Protein AF-A0A662XR91-F1 (afdb_monomer_lite)

Radius of gyration: 33.31 Å; chains: 1; bounding box: 75×110×83 Å

pLDDT: mean 76.94, std 23.94, range [19.67, 97.69]

Sequence (824 aa):
MNVAVSTDAEAASQYVTVQCTSGSSFCNDDQPFVVTVTGSHDVFLRYEDLGRRGNADVARMRVISSSSSSLRSMTAQLIEIDGLPVLQLSTIEGKLDVVLLRKAQVQRVINQGSGLVSVADDVLVNSGPSLALASIGSGDVFVTSTATLRVEELTLTTQGSGRLQVAVSTFHVHALTVKIYASGDATVFATSASSTDSLSLAIQGSGSACLDSKSSLESDTLTIDAIGSGDASVGPWGSCDRATLSIAGSGVIDVGGMKCDNVNVDLLGSGDVIVQATDTLSGDVYGSGQLEYNGGAPHSITNENYKGLVAALPVAGSYRPAGCEKYPVPLLESTRTTDSVPLPAAKEANAADELRSGFWSDPGLANHTSFIRLPHKKPNHSSLLQCQSIMMKHVSLAVALATALFHSFLLNAGATFTISATDPTPTNTESSPYAVMEKTWTITSGDLDELRELKVQVAGNVFVTYDASLNEVAKVVAYSTSVDMLEVVDVTVSANTENGISVHYKNQDAWVRGRVVTRIFVGDPSKLLAISAAHAENIVLGESVVVVDDPTAGLQLATSGDCRIYVGSSRKDAFSLGILEIANSGDGGVQFQASAMQVGDVKVSLSGDSVVAILVSEQLVVDSIETTTSGDSQVFVQTADLQAQTLMTKVSGDGEITYSSSGTCVDQTIHVSGDGRVSVGSIACKNSYVTMSGDGEVLLQTTDSLTAVGHGSIKYVNDRPRSVLGVGKHSHITSVMSNKFKTYSPTSPPSQELIELTLELKATWFGDSPIVRVFSGMEQALNASVSLPEGTSTLGLVGAAALLTVIALKLRARQVRQRYQSIA

Secondary structure (DSSP, 8-state):
-----B----SSS-PEEEEPPTTSGGG-SS--EEEEEESSS-EEEEE-----S-S-EEEEEEEE-SSTTTTSSEEEEEEEETTEEEEEEEESSSEEEEEESSTT-EEEEEE-SSS-EEE-TTSB-SEEEEEEEEEEES--EEEEE-SPBEEEEEEEEEEES--EEEEES-BEEEEEEEEEEET--EEEEESS-EEEEEEEEEEEES--EEEEESS-EEEEEEEEEEEES--EEEESSEEEEEEEEEEEES--EEEEEEEEEEEEEEEEES-EEEEEEEEEEEEEEEES-EEEE-SSPPSEEE-SS--S----EEPPTT----PPP-PPPP---------------------------------------------------------------------SS-TTS---S--S----EEEEEPPPEE---TT-SS--EEEEEEEEESS-PPP-EEEE---EEEEEEE-TT--SSEEEEEEES-HHHHHSEEEEE-TTSTTEEEEEE-SS-EEEEEEEEEEEEESSTT-B-EEEEESEEEEEE-TTSB--EEEEEEEEEEEETT-EEEE--TTT--EEEEEEEEEEESS-EEEEEEEEEEEEEEEEEEESS-EEEEEEEEEEEEEEEEEEEESS-EEEEE-SEEEEEEEEEEEESS-EEEE-S-EEEEEEEEEEESS-EEEEEEEEEEEEEEEEESS-EEEEEEEEEEEEEESSEEEE-SSPPSEEEEESTT-EEEE-SS-------PPPPPPSPPEEEEEEEE--SSSS--EEEEEESS---------PPP---S--TTSTHHHHHHHHHHHHTTTTTTS-----

Foldseek 3Di:
DDFDFDFDDDDDFGWTFGFADPPALLLDQPAAAAEEEAEAAAEEEDEDQPDDPDSGTFKIKWFDAPDPPTPVFKDWDFDAFPNHTYIYIYGPDHHMYMYGNHFARHQEYEYQYQHEYFAEERRHHQEEAGHEYEYRENYEYHEEYAHEHHYQEYEYEYAYAYEYEYEYQEYEYQEYEYYYHAAYEYEYEHAEEYEYQEYEYAAHHAYEYEYEYVYEYEYAEAEYHAAEAYEYFHALAYEYAEYEYEYAYAYEYFQLNYAYAEYAYAAHEAHEYEHAYAAEYEDHHHYRYAAEYEDDDHNDYHYDDDPDDDGHYHDDPVDGGDHDDDDDRDDDDPPDDPPDDDDDDDDDDDDDDDDDDDDDDYDDDDDDDDDDDDDDDDDDDDDDDDDDDDDDDDDDDDFDNDPPPPDDPDDDDAWDKDKDKDQWDFDPDPPDPAGKTKIKIFIATPPPAAAAEEAEADEEEEEEEEDQPDPGQKMKMKIKSDSVSVVQWDKDADPRDRHYIHTAGFQAFDKDWIFIYMYMYGNAFARYQYYEDDNYQEYEYDHRRHHAADLDGHHAAYEEAAYEYEEDAQPDGEGRYAEYHYEYAYQHEYEYHHQYYDYEEYEAGYEYNYEYAHYYEAEYEYAEYAHEYAEQYEAEYDYQEYEYAEYHEAYHEAHEYEDPYAYEYAEYEYHEAYAHEYQAQRYEYAEYEYEYHYQHYYEHHHAAYYEYEDAHYAEHEDDDHPYYYYHDPHGHYYYDDDRDGDHDDDDDDDDSTGFIKIWGFHRDSDDRHTPIDIDGDDDDPPDPPCPDDPDDDPDDPPPPVVVVVVVVVVVVVVVPPPDDDDDD

Structure (mmCIF, N/CA/C/O backbone):
data_AF-A0A662XR91-F1
#
_entry.id   AF-A0A662XR91-F1
#
loop_
_atom_site.group_PDB
_atom_site.id
_atom_site.type_symbol
_atom_site.label_atom_id
_atom_site.label_alt_id
_atom_site.label_comp_id
_atom_site.label_asym_id
_atom_site.label_entity_id
_atom_site.label_seq_id
_atom_site.pdbx_PDB_ins_code
_atom_site.Cartn_x
_atom_site.Cartn_y
_atom_site.Cartn_z
_atom_site.occupancy
_atom_site.B_iso_or_equiv
_atom_site.auth_seq_id
_atom_site.auth_comp_id
_atom_site.auth_asym_id
_atom_site.auth_atom_id
_atom_site.pdbx_PDB_model_num
ATOM 1 N N . MET A 1 1 ? -16.413 1.803 27.038 1.00 28.34 1 MET A N 1
ATOM 2 C CA . MET A 1 1 ? -17.497 1.884 28.056 1.00 28.34 1 MET A CA 1
ATOM 3 C C . MET A 1 1 ? -18.282 3.174 27.843 1.00 28.34 1 MET A C 1
ATOM 5 O O . MET A 1 1 ? -17.714 4.107 27.291 1.00 28.34 1 MET A O 1
ATOM 9 N N . ASN A 1 2 ? -19.540 3.265 28.289 1.00 25.41 2 ASN A N 1
ATOM 10 C CA . ASN A 1 2 ? -20.304 4.517 28.190 1.00 25.41 2 ASN A CA 1
ATOM 11 C C . ASN A 1 2 ? -19.748 5.562 29.171 1.00 25.41 2 ASN A C 1
ATOM 13 O O . ASN A 1 2 ? -19.771 5.343 30.381 1.00 25.41 2 ASN A O 1
ATOM 17 N N . VAL A 1 3 ? -19.269 6.696 28.653 1.00 32.25 3 VAL A N 1
ATOM 18 C CA . VAL A 1 3 ? -18.780 7.819 29.469 1.00 32.25 3 VAL A CA 1
ATOM 19 C C . VAL A 1 3 ? -19.964 8.521 30.138 1.00 32.25 3 VAL A C 1
ATOM 21 O O . VAL A 1 3 ? -20.940 8.881 29.478 1.00 32.25 3 VAL A O 1
ATOM 24 N N . ALA A 1 4 ? -19.876 8.745 31.449 1.00 35.91 4 ALA A N 1
ATOM 25 C CA . ALA A 1 4 ? -20.870 9.506 32.196 1.00 35.91 4 ALA A CA 1
ATOM 26 C C . ALA A 1 4 ? -20.692 11.013 31.939 1.00 35.91 4 ALA A C 1
ATOM 28 O O . ALA A 1 4 ? -19.942 11.692 32.636 1.00 35.91 4 ALA A O 1
ATOM 29 N N . VAL A 1 5 ? -21.382 11.537 30.923 1.00 39.88 5 VAL A N 1
ATOM 30 C CA . VAL A 1 5 ? -21.429 12.978 30.632 1.00 39.88 5 VAL A CA 1
ATOM 31 C C . VAL A 1 5 ? -22.238 13.690 31.718 1.00 39.88 5 VAL A C 1
ATOM 33 O O . VAL A 1 5 ? -23.469 13.644 31.720 1.00 39.88 5 VAL A O 1
ATOM 36 N N . SER A 1 6 ? -21.549 14.352 32.649 1.00 37.47 6 SER A N 1
ATOM 37 C CA . SER A 1 6 ? -22.166 15.234 33.642 1.00 37.47 6 SER A CA 1
ATOM 38 C C . SER A 1 6 ? -22.249 16.672 33.113 1.00 37.47 6 SER A C 1
ATOM 40 O O . SER A 1 6 ? -21.281 17.230 32.596 1.00 37.47 6 SER A O 1
ATOM 42 N N . THR A 1 7 ? -23.435 17.277 33.216 1.00 38.38 7 THR A N 1
ATOM 43 C CA . THR A 1 7 ? -23.711 18.643 32.746 1.00 38.38 7 THR A CA 1
ATOM 44 C C . THR A 1 7 ? -23.914 19.583 33.933 1.00 38.38 7 THR A C 1
ATOM 46 O O . THR A 1 7 ? -25.045 19.801 34.371 1.00 38.38 7 THR A O 1
ATOM 49 N N . ASP A 1 8 ? -22.819 20.130 34.460 1.00 33.38 8 ASP A N 1
ATOM 50 C CA . ASP A 1 8 ? -22.861 21.194 35.473 1.00 33.38 8 ASP A CA 1
ATOM 51 C C . ASP A 1 8 ? -23.299 22.505 34.785 1.00 33.38 8 ASP A C 1
ATOM 53 O O . ASP A 1 8 ? -22.721 22.908 33.773 1.00 33.38 8 ASP A O 1
ATOM 57 N N . ALA A 1 9 ? -24.378 23.129 35.263 1.00 33.06 9 ALA A N 1
ATOM 58 C CA . ALA A 1 9 ? -25.125 24.124 34.488 1.00 33.06 9 ALA A CA 1
ATOM 59 C C . ALA A 1 9 ? -24.861 25.577 34.924 1.00 33.06 9 ALA A C 1
ATOM 61 O O . ALA A 1 9 ? -25.572 26.115 35.771 1.00 33.06 9 ALA A O 1
ATOM 62 N N . GLU A 1 10 ? -23.921 26.246 34.253 1.00 32.94 10 GLU A N 1
ATOM 63 C CA . GLU A 1 10 ? -23.849 27.713 34.179 1.00 32.94 10 GLU A CA 1
ATOM 64 C C . GLU A 1 10 ? -23.798 28.181 32.712 1.00 32.94 10 GLU A C 1
ATOM 66 O O . GLU A 1 10 ? -23.470 27.414 31.804 1.00 32.94 10 GLU A O 1
ATOM 71 N N . ALA A 1 11 ? -24.255 29.410 32.456 1.00 40.50 11 ALA A N 1
ATOM 72 C CA . ALA A 1 11 ? -24.591 29.871 31.108 1.00 40.50 11 ALA A CA 1
ATOM 73 C C . ALA A 1 11 ? -23.411 30.529 30.367 1.00 40.50 11 ALA A C 1
ATOM 75 O O . ALA A 1 11 ? -22.583 31.200 30.973 1.00 40.50 11 ALA A O 1
ATOM 76 N N . ALA A 1 12 ? -23.435 30.406 29.032 1.00 37.91 12 ALA A N 1
ATOM 77 C CA . ALA A 1 12 ? -22.373 30.749 28.075 1.00 37.91 12 ALA A CA 1
ATOM 78 C C . ALA A 1 12 ? -21.129 29.830 28.126 1.00 37.91 12 ALA A C 1
ATOM 80 O O . ALA A 1 12 ? -20.600 29.495 29.177 1.00 37.91 12 ALA A O 1
ATOM 81 N N . SER A 1 13 ? -20.657 29.411 26.942 1.00 51.31 13 SER A N 1
ATOM 82 C CA . SER A 1 13 ? -19.570 28.430 26.740 1.00 51.31 13 SER A CA 1
ATOM 83 C C . SER A 1 13 ? -19.743 27.091 27.482 1.00 51.31 13 SER A C 1
ATOM 85 O O . SER A 1 13 ? -18.979 26.756 28.381 1.00 51.31 13 SER A O 1
ATOM 87 N N . GLN A 1 14 ? -20.720 26.282 27.058 1.00 65.44 14 GLN A N 1
ATOM 88 C CA . GLN A 1 14 ? -20.858 24.903 27.539 1.00 65.44 14 GLN A CA 1
ATOM 89 C C . GLN A 1 14 ? -19.660 24.047 27.094 1.00 65.44 14 GLN A C 1
ATOM 91 O O . GLN A 1 14 ? -19.506 23.754 25.908 1.00 65.44 14 GLN A O 1
ATOM 96 N N . TYR A 1 15 ? -18.834 23.640 28.058 1.00 73.19 15 TYR A N 1
ATOM 97 C CA . TYR A 1 15 ? -17.896 22.529 27.912 1.00 73.19 15 TYR A CA 1
ATOM 98 C C . TYR A 1 15 ? -18.510 21.260 28.518 1.00 73.19 15 TYR A C 1
ATOM 100 O O . TYR A 1 15 ? -19.187 21.323 29.543 1.00 73.19 15 TYR A O 1
ATOM 108 N N . VAL A 1 16 ? -18.222 20.104 27.926 1.00 79.56 16 VAL A N 1
ATOM 109 C CA . VAL A 1 16 ? -18.506 18.778 28.493 1.00 79.56 16 VAL A CA 1
ATOM 110 C C . VAL A 1 16 ? -17.256 18.248 29.185 1.00 79.56 16 VAL A C 1
ATOM 112 O O . VAL A 1 16 ? -16.192 18.182 28.571 1.00 79.56 16 VAL A O 1
ATOM 115 N N . THR A 1 17 ? -17.380 17.847 30.450 1.00 83.44 17 THR A N 1
ATOM 116 C CA . THR A 1 17 ? -16.289 17.209 31.200 1.00 83.44 17 THR A CA 1
ATOM 117 C C . THR A 1 17 ? -16.221 15.716 30.876 1.00 83.44 17 THR A C 1
ATOM 119 O O . THR A 1 17 ? -17.213 14.999 30.997 1.00 83.44 17 THR A O 1
ATOM 122 N N . VAL A 1 18 ? -15.037 15.235 30.501 1.00 83.50 18 VAL A N 1
ATOM 123 C CA . VAL A 1 18 ? -14.721 13.808 30.371 1.00 83.50 18 VAL A CA 1
ATOM 124 C C . VAL A 1 18 ? -14.259 13.303 31.733 1.00 83.50 18 VAL A C 1
ATOM 126 O O . VAL A 1 18 ? -13.207 13.721 32.220 1.00 83.50 18 VAL A O 1
ATOM 129 N N . GLN A 1 19 ? -15.043 12.414 32.345 1.00 83.06 19 GLN A N 1
ATOM 130 C CA . GLN A 1 19 ? -14.750 11.856 33.666 1.00 83.06 19 GLN A CA 1
ATOM 131 C C . GLN A 1 19 ? -14.305 10.390 33.570 1.00 83.06 19 GLN A C 1
ATOM 133 O O . GLN A 1 19 ? -14.952 9.580 32.903 1.00 83.06 19 GLN A O 1
ATOM 138 N N . CYS A 1 20 ? -13.205 10.046 34.241 1.00 77.81 20 CYS A N 1
ATOM 139 C CA . CYS A 1 20 ? -12.746 8.669 34.405 1.00 77.81 20 CYS A CA 1
ATOM 140 C C . CYS A 1 20 ? -13.517 7.951 35.523 1.00 77.81 20 CYS A C 1
ATOM 142 O O . CYS A 1 20 ? -14.065 8.566 36.439 1.00 77.81 20 CYS A O 1
ATOM 144 N N . THR A 1 21 ? -13.562 6.619 35.454 1.00 78.00 21 THR A N 1
ATOM 145 C CA . THR A 1 21 ? -14.203 5.802 36.496 1.00 78.00 21 THR A CA 1
ATOM 146 C C . THR A 1 21 ? -13.213 5.554 37.632 1.00 78.00 21 THR A C 1
ATOM 148 O O . THR A 1 21 ? -12.058 5.218 37.372 1.00 78.00 21 THR A O 1
ATOM 151 N N . SER A 1 22 ? -13.647 5.690 38.888 1.00 68.94 22 SER A N 1
ATOM 152 C CA . SER A 1 22 ? -12.786 5.441 40.055 1.00 68.94 22 SER A CA 1
ATOM 153 C C . SER A 1 22 ? -12.148 4.046 39.986 1.00 68.94 22 SER A C 1
ATOM 155 O O . SER A 1 22 ? -12.855 3.052 39.836 1.00 68.94 22 SER A O 1
ATOM 157 N N . GLY A 1 23 ? -10.815 3.984 40.067 1.00 65.62 23 GLY A N 1
ATOM 158 C CA . GLY A 1 23 ? -10.030 2.753 39.911 1.00 65.62 23 GLY A CA 1
ATOM 159 C C . GLY A 1 23 ? -9.589 2.413 38.478 1.00 65.62 23 GLY A C 1
ATOM 160 O O . GLY A 1 23 ? -8.851 1.450 38.310 1.00 65.62 23 GLY A O 1
ATOM 161 N N . SER A 1 24 ? -9.990 3.183 37.458 1.00 69.38 24 SER A N 1
ATOM 162 C CA . SER A 1 24 ? -9.440 3.053 36.094 1.00 69.38 24 SER A CA 1
ATOM 163 C C . SER A 1 24 ? -8.051 3.688 35.964 1.00 69.38 24 SER A C 1
ATOM 165 O O . SER A 1 24 ? -7.742 4.648 36.674 1.00 69.38 24 SER A O 1
ATOM 167 N N . SER A 1 25 ? -7.252 3.200 35.009 1.00 72.00 25 SER A N 1
ATOM 168 C CA . SER A 1 25 ? -5.943 3.755 34.617 1.00 72.00 25 SER A CA 1
ATOM 169 C C . SER A 1 25 ? -5.965 5.276 34.422 1.00 72.00 25 SER A C 1
ATOM 171 O O . SER A 1 25 ? -5.136 5.992 34.977 1.00 72.00 25 SER A O 1
ATOM 173 N N . PHE A 1 26 ? -6.980 5.801 33.731 1.00 74.06 26 PHE A N 1
ATOM 174 C CA . PHE A 1 26 ? -7.173 7.243 33.537 1.00 74.06 26 PHE A CA 1
ATOM 175 C C . PHE A 1 26 ? -7.299 8.048 34.837 1.00 74.06 26 PHE A C 1
ATOM 177 O O . PHE A 1 26 ? -6.947 9.224 34.835 1.00 74.06 26 PHE A O 1
ATOM 184 N N . CYS A 1 27 ? -7.801 7.461 35.926 1.00 75.69 27 CYS A N 1
ATOM 185 C CA . CYS A 1 27 ? -7.921 8.130 37.227 1.00 75.69 27 CYS A CA 1
ATOM 186 C C . CYS A 1 27 ? -6.627 8.075 38.061 1.00 75.69 27 CYS A C 1
ATOM 188 O O . CYS A 1 27 ? -6.583 8.657 39.145 1.00 75.69 27 CYS A O 1
ATOM 190 N N . ASN A 1 28 ? -5.574 7.409 37.580 1.00 74.88 28 ASN A N 1
ATOM 191 C CA . ASN A 1 28 ? -4.229 7.576 38.116 1.00 74.88 28 ASN A CA 1
ATOM 192 C C . ASN A 1 28 ? -3.643 8.901 37.597 1.00 74.88 28 ASN A C 1
ATOM 194 O O . ASN A 1 28 ? -3.783 9.214 36.416 1.00 74.88 28 ASN A O 1
ATOM 198 N N . ASP A 1 29 ? -3.032 9.698 38.473 1.00 69.31 29 ASP A N 1
ATOM 199 C CA . ASP A 1 29 ? -2.469 11.012 38.125 1.00 69.31 29 ASP A CA 1
ATOM 200 C C . ASP A 1 29 ? -1.056 10.942 37.542 1.00 69.31 29 ASP A C 1
ATOM 202 O O . ASP A 1 29 ? -0.657 11.856 36.821 1.00 69.31 29 ASP A O 1
ATOM 206 N N . ASP A 1 30 ? -0.341 9.848 37.810 1.00 70.62 30 ASP A N 1
ATOM 207 C CA . ASP A 1 30 ? 1.033 9.619 37.355 1.00 70.62 30 ASP A CA 1
ATOM 208 C C . ASP A 1 30 ? 1.103 8.745 36.081 1.00 70.62 30 ASP A C 1
ATOM 210 O O . ASP A 1 30 ? 2.194 8.375 35.645 1.00 70.62 30 ASP A O 1
ATOM 214 N N . GLN A 1 31 ? -0.043 8.366 35.492 1.00 80.94 31 GLN A N 1
ATOM 215 C CA . GLN A 1 31 ? -0.106 7.474 34.327 1.00 80.94 31 GLN A CA 1
ATOM 216 C C . GLN A 1 31 ? -0.373 8.246 33.021 1.00 80.94 31 GLN A C 1
ATOM 218 O O . GLN A 1 31 ? -1.488 8.743 32.824 1.00 80.94 31 GLN A O 1
ATOM 223 N N . PRO A 1 32 ? 0.597 8.286 32.086 1.00 86.38 32 PRO A N 1
ATOM 224 C CA . PRO A 1 32 ? 0.413 8.958 30.811 1.00 86.38 32 PRO A CA 1
ATOM 225 C C . PRO A 1 32 ? -0.531 8.174 29.889 1.00 86.38 32 PRO A C 1
ATOM 227 O O . PRO A 1 32 ? -0.657 6.950 29.977 1.00 86.38 32 PRO A O 1
ATOM 230 N N . PHE A 1 33 ? -1.185 8.887 28.971 1.00 88.25 33 PHE A N 1
ATOM 231 C CA . PHE A 1 33 ? -2.223 8.347 28.090 1.00 88.25 33 PHE A CA 1
ATOM 232 C C . PHE A 1 33 ? -2.025 8.728 26.614 1.00 88.25 33 PHE A C 1
ATOM 234 O O . PHE A 1 33 ? -1.220 9.594 26.260 1.00 88.25 33 PHE A O 1
ATOM 241 N N . VAL A 1 34 ? -2.741 8.028 25.737 1.00 92.12 34 VAL A N 1
ATOM 242 C CA . VAL A 1 34 ? -2.774 8.245 24.284 1.00 92.12 34 VAL A CA 1
ATOM 243 C C . VAL A 1 34 ? -3.972 9.125 23.929 1.00 92.12 34 VAL A C 1
ATOM 245 O O . VAL A 1 34 ? -5.047 8.950 24.498 1.00 92.12 34 VAL A O 1
ATOM 248 N N . VAL A 1 35 ? -3.821 10.029 22.964 1.00 94.38 35 VAL A N 1
ATOM 249 C CA . VAL A 1 35 ? -4.938 10.737 22.324 1.00 94.38 35 VAL A CA 1
ATOM 250 C C . VAL A 1 35 ? -5.031 10.310 20.863 1.00 94.38 35 VAL A C 1
ATOM 252 O O . VAL A 1 35 ? -4.065 10.448 20.113 1.00 94.38 35 VAL A O 1
ATOM 255 N N . THR A 1 36 ? -6.205 9.832 20.456 1.00 91.75 36 THR A N 1
ATOM 256 C CA . THR A 1 36 ? -6.492 9.430 19.072 1.00 91.75 36 THR A CA 1
ATOM 257 C C . THR A 1 36 ? -7.626 10.285 18.522 1.00 91.75 36 THR A C 1
ATOM 259 O O . THR A 1 36 ? -8.710 10.314 19.100 1.00 91.75 36 THR A O 1
ATOM 262 N N . VAL A 1 37 ? -7.395 10.975 17.409 1.00 91.31 37 VAL A N 1
ATOM 263 C CA . VAL A 1 37 ? -8.383 11.816 16.720 1.00 91.31 37 VAL A CA 1
ATOM 264 C C . VAL A 1 37 ? -8.856 11.115 15.450 1.00 91.31 37 VAL A C 1
ATOM 266 O O . VAL A 1 37 ? -8.033 10.669 14.654 1.00 91.31 37 VAL A O 1
ATOM 269 N N . THR A 1 38 ? -10.171 11.038 15.244 1.00 86.12 38 THR A N 1
ATOM 270 C CA . THR A 1 38 ? -10.797 10.477 14.036 1.00 86.12 38 THR A CA 1
ATOM 271 C C . THR A 1 38 ? -11.795 11.462 13.413 1.00 86.12 38 THR A C 1
ATOM 273 O O . THR A 1 38 ? -12.468 12.223 14.113 1.00 86.12 38 THR A O 1
ATOM 276 N N . GLY A 1 39 ? -11.932 11.435 12.083 1.00 79.75 39 GLY A N 1
ATOM 277 C CA . GLY A 1 39 ? -12.873 12.277 11.330 1.00 79.75 39 GLY A CA 1
ATOM 278 C C . GLY A 1 39 ? -12.233 13.468 10.606 1.00 79.75 39 GLY A C 1
ATOM 279 O O . GLY A 1 39 ? -11.018 13.548 10.433 1.00 79.75 39 GLY A O 1
ATOM 280 N N . SER A 1 40 ? -13.071 14.386 10.126 1.00 84.06 40 SER A N 1
ATOM 281 C CA . SER A 1 40 ? -12.705 15.411 9.134 1.00 84.06 40 SER A CA 1
ATOM 282 C C . SER A 1 40 ? -12.558 16.839 9.678 1.00 84.06 40 SER A C 1
ATOM 284 O O . SER A 1 40 ? -12.423 17.780 8.900 1.00 84.06 40 SER A O 1
ATOM 286 N N . HIS A 1 41 ? -12.586 17.012 11.000 1.00 88.19 41 HIS A N 1
ATOM 287 C CA . HIS A 1 41 ? -12.692 18.313 11.665 1.00 88.19 41 HIS A CA 1
ATOM 288 C C . HIS A 1 41 ? -11.501 18.612 12.579 1.00 88.19 41 HIS A C 1
ATOM 290 O O . HIS A 1 41 ? -10.919 17.702 13.167 1.00 88.19 41 HIS A O 1
ATOM 296 N N . ASP A 1 42 ? -11.165 19.894 12.725 1.00 93.25 42 ASP A N 1
ATOM 297 C CA . ASP A 1 42 ? -10.004 20.310 13.515 1.00 93.25 42 ASP A CA 1
ATOM 298 C C . ASP A 1 42 ? -10.193 20.052 15.017 1.00 93.25 42 ASP A C 1
ATOM 300 O O . ASP A 1 42 ? -11.244 20.366 15.584 1.00 93.25 42 ASP A O 1
ATOM 304 N N . VAL A 1 43 ? -9.137 19.584 15.681 1.00 94.38 43 VAL A N 1
ATOM 305 C CA . VAL A 1 43 ? -9.065 19.358 17.129 1.00 94.38 43 VAL A CA 1
ATOM 306 C C . VAL A 1 43 ? -7.890 20.138 17.719 1.00 94.38 43 VAL A C 1
ATOM 308 O O . VAL A 1 43 ? -6.772 20.092 17.213 1.00 94.38 43 VAL A O 1
ATOM 311 N N . PHE A 1 44 ? -8.123 20.842 18.822 1.00 95.50 44 PHE A N 1
ATOM 312 C CA . PHE A 1 44 ? -7.116 21.651 19.505 1.00 95.50 44 PHE A CA 1
ATOM 313 C C . PHE A 1 44 ? -6.936 21.133 20.931 1.00 95.50 44 PHE A C 1
ATOM 315 O O . PHE A 1 44 ? -7.830 21.279 21.762 1.00 95.50 44 PHE A O 1
ATOM 322 N N . LEU A 1 45 ? -5.784 20.521 21.206 1.00 95.69 45 LEU A N 1
ATOM 323 C CA . LEU A 1 45 ? -5.397 20.020 22.522 1.00 95.69 45 LEU A CA 1
ATOM 324 C C . LEU A 1 45 ? -4.599 21.101 23.261 1.00 95.69 45 LEU A C 1
ATOM 326 O O . LEU A 1 45 ? -3.567 21.563 22.769 1.00 95.69 45 LEU A O 1
ATOM 330 N N . ARG A 1 46 ? -5.045 21.485 24.458 1.00 94.00 46 ARG A N 1
ATOM 331 C CA . ARG A 1 46 ? -4.352 22.451 25.329 1.00 94.00 46 ARG A CA 1
ATOM 332 C C . ARG A 1 46 ? -4.477 22.074 26.801 1.00 94.00 46 ARG A C 1
ATOM 334 O O . ARG A 1 46 ? -5.443 21.426 27.187 1.00 94.00 46 ARG A O 1
ATOM 341 N N . TYR A 1 47 ? -3.521 22.491 27.624 1.00 91.75 47 TYR A N 1
ATOM 342 C CA . TYR A 1 47 ? -3.574 22.333 29.079 1.00 91.75 47 TYR A CA 1
ATOM 343 C C . TYR A 1 47 ? -4.072 23.618 29.762 1.00 91.75 47 TYR A C 1
ATOM 345 O O . TYR A 1 47 ? -3.640 24.711 29.400 1.00 91.75 47 TYR A O 1
ATOM 353 N N . GLU A 1 48 ? -4.932 23.495 30.779 1.00 88.56 48 GLU A N 1
ATOM 354 C CA . GLU A 1 48 ? -5.220 24.580 31.733 1.00 88.56 48 GLU A CA 1
ATOM 355 C C . GLU A 1 48 ? -5.339 24.040 33.167 1.00 88.56 48 GLU A C 1
ATOM 357 O O . GLU A 1 48 ? -6.105 23.111 33.433 1.00 88.56 48 GLU A O 1
ATOM 362 N N . ASP A 1 49 ? -4.648 24.679 34.119 1.00 80.25 49 ASP A N 1
ATOM 363 C CA . ASP A 1 49 ? -4.909 24.469 35.548 1.00 80.25 49 ASP A CA 1
ATOM 364 C C . ASP A 1 49 ? -6.157 25.259 35.966 1.00 80.25 49 ASP A C 1
ATOM 366 O O . ASP A 1 49 ? -6.097 26.444 36.303 1.00 80.25 49 ASP A O 1
ATOM 370 N N . LEU A 1 50 ? -7.314 24.601 35.896 1.00 71.25 50 LEU A N 1
ATOM 371 C CA . LEU A 1 50 ? -8.608 25.196 36.240 1.00 71.25 50 LEU A CA 1
ATOM 372 C C . LEU A 1 50 ? -9.005 25.010 37.715 1.00 71.25 50 LEU A C 1
ATOM 374 O O . LEU A 1 50 ? -10.132 25.356 38.074 1.00 71.25 50 LEU A O 1
ATOM 378 N N . GLY A 1 51 ? -8.126 24.457 38.562 1.00 62.88 51 GLY A N 1
ATOM 379 C CA . GLY A 1 51 ? -8.442 24.105 39.950 1.00 62.88 51 GLY A CA 1
ATOM 380 C C . GLY A 1 51 ? -9.448 22.949 40.045 1.00 62.88 51 GLY A C 1
ATOM 381 O O . GLY A 1 51 ? -10.658 23.125 39.893 1.00 62.88 51 GLY A O 1
ATOM 382 N N . ARG A 1 52 ? -8.950 21.734 40.304 1.00 58.38 52 ARG A N 1
ATOM 383 C CA . ARG A 1 52 ? -9.749 20.493 40.295 1.00 58.38 52 ARG A CA 1
ATOM 384 C C . ARG A 1 52 ? -11.008 20.569 41.176 1.00 58.38 52 ARG A C 1
ATOM 386 O O . ARG A 1 52 ? -10.911 20.806 42.378 1.00 58.38 52 ARG A O 1
ATOM 393 N N . ARG A 1 53 ? -12.176 20.233 40.605 1.00 50.88 53 ARG A N 1
ATOM 394 C CA . ARG A 1 53 ? -13.409 19.904 41.361 1.00 50.88 53 ARG A CA 1
ATOM 395 C C . ARG A 1 53 ? -13.506 18.415 41.751 1.00 50.88 53 ARG A C 1
ATOM 397 O O . ARG A 1 53 ? -14.468 18.019 42.399 1.00 50.88 53 ARG A O 1
ATOM 404 N N . GLY A 1 54 ? -12.501 17.604 41.417 1.00 56.25 54 GLY A N 1
ATOM 405 C CA . GLY A 1 54 ? -12.367 16.207 41.836 1.00 56.25 54 GLY A CA 1
ATOM 406 C C . GLY A 1 54 ? -11.176 15.516 41.165 1.00 56.25 54 GLY A C 1
ATOM 407 O O . GLY A 1 54 ? -10.546 16.089 40.279 1.00 56.25 54 GLY A O 1
ATOM 408 N N . ASN A 1 55 ? -10.888 14.274 41.562 1.00 59.28 55 ASN A N 1
ATOM 409 C CA . ASN A 1 55 ? -9.828 13.447 40.957 1.00 59.28 55 ASN A CA 1
ATOM 410 C C . ASN A 1 55 ? -10.302 12.666 39.711 1.00 59.28 55 ASN A C 1
ATOM 412 O O . ASN A 1 55 ? -9.555 11.851 39.186 1.00 59.28 55 ASN A O 1
ATOM 416 N N . ALA A 1 56 ? -11.548 12.869 39.268 1.00 68.56 56 ALA A N 1
ATOM 417 C CA . ALA A 1 56 ? -12.146 12.127 38.157 1.00 68.56 56 ALA A CA 1
ATOM 418 C C . ALA A 1 56 ? -12.118 12.883 36.814 1.00 68.56 56 ALA A C 1
ATOM 420 O O . ALA A 1 56 ? -12.325 12.266 35.774 1.00 68.56 56 ALA A O 1
ATOM 421 N N . ASP A 1 57 ? -11.896 14.200 36.808 1.00 78.88 57 ASP A N 1
ATOM 422 C CA . ASP A 1 57 ? -11.979 15.010 35.589 1.00 78.88 57 ASP A CA 1
ATOM 423 C C . ASP A 1 57 ? -10.672 14.892 34.774 1.00 78.88 57 ASP A C 1
ATOM 425 O O . ASP A 1 57 ? -9.619 15.359 35.209 1.00 78.88 57 ASP A O 1
ATOM 429 N N . VAL A 1 58 ? -10.734 14.303 33.575 1.00 82.69 58 VAL A N 1
ATOM 430 C CA . VAL A 1 58 ? -9.570 14.124 32.680 1.00 82.69 58 VAL A CA 1
ATOM 431 C C . VAL A 1 58 ? -9.410 15.320 31.737 1.00 82.69 58 VAL A C 1
ATOM 433 O O . VAL A 1 58 ? -8.313 15.861 31.571 1.00 82.69 58 VAL A O 1
ATOM 436 N N . ALA A 1 59 ? -10.515 15.740 31.117 1.00 88.12 59 ALA A N 1
ATOM 437 C CA . ALA A 1 59 ? -10.552 16.801 30.115 1.00 88.12 59 ALA A CA 1
ATOM 438 C C . ALA A 1 59 ? -11.896 17.548 30.118 1.00 88.12 59 ALA A C 1
ATOM 440 O O . ALA A 1 59 ? -12.898 17.044 30.626 1.00 88.12 59 ALA A O 1
ATOM 441 N N . ARG A 1 60 ? -11.939 18.729 29.499 1.00 87.94 60 ARG A N 1
ATOM 442 C CA . ARG A 1 60 ? -13.157 19.481 29.159 1.00 87.94 60 ARG A CA 1
ATOM 443 C C . ARG A 1 60 ? -13.161 19.802 27.672 1.00 87.94 60 ARG A C 1
ATOM 445 O O . ARG A 1 60 ? -12.158 20.273 27.153 1.00 87.94 60 ARG A O 1
ATOM 452 N N . MET A 1 61 ? -14.273 19.560 26.990 1.00 88.38 61 MET A N 1
ATOM 453 C CA . MET A 1 61 ? -14.364 19.641 25.529 1.00 88.38 61 MET A CA 1
ATOM 454 C C . MET A 1 61 ? -15.507 20.542 25.082 1.00 88.38 61 MET A C 1
ATOM 456 O O . MET A 1 61 ? -16.554 20.569 25.728 1.00 88.38 61 MET A O 1
ATOM 460 N N . ARG A 1 62 ? -15.344 21.239 23.959 1.00 86.00 62 ARG A N 1
ATOM 461 C CA . ARG A 1 62 ? -16.366 22.130 23.400 1.00 86.00 62 ARG A CA 1
ATOM 462 C C . ARG A 1 62 ? -16.292 22.150 21.878 1.00 86.00 62 ARG A C 1
ATOM 464 O O . ARG A 1 62 ? -15.236 22.437 21.321 1.00 86.00 62 ARG A O 1
ATOM 471 N N . VAL A 1 63 ? -17.419 21.924 21.204 1.00 84.94 63 VAL A N 1
ATOM 472 C CA . VAL A 1 63 ? -17.536 22.210 19.768 1.00 84.94 63 VAL A CA 1
ATOM 473 C C . VAL A 1 63 ? -17.693 23.717 19.570 1.00 84.94 63 VAL A C 1
ATOM 475 O O . VAL A 1 63 ? -18.574 24.352 20.152 1.00 84.94 63 VAL A O 1
ATOM 478 N N . ILE A 1 64 ? -16.833 24.286 18.733 1.00 81.19 64 ILE A N 1
ATOM 479 C CA . ILE A 1 64 ? -16.909 25.651 18.223 1.00 81.19 64 ILE A CA 1
ATOM 480 C C . ILE A 1 64 ? -17.485 25.559 16.806 1.00 81.19 64 ILE A C 1
ATOM 482 O O . ILE A 1 64 ? -16.776 25.246 15.848 1.00 81.19 64 ILE A O 1
ATOM 486 N N . SER A 1 65 ? -18.788 25.803 16.682 1.00 70.12 65 SER A N 1
ATOM 487 C CA . SER A 1 65 ? -19.528 25.830 15.416 1.00 70.12 65 SER A CA 1
ATOM 488 C C . SER A 1 65 ? -20.347 27.121 15.283 1.00 70.12 65 SER A C 1
ATOM 490 O O . SER A 1 65 ? -20.531 27.870 16.243 1.00 70.12 65 SER A O 1
ATOM 492 N N . SER A 1 66 ? -20.852 27.390 14.078 1.00 54.53 66 SER A N 1
ATOM 493 C CA . SER A 1 66 ? -21.819 28.465 13.799 1.00 54.53 66 SER A CA 1
ATOM 494 C C . SER A 1 66 ? -23.281 28.049 14.045 1.00 54.53 66 SER A C 1
ATOM 496 O O . SER A 1 66 ? -24.202 28.832 13.812 1.00 54.53 66 SER A O 1
ATOM 498 N N . SER A 1 67 ? -23.494 26.814 14.500 1.00 53.91 67 SER A N 1
ATOM 499 C CA . SER A 1 67 ? -24.781 26.148 14.712 1.00 53.91 67 SER A CA 1
ATOM 500 C C . SER A 1 67 ? -25.123 26.036 16.204 1.00 53.91 67 SER A C 1
ATOM 502 O O . SER A 1 67 ? -24.254 25.915 17.063 1.00 53.91 67 SER A O 1
ATOM 504 N N . SER A 1 68 ? -26.414 26.033 16.542 1.00 50.75 68 SER A N 1
ATOM 505 C CA . SER A 1 68 ? -26.894 25.908 17.929 1.00 50.75 68 SER A CA 1
ATOM 506 C C . SER A 1 68 ? -27.017 24.455 18.433 1.00 50.75 68 SER A C 1
ATOM 508 O O . SER A 1 68 ? -27.651 24.209 19.458 1.00 50.75 68 SER A O 1
ATOM 510 N N . SER A 1 69 ? -26.425 23.487 17.722 1.00 51.38 69 SER A N 1
ATOM 511 C CA . SER A 1 69 ? -26.531 22.029 17.937 1.00 51.38 69 SER A CA 1
ATOM 512 C C . SER A 1 69 ? -25.349 21.384 18.685 1.00 51.38 69 SER A C 1
ATOM 514 O O . SER A 1 69 ? -25.345 20.167 18.885 1.00 51.38 69 SER A O 1
ATOM 516 N N . SER A 1 70 ? -24.385 22.193 19.133 1.00 54.06 70 SER A N 1
ATOM 517 C CA . SER A 1 70 ? -22.996 21.849 19.506 1.00 54.06 70 SER A CA 1
ATOM 518 C C . SER A 1 70 ? -22.742 20.737 20.544 1.00 54.06 70 SER A C 1
ATOM 520 O O . SER A 1 70 ? -21.591 20.359 20.753 1.00 54.06 70 SER A O 1
ATOM 522 N N . LEU A 1 71 ? -23.769 20.195 21.208 1.00 51.94 71 LEU A N 1
ATOM 523 C CA . LEU A 1 71 ? -23.630 19.098 22.181 1.00 51.94 71 LEU A CA 1
ATOM 524 C C . LEU A 1 71 ? -23.897 17.699 21.606 1.00 51.94 71 LEU A C 1
ATOM 526 O O . LEU A 1 71 ? -23.589 16.715 22.274 1.00 51.94 71 LEU A O 1
ATOM 530 N N . ARG A 1 72 ? -24.473 17.579 20.402 1.00 57.59 72 ARG A N 1
ATOM 531 C CA . ARG A 1 72 ? -24.706 16.270 19.748 1.00 57.59 72 ARG A CA 1
ATOM 532 C C . ARG A 1 72 ? -23.631 15.884 18.734 1.00 57.59 72 ARG A C 1
ATOM 534 O O . ARG A 1 72 ? -23.677 14.780 18.204 1.00 57.59 72 ARG A O 1
ATOM 541 N N . SER A 1 73 ? -22.700 16.788 18.453 1.00 65.06 73 SER A N 1
ATOM 542 C CA . SER A 1 73 ? -21.764 16.681 17.337 1.00 65.06 73 SER A CA 1
ATOM 543 C C . SER A 1 73 ? -20.396 16.105 17.703 1.00 65.06 73 SER A C 1
ATOM 545 O O . SER A 1 73 ? -19.701 15.644 16.807 1.00 65.06 73 SER A O 1
ATOM 547 N N . MET A 1 74 ? -20.013 16.068 18.983 1.00 76.31 74 MET A N 1
ATOM 548 C CA . MET A 1 74 ? -18.736 15.494 19.431 1.00 76.31 74 MET A CA 1
ATOM 549 C C . MET A 1 74 ? -18.896 14.128 20.103 1.00 76.31 74 MET A C 1
ATOM 551 O O . MET A 1 74 ? -19.845 13.889 20.846 1.00 76.31 74 MET A O 1
ATOM 555 N N . THR A 1 75 ? -17.911 13.260 19.884 1.00 77.25 75 THR A N 1
ATOM 556 C CA . THR A 1 75 ? -17.750 11.969 20.559 1.00 77.25 75 THR A CA 1
ATOM 557 C C . THR A 1 75 ? -16.404 11.946 21.269 1.00 77.25 75 THR A C 1
ATOM 559 O O . THR A 1 75 ? -15.381 12.273 20.671 1.00 77.25 75 THR A O 1
ATOM 562 N N . ALA A 1 76 ? -16.397 11.508 22.527 1.00 80.31 76 ALA A N 1
ATOM 563 C CA . ALA A 1 76 ? -15.173 11.143 23.225 1.00 80.31 76 ALA A CA 1
ATOM 564 C C . ALA A 1 76 ? -15.361 9.826 23.966 1.00 80.31 76 ALA A C 1
ATOM 566 O O . ALA A 1 76 ? -16.386 9.619 24.620 1.00 80.31 76 ALA A O 1
ATOM 567 N N . GLN A 1 77 ? -14.369 8.947 23.871 1.00 80.00 77 GLN A N 1
ATOM 568 C CA . GLN A 1 77 ? -14.388 7.649 24.533 1.00 80.00 77 GLN A CA 1
ATOM 569 C C . GLN A 1 77 ? -13.102 7.450 25.328 1.00 80.00 77 GLN A C 1
ATOM 571 O O . GLN A 1 77 ? -12.003 7.694 24.833 1.00 80.00 77 GLN A O 1
ATOM 576 N N . LEU A 1 78 ? -13.263 6.991 26.569 1.00 79.12 78 LEU A N 1
ATOM 577 C CA . LEU A 1 78 ? -12.180 6.440 27.371 1.00 79.12 78 LEU A CA 1
ATOM 578 C C . LEU A 1 78 ? -12.181 4.925 27.156 1.00 79.12 78 LEU A C 1
ATOM 580 O O . LEU A 1 78 ? -13.129 4.237 27.555 1.00 79.12 78 LEU A O 1
ATOM 584 N N . ILE A 1 79 ? -11.136 4.425 26.504 1.00 78.75 79 ILE A N 1
ATOM 585 C CA . ILE A 1 79 ? -10.886 2.996 26.299 1.00 78.75 79 ILE A CA 1
ATOM 586 C C . ILE A 1 79 ? -9.489 2.654 26.819 1.00 78.75 79 ILE A C 1
ATOM 588 O O . ILE A 1 79 ? -8.604 3.504 26.843 1.00 78.75 79 ILE A O 1
ATOM 592 N N . GLU A 1 80 ? -9.299 1.424 27.277 1.00 74.81 80 GLU A N 1
ATOM 593 C CA . GLU A 1 80 ? -7.994 0.914 27.691 1.00 74.81 80 GLU A CA 1
ATOM 594 C C . GLU A 1 80 ? -7.609 -0.189 26.712 1.00 74.81 80 GLU A C 1
ATOM 596 O O . GLU A 1 80 ? -8.379 -1.129 26.515 1.00 74.81 80 GLU A O 1
ATOM 601 N N . ILE A 1 81 ? -6.461 -0.024 26.061 1.00 63.00 81 ILE A N 1
ATOM 602 C CA . ILE A 1 81 ? -5.929 -0.959 25.071 1.00 63.00 81 ILE A CA 1
ATOM 603 C C . ILE A 1 81 ? -4.582 -1.424 25.615 1.00 63.00 81 ILE A C 1
ATOM 605 O O . ILE A 1 81 ? -3.671 -0.617 25.789 1.00 63.00 81 ILE A O 1
ATOM 609 N N . ASP A 1 82 ? -4.499 -2.705 25.970 1.00 59.38 82 ASP A N 1
ATOM 610 C CA . ASP A 1 82 ? -3.279 -3.363 26.458 1.00 59.38 82 ASP A CA 1
ATOM 611 C C . ASP A 1 82 ? -2.601 -2.641 27.641 1.00 59.38 82 ASP A C 1
ATOM 613 O O . ASP A 1 82 ? -1.382 -2.492 27.723 1.00 59.38 82 ASP A O 1
ATOM 617 N N . GLY A 1 83 ? -3.428 -2.161 28.578 1.00 67.31 83 GLY A N 1
ATOM 618 C CA . GLY A 1 83 ? -3.004 -1.406 29.764 1.00 67.31 83 GLY A CA 1
ATOM 619 C C . GLY A 1 83 ? -2.671 0.068 29.502 1.00 67.31 83 GLY A C 1
ATOM 620 O O . GLY A 1 83 ? -2.383 0.808 30.448 1.00 67.31 83 GLY A O 1
ATOM 621 N N . LEU A 1 84 ? -2.731 0.527 28.247 1.00 73.56 84 LEU A N 1
ATOM 622 C CA . LEU A 1 84 ? -2.599 1.935 27.890 1.00 73.56 84 LEU A CA 1
ATOM 623 C C . LEU A 1 84 ? -3.977 2.621 27.862 1.00 73.56 84 LEU A C 1
ATOM 625 O O . LEU A 1 84 ? -4.833 2.247 27.056 1.00 73.56 84 LEU A O 1
ATOM 629 N N . PRO A 1 85 ? -4.205 3.662 28.682 1.00 85.25 85 PRO A N 1
ATOM 630 C CA . PRO A 1 85 ? -5.371 4.525 28.531 1.00 85.25 85 PRO A CA 1
ATOM 631 C C . PRO A 1 85 ? -5.321 5.293 27.197 1.00 85.25 85 PRO A C 1
ATOM 633 O O . PRO A 1 85 ? -4.326 5.954 26.888 1.00 85.25 85 PRO A O 1
ATOM 636 N N . VAL A 1 86 ? -6.406 5.236 26.420 1.00 86.75 86 VAL A N 1
ATOM 637 C CA . VAL A 1 86 ? -6.593 5.935 25.136 1.00 86.75 86 VAL A CA 1
ATOM 638 C C . VAL A 1 86 ? -7.854 6.809 25.160 1.00 86.75 86 VAL A C 1
ATOM 640 O O . VAL A 1 86 ? -8.980 6.315 25.243 1.00 86.75 86 VAL A O 1
ATOM 643 N N . LEU A 1 87 ? -7.671 8.126 25.065 1.00 89.56 87 LEU A N 1
ATOM 644 C CA . LEU A 1 87 ? -8.740 9.097 24.837 1.00 89.56 87 LEU A CA 1
ATOM 645 C C . LEU A 1 87 ? -8.984 9.216 23.326 1.00 89.56 87 LEU A C 1
ATOM 647 O O . LEU A 1 87 ? -8.234 9.893 22.620 1.00 89.56 87 LEU A O 1
ATOM 651 N N . GLN A 1 88 ? -10.032 8.560 22.832 1.00 88.00 88 GLN A N 1
ATOM 652 C CA . GLN A 1 88 ? -10.478 8.705 21.446 1.00 88.00 88 GLN A CA 1
ATOM 653 C C . GLN A 1 88 ? -11.409 9.918 21.317 1.00 88.00 88 GLN A C 1
ATOM 655 O O . GLN A 1 88 ? -12.292 10.107 22.156 1.00 88.00 88 GLN A O 1
ATOM 660 N N . LEU A 1 89 ? -11.224 10.724 20.271 1.00 87.12 89 LEU A N 1
ATOM 661 C CA . LEU A 1 89 ? -11.918 11.988 20.012 1.00 87.12 89 LEU A CA 1
ATOM 662 C C . LEU A 1 89 ? -12.418 12.057 18.565 1.00 87.12 89 LEU A C 1
ATOM 664 O O . LEU A 1 89 ? -11.681 11.726 17.639 1.00 87.12 89 LEU A O 1
ATOM 668 N N . SER A 1 90 ? -13.632 12.568 18.362 1.00 83.81 90 SER A N 1
ATOM 669 C CA . SER A 1 90 ? -14.165 12.892 17.035 1.00 83.81 90 SER A CA 1
ATOM 670 C C . SER A 1 90 ? -15.216 14.006 17.105 1.00 83.81 90 SER A C 1
ATOM 672 O O . SER A 1 90 ? -15.856 14.195 18.143 1.00 83.81 90 SER A O 1
ATOM 674 N N . THR A 1 91 ? -15.439 14.726 16.003 1.00 80.25 91 THR A N 1
ATOM 675 C CA . THR A 1 91 ? -16.615 15.597 15.833 1.00 80.25 91 THR A CA 1
ATOM 676 C C . THR A 1 91 ? -17.146 15.558 14.398 1.00 80.25 91 THR A C 1
ATOM 678 O O . THR A 1 91 ? -16.374 15.476 13.440 1.00 80.25 91 THR A O 1
ATOM 681 N N . ILE A 1 92 ? -18.472 15.622 14.252 1.00 78.19 92 ILE A N 1
ATOM 682 C CA . ILE A 1 92 ? -19.189 15.663 12.965 1.00 78.19 92 ILE A CA 1
ATOM 683 C C . ILE A 1 92 ? -19.530 17.089 12.506 1.00 78.19 92 ILE A C 1
ATOM 685 O O . ILE A 1 92 ? -20.013 17.263 11.392 1.00 78.19 92 ILE A O 1
ATOM 689 N N . GLU A 1 93 ? -19.281 18.111 13.333 1.00 80.56 93 GLU A N 1
ATOM 690 C CA . GLU A 1 93 ? -19.341 19.520 12.918 1.00 80.56 93 GLU A CA 1
ATOM 691 C C . GLU A 1 93 ? -18.330 20.392 13.690 1.00 80.56 93 GLU A C 1
ATOM 693 O O . GLU A 1 93 ? -17.943 20.070 14.817 1.00 80.56 93 GLU A O 1
ATOM 698 N N . GLY A 1 94 ? -17.960 21.539 13.111 1.00 82.81 94 GLY A N 1
ATOM 699 C CA . GLY A 1 94 ? -17.198 22.595 13.791 1.00 82.81 94 GLY A CA 1
ATOM 700 C C . GLY A 1 94 ? -15.726 22.263 14.067 1.00 82.81 94 GLY A C 1
ATOM 701 O O . GLY A 1 94 ? -15.120 21.441 13.389 1.00 82.81 94 GLY A O 1
ATOM 702 N N . LYS A 1 95 ? -15.139 22.946 15.055 1.00 88.62 95 LYS A N 1
ATOM 703 C CA . LYS A 1 95 ? -13.793 22.679 15.595 1.00 88.62 95 LYS A CA 1
ATOM 704 C C . LYS A 1 95 ? -13.917 22.196 17.041 1.00 88.62 95 LYS A C 1
ATOM 706 O O . LYS A 1 95 ? -14.707 22.766 17.791 1.00 88.62 95 LYS A O 1
ATOM 711 N N . LEU A 1 96 ? -13.146 21.196 17.457 1.00 90.06 96 LEU A N 1
ATOM 712 C CA . LEU A 1 96 ? -13.180 20.645 18.814 1.00 90.06 96 LEU A CA 1
ATOM 713 C C . LEU A 1 96 ? -12.071 21.255 19.686 1.00 90.06 96 LEU A C 1
ATOM 715 O O . LEU A 1 96 ? -10.886 21.012 19.477 1.00 90.06 96 LEU A O 1
ATOM 719 N N . ASP A 1 97 ? -12.463 22.041 20.683 1.00 91.62 97 ASP A N 1
ATOM 720 C CA . ASP A 1 97 ? -11.585 22.633 21.695 1.00 91.62 97 ASP A CA 1
ATOM 721 C C . ASP A 1 97 ? -11.483 21.693 22.906 1.00 91.62 97 ASP A C 1
ATOM 723 O O . ASP A 1 97 ? -12.501 21.430 23.550 1.00 91.62 97 ASP A O 1
ATOM 727 N N . VAL A 1 98 ? -10.289 21.166 23.200 1.00 92.75 98 VAL A N 1
ATOM 728 C CA . VAL A 1 98 ? -10.045 20.147 24.236 1.00 92.75 98 VAL A CA 1
ATOM 729 C C . VAL A 1 98 ? -9.037 20.651 25.265 1.00 92.75 98 VAL A C 1
ATOM 731 O O . VAL A 1 98 ? -7.841 20.777 25.003 1.00 92.75 98 VAL A O 1
ATOM 734 N N . VAL A 1 99 ? -9.535 20.882 26.475 1.00 92.19 99 VAL A N 1
ATOM 735 C CA . VAL A 1 99 ? -8.771 21.327 27.639 1.00 92.19 99 VAL A CA 1
ATOM 736 C C . VAL A 1 99 ? -8.439 20.128 28.514 1.00 92.19 99 VAL A C 1
ATOM 738 O O . VAL A 1 99 ? -9.307 19.596 29.204 1.00 92.19 99 VAL A O 1
ATOM 741 N N . LEU A 1 100 ? -7.188 19.687 28.497 1.00 90.94 100 LEU A N 1
ATOM 742 C CA . LEU A 1 100 ? -6.689 18.676 29.421 1.00 90.94 100 LEU A CA 1
ATOM 743 C C . LEU A 1 100 ? -6.460 19.309 30.795 1.00 90.94 100 LEU A C 1
ATOM 745 O O . LEU A 1 100 ? -5.900 20.399 30.905 1.00 90.94 100 LEU A O 1
ATOM 749 N N . LEU A 1 101 ? -6.871 18.604 31.849 1.00 88.25 101 LEU A N 1
ATOM 750 C CA . LEU A 1 101 ? -6.822 19.100 33.232 1.00 88.25 101 LEU A CA 1
ATOM 751 C C . LEU A 1 101 ? -5.585 18.605 33.999 1.00 88.25 101 LEU A C 1
ATOM 753 O O . LEU A 1 101 ? -5.497 18.739 35.222 1.00 88.25 101 LEU A O 1
ATOM 757 N N . ARG A 1 102 ? -4.632 17.992 33.285 1.00 85.25 102 ARG A N 1
ATOM 758 C CA . ARG A 1 102 ? -3.377 17.456 33.825 1.00 85.25 102 ARG A CA 1
ATOM 759 C C . ARG A 1 102 ? -2.223 17.754 32.876 1.00 85.25 102 ARG A C 1
ATOM 761 O O . ARG A 1 102 ? -2.331 17.512 31.676 1.00 85.25 102 ARG A O 1
ATOM 768 N N . LYS A 1 103 ? -1.138 18.280 33.440 1.00 88.94 103 LYS A N 1
ATOM 769 C CA . LYS A 1 103 ? 0.058 18.715 32.718 1.00 88.94 103 LYS A CA 1
ATOM 770 C C . LYS A 1 103 ? 0.921 17.527 32.301 1.00 88.94 103 LYS A C 1
ATOM 772 O O . LYS A 1 103 ? 1.174 16.638 33.112 1.00 88.94 103 LYS A O 1
ATOM 777 N N . ALA A 1 104 ? 1.411 17.580 31.066 1.00 88.00 104 ALA A N 1
ATOM 778 C CA . ALA A 1 104 ? 2.417 16.698 30.486 1.00 88.00 104 ALA A CA 1
ATOM 779 C C . ALA A 1 104 ? 2.092 15.197 30.608 1.00 88.00 104 ALA A C 1
ATOM 781 O O . ALA A 1 104 ? 2.938 14.405 31.012 1.00 88.00 104 ALA A O 1
ATOM 782 N N . GLN A 1 105 ? 0.853 14.816 30.276 1.00 89.06 105 GLN A N 1
ATOM 783 C CA . GLN A 1 105 ? 0.355 13.435 30.393 1.00 89.06 105 GLN A CA 1
ATOM 784 C C . GLN A 1 105 ? 0.183 12.713 29.052 1.00 89.06 105 GLN A C 1
ATOM 786 O O . GLN A 1 105 ? 0.008 11.496 29.036 1.00 89.06 105 GLN A O 1
ATOM 791 N N . VAL A 1 106 ? 0.194 13.418 27.919 1.00 94.00 106 VAL A N 1
ATOM 792 C CA . VAL A 1 106 ? -0.038 12.772 26.621 1.00 94.00 106 VAL A CA 1
ATOM 793 C C . VAL A 1 106 ? 1.274 12.200 26.090 1.00 94.00 106 VAL A C 1
ATOM 795 O O . VAL A 1 106 ? 2.130 12.935 25.599 1.00 94.00 106 VAL A O 1
ATOM 798 N N . GLN A 1 107 ? 1.441 10.881 26.197 1.00 93.69 107 GLN A N 1
ATOM 799 C CA . GLN A 1 107 ? 2.609 10.174 25.651 1.00 93.69 107 GLN A CA 1
ATOM 800 C C . GLN A 1 107 ? 2.501 9.937 24.145 1.00 93.69 107 GLN A C 1
ATOM 802 O O . GLN A 1 107 ? 3.508 9.715 23.477 1.00 93.69 107 GLN A O 1
ATOM 807 N N . ARG A 1 108 ? 1.284 9.937 23.586 1.00 94.06 108 ARG A N 1
ATOM 808 C CA . ARG A 1 108 ? 1.072 9.664 22.161 1.00 94.06 108 ARG A CA 1
ATOM 809 C C . ARG A 1 108 ? -0.084 10.479 21.592 1.00 94.06 108 ARG A C 1
ATOM 811 O O . ARG A 1 108 ? -1.141 10.526 22.214 1.00 94.06 108 ARG A O 1
ATOM 818 N N . VAL A 1 109 ? 0.097 11.056 20.405 1.00 97.00 109 VAL A N 1
ATOM 819 C CA . VAL A 1 109 ? -0.970 11.711 19.623 1.00 97.00 109 VAL A CA 1
ATOM 820 C C . VAL A 1 109 ? -1.042 11.057 18.251 1.00 97.00 109 VAL A C 1
ATOM 822 O O . VAL A 1 109 ? -0.033 10.987 17.553 1.00 97.00 109 VAL A O 1
ATOM 825 N N . ILE A 1 110 ? -2.227 10.587 17.867 1.00 93.94 110 ILE A N 1
ATOM 826 C CA . ILE A 1 110 ? -2.477 9.942 16.576 1.00 93.94 110 ILE A CA 1
ATOM 827 C C . ILE A 1 110 ? -3.660 10.643 15.906 1.00 93.94 110 ILE A C 1
ATOM 829 O O . ILE A 1 110 ? -4.784 10.564 16.396 1.00 93.94 110 ILE A O 1
ATOM 833 N N . ASN A 1 111 ? -3.425 11.315 14.782 1.00 93.88 111 ASN A N 1
ATOM 834 C CA . ASN A 1 111 ? -4.486 11.794 13.901 1.00 93.88 111 ASN A CA 1
ATOM 835 C C . ASN A 1 111 ? -4.755 10.729 12.833 1.00 93.88 111 ASN A C 1
ATOM 837 O O . ASN A 1 111 ? -3.898 10.493 11.989 1.00 93.88 111 ASN A O 1
ATOM 841 N N . GLN A 1 112 ? -5.920 10.084 12.880 1.00 89.75 112 GLN A N 1
ATOM 842 C CA . GLN A 1 112 ? -6.377 9.098 11.890 1.00 89.75 112 GLN A CA 1
ATOM 843 C C . GLN A 1 112 ? -7.408 9.698 10.911 1.00 89.75 112 GLN A C 1
ATOM 845 O O . GLN A 1 112 ? -8.260 8.990 10.377 1.00 89.75 112 GLN A O 1
ATOM 850 N N . GLY A 1 113 ? -7.421 11.026 10.771 1.00 80.38 113 GLY A N 1
ATOM 851 C CA . GLY A 1 113 ? -8.462 11.777 10.078 1.00 80.38 113 GLY A CA 1
ATOM 852 C C . GLY A 1 113 ? -7.976 12.611 8.891 1.00 80.38 113 GLY A C 1
ATOM 853 O O . GLY A 1 113 ? -6.860 12.465 8.387 1.00 80.38 113 GLY A O 1
ATOM 854 N N . SER A 1 114 ? -8.847 13.526 8.460 1.00 87.19 114 SER A N 1
ATOM 855 C CA . SER A 1 114 ? -8.532 14.595 7.499 1.00 87.19 114 SER A CA 1
ATOM 856 C C . SER A 1 114 ? -8.601 16.001 8.112 1.00 87.19 114 SER A C 1
ATOM 858 O O . SER A 1 114 ? -8.280 16.969 7.430 1.00 87.19 114 SER A O 1
ATOM 860 N N . GLY A 1 115 ? -9.042 16.128 9.369 1.00 85.94 115 GLY A N 1
ATOM 861 C CA . GLY A 1 115 ? -9.017 17.386 10.123 1.00 85.94 115 GLY A CA 1
ATOM 862 C C . GLY A 1 115 ? -7.653 17.656 10.761 1.00 85.94 115 GLY A C 1
ATOM 863 O O . GLY A 1 115 ? -6.850 16.737 10.926 1.00 85.94 115 GLY A O 1
ATOM 864 N N . LEU A 1 116 ? -7.379 18.907 11.133 1.00 94.31 116 LEU A N 1
ATOM 865 C CA . LEU A 1 116 ? -6.096 19.308 11.719 1.00 94.31 116 LEU A CA 1
ATOM 866 C C . LEU A 1 116 ? -6.047 19.083 13.236 1.00 94.31 116 LEU A C 1
ATOM 868 O O . LEU A 1 116 ? -6.957 19.498 13.947 1.00 94.31 116 LEU A O 1
ATOM 872 N N . VAL A 1 117 ? -4.955 18.527 13.765 1.00 97.06 117 VAL A N 1
ATOM 873 C CA . VAL A 1 117 ? -4.706 18.452 15.216 1.00 97.06 117 VAL A CA 1
ATOM 874 C C . VAL A 1 117 ? -3.644 19.469 15.623 1.00 97.06 117 VAL A C 1
ATOM 876 O O . VAL A 1 117 ? -2.506 19.387 15.177 1.00 97.06 117 VAL A O 1
ATOM 879 N N . SER A 1 118 ? -3.990 20.420 16.491 1.00 96.81 118 SER A N 1
ATOM 880 C CA . SER A 1 118 ? -3.041 21.382 17.072 1.00 96.81 118 SER A CA 1
ATOM 881 C C . SER A 1 118 ? -2.814 21.064 18.551 1.00 96.81 118 SER A C 1
ATOM 883 O O . SER A 1 118 ? -3.775 20.920 19.304 1.00 96.81 118 SER A O 1
ATOM 885 N N . VAL A 1 119 ? -1.555 20.930 18.969 1.00 96.94 119 VAL A N 1
ATOM 886 C CA . VAL A 1 119 ? -1.144 20.509 20.316 1.00 96.94 119 VAL A CA 1
ATOM 887 C C . VAL A 1 119 ? -0.296 21.606 20.952 1.00 96.94 119 VAL A C 1
ATOM 889 O O . VAL A 1 119 ? 0.845 21.842 20.549 1.00 96.94 119 VAL A O 1
ATOM 892 N N . ALA A 1 120 ? -0.875 22.284 21.939 1.00 95.12 120 ALA A N 1
ATOM 893 C CA . ALA A 1 120 ? -0.245 23.392 22.645 1.00 95.12 120 ALA A CA 1
ATOM 894 C C . ALA A 1 120 ? 0.761 22.930 23.720 1.00 95.12 120 ALA A C 1
ATOM 896 O O . ALA A 1 120 ? 0.884 21.742 24.031 1.00 95.12 120 ALA A O 1
ATOM 897 N N . ASP A 1 121 ? 1.441 23.912 24.317 1.00 93.31 121 ASP A N 1
ATOM 898 C CA . ASP A 1 121 ? 2.300 23.741 25.489 1.00 93.31 121 ASP A CA 1
ATOM 899 C C . ASP A 1 121 ? 1.650 22.918 26.615 1.00 93.31 121 ASP A C 1
ATOM 901 O O . ASP A 1 121 ? 0.430 22.908 26.800 1.00 93.31 121 ASP A O 1
ATOM 905 N N . ASP A 1 122 ? 2.498 22.258 27.409 1.00 92.44 122 ASP A N 1
ATOM 906 C CA . ASP A 1 122 ? 2.130 21.493 28.608 1.00 92.44 122 ASP A CA 1
ATOM 907 C C . ASP A 1 122 ? 1.156 20.309 28.403 1.00 92.44 122 ASP A C 1
ATOM 909 O O . ASP A 1 122 ? 0.731 19.698 29.384 1.00 92.44 122 ASP A O 1
ATOM 913 N N . VAL A 1 123 ? 0.843 19.919 27.162 1.00 95.06 123 VAL A N 1
ATOM 914 C CA . VAL A 1 123 ? 0.023 18.730 26.849 1.00 95.06 123 VAL A CA 1
ATOM 915 C C . VAL A 1 123 ? 0.836 17.428 26.867 1.00 95.06 123 VAL A C 1
ATOM 917 O O . VAL A 1 123 ? 0.453 16.458 27.530 1.00 95.06 123 VAL A O 1
ATOM 920 N N . LEU A 1 124 ? 1.946 17.396 26.125 1.00 95.56 124 LEU A N 1
ATOM 921 C CA . LEU A 1 124 ? 2.750 16.189 25.900 1.00 95.56 124 LEU A CA 1
ATOM 922 C C . LEU A 1 124 ? 3.664 15.865 27.086 1.00 95.56 124 LEU A C 1
ATOM 924 O O . LEU A 1 124 ? 4.134 16.773 27.774 1.00 95.56 124 LEU A O 1
ATOM 928 N N . VAL A 1 125 ? 3.968 14.578 27.285 1.00 94.19 125 VAL A N 1
ATOM 929 C CA . VAL A 1 125 ? 5.030 14.156 28.217 1.00 94.19 125 VAL A CA 1
ATOM 930 C C . VAL A 1 125 ? 6.356 14.826 27.845 1.00 94.19 125 VAL A C 1
ATOM 932 O O . VAL A 1 125 ? 6.723 14.904 26.672 1.00 94.19 125 VAL A O 1
ATOM 935 N N . ASN A 1 126 ? 7.083 15.317 28.848 1.00 92.75 126 ASN A N 1
ATOM 936 C CA . ASN A 1 126 ? 8.405 15.925 28.665 1.00 92.75 126 ASN A CA 1
ATOM 937 C C . ASN A 1 126 ? 9.551 15.055 29.207 1.00 92.75 126 ASN A C 1
ATOM 939 O O . ASN A 1 126 ? 10.714 15.374 28.969 1.00 92.75 126 ASN A O 1
ATOM 943 N N . SER A 1 127 ? 9.241 13.934 29.858 1.00 92.06 127 SER A N 1
ATOM 944 C CA . SER A 1 127 ? 10.173 12.844 30.139 1.00 92.06 127 SER A CA 1
ATOM 945 C C . SER A 1 127 ? 9.448 11.498 30.213 1.00 92.06 127 SER A C 1
ATOM 947 O O . SER A 1 127 ? 8.230 11.457 30.385 1.00 92.06 127 SER A O 1
ATOM 949 N N . GLY A 1 128 ? 10.188 10.395 30.058 1.00 89.06 128 GLY A N 1
ATOM 950 C CA . GLY A 1 128 ? 9.637 9.036 30.106 1.00 89.06 128 GLY A CA 1
ATOM 951 C C . GLY A 1 128 ? 10.183 8.107 29.014 1.00 89.06 128 GLY A C 1
ATOM 952 O O . GLY A 1 128 ? 11.079 8.494 28.267 1.00 89.06 128 GLY A O 1
ATOM 953 N N . PRO A 1 129 ? 9.652 6.877 28.898 1.00 86.94 129 PRO A N 1
ATOM 954 C CA . PRO A 1 129 ? 10.188 5.865 27.987 1.00 86.94 129 PRO A CA 1
ATOM 955 C C . PRO A 1 129 ? 9.907 6.152 26.506 1.00 86.94 129 PRO A C 1
ATOM 957 O O . PRO A 1 129 ? 10.664 5.702 25.658 1.00 86.94 129 PRO A O 1
ATOM 960 N N . SER A 1 130 ? 8.842 6.881 26.160 1.00 91.06 130 SER A N 1
ATOM 961 C CA . SER A 1 130 ? 8.622 7.312 24.775 1.00 91.06 130 SER A CA 1
ATOM 962 C C . SER A 1 130 ? 7.677 8.508 24.654 1.00 91.06 130 SER A C 1
ATOM 964 O O . SER A 1 130 ? 6.861 8.769 25.541 1.00 91.06 130 SER A O 1
ATOM 966 N N . LEU A 1 131 ? 7.774 9.201 23.520 1.00 95.06 131 LEU A N 1
ATOM 967 C CA . LEU A 1 131 ? 6.766 10.114 22.983 1.00 95.06 131 LEU A CA 1
ATOM 968 C C . LEU A 1 131 ? 6.566 9.778 21.498 1.00 95.06 131 LEU A C 1
ATOM 970 O O . LEU A 1 131 ? 7.535 9.779 20.741 1.00 95.06 131 LEU A O 1
ATOM 974 N N . ALA A 1 132 ? 5.330 9.498 21.066 1.00 95.56 132 ALA A N 1
ATOM 975 C CA . ALA A 1 132 ? 5.042 9.197 19.658 1.00 95.56 132 ALA A CA 1
ATOM 976 C C . ALA A 1 132 ? 3.957 10.101 19.052 1.00 95.56 132 ALA A C 1
ATOM 978 O O . ALA A 1 132 ? 2.854 10.217 19.589 1.00 95.56 132 ALA A O 1
ATOM 979 N N . LEU A 1 133 ? 4.249 10.712 17.906 1.00 97.38 133 LEU A N 1
ATOM 980 C CA . LEU A 1 133 ? 3.355 11.635 17.203 1.00 97.38 133 LEU A CA 1
ATOM 981 C C . LEU A 1 133 ? 3.110 11.118 15.784 1.00 97.38 133 LEU A C 1
ATOM 983 O O . LEU A 1 133 ? 4.067 10.845 15.063 1.00 97.38 133 LEU A O 1
ATOM 987 N N . ALA A 1 134 ? 1.846 10.971 15.384 1.00 94.06 134 ALA A N 1
ATOM 988 C CA . ALA A 1 134 ? 1.487 10.363 14.107 1.00 94.06 134 ALA A CA 1
ATOM 989 C C . ALA A 1 134 ? 0.366 11.108 13.363 1.00 94.06 134 ALA A C 1
ATOM 991 O O . ALA A 1 134 ? -0.680 11.402 13.945 1.00 94.06 134 ALA A O 1
ATOM 992 N N . SER A 1 135 ? 0.563 11.330 12.061 1.00 94.19 135 SER A N 1
ATOM 993 C CA . SER A 1 135 ? -0.499 11.619 11.086 1.00 94.19 135 SER A CA 1
ATOM 994 C C . SER A 1 135 ? -0.691 10.390 10.191 1.00 94.19 135 SER A C 1
ATOM 996 O O . SER A 1 135 ? 0.258 9.924 9.563 1.00 94.19 135 SER A O 1
ATOM 998 N N . ILE A 1 136 ? -1.899 9.828 10.176 1.00 90.38 136 ILE A N 1
ATOM 999 C CA . ILE A 1 136 ? -2.269 8.598 9.466 1.00 90.38 136 ILE A CA 1
ATOM 1000 C C . ILE A 1 136 ? -3.544 8.895 8.665 1.00 90.38 136 ILE A C 1
ATOM 1002 O O . ILE A 1 136 ? -4.658 8.713 9.148 1.00 90.38 136 ILE A O 1
ATOM 1006 N N . GLY A 1 137 ? -3.381 9.420 7.454 1.00 81.88 137 GLY A N 1
ATOM 1007 C CA . GLY A 1 137 ? -4.460 9.970 6.636 1.00 81.88 137 GLY A CA 1
ATOM 1008 C C . GLY A 1 137 ? -4.016 11.249 5.933 1.00 81.88 137 GLY A C 1
ATOM 1009 O O . GLY A 1 137 ? -2.891 11.338 5.439 1.00 81.88 137 GLY A O 1
ATOM 1010 N N . SER A 1 138 ? -4.895 12.250 5.899 1.00 89.56 138 SER A N 1
ATOM 1011 C CA . SER A 1 138 ? -4.643 13.545 5.244 1.00 89.56 138 SER A CA 1
ATOM 1012 C C . SER A 1 138 ? -4.673 14.738 6.205 1.00 89.56 138 SER A C 1
ATOM 1014 O O . SER A 1 138 ? -4.469 15.865 5.769 1.00 89.56 138 SER A O 1
ATOM 1016 N N . GLY A 1 139 ? -4.951 14.512 7.491 1.00 89.12 139 GLY A N 1
ATOM 1017 C CA . GLY A 1 139 ? -5.037 15.558 8.505 1.00 89.12 139 GLY A CA 1
ATOM 1018 C C . GLY A 1 139 ? -3.674 15.938 9.079 1.00 89.12 139 GLY A C 1
ATOM 1019 O O . GLY A 1 139 ? -2.903 15.077 9.513 1.00 89.12 139 GLY A O 1
ATOM 1020 N N . ASP A 1 140 ? -3.388 17.235 9.128 1.00 95.44 140 ASP A N 1
ATOM 1021 C CA . ASP A 1 140 ? -2.146 17.746 9.707 1.00 95.44 140 ASP A CA 1
ATOM 1022 C C . ASP A 1 140 ? -2.084 17.551 11.233 1.00 95.44 140 ASP A C 1
ATOM 1024 O O . ASP A 1 140 ? -3.102 17.440 11.922 1.00 95.44 140 ASP A O 1
ATOM 1028 N N . VAL A 1 141 ? -0.868 17.559 11.775 1.00 97.62 141 VAL A N 1
ATOM 1029 C CA . VAL A 1 141 ? -0.558 17.556 13.205 1.00 97.62 141 VAL A CA 1
ATOM 1030 C C . VAL A 1 141 ? 0.493 18.631 13.481 1.00 97.62 141 VAL A C 1
ATOM 1032 O O . VAL A 1 141 ? 1.636 18.539 13.037 1.00 97.62 141 VAL A O 1
ATOM 1035 N N . PHE A 1 142 ? 0.118 19.652 14.243 1.00 97.69 142 PHE A N 1
ATOM 1036 C CA . PHE A 1 142 ? 0.990 20.735 14.686 1.00 97.69 142 PHE A CA 1
ATOM 1037 C C . PHE A 1 142 ? 1.251 20.607 16.184 1.00 97.69 142 PHE A C 1
ATOM 1039 O O . PHE A 1 142 ? 0.313 20.492 16.966 1.00 97.69 142 PHE A O 1
ATOM 1046 N N . VAL A 1 143 ? 2.515 20.665 16.600 1.00 97.00 143 VAL A N 1
ATOM 1047 C CA . VAL A 1 143 ? 2.922 20.549 18.007 1.00 97.00 143 VAL A CA 1
ATOM 1048 C C . VAL A 1 143 ? 3.819 21.715 18.402 1.00 97.00 143 VAL A C 1
ATOM 1050 O O . VAL A 1 143 ? 4.779 22.032 17.699 1.00 97.00 143 VAL A O 1
ATOM 1053 N N . THR A 1 144 ? 3.550 22.318 19.559 1.00 94.75 144 THR A N 1
ATOM 1054 C CA . THR A 1 144 ? 4.416 23.318 20.199 1.00 94.75 144 THR A CA 1
ATOM 1055 C C . THR A 1 144 ? 4.744 22.921 21.634 1.00 94.75 144 THR A C 1
ATOM 1057 O O . THR A 1 144 ? 3.828 22.679 22.414 1.00 94.75 144 THR A O 1
ATOM 1060 N N . SER A 1 145 ? 6.029 22.905 22.003 1.00 92.38 145 SER A N 1
ATOM 1061 C CA . SER A 1 145 ? 6.460 22.754 23.401 1.00 92.38 145 SER A CA 1
ATOM 1062 C C . SER A 1 145 ? 7.655 23.644 23.740 1.00 92.38 145 SER A C 1
ATOM 1064 O O . SER A 1 145 ? 8.741 23.527 23.172 1.00 92.38 145 SER A O 1
ATOM 1066 N N . THR A 1 146 ? 7.474 24.502 24.736 1.00 92.12 146 THR A N 1
ATOM 1067 C CA . THR A 1 146 ? 8.529 25.292 25.380 1.00 92.12 146 THR A CA 1
ATOM 1068 C C . THR A 1 146 ? 9.314 24.493 26.425 1.00 92.12 146 THR A C 1
ATOM 1070 O O . THR A 1 146 ? 10.441 24.870 26.757 1.00 92.12 146 THR A O 1
ATOM 1073 N N . ALA A 1 147 ? 8.787 23.361 26.904 1.00 90.50 147 ALA A N 1
ATOM 1074 C CA . ALA A 1 147 ? 9.493 22.459 27.812 1.00 90.50 147 ALA A CA 1
ATOM 1075 C C . ALA A 1 147 ? 10.553 21.618 27.076 1.00 90.50 147 ALA A C 1
ATOM 1077 O O . ALA A 1 147 ? 10.301 21.123 25.977 1.00 90.50 147 ALA A O 1
ATOM 1078 N N . THR A 1 148 ? 11.718 21.417 27.705 1.00 93.81 148 THR A N 1
ATOM 1079 C CA . THR A 1 148 ? 12.753 20.505 27.192 1.00 93.81 148 THR A CA 1
ATOM 1080 C C . THR A 1 148 ? 12.243 19.068 27.190 1.00 93.81 148 THR A C 1
ATOM 1082 O O . THR A 1 148 ? 11.860 18.569 28.249 1.00 93.81 148 THR A O 1
ATOM 1085 N N . LEU A 1 149 ? 12.302 18.391 26.044 1.00 95.25 149 LEU A N 1
ATOM 1086 C CA . LEU A 1 149 ? 11.967 16.968 25.954 1.00 95.25 149 LEU A CA 1
ATOM 1087 C C . LEU A 1 149 ? 13.158 16.099 26.390 1.00 95.25 149 LEU A C 1
ATOM 1089 O O . LEU A 1 149 ? 14.284 16.329 25.947 1.00 95.25 149 LEU A O 1
ATOM 1093 N N . ARG A 1 150 ? 12.901 15.120 27.265 1.00 95.75 150 ARG A N 1
ATOM 1094 C CA . ARG A 1 150 ? 13.858 14.139 27.814 1.00 95.75 150 ARG A CA 1
ATOM 1095 C C . ARG A 1 150 ? 13.254 12.733 27.862 1.00 95.75 150 ARG A C 1
ATOM 1097 O O . ARG A 1 150 ? 13.072 12.164 28.938 1.00 95.75 150 ARG A O 1
ATOM 1104 N N . VAL A 1 151 ? 12.864 12.226 26.696 1.00 93.69 151 VAL A N 1
ATOM 1105 C CA . VAL A 1 151 ? 12.331 10.866 26.519 1.00 93.69 151 VAL A CA 1
ATOM 1106 C C . VAL A 1 151 ? 13.400 9.926 25.969 1.00 93.69 151 VAL A C 1
ATOM 1108 O O . VAL A 1 151 ? 14.299 10.377 25.268 1.00 93.69 151 VAL A O 1
ATOM 1111 N N . GLU A 1 152 ? 13.299 8.629 26.254 1.00 93.00 152 GLU A N 1
ATOM 1112 C CA . GLU A 1 152 ? 14.219 7.633 25.684 1.00 93.00 152 GLU A CA 1
ATOM 1113 C C . GLU A 1 152 ? 14.046 7.545 24.154 1.00 93.00 152 GLU A C 1
ATOM 1115 O O . GLU A 1 152 ? 15.020 7.681 23.416 1.00 93.00 152 GLU A O 1
ATOM 1120 N N . GLU A 1 153 ? 12.802 7.407 23.677 1.00 90.75 153 GLU A N 1
ATOM 1121 C CA . GLU A 1 153 ? 12.448 7.371 22.250 1.00 90.75 153 GLU A CA 1
ATOM 1122 C C . GLU A 1 153 ? 11.463 8.495 21.873 1.00 90.75 153 GLU A C 1
ATOM 1124 O O . GLU A 1 153 ? 10.384 8.620 22.457 1.00 90.75 153 GLU A O 1
ATOM 1129 N N . LEU A 1 154 ? 11.795 9.285 20.851 1.00 96.50 154 LEU A N 1
ATOM 1130 C CA . LEU A 1 154 ? 10.875 10.198 20.171 1.00 96.50 154 LEU A CA 1
ATOM 1131 C C . LEU A 1 154 ? 10.609 9.681 18.752 1.00 96.50 154 LEU A C 1
ATOM 1133 O O . LEU A 1 154 ? 11.474 9.784 17.884 1.00 96.50 154 LEU A O 1
ATOM 1137 N N . THR A 1 155 ? 9.408 9.149 18.513 1.00 95.94 155 THR A N 1
ATOM 1138 C CA . THR A 1 155 ? 8.996 8.633 17.196 1.00 95.94 155 THR A CA 1
ATOM 1139 C C . THR A 1 155 ? 7.980 9.563 16.529 1.00 95.94 155 THR A C 1
ATOM 1141 O O . THR A 1 155 ? 6.920 9.863 17.081 1.00 95.94 155 THR A O 1
ATOM 1144 N N . LEU A 1 156 ? 8.296 10.009 15.315 1.00 97.38 156 LEU A N 1
ATOM 1145 C CA . LEU A 1 156 ? 7.448 10.837 14.459 1.00 97.38 156 LEU A CA 1
ATOM 1146 C C . LEU A 1 156 ? 7.048 10.027 13.223 1.00 97.38 156 LEU A C 1
ATOM 1148 O O . LEU A 1 156 ? 7.924 9.494 12.544 1.00 97.38 156 LEU A O 1
ATOM 1152 N N . THR A 1 157 ? 5.755 9.954 12.908 1.00 94.81 157 THR A N 1
ATOM 1153 C CA . THR A 1 157 ? 5.252 9.169 11.769 1.00 94.81 157 THR A CA 1
ATOM 1154 C C . THR A 1 157 ? 4.287 9.970 10.897 1.00 94.81 157 THR A C 1
ATOM 1156 O O . THR A 1 157 ? 3.318 10.540 11.401 1.00 94.81 157 THR A O 1
ATOM 1159 N N . THR A 1 158 ? 4.478 9.936 9.580 1.00 92.56 158 THR A N 1
ATOM 1160 C CA . THR A 1 158 ? 3.432 10.262 8.600 1.00 92.56 158 THR A CA 1
ATOM 1161 C C . THR A 1 158 ? 3.109 9.039 7.747 1.00 92.56 158 THR A C 1
ATOM 1163 O O . THR A 1 158 ? 3.990 8.271 7.362 1.00 92.56 158 THR A O 1
ATOM 1166 N N . GLN A 1 159 ? 1.826 8.833 7.461 1.00 87.75 159 GLN A N 1
ATOM 1167 C CA . GLN A 1 159 ? 1.341 7.782 6.574 1.00 87.75 159 GLN A CA 1
ATOM 1168 C C . GLN A 1 159 ? 0.125 8.304 5.807 1.00 87.75 159 GLN A C 1
ATOM 1170 O O . GLN A 1 159 ? -0.953 8.445 6.379 1.00 87.75 159 GLN A O 1
ATOM 1175 N N . GLY A 1 160 ? 0.294 8.599 4.518 1.00 83.31 160 GLY A N 1
ATOM 1176 C CA . GLY A 1 160 ? -0.746 9.215 3.686 1.00 83.31 160 GLY A CA 1
ATOM 1177 C C . GLY A 1 160 ? -0.273 10.536 3.086 1.00 83.31 160 GLY A C 1
ATOM 1178 O O . GLY A 1 160 ? 0.699 10.538 2.337 1.00 83.31 160 GLY A O 1
ATOM 1179 N N . SER A 1 161 ? -0.958 11.641 3.387 1.00 88.06 161 SER A N 1
ATOM 1180 C CA . SER A 1 161 ? -0.670 12.977 2.836 1.00 88.06 161 SER A CA 1
ATOM 1181 C C . SER A 1 161 ? -0.710 14.126 3.856 1.00 88.06 161 SER A C 1
ATOM 1183 O O . SER A 1 161 ? -0.576 15.279 3.454 1.00 88.06 161 SER A O 1
ATOM 1185 N N . GLY A 1 162 ? -0.963 13.855 5.141 1.00 87.38 162 GLY A N 1
ATOM 1186 C CA . GLY A 1 162 ? -0.969 14.881 6.192 1.00 87.38 162 GLY A CA 1
ATOM 1187 C C . GLY A 1 162 ? 0.444 15.260 6.651 1.00 87.38 162 GLY A C 1
ATOM 1188 O O . GLY A 1 162 ? 1.359 14.433 6.615 1.00 87.38 162 GLY A O 1
ATOM 1189 N N . ARG A 1 163 ? 0.627 16.505 7.103 1.00 94.44 163 ARG A N 1
ATOM 1190 C CA . ARG A 1 163 ? 1.905 17.024 7.617 1.00 94.44 163 ARG A CA 1
ATOM 1191 C C . ARG A 1 163 ? 2.015 16.898 9.134 1.00 94.44 163 ARG A C 1
ATOM 1193 O O . ARG A 1 163 ? 1.076 17.211 9.855 1.00 94.44 163 ARG A O 1
ATOM 1200 N N . LEU A 1 164 ? 3.196 16.551 9.635 1.00 97.44 164 LEU A N 1
ATOM 1201 C CA . LEU A 1 164 ? 3.551 16.560 11.055 1.00 97.44 164 LEU A CA 1
ATOM 1202 C C . LEU A 1 164 ? 4.616 17.638 11.323 1.00 97.44 164 LEU A C 1
ATOM 1204 O O . LEU A 1 164 ? 5.789 17.439 11.019 1.00 97.44 164 LEU A O 1
ATOM 1208 N N . GLN A 1 165 ? 4.227 18.782 11.898 1.00 97.12 165 GLN A N 1
ATOM 1209 C CA . GLN A 1 165 ? 5.151 19.866 12.263 1.00 97.12 165 GLN A CA 1
ATOM 1210 C C . GLN A 1 165 ? 5.331 19.967 13.784 1.00 97.12 165 GLN A C 1
ATOM 1212 O O . GLN A 1 165 ? 4.431 20.408 14.501 1.00 97.12 165 GLN A O 1
ATOM 1217 N N . VAL A 1 166 ? 6.532 19.656 14.269 1.00 97.00 166 VAL A N 1
ATOM 1218 C CA . VAL A 1 166 ? 6.913 19.697 15.687 1.00 97.00 166 VAL A CA 1
ATOM 1219 C C . VAL A 1 166 ? 7.841 20.883 15.954 1.00 97.00 166 VAL A C 1
ATOM 1221 O O . VAL A 1 166 ? 8.912 20.988 15.369 1.00 97.00 166 VAL A O 1
ATOM 1224 N N . ALA A 1 167 ? 7.456 21.792 16.848 1.00 95.50 167 ALA A N 1
ATOM 1225 C CA . ALA A 1 167 ? 8.261 22.945 17.245 1.00 95.50 167 ALA A CA 1
ATOM 1226 C C . ALA A 1 167 ? 8.571 22.908 18.747 1.00 95.50 167 ALA A C 1
ATOM 1228 O O . ALA A 1 167 ? 7.685 23.095 19.581 1.00 95.50 167 ALA A O 1
ATOM 1229 N N . VAL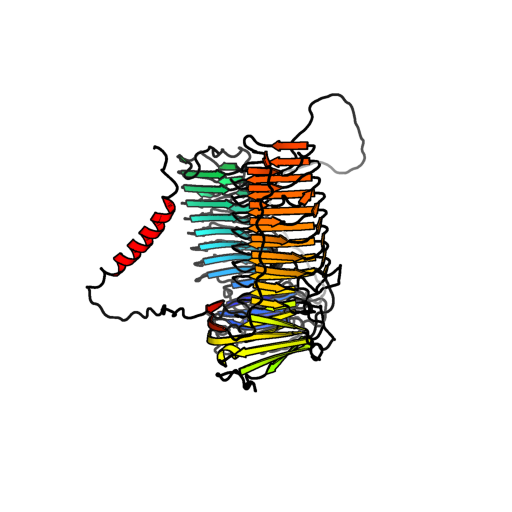 A 1 168 ? 9.842 22.700 19.088 1.00 94.75 168 VAL A N 1
ATOM 1230 C CA . VAL A 1 168 ? 10.316 22.492 20.461 1.00 94.75 168 VAL A CA 1
ATOM 1231 C C . VAL A 1 168 ? 11.394 23.498 20.853 1.00 94.75 168 VAL A C 1
ATOM 1233 O O . VAL A 1 168 ? 12.140 24.009 20.013 1.00 94.75 168 VAL A O 1
ATOM 1236 N N . SER A 1 169 ? 11.505 23.791 22.148 1.00 93.06 169 SER A N 1
ATOM 1237 C CA . SER A 1 169 ? 12.586 24.643 22.647 1.00 93.06 169 SER A CA 1
ATOM 1238 C C . SER A 1 169 ? 13.951 23.970 22.467 1.00 93.06 169 SER A C 1
ATOM 1240 O O . SER A 1 169 ? 14.827 24.543 21.818 1.00 93.06 169 SER A O 1
ATOM 1242 N N . THR A 1 170 ? 14.092 22.756 23.002 1.00 94.12 170 THR A N 1
ATOM 1243 C CA . THR A 1 170 ? 15.285 21.891 22.998 1.00 94.12 170 THR A CA 1
ATOM 1244 C C . THR A 1 170 ? 14.868 20.443 23.308 1.00 94.12 170 THR A C 1
ATOM 1246 O O . THR A 1 170 ? 13.878 20.225 24.017 1.00 94.12 170 THR A O 1
ATOM 1249 N N . PHE A 1 171 ? 15.602 19.453 22.796 1.00 95.56 171 PHE A N 1
ATOM 1250 C CA . PHE A 1 171 ? 15.408 18.035 23.117 1.00 95.56 171 PHE A CA 1
ATOM 1251 C C . PHE A 1 171 ? 16.729 17.319 23.440 1.00 95.56 171 PHE A C 1
ATOM 1253 O O . PHE A 1 171 ? 17.774 17.628 22.871 1.00 95.56 171 PHE A O 1
ATOM 1260 N N . HIS A 1 172 ? 16.665 16.335 24.336 1.00 95.75 172 HIS A N 1
ATOM 1261 C CA . HIS A 1 172 ? 17.729 15.365 24.594 1.00 95.75 172 HIS A CA 1
ATOM 1262 C C . HIS A 1 172 ? 17.085 13.977 24.661 1.00 95.75 172 HIS A C 1
ATOM 1264 O O . HIS A 1 172 ? 16.392 13.692 25.637 1.00 95.75 172 HIS A O 1
ATOM 1270 N N . VAL A 1 173 ? 17.242 13.150 23.628 1.00 95.62 173 VAL A N 1
ATOM 1271 C CA . VAL A 1 173 ? 16.54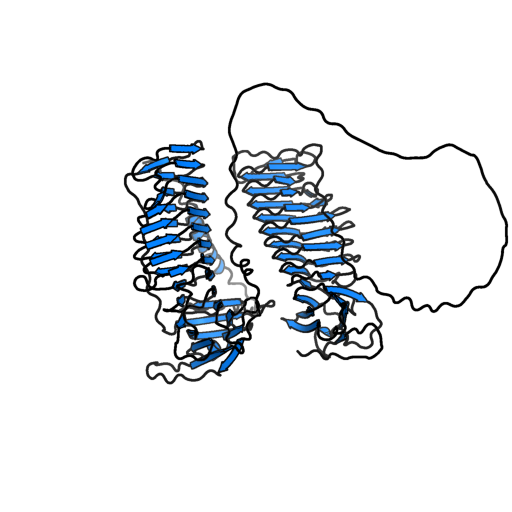8 11.848 23.520 1.00 95.62 173 VAL A CA 1
ATOM 1272 C C . VAL A 1 173 ? 17.508 10.772 23.028 1.00 95.62 173 VAL A C 1
ATOM 1274 O O . VAL A 1 173 ? 18.257 11.047 22.100 1.00 95.62 173 VAL A O 1
ATOM 1277 N N . HIS A 1 174 ? 17.513 9.562 23.590 1.00 94.50 174 HIS A N 1
ATOM 1278 C CA . HIS A 1 174 ? 18.471 8.537 23.143 1.00 94.50 174 HIS A CA 1
ATOM 1279 C C . HIS A 1 174 ? 18.204 8.113 21.684 1.00 94.50 174 HIS A C 1
ATOM 1281 O O . HIS A 1 174 ? 19.144 7.937 20.914 1.00 94.50 174 HIS A O 1
ATOM 1287 N N . ALA A 1 175 ? 16.937 8.042 21.263 1.00 91.62 175 ALA A N 1
ATOM 1288 C CA . ALA A 1 175 ? 16.558 7.818 19.868 1.00 91.62 175 ALA A CA 1
ATOM 1289 C C . ALA A 1 175 ? 15.528 8.847 19.368 1.00 91.62 175 ALA A C 1
ATOM 1291 O O . ALA A 1 175 ? 14.465 9.015 19.968 1.00 91.62 175 ALA A O 1
ATOM 1292 N N . LEU A 1 176 ? 15.806 9.483 18.229 1.00 96.75 176 LEU A N 1
ATOM 1293 C CA . LEU A 1 176 ? 14.856 10.270 17.440 1.00 96.75 176 LEU A CA 1
ATOM 1294 C C . LEU A 1 176 ? 14.625 9.559 16.105 1.00 96.75 176 LEU A C 1
ATOM 1296 O O . LEU A 1 176 ? 15.513 9.520 15.258 1.00 96.75 176 LEU A O 1
ATOM 1300 N N . THR A 1 177 ? 13.428 9.008 15.909 1.00 95.00 177 THR A N 1
ATOM 1301 C CA . THR A 1 177 ? 13.073 8.286 14.680 1.00 95.00 177 THR A CA 1
ATOM 1302 C C . THR A 1 177 ? 11.958 9.004 13.928 1.00 95.00 177 THR A C 1
ATOM 1304 O O . THR A 1 177 ? 10.877 9.222 14.468 1.00 95.00 177 THR A O 1
ATOM 1307 N N . VAL A 1 178 ? 12.193 9.338 12.662 1.00 96.88 178 VAL A N 1
ATOM 1308 C CA . VAL A 1 178 ? 11.216 9.949 11.751 1.00 96.88 178 VAL A CA 1
ATOM 1309 C C . VAL A 1 178 ? 10.882 8.949 10.650 1.00 96.88 178 VAL A C 1
ATOM 1311 O O . VAL A 1 178 ? 11.782 8.457 9.976 1.00 96.88 178 VAL A O 1
ATOM 1314 N N . LYS A 1 179 ? 9.599 8.626 10.468 1.00 91.56 179 LYS A N 1
ATOM 1315 C CA . LYS A 1 179 ? 9.117 7.647 9.483 1.00 91.56 179 LYS A CA 1
ATOM 1316 C C . LYS A 1 179 ? 8.072 8.285 8.576 1.00 91.56 179 LYS A C 1
ATOM 1318 O O . LYS A 1 179 ? 7.018 8.695 9.052 1.00 91.56 179 LYS A O 1
ATOM 1323 N 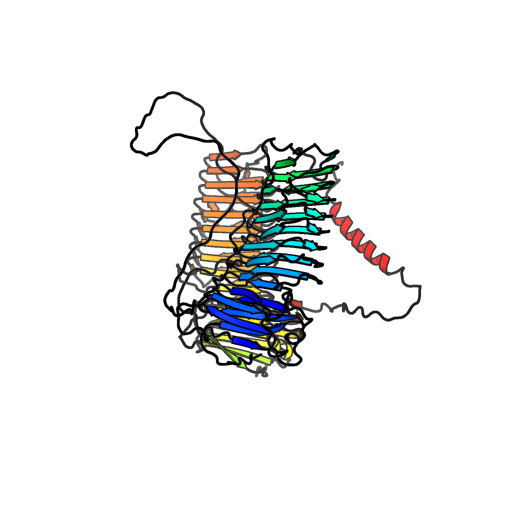N . ILE A 1 180 ? 8.358 8.352 7.284 1.00 89.62 180 ILE A N 1
ATOM 1324 C CA . ILE A 1 180 ? 7.468 8.916 6.269 1.00 89.62 180 ILE A CA 1
ATOM 1325 C C . ILE A 1 180 ? 7.046 7.811 5.310 1.00 89.62 180 ILE A C 1
ATOM 1327 O O . ILE A 1 180 ? 7.888 7.199 4.653 1.00 89.62 180 ILE A O 1
ATOM 1331 N N . TYR A 1 181 ? 5.739 7.590 5.201 1.00 81.94 181 TYR A N 1
ATOM 1332 C CA . TYR A 1 181 ? 5.132 6.634 4.281 1.00 81.94 181 TYR A CA 1
ATOM 1333 C C . TYR A 1 181 ? 4.153 7.345 3.337 1.00 81.94 181 TYR A C 1
ATOM 1335 O O . TYR A 1 181 ? 3.297 8.124 3.768 1.00 81.94 181 TYR A O 1
ATOM 1343 N N . ALA A 1 182 ? 4.259 7.040 2.042 1.00 82.50 182 ALA A N 1
ATOM 1344 C CA . ALA A 1 182 ? 3.601 7.767 0.955 1.00 82.50 182 ALA A CA 1
ATOM 1345 C C . ALA A 1 182 ? 4.073 9.235 0.850 1.00 82.50 182 ALA A C 1
ATOM 1347 O O . ALA A 1 182 ? 5.221 9.458 0.472 1.00 82.50 182 ALA A O 1
ATOM 1348 N N . SER A 1 183 ? 3.226 10.230 1.122 1.00 88.75 183 SER A N 1
ATOM 1349 C CA . SER A 1 183 ? 3.422 11.621 0.671 1.00 88.75 183 SER A CA 1
ATOM 1350 C C . SER A 1 183 ? 3.166 12.689 1.748 1.00 88.75 183 SER A C 1
ATOM 1352 O O . SER A 1 183 ? 2.885 13.834 1.406 1.00 88.75 183 SER A O 1
ATOM 1354 N N . GLY A 1 184 ? 3.224 12.338 3.038 1.00 85.44 184 GLY A N 1
ATOM 1355 C CA . GLY A 1 184 ? 3.074 13.289 4.151 1.00 85.44 184 GLY A CA 1
ATOM 1356 C C . GLY A 1 184 ? 4.414 13.796 4.696 1.00 85.44 184 GLY A C 1
ATOM 1357 O O . GLY A 1 184 ? 5.308 12.992 4.948 1.00 85.44 184 GLY A O 1
ATOM 1358 N N . ASP A 1 185 ? 4.554 15.102 4.927 1.00 93.88 185 ASP A N 1
ATOM 1359 C CA . ASP A 1 185 ? 5.813 15.718 5.387 1.00 93.88 185 ASP A CA 1
ATOM 1360 C C . ASP A 1 185 ? 6.017 15.627 6.907 1.00 93.88 185 ASP A C 1
ATOM 1362 O O . ASP A 1 185 ? 5.071 15.838 7.671 1.00 93.88 185 ASP A O 1
ATOM 1366 N N . ALA A 1 186 ? 7.260 15.453 7.365 1.00 96.50 186 ALA A N 1
ATOM 1367 C CA . ALA A 1 186 ? 7.618 15.550 8.784 1.00 96.50 186 ALA A CA 1
ATOM 1368 C C . ALA A 1 186 ? 8.696 16.621 9.026 1.00 96.50 186 ALA A C 1
ATOM 1370 O O . ALA A 1 186 ? 9.841 16.479 8.594 1.00 96.50 186 ALA A O 1
ATOM 1371 N N . THR A 1 187 ? 8.351 17.672 9.775 1.00 96.31 187 THR A N 1
ATOM 1372 C CA . THR A 1 187 ? 9.239 18.814 10.041 1.00 96.31 187 THR A CA 1
ATOM 1373 C C . THR A 1 187 ? 9.445 19.029 11.538 1.00 96.31 187 THR A C 1
ATOM 1375 O O . THR A 1 187 ? 8.479 19.185 12.287 1.00 96.31 187 THR A O 1
ATOM 1378 N N . VAL A 1 188 ? 10.700 19.117 11.980 1.00 96.56 188 VAL A N 1
ATOM 1379 C CA . VAL A 1 188 ? 11.081 19.384 13.375 1.00 96.56 188 VAL A CA 1
ATOM 1380 C C . VAL A 1 188 ? 11.869 20.688 13.460 1.00 96.56 188 VAL A C 1
ATOM 1382 O O . VAL A 1 188 ? 12.843 20.876 12.742 1.00 96.56 188 VAL A O 1
ATOM 1385 N N . PHE A 1 189 ? 11.472 21.575 14.373 1.00 95.12 189 PHE A N 1
ATOM 1386 C CA . PHE A 1 189 ? 12.163 22.828 14.677 1.00 95.12 189 PHE A CA 1
ATOM 1387 C C . PHE A 1 189 ? 12.640 22.841 16.130 1.00 95.12 189 PHE A C 1
ATOM 1389 O O . PHE A 1 189 ? 11.808 22.922 17.037 1.00 95.12 189 PHE A O 1
ATOM 1396 N N . ALA A 1 190 ? 13.953 22.863 16.353 1.00 94.12 190 ALA A N 1
ATOM 1397 C CA . ALA A 1 190 ? 14.567 23.133 17.652 1.00 94.12 190 ALA A CA 1
ATOM 1398 C C . ALA A 1 190 ? 15.054 24.589 17.729 1.00 94.12 190 ALA A C 1
ATOM 1400 O O . ALA A 1 190 ? 15.769 25.080 16.856 1.00 94.12 190 ALA A O 1
ATOM 1401 N N . THR A 1 191 ? 14.684 25.320 18.785 1.00 91.31 191 THR A N 1
ATOM 1402 C CA . THR A 1 191 ? 15.120 26.727 18.944 1.00 91.31 191 THR A CA 1
ATOM 1403 C C . THR A 1 191 ? 16.467 26.893 19.648 1.00 91.31 191 THR A C 1
ATOM 1405 O O . THR A 1 191 ? 17.016 27.992 19.665 1.00 91.31 191 THR A O 1
ATOM 1408 N N . SER A 1 192 ? 16.969 25.834 20.278 1.00 93.19 192 SER A N 1
ATOM 1409 C CA . SER A 1 192 ? 18.171 25.806 21.121 1.00 93.19 192 SER A CA 1
ATOM 1410 C C . SER A 1 192 ? 18.862 24.443 21.002 1.00 93.19 192 SER A C 1
ATOM 1412 O O . SER A 1 192 ? 18.281 23.499 20.463 1.00 93.19 192 SER A O 1
ATOM 1414 N N . ALA A 1 193 ? 20.095 24.349 21.510 1.00 91.94 193 ALA A N 1
ATOM 1415 C CA . ALA A 1 193 ? 20.927 23.156 21.379 1.00 91.94 193 ALA A CA 1
ATOM 1416 C C . ALA A 1 193 ? 20.185 21.883 21.823 1.00 91.94 193 ALA A C 1
ATOM 1418 O O . ALA A 1 193 ? 19.501 21.879 22.853 1.00 91.94 193 ALA A O 1
ATOM 1419 N N . SER A 1 194 ? 20.296 20.833 21.013 1.00 95.56 194 SER A N 1
ATOM 1420 C CA . SER A 1 194 ? 19.584 19.563 21.182 1.00 95.56 194 SER A CA 1
ATOM 1421 C C . SER A 1 194 ? 20.504 18.393 20.823 1.00 95.56 194 SER A C 1
ATOM 1423 O O . SER A 1 194 ? 21.460 18.576 20.069 1.00 95.56 194 SER A O 1
ATOM 1425 N N . SER A 1 195 ? 20.253 17.205 21.373 1.00 95.94 195 SER A N 1
ATOM 1426 C CA . SER A 1 195 ? 21.130 16.038 21.193 1.00 95.94 195 SER A CA 1
ATOM 1427 C C . SER A 1 195 ? 20.361 14.721 21.097 1.00 95.94 195 SER A C 1
ATOM 1429 O O . SER A 1 195 ? 19.324 14.565 21.750 1.00 95.94 195 SER A O 1
ATOM 1431 N N . THR A 1 196 ? 20.881 13.760 20.331 1.00 96.31 196 THR A N 1
ATOM 1432 C CA . THR A 1 196 ? 20.332 12.399 20.292 1.00 96.31 196 THR A CA 1
ATOM 1433 C C . THR A 1 196 ? 21.337 11.336 19.858 1.00 96.31 196 THR A C 1
ATOM 1435 O O . THR A 1 196 ? 21.929 11.450 18.792 1.00 96.31 196 THR A O 1
ATOM 1438 N N . ASP A 1 197 ? 21.522 10.282 20.651 1.00 96.69 197 ASP A N 1
ATOM 1439 C CA . ASP A 1 197 ? 22.492 9.211 20.384 1.00 96.69 197 ASP A CA 1
ATOM 1440 C C . ASP A 1 197 ? 22.211 8.519 19.032 1.00 96.69 197 ASP A C 1
ATOM 1442 O O . ASP A 1 197 ? 23.136 8.145 18.306 1.00 96.69 197 ASP A O 1
ATOM 1446 N N . SER A 1 198 ? 20.935 8.395 18.643 1.00 93.25 198 SER A N 1
ATOM 1447 C CA . SER A 1 198 ? 20.542 7.874 17.331 1.00 93.25 198 SER A CA 1
ATOM 1448 C C . SER A 1 198 ? 19.419 8.668 16.667 1.00 93.25 198 SER A C 1
ATOM 1450 O O . SER A 1 198 ? 18.261 8.620 17.081 1.00 93.25 198 SER A O 1
ATOM 1452 N N . LEU A 1 199 ? 19.766 9.360 15.583 1.00 97.12 199 LEU A N 1
ATOM 1453 C CA . LEU A 1 199 ? 18.842 10.015 14.668 1.00 97.12 199 LEU A CA 1
ATOM 1454 C C . LEU A 1 199 ? 18.608 9.122 13.440 1.00 97.12 199 LEU A C 1
ATOM 1456 O O . LEU A 1 199 ? 19.505 8.931 12.623 1.00 97.12 199 LEU A O 1
ATOM 1460 N N . SER A 1 200 ? 17.390 8.607 13.284 1.00 95.19 200 SER A N 1
ATOM 1461 C CA . SER A 1 200 ? 16.973 7.796 12.135 1.00 95.19 200 SER A CA 1
ATOM 1462 C C . SER A 1 200 ? 15.877 8.504 11.336 1.00 95.19 200 SER A C 1
ATOM 1464 O O . SER A 1 200 ? 14.864 8.918 11.898 1.00 95.19 200 SER A O 1
ATOM 1466 N N . LEU A 1 201 ? 16.061 8.627 10.020 1.00 95.75 201 LEU A N 1
ATOM 1467 C CA . LEU A 1 201 ? 15.050 9.118 9.082 1.00 95.75 201 LEU A CA 1
ATOM 1468 C C . LEU A 1 201 ? 14.780 8.048 8.017 1.00 95.75 201 LEU A C 1
ATOM 1470 O O . LEU A 1 201 ? 15.635 7.771 7.182 1.00 95.75 201 LEU A O 1
ATOM 1474 N N . ALA A 1 202 ? 13.588 7.457 8.038 1.00 90.12 202 ALA A N 1
ATOM 1475 C CA . ALA A 1 202 ? 13.137 6.469 7.063 1.00 90.12 202 ALA A CA 1
ATOM 1476 C C . ALA A 1 202 ? 12.044 7.079 6.174 1.00 90.12 202 ALA A C 1
ATOM 1478 O O . ALA A 1 202 ? 10.952 7.385 6.655 1.00 90.12 202 ALA A O 1
ATOM 1479 N N . ILE A 1 203 ? 12.324 7.249 4.882 1.00 90.12 203 ILE A N 1
ATOM 1480 C CA . ILE A 1 203 ? 11.417 7.858 3.901 1.00 90.12 203 ILE A CA 1
ATOM 1481 C C . ILE A 1 203 ? 11.066 6.815 2.841 1.00 90.12 203 ILE A C 1
ATOM 1483 O O . ILE A 1 203 ? 11.948 6.280 2.176 1.00 90.12 203 ILE A O 1
ATOM 1487 N N . GLN A 1 204 ? 9.778 6.516 2.674 1.00 81.69 204 GLN A N 1
ATOM 1488 C CA . GLN A 1 204 ? 9.276 5.520 1.725 1.00 81.69 204 GLN A CA 1
ATOM 1489 C C . GLN A 1 204 ? 8.105 6.101 0.921 1.00 81.69 204 GLN A C 1
ATOM 1491 O O . GLN A 1 204 ? 6.937 5.999 1.312 1.00 81.69 204 GLN A O 1
ATOM 1496 N N . GLY A 1 205 ? 8.429 6.731 -0.211 1.00 77.94 205 GLY A N 1
ATOM 1497 C CA . GLY A 1 205 ? 7.467 7.418 -1.074 1.00 77.94 205 GLY A CA 1
ATOM 1498 C C . GLY A 1 205 ? 7.994 8.744 -1.629 1.00 77.94 205 GLY A C 1
ATOM 1499 O O . GLY A 1 205 ? 9.018 8.769 -2.309 1.00 77.94 205 GLY A O 1
ATOM 1500 N N . SER A 1 206 ? 7.259 9.831 -1.391 1.00 84.31 206 SER A N 1
ATOM 1501 C CA . SER A 1 206 ? 7.508 11.175 -1.935 1.00 84.31 206 SER A CA 1
ATOM 1502 C C . SER A 1 206 ? 7.303 12.326 -0.935 1.00 84.31 206 SER A C 1
ATOM 1504 O O . SER A 1 206 ? 7.311 13.477 -1.360 1.00 84.31 206 SER A O 1
ATOM 1506 N N . GLY A 1 207 ? 7.015 12.045 0.340 1.00 84.19 207 GLY A N 1
ATOM 1507 C CA . GLY A 1 207 ? 6.936 13.067 1.394 1.00 84.19 207 GLY A CA 1
ATOM 1508 C C . GLY A 1 207 ? 8.325 13.396 1.940 1.00 84.19 207 GLY A C 1
ATOM 1509 O O . GLY A 1 207 ? 9.202 12.530 1.909 1.00 84.19 207 GLY A O 1
ATOM 1510 N N . SER A 1 208 ? 8.527 14.615 2.445 1.00 91.75 208 SER A N 1
ATOM 1511 C CA . SER A 1 208 ? 9.870 15.087 2.820 1.00 91.75 208 SER A CA 1
ATOM 1512 C C . SER A 1 208 ? 10.075 15.221 4.334 1.00 91.75 208 SER A C 1
ATOM 1514 O O . SER A 1 208 ? 9.171 15.611 5.079 1.00 91.75 208 SER A O 1
ATOM 1516 N N . ALA A 1 209 ? 11.288 14.905 4.795 1.00 95.06 209 ALA A N 1
ATOM 1517 C CA . ALA A 1 209 ? 11.715 15.048 6.185 1.00 95.06 209 ALA A CA 1
ATOM 1518 C C . ALA A 1 209 ? 12.621 16.273 6.356 1.00 95.06 209 ALA A C 1
ATOM 1520 O O . ALA A 1 209 ? 13.526 16.494 5.552 1.00 95.06 209 ALA A O 1
ATOM 1521 N N . CYS A 1 210 ? 12.429 17.065 7.410 1.00 95.25 210 CYS A N 1
ATOM 1522 C CA . CYS A 1 210 ? 13.246 18.261 7.608 1.00 95.25 210 CYS A CA 1
ATOM 1523 C C . CYS A 1 210 ? 13.468 18.592 9.092 1.00 95.25 210 CYS A C 1
ATOM 1525 O O . CYS A 1 210 ? 12.521 18.882 9.824 1.00 95.25 210 CYS A O 1
ATOM 1527 N N . LEU A 1 211 ? 14.726 18.558 9.541 1.00 95.00 211 LEU A N 1
ATOM 1528 C CA . LEU A 1 211 ? 15.160 18.881 10.904 1.00 95.00 211 LEU A CA 1
ATOM 1529 C C . LEU A 1 211 ? 15.970 20.188 10.908 1.00 95.00 211 LEU A C 1
ATOM 1531 O O . LEU A 1 211 ? 17.123 20.210 10.481 1.00 95.00 211 LEU A O 1
ATOM 1535 N N . ASP A 1 212 ? 15.370 21.257 11.440 1.00 92.19 212 ASP A N 1
ATOM 1536 C CA . ASP A 1 212 ? 15.972 22.586 11.610 1.00 92.19 212 ASP A CA 1
ATOM 1537 C C . ASP A 1 212 ? 16.338 22.819 13.084 1.00 92.19 212 ASP A C 1
ATOM 1539 O O . ASP A 1 212 ? 15.468 22.835 13.962 1.00 92.19 212 ASP A O 1
ATOM 1543 N N . SER A 1 213 ? 17.623 23.032 13.367 1.00 89.44 213 SER A N 1
ATOM 1544 C CA . SER A 1 213 ? 18.093 23.541 14.658 1.00 89.44 213 SER A CA 1
ATOM 1545 C C . SER A 1 213 ? 18.604 24.969 14.515 1.00 89.44 213 SER A C 1
ATOM 1547 O O . SER A 1 213 ? 19.494 25.256 13.718 1.00 89.44 213 SER A O 1
ATOM 1549 N N . LYS A 1 214 ? 18.109 25.881 15.359 1.00 87.00 214 LYS A N 1
ATOM 1550 C CA . LYS A 1 214 ? 18.627 27.262 15.458 1.00 87.00 214 LYS A CA 1
ATOM 1551 C C . LYS A 1 214 ? 19.933 27.385 16.249 1.00 87.00 214 LYS A C 1
ATOM 1553 O O . LYS A 1 214 ? 20.418 28.490 16.493 1.00 87.00 214 LYS A O 1
ATOM 1558 N N . SER A 1 215 ? 20.464 26.257 16.694 1.00 88.31 215 SER A N 1
ATOM 1559 C CA . SER A 1 215 ? 21.716 26.109 17.424 1.00 88.31 215 SER A CA 1
ATOM 1560 C C . SER A 1 215 ? 22.364 24.804 16.950 1.00 88.31 215 SER A C 1
ATOM 1562 O O . SER A 1 215 ? 22.094 24.381 15.834 1.00 88.31 215 SER A O 1
ATOM 1564 N N . SER A 1 216 ? 23.199 24.155 17.759 1.00 90.81 216 SER A N 1
ATOM 1565 C CA . SER A 1 216 ? 23.748 22.846 17.382 1.00 90.81 216 SER A CA 1
ATOM 1566 C C . SER A 1 216 ? 22.719 21.717 17.530 1.00 90.81 216 SER A C 1
ATOM 1568 O O . SER A 1 216 ? 21.873 21.748 18.432 1.00 90.81 216 SER A O 1
ATOM 1570 N N . LEU A 1 217 ? 22.818 20.717 16.658 1.00 94.50 217 LEU A N 1
ATOM 1571 C CA . LEU A 1 217 ? 22.242 19.383 16.818 1.00 94.50 217 LEU A CA 1
ATOM 1572 C C . LEU A 1 217 ? 23.394 18.369 16.911 1.00 94.50 217 LEU A C 1
ATOM 1574 O O . LEU A 1 217 ? 24.173 18.252 15.973 1.00 94.50 217 LEU A O 1
ATOM 1578 N N . GLU A 1 218 ? 23.517 17.655 18.027 1.00 96.69 218 GLU A N 1
ATOM 1579 C CA . GLU A 1 218 ? 24.584 16.657 18.236 1.00 96.69 218 GLU A CA 1
ATOM 1580 C C . GLU A 1 218 ? 24.027 15.228 18.144 1.00 96.69 218 GLU A C 1
ATOM 1582 O O . GLU A 1 218 ? 22.946 14.970 18.682 1.00 96.69 218 GLU A O 1
ATOM 1587 N N . SER A 1 219 ? 24.740 14.290 17.505 1.00 96.56 219 SER A N 1
ATOM 1588 C CA . SER A 1 219 ? 24.303 12.883 17.446 1.00 96.56 219 SER A CA 1
ATOM 1589 C C . SER A 1 219 ? 25.427 11.857 17.267 1.00 96.56 219 SER A C 1
ATOM 1591 O O . SER A 1 219 ? 26.277 12.021 16.402 1.00 96.56 219 SER A O 1
ATOM 1593 N N . ASP A 1 220 ? 25.425 10.746 18.007 1.00 97.19 220 ASP A N 1
ATOM 1594 C CA . ASP A 1 220 ? 26.435 9.689 17.823 1.00 97.19 220 ASP A CA 1
ATOM 1595 C C . ASP A 1 220 ? 26.216 8.919 16.502 1.00 97.19 220 ASP A C 1
ATOM 1597 O O . ASP A 1 220 ? 27.162 8.442 15.865 1.00 97.19 220 ASP A O 1
ATOM 1601 N N . THR A 1 221 ? 24.960 8.768 16.071 1.00 93.81 221 THR A N 1
ATOM 1602 C CA . THR A 1 221 ? 24.601 8.037 14.849 1.00 93.81 221 THR A CA 1
ATOM 1603 C C . THR A 1 221 ? 23.465 8.697 14.080 1.00 93.81 221 THR A C 1
ATOM 1605 O O . THR A 1 221 ? 22.327 8.731 14.535 1.00 93.81 221 THR A O 1
ATOM 1608 N N . LEU A 1 222 ? 23.758 9.131 12.855 1.00 97.31 222 LEU A N 1
ATOM 1609 C CA . LEU A 1 222 ? 22.758 9.509 11.861 1.00 97.31 222 LEU A CA 1
ATOM 1610 C C . LEU A 1 222 ? 22.536 8.351 10.879 1.00 97.31 222 LEU A C 1
ATOM 1612 O O . LEU A 1 222 ? 23.485 7.858 10.273 1.00 97.31 222 LEU A O 1
ATOM 1616 N N . THR A 1 223 ? 21.284 7.949 10.679 1.00 93.75 223 THR A N 1
ATOM 1617 C CA . THR A 1 223 ? 20.874 6.984 9.649 1.00 93.75 223 THR A CA 1
ATOM 1618 C C . THR A 1 223 ? 19.778 7.595 8.781 1.00 93.75 223 THR A C 1
ATOM 1620 O O . THR A 1 223 ? 18.779 8.074 9.316 1.00 93.75 223 THR A O 1
ATOM 1623 N N . ILE A 1 224 ? 19.942 7.576 7.456 1.00 94.06 224 ILE A N 1
ATOM 1624 C CA . ILE A 1 224 ? 18.908 8.007 6.503 1.00 94.06 224 ILE A C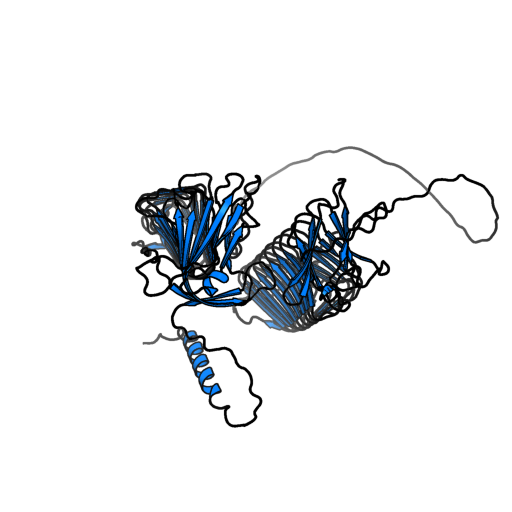A 1
ATOM 1625 C C . ILE A 1 224 ? 18.667 6.889 5.491 1.00 94.06 224 ILE A C 1
ATOM 1627 O O . ILE A 1 224 ? 19.551 6.592 4.693 1.00 94.06 224 ILE A O 1
ATOM 1631 N N . ASP A 1 225 ? 17.466 6.315 5.506 1.00 82.88 225 ASP A N 1
ATOM 1632 C CA . ASP A 1 225 ? 17.012 5.282 4.572 1.00 82.88 225 ASP A CA 1
ATOM 1633 C C . ASP A 1 225 ? 15.900 5.866 3.684 1.00 82.88 225 ASP A C 1
ATOM 1635 O O . ASP A 1 225 ? 14.748 5.984 4.108 1.00 82.88 225 ASP A O 1
ATOM 1639 N N . ALA A 1 226 ? 16.237 6.267 2.455 1.00 85.06 226 ALA A N 1
ATOM 1640 C CA . ALA A 1 226 ? 15.343 6.990 1.548 1.00 85.06 226 ALA A CA 1
ATOM 1641 C C . ALA A 1 226 ? 15.033 6.180 0.278 1.00 85.06 226 ALA A C 1
ATOM 1643 O O . ALA A 1 226 ? 15.882 6.008 -0.595 1.00 85.06 226 ALA A O 1
ATOM 1644 N N . ILE A 1 227 ? 13.794 5.703 0.146 1.00 76.19 227 ILE A N 1
ATOM 1645 C CA . ILE A 1 227 ? 13.313 4.903 -0.987 1.00 76.19 227 ILE A CA 1
ATOM 1646 C C . ILE A 1 227 ? 12.209 5.675 -1.722 1.00 76.19 227 ILE A C 1
ATOM 1648 O O . ILE A 1 227 ? 11.131 5.921 -1.175 1.00 76.19 227 ILE A O 1
ATOM 1652 N N . GLY A 1 228 ? 12.467 6.032 -2.983 1.00 75.69 228 GLY A N 1
ATOM 1653 C CA . GLY A 1 228 ? 11.568 6.830 -3.824 1.00 75.69 228 GLY A CA 1
ATOM 1654 C C . GLY A 1 228 ? 12.108 8.230 -4.136 1.00 75.69 228 GLY A C 1
ATOM 1655 O O . GLY A 1 228 ? 13.241 8.378 -4.592 1.00 75.69 228 GLY A O 1
ATOM 1656 N N . SER A 1 229 ? 11.281 9.255 -3.939 1.00 81.06 229 SER A N 1
ATOM 1657 C CA . SER A 1 229 ? 11.536 10.636 -4.383 1.00 81.06 229 SER A CA 1
ATOM 1658 C C . SER A 1 229 ? 11.231 11.695 -3.315 1.00 81.06 229 SER A C 1
ATOM 1660 O O . SER A 1 229 ? 10.981 12.843 -3.665 1.00 81.06 229 SER A O 1
ATOM 1662 N N . GLY A 1 230 ? 11.174 11.312 -2.037 1.00 79.50 230 GLY A N 1
ATOM 1663 C CA . GLY A 1 230 ? 11.066 12.256 -0.920 1.00 79.50 230 GLY A CA 1
ATOM 1664 C C . GLY A 1 230 ? 12.435 12.812 -0.527 1.00 79.50 230 GLY A C 1
ATOM 1665 O O . GLY A 1 230 ? 13.433 12.092 -0.606 1.00 79.50 230 GLY A O 1
ATOM 1666 N N . ASP A 1 231 ? 12.476 14.073 -0.103 1.00 92.25 231 ASP A N 1
ATOM 1667 C CA . ASP A 1 231 ? 13.715 14.762 0.274 1.00 92.25 231 ASP A CA 1
ATOM 1668 C C . ASP A 1 231 ? 13.982 14.656 1.783 1.00 92.25 231 ASP A C 1
ATOM 1670 O O . ASP A 1 231 ? 13.053 14.545 2.588 1.00 92.25 231 ASP A O 1
ATOM 1674 N N . ALA A 1 232 ? 15.248 14.761 2.188 1.00 94.06 232 ALA A N 1
ATOM 1675 C CA . ALA A 1 232 ? 15.638 14.882 3.591 1.00 94.06 232 ALA A CA 1
ATOM 1676 C C . ALA A 1 232 ? 16.577 16.077 3.795 1.00 94.06 232 ALA A C 1
ATOM 1678 O O . ALA A 1 232 ? 17.552 16.218 3.061 1.00 94.06 232 ALA A O 1
ATOM 1679 N N . SER A 1 233 ? 16.334 16.892 4.825 1.00 94.81 233 SER A N 1
ATOM 1680 C CA . SER A 1 233 ? 17.299 17.888 5.310 1.00 94.81 233 SER A CA 1
ATOM 1681 C C . SER A 1 233 ? 17.545 17.755 6.814 1.00 94.81 233 SER A C 1
ATOM 1683 O O . SER A 1 233 ? 16.598 17.593 7.591 1.00 94.81 233 SER A O 1
ATOM 1685 N N . VAL A 1 234 ? 18.811 17.842 7.234 1.00 94.50 234 VAL A N 1
ATOM 1686 C CA . VAL A 1 234 ? 19.215 17.898 8.649 1.00 94.50 234 VAL A CA 1
ATOM 1687 C C . VAL A 1 234 ? 20.290 18.973 8.838 1.00 94.50 234 VAL A C 1
ATOM 1689 O O . VAL A 1 234 ? 21.409 18.853 8.334 1.00 94.50 234 VAL A O 1
ATOM 1692 N N . GLY A 1 235 ? 19.971 20.032 9.588 1.00 85.62 235 GLY A N 1
ATOM 1693 C CA . GLY A 1 235 ? 20.900 21.137 9.835 1.00 85.62 235 GLY A CA 1
ATOM 1694 C C . GLY A 1 235 ? 20.206 22.410 10.342 1.00 85.62 235 GLY A C 1
ATOM 1695 O O . GLY A 1 235 ? 19.285 22.318 11.149 1.00 85.62 235 GLY A O 1
ATOM 1696 N N . PRO A 1 236 ? 20.646 23.619 9.936 1.00 85.25 236 PRO A N 1
ATOM 1697 C CA . PRO A 1 236 ? 21.859 23.924 9.171 1.00 85.25 236 PRO A CA 1
ATOM 1698 C C . PRO A 1 236 ? 23.154 23.875 10.012 1.00 85.25 236 PRO A C 1
ATOM 1700 O O . PRO A 1 236 ? 24.223 24.158 9.468 1.00 85.25 236 PRO A O 1
ATOM 1703 N N . TRP A 1 237 ? 23.076 23.534 11.307 1.00 89.62 237 TRP A N 1
ATOM 1704 C CA . TRP A 1 237 ? 24.229 23.399 12.207 1.00 89.62 237 TRP A CA 1
ATOM 1705 C C . TRP A 1 237 ? 24.123 22.167 13.120 1.00 89.62 237 TRP A C 1
ATOM 1707 O O . TRP A 1 237 ? 23.173 22.036 13.891 1.00 89.62 237 TRP A O 1
ATOM 1717 N N . GLY A 1 238 ? 25.145 21.313 13.101 1.00 93.56 238 GLY A N 1
ATOM 1718 C CA . GLY A 1 238 ? 25.293 20.197 14.036 1.00 93.56 238 GLY A CA 1
ATOM 1719 C C . GLY A 1 238 ? 26.566 19.380 13.818 1.00 93.56 238 GLY A C 1
ATOM 1720 O O . GLY A 1 238 ? 27.380 19.716 12.951 1.00 93.56 238 GLY A O 1
ATOM 1721 N N . SER A 1 239 ? 26.751 18.308 14.591 1.00 95.56 239 SER A N 1
ATOM 1722 C CA . SER A 1 239 ? 27.870 17.368 14.423 1.00 95.56 239 SER A CA 1
ATOM 1723 C C . SER A 1 239 ? 27.475 15.910 14.686 1.00 95.56 239 SER A C 1
ATOM 1725 O O . SER A 1 239 ? 26.448 15.653 15.321 1.00 95.56 239 SER A O 1
ATOM 1727 N N . CYS A 1 240 ? 28.246 14.953 14.148 1.00 97.25 240 CYS A N 1
ATOM 1728 C CA . CYS A 1 240 ? 28.019 13.531 14.420 1.00 97.25 240 CYS A CA 1
ATOM 1729 C C . CYS A 1 240 ? 29.272 12.632 14.381 1.00 97.25 240 CYS A C 1
ATOM 1731 O O . CYS A 1 240 ? 30.240 12.925 13.683 1.00 97.25 240 CYS A O 1
ATOM 1733 N N . ASP A 1 241 ? 29.257 11.496 15.083 1.00 97.50 241 ASP A N 1
ATOM 1734 C CA . ASP A 1 241 ? 30.362 10.517 15.024 1.00 97.50 241 ASP A CA 1
ATOM 1735 C C . ASP A 1 241 ? 30.321 9.703 13.715 1.00 97.50 241 ASP A C 1
ATOM 1737 O O . ASP A 1 241 ? 31.349 9.481 13.057 1.00 97.50 241 ASP A O 1
ATOM 1741 N N . ARG A 1 242 ? 29.123 9.225 13.342 1.00 94.81 242 ARG A N 1
ATOM 1742 C CA . ARG A 1 242 ? 28.882 8.393 12.151 1.00 94.81 242 ARG A CA 1
ATOM 1743 C C . ARG A 1 242 ? 27.569 8.747 11.455 1.00 94.81 242 ARG A C 1
ATOM 1745 O O . ARG A 1 242 ? 26.520 8.749 12.095 1.00 94.81 242 ARG A O 1
ATOM 1752 N N . ALA A 1 243 ? 27.618 8.924 10.137 1.00 96.06 243 ALA A N 1
ATOM 1753 C CA . ALA A 1 243 ? 26.443 8.985 9.274 1.00 96.06 243 ALA A CA 1
ATOM 1754 C C . ALA A 1 243 ? 26.419 7.810 8.283 1.00 96.06 243 ALA A C 1
ATOM 1756 O O . ALA A 1 243 ? 27.415 7.543 7.609 1.00 96.06 243 ALA A O 1
ATOM 1757 N N . THR A 1 244 ? 25.267 7.153 8.160 1.00 92.31 244 THR A N 1
ATOM 1758 C CA . THR A 1 244 ? 24.995 6.112 7.159 1.00 92.31 244 THR A CA 1
ATOM 1759 C C . THR A 1 244 ? 23.775 6.522 6.345 1.00 92.31 244 THR A C 1
ATOM 1761 O O . THR A 1 244 ? 22.690 6.694 6.895 1.00 92.31 244 THR A O 1
ATOM 1764 N N . LEU A 1 245 ? 23.951 6.706 5.040 1.00 93.25 245 LEU A N 1
ATOM 1765 C CA . LEU A 1 245 ? 22.895 7.107 4.117 1.00 93.25 245 LEU A CA 1
ATOM 1766 C C . LEU A 1 245 ? 22.697 5.994 3.080 1.00 93.25 245 LEU A C 1
ATOM 1768 O O . LEU A 1 245 ? 23.650 5.623 2.395 1.00 93.25 245 LEU A O 1
ATOM 1772 N N . SER A 1 246 ? 21.472 5.495 2.946 1.00 82.38 246 SER A N 1
ATOM 1773 C CA . SER A 1 246 ? 21.053 4.548 1.911 1.00 82.38 246 SER A CA 1
ATOM 1774 C C . SER A 1 246 ? 19.917 5.169 1.103 1.00 82.38 246 SER A C 1
ATOM 1776 O O . SER A 1 246 ? 18.841 5.444 1.636 1.00 82.38 246 SER A O 1
ATOM 1778 N N . ILE A 1 247 ? 20.159 5.439 -0.180 1.00 85.25 247 ILE A N 1
ATOM 1779 C CA . ILE A 1 247 ? 19.208 6.101 -1.075 1.00 85.25 247 ILE A CA 1
ATOM 1780 C C . ILE A 1 247 ? 18.911 5.184 -2.260 1.00 85.25 247 ILE A C 1
ATOM 1782 O O . ILE A 1 247 ? 19.805 4.861 -3.037 1.00 85.25 247 ILE A O 1
ATOM 1786 N N . ALA A 1 248 ? 17.644 4.832 -2.458 1.00 74.19 248 ALA A N 1
ATOM 1787 C CA . ALA A 1 248 ? 17.160 4.093 -3.620 1.00 74.19 248 ALA A CA 1
ATOM 1788 C C . ALA A 1 248 ? 16.083 4.912 -4.350 1.00 74.19 248 ALA A C 1
ATOM 1790 O O . ALA A 1 248 ? 14.893 4.812 -4.040 1.00 74.19 248 ALA A O 1
ATOM 1791 N N . GLY A 1 249 ? 16.489 5.740 -5.319 1.00 74.38 249 GLY A N 1
ATOM 1792 C CA . GLY A 1 249 ? 15.557 6.564 -6.096 1.00 74.38 249 GLY A CA 1
ATOM 1793 C C . GLY A 1 249 ? 16.109 7.900 -6.604 1.00 74.38 249 GLY A C 1
ATOM 1794 O O . GLY A 1 249 ? 17.061 7.929 -7.387 1.00 74.38 249 GLY A O 1
ATOM 1795 N N . SER A 1 250 ? 15.428 9.010 -6.301 1.00 80.75 250 SER A N 1
ATOM 1796 C CA . SER A 1 250 ? 15.669 10.328 -6.929 1.00 80.75 250 SER A CA 1
ATOM 1797 C C . SER A 1 250 ? 15.390 11.557 -6.043 1.00 80.75 250 SER A C 1
ATOM 1799 O O . SER A 1 250 ? 15.338 12.662 -6.575 1.00 80.75 250 SER A O 1
ATOM 1801 N N . GLY A 1 251 ? 15.205 11.389 -4.729 1.00 80.56 251 GLY A N 1
ATOM 1802 C CA . GLY A 1 251 ? 15.107 12.514 -3.783 1.00 80.56 251 GLY A CA 1
ATOM 1803 C C . GLY A 1 251 ? 16.458 13.181 -3.492 1.00 80.56 251 GLY A C 1
ATOM 1804 O O . GLY A 1 251 ? 17.515 12.617 -3.796 1.00 80.56 251 GLY A O 1
ATOM 1805 N N . VAL A 1 252 ? 16.423 14.373 -2.895 1.00 91.44 252 VAL A N 1
ATOM 1806 C CA . VAL A 1 252 ? 17.603 15.141 -2.464 1.00 91.44 252 VAL A CA 1
ATOM 1807 C C . VAL A 1 252 ? 17.835 14.955 -0.965 1.00 91.44 252 VAL A C 1
ATOM 1809 O O . VAL A 1 252 ? 16.928 15.159 -0.159 1.00 91.44 252 VAL A O 1
ATOM 1812 N N . ILE A 1 253 ? 19.057 14.582 -0.579 1.00 94.44 253 ILE A N 1
ATOM 1813 C CA . ILE A 1 253 ? 19.444 14.368 0.823 1.00 94.44 253 ILE A CA 1
ATOM 1814 C C . ILE A 1 253 ? 20.509 15.399 1.215 1.00 94.44 253 ILE A C 1
ATOM 1816 O O . ILE A 1 253 ? 21.693 15.225 0.923 1.00 94.44 253 ILE A O 1
ATOM 1820 N N . ASP A 1 254 ? 20.090 16.479 1.874 1.00 95.12 254 ASP A N 1
ATOM 1821 C CA . ASP A 1 254 ? 20.974 17.514 2.411 1.00 95.12 254 ASP A CA 1
ATOM 1822 C C . ASP A 1 254 ? 21.289 17.260 3.893 1.00 95.12 254 ASP A C 1
ATOM 1824 O O . ASP A 1 254 ? 20.522 17.573 4.803 1.00 95.12 254 ASP A O 1
ATOM 1828 N N . VAL A 1 255 ? 22.481 16.727 4.137 1.00 94.69 255 VAL A N 1
ATOM 1829 C CA . VAL A 1 255 ? 23.099 16.658 5.464 1.00 94.69 255 VAL A CA 1
ATOM 1830 C C . VAL A 1 255 ? 24.364 17.522 5.535 1.00 94.69 255 VAL A C 1
ATOM 1832 O O . VAL A 1 255 ? 25.200 17.364 6.426 1.00 94.69 255 VAL A O 1
ATOM 1835 N N . GLY A 1 256 ? 24.538 18.474 4.614 1.00 92.94 256 GLY A N 1
ATOM 1836 C CA . GLY A 1 256 ? 25.712 19.344 4.570 1.00 92.94 256 GLY A CA 1
ATOM 1837 C C . GLY A 1 256 ? 25.782 20.350 5.726 1.00 92.94 256 GLY A C 1
ATOM 1838 O O . GLY A 1 256 ? 26.752 21.106 5.797 1.00 92.94 256 GLY A O 1
ATOM 1839 N N . GLY A 1 257 ? 24.770 20.389 6.603 1.00 91.19 257 GLY A N 1
ATOM 1840 C CA . GLY A 1 257 ? 24.764 21.117 7.877 1.00 91.19 257 GLY A CA 1
ATOM 1841 C C . GLY A 1 257 ? 25.239 20.308 9.097 1.00 91.19 257 GLY A C 1
ATOM 1842 O O . GLY A 1 257 ? 25.515 20.916 10.133 1.00 91.19 257 GLY A O 1
ATOM 1843 N N . MET A 1 258 ? 25.362 18.977 8.991 1.00 94.38 258 MET A N 1
ATOM 1844 C CA . MET A 1 258 ? 25.868 18.105 10.063 1.00 94.38 258 MET A CA 1
ATOM 1845 C C . MET A 1 258 ? 27.323 17.727 9.794 1.00 94.38 258 MET A C 1
ATOM 1847 O O . MET A 1 258 ? 27.625 16.964 8.877 1.00 94.38 258 MET A O 1
ATOM 1851 N N . LYS A 1 259 ? 28.238 18.236 10.618 1.00 95.62 259 LYS A N 1
ATOM 1852 C CA . LYS A 1 259 ? 29.664 17.924 10.521 1.00 95.62 259 LYS A CA 1
ATOM 1853 C C . LYS A 1 259 ? 29.953 16.558 11.155 1.00 95.62 259 LYS A C 1
ATOM 1855 O O . LYS A 1 259 ? 30.122 16.468 12.369 1.00 95.62 259 LYS A O 1
ATOM 1860 N N . CYS A 1 260 ? 30.031 15.521 10.335 1.00 96.88 260 CYS A N 1
ATOM 1861 C CA . CYS A 1 260 ? 30.188 14.136 10.759 1.00 96.88 260 CYS A CA 1
ATOM 1862 C C . CYS A 1 260 ? 31.618 13.608 10.578 1.00 96.88 260 CYS A C 1
ATOM 1864 O O . CYS A 1 260 ? 32.239 13.854 9.546 1.00 96.88 260 CYS A O 1
ATOM 1866 N N . ASP A 1 261 ? 32.152 12.845 11.532 1.00 97.25 261 ASP A N 1
ATOM 1867 C CA . ASP A 1 261 ? 33.533 12.353 11.431 1.00 97.25 261 ASP A CA 1
ATOM 1868 C C . ASP A 1 261 ? 33.689 11.225 10.398 1.00 97.25 261 ASP A C 1
ATOM 1870 O O . ASP A 1 261 ? 34.610 11.266 9.576 1.00 97.25 261 ASP A O 1
ATOM 1874 N N . ASN A 1 262 ? 32.756 10.269 10.368 1.00 94.62 262 ASN A N 1
ATOM 1875 C CA . ASN A 1 262 ? 32.729 9.180 9.389 1.00 94.62 262 ASN A CA 1
ATOM 1876 C C . ASN A 1 262 ? 31.391 9.166 8.646 1.00 94.62 262 ASN A C 1
ATOM 1878 O O . ASN A 1 262 ? 30.334 9.175 9.275 1.00 94.62 262 ASN A O 1
ATOM 1882 N N . VAL A 1 263 ? 31.424 9.110 7.316 1.00 95.62 263 VAL A N 1
ATOM 1883 C CA . VAL A 1 263 ? 30.221 9.109 6.474 1.00 95.62 263 VAL A CA 1
ATOM 1884 C C . VAL A 1 263 ? 30.288 7.962 5.470 1.00 95.62 263 VAL A C 1
ATOM 1886 O O . VAL A 1 263 ? 31.267 7.840 4.735 1.00 95.62 263 VAL A O 1
ATOM 1889 N N . ASN A 1 264 ? 29.238 7.144 5.408 1.00 89.44 264 ASN A N 1
ATOM 1890 C CA . ASN A 1 264 ? 29.045 6.128 4.375 1.00 89.44 264 ASN A CA 1
ATOM 1891 C C . ASN A 1 264 ? 27.754 6.409 3.598 1.00 89.44 264 ASN A C 1
ATOM 1893 O O . ASN A 1 264 ? 26.691 6.537 4.205 1.00 89.44 264 ASN A O 1
ATOM 1897 N N . VAL A 1 265 ? 27.848 6.480 2.270 1.00 90.56 265 VAL A N 1
ATOM 1898 C CA . VAL A 1 265 ? 26.716 6.712 1.363 1.00 90.56 265 VAL A CA 1
ATOM 1899 C C . VAL A 1 265 ? 26.633 5.582 0.340 1.00 90.56 265 VAL A C 1
ATOM 1901 O O . VAL A 1 265 ? 27.595 5.362 -0.395 1.00 90.56 265 VAL A O 1
ATOM 1904 N N . ASP A 1 266 ? 25.479 4.920 0.267 1.00 80.00 266 ASP A N 1
ATOM 1905 C CA . ASP A 1 266 ? 25.070 4.056 -0.847 1.00 80.00 266 ASP A CA 1
ATOM 1906 C C . ASP A 1 266 ? 23.904 4.739 -1.586 1.00 80.00 266 ASP A C 1
ATOM 1908 O O . ASP A 1 266 ? 22.840 4.975 -1.012 1.00 80.00 266 ASP A O 1
ATOM 1912 N N . LEU A 1 267 ? 24.131 5.141 -2.837 1.00 81.81 267 LEU A N 1
ATOM 1913 C CA . LEU A 1 267 ? 23.209 5.936 -3.654 1.00 81.81 267 LEU A CA 1
ATOM 1914 C C . LEU A 1 267 ? 22.898 5.199 -4.959 1.00 81.81 267 LEU A C 1
ATOM 1916 O O . LEU A 1 267 ? 23.651 5.260 -5.933 1.00 81.81 267 LEU A O 1
ATOM 1920 N N . LEU A 1 268 ? 21.745 4.541 -4.992 1.00 71.88 268 LEU A N 1
ATOM 1921 C CA . LEU A 1 268 ? 21.218 3.788 -6.123 1.00 71.88 268 LEU A CA 1
ATOM 1922 C C . LEU A 1 268 ? 20.143 4.620 -6.846 1.00 71.88 268 LEU A C 1
ATOM 1924 O O . LEU A 1 268 ? 18.975 4.639 -6.454 1.00 71.88 268 LEU A O 1
ATOM 1928 N N . GLY A 1 269 ? 20.518 5.311 -7.926 1.00 71.31 269 GLY A N 1
ATOM 1929 C CA . GLY A 1 269 ? 19.564 6.004 -8.798 1.00 71.31 269 GLY A CA 1
ATOM 1930 C C . GLY A 1 269 ? 20.043 7.342 -9.365 1.00 71.31 269 GLY A C 1
ATOM 1931 O O . GLY A 1 269 ? 20.984 7.411 -10.158 1.00 71.31 269 GLY A O 1
ATOM 1932 N N . SER A 1 270 ? 19.296 8.410 -9.091 1.00 78.25 270 SER A N 1
ATOM 1933 C CA . SER A 1 270 ? 19.476 9.748 -9.687 1.00 78.25 270 SER A CA 1
ATOM 1934 C C . SER A 1 270 ? 19.204 10.900 -8.712 1.00 78.25 270 SER A C 1
ATOM 1936 O O . SER A 1 270 ? 18.954 12.012 -9.158 1.00 78.25 270 SER A O 1
ATOM 1938 N N . GLY A 1 271 ? 19.221 10.627 -7.404 1.00 76.75 271 GLY A N 1
ATOM 1939 C CA . GLY A 1 271 ? 19.153 11.657 -6.365 1.00 76.75 271 GLY A CA 1
ATOM 1940 C C . GLY A 1 271 ? 20.498 12.354 -6.164 1.00 76.75 271 GLY A C 1
ATOM 1941 O O . GLY A 1 271 ? 21.535 11.811 -6.546 1.00 76.75 271 GLY A O 1
ATOM 1942 N N . ASP A 1 272 ? 20.483 13.528 -5.543 1.00 89.31 272 ASP A N 1
ATOM 1943 C CA . ASP A 1 272 ? 21.692 14.271 -5.179 1.00 89.31 272 ASP A CA 1
ATOM 1944 C C . ASP A 1 272 ? 21.853 14.269 -3.648 1.00 89.31 272 ASP A C 1
ATOM 1946 O O . ASP A 1 272 ? 20.897 14.502 -2.904 1.00 89.31 272 ASP A O 1
ATOM 1950 N N . VAL A 1 273 ? 23.062 13.976 -3.167 1.00 93.19 273 VAL A N 1
ATOM 1951 C CA . VAL A 1 273 ? 23.377 13.808 -1.741 1.00 93.19 273 VAL A CA 1
ATOM 1952 C C . VAL A 1 273 ? 24.484 14.778 -1.345 1.00 93.19 273 VAL A C 1
ATOM 1954 O O . VAL A 1 273 ? 25.560 14.764 -1.943 1.00 93.19 273 VAL A O 1
ATOM 1957 N N . ILE A 1 274 ? 24.248 15.593 -0.317 1.00 95.00 274 ILE A N 1
ATOM 1958 C CA . ILE A 1 274 ? 25.221 16.549 0.226 1.00 95.00 274 ILE A CA 1
ATOM 1959 C C . ILE A 1 274 ? 25.531 16.173 1.674 1.00 95.00 274 ILE A C 1
ATOM 1961 O O . ILE A 1 274 ? 24.629 16.038 2.494 1.00 95.00 274 ILE A O 1
ATOM 1965 N N . VAL A 1 275 ? 26.811 16.021 2.012 1.00 95.38 275 VAL A N 1
ATOM 1966 C CA . VAL A 1 275 ? 27.272 15.634 3.362 1.00 95.38 275 VAL A CA 1
ATOM 1967 C C . VAL A 1 275 ? 28.424 16.518 3.843 1.00 95.38 275 VAL A C 1
ATOM 1969 O O . VAL A 1 275 ? 29.018 17.261 3.064 1.00 95.38 275 VAL A O 1
ATOM 1972 N N . GLN A 1 276 ? 28.794 16.442 5.122 1.00 94.94 276 GLN A N 1
ATOM 1973 C CA . GLN A 1 276 ? 30.032 17.047 5.625 1.00 94.94 276 GLN A CA 1
ATOM 1974 C C . GLN A 1 276 ? 30.840 16.032 6.444 1.00 94.94 276 GLN A C 1
ATOM 1976 O O . GLN A 1 276 ? 30.639 15.898 7.644 1.00 94.94 276 GLN A O 1
ATOM 1981 N N . ALA A 1 277 ? 31.767 15.333 5.785 1.00 94.44 277 ALA A N 1
ATOM 1982 C CA . ALA A 1 277 ? 32.695 14.387 6.412 1.00 94.44 277 ALA A CA 1
ATOM 1983 C C . ALA A 1 277 ? 33.977 15.079 6.929 1.00 94.44 277 ALA A C 1
ATOM 1985 O O . ALA A 1 277 ? 34.426 16.052 6.317 1.00 94.44 277 ALA A O 1
ATOM 1986 N N . THR A 1 278 ? 34.614 14.563 7.992 1.00 95.19 278 THR A N 1
ATOM 1987 C CA . THR A 1 278 ? 35.928 15.058 8.473 1.00 95.19 278 THR A CA 1
ATOM 1988 C C . THR A 1 278 ? 37.075 14.069 8.254 1.00 95.19 278 THR A C 1
ATOM 1990 O O . THR A 1 278 ? 38.116 14.461 7.724 1.00 95.19 278 THR A O 1
ATOM 1993 N N . ASP A 1 279 ? 36.895 12.797 8.614 1.00 93.50 279 ASP A N 1
ATOM 1994 C CA . ASP A 1 279 ? 37.949 11.782 8.579 1.00 93.50 279 ASP A CA 1
ATOM 1995 C C . ASP A 1 279 ? 37.741 10.836 7.397 1.00 93.50 279 ASP A C 1
ATOM 1997 O O . ASP A 1 279 ? 38.599 10.756 6.514 1.00 93.50 279 ASP A O 1
ATOM 2001 N N . THR A 1 280 ? 36.568 10.198 7.308 1.00 91.25 280 THR A N 1
ATOM 2002 C CA . THR A 1 280 ? 36.251 9.257 6.223 1.00 91.25 280 THR A CA 1
ATOM 2003 C C . THR A 1 280 ? 34.954 9.602 5.493 1.00 91.25 280 THR A C 1
ATOM 2005 O O . THR A 1 280 ? 33.926 9.897 6.102 1.00 91.25 280 THR A O 1
ATOM 2008 N N . LEU A 1 281 ? 35.004 9.532 4.160 1.00 92.25 281 LEU A N 1
ATOM 2009 C CA . LEU A 1 281 ? 33.839 9.516 3.278 1.00 92.25 281 LEU A CA 1
ATOM 2010 C C . LEU A 1 281 ? 33.920 8.289 2.366 1.00 92.25 281 LEU A C 1
ATOM 2012 O O . LEU A 1 281 ? 34.692 8.268 1.406 1.00 92.25 281 LEU A O 1
ATOM 2016 N N . SER A 1 282 ? 33.118 7.275 2.667 1.00 87.75 282 SER A N 1
ATOM 2017 C CA . SER A 1 282 ? 32.848 6.158 1.766 1.00 87.75 282 SER A CA 1
ATOM 2018 C C . SER A 1 282 ? 31.650 6.505 0.882 1.00 87.75 282 SER A C 1
ATOM 2020 O O . SER A 1 282 ? 30.592 6.880 1.390 1.00 87.75 282 SER A O 1
ATOM 2022 N N . GLY A 1 283 ? 31.828 6.422 -0.437 1.00 81.50 283 GLY A N 1
ATOM 2023 C CA . GLY A 1 283 ? 30.791 6.726 -1.421 1.00 81.50 283 GLY A CA 1
ATOM 2024 C C . GLY A 1 283 ? 30.669 5.634 -2.477 1.00 81.50 283 GLY A C 1
ATOM 2025 O O . GLY A 1 283 ? 31.547 5.475 -3.331 1.00 81.50 283 GLY A O 1
ATOM 2026 N N . ASP A 1 284 ? 29.556 4.913 -2.443 1.00 76.06 284 ASP A N 1
ATOM 2027 C CA . ASP A 1 284 ? 29.091 4.002 -3.481 1.00 76.06 284 ASP A CA 1
ATOM 2028 C C . ASP A 1 284 ? 27.915 4.681 -4.211 1.00 76.06 284 ASP A C 1
ATOM 2030 O O . ASP A 1 284 ? 26.854 4.900 -3.640 1.00 76.06 284 ASP A O 1
ATOM 2034 N N . VAL A 1 285 ? 28.118 5.091 -5.470 1.00 76.94 285 VAL A N 1
ATOM 2035 C CA . VAL A 1 285 ? 27.100 5.803 -6.269 1.00 76.94 285 VAL A CA 1
ATOM 2036 C C . VAL A 1 285 ? 26.867 5.067 -7.584 1.00 76.94 285 VAL A C 1
ATOM 2038 O O . VAL A 1 285 ? 27.764 4.965 -8.423 1.00 76.94 285 VAL A O 1
ATOM 2041 N N . TYR A 1 286 ? 25.643 4.584 -7.784 1.00 69.38 286 TYR A N 1
ATOM 2042 C CA . TYR A 1 286 ? 25.223 3.830 -8.958 1.00 69.38 286 TYR A CA 1
ATOM 2043 C C . TYR A 1 286 ? 24.080 4.544 -9.690 1.00 69.38 286 TYR A C 1
ATOM 2045 O O . TYR A 1 286 ? 22.946 4.588 -9.217 1.00 69.38 286 TYR A O 1
ATOM 2053 N N . GLY A 1 287 ? 24.363 5.066 -10.888 1.00 67.94 287 GLY A N 1
ATOM 2054 C CA . GLY A 1 287 ? 23.350 5.631 -11.783 1.00 67.94 287 GLY A CA 1
ATOM 2055 C C . GLY A 1 287 ? 23.754 6.975 -12.384 1.00 67.94 287 GLY A C 1
ATOM 2056 O O . GLY A 1 287 ? 24.663 7.041 -13.210 1.00 67.94 287 GLY A O 1
ATOM 2057 N N . SER A 1 288 ? 23.019 8.036 -12.055 1.00 75.81 288 SER A N 1
ATOM 2058 C CA . SER A 1 288 ? 23.237 9.407 -12.557 1.00 75.81 288 SER A CA 1
ATOM 2059 C C . SER A 1 288 ? 23.190 10.484 -11.466 1.00 75.81 288 SER A C 1
ATOM 2061 O O . SER A 1 288 ? 23.311 11.659 -11.795 1.00 75.81 288 SER A O 1
ATOM 2063 N N . GLY A 1 289 ? 23.009 10.083 -10.205 1.00 74.88 289 GLY A N 1
ATOM 2064 C CA . GLY A 1 289 ? 23.015 10.975 -9.045 1.00 74.88 289 GLY A CA 1
ATOM 2065 C C . GLY A 1 289 ? 24.415 11.449 -8.659 1.00 74.88 289 GLY A C 1
ATOM 2066 O O . GLY A 1 289 ? 25.416 10.890 -9.124 1.00 74.88 289 GLY A O 1
ATOM 2067 N N . GLN A 1 290 ? 24.490 12.469 -7.806 1.00 86.38 290 GLN A N 1
ATOM 2068 C CA . GLN A 1 290 ? 25.751 13.067 -7.365 1.00 86.38 290 GLN A CA 1
ATOM 2069 C C . GLN A 1 290 ? 25.929 12.970 -5.848 1.00 86.38 290 GLN A C 1
ATOM 2071 O O . GLN A 1 290 ? 24.970 13.001 -5.081 1.00 86.38 290 GLN A O 1
ATOM 2076 N N . LEU A 1 291 ? 27.190 12.877 -5.426 1.00 90.94 291 LEU A N 1
ATOM 2077 C CA . LEU A 1 291 ? 27.606 12.970 -4.031 1.00 90.94 291 LEU A CA 1
ATOM 2078 C C . LEU A 1 291 ? 28.524 14.187 -3.890 1.00 90.94 291 LEU A C 1
ATOM 2080 O O . LEU A 1 291 ? 29.628 14.198 -4.440 1.00 90.94 291 LEU A O 1
ATOM 2084 N N . GLU A 1 292 ? 28.074 15.202 -3.159 1.00 91.88 292 GLU A N 1
ATOM 2085 C CA . GLU A 1 292 ? 28.863 16.389 -2.833 1.00 91.88 292 GLU A CA 1
ATOM 2086 C C . GLU A 1 292 ? 29.247 16.431 -1.345 1.00 91.88 292 GLU A C 1
ATOM 2088 O O . GLU A 1 292 ? 28.530 15.931 -0.476 1.00 91.88 292 GLU A O 1
ATOM 2093 N N . TYR A 1 293 ? 30.384 17.057 -1.035 1.00 92.25 293 TYR A N 1
ATOM 2094 C CA . TYR A 1 293 ? 30.833 17.311 0.332 1.00 92.25 293 TYR A CA 1
ATOM 2095 C C . TYR A 1 293 ? 31.012 18.811 0.611 1.00 92.25 293 TYR A C 1
ATOM 2097 O O . TYR A 1 293 ? 31.560 19.566 -0.198 1.00 92.25 293 TYR A O 1
ATOM 2105 N N . ASN A 1 294 ? 30.558 19.250 1.786 1.00 91.56 294 ASN A N 1
ATOM 2106 C CA . ASN A 1 294 ? 30.651 20.630 2.255 1.00 91.56 294 ASN A CA 1
ATOM 2107 C C . ASN A 1 294 ? 31.893 20.866 3.136 1.00 91.56 294 ASN A C 1
ATOM 2109 O O . ASN A 1 294 ? 32.220 20.079 4.024 1.00 91.56 294 ASN A O 1
ATOM 2113 N N . GLY A 1 295 ? 32.541 22.020 2.967 1.00 86.31 295 GLY A N 1
ATOM 2114 C CA . GLY A 1 295 ? 33.689 22.449 3.770 1.00 86.31 295 GLY A CA 1
ATOM 2115 C C . GLY A 1 295 ? 35.039 21.982 3.219 1.00 86.31 295 GLY A C 1
ATOM 2116 O O . GLY A 1 295 ? 35.328 22.142 2.034 1.00 86.31 295 GLY A O 1
ATOM 2117 N N . GLY A 1 296 ? 35.911 21.489 4.102 1.00 84.12 296 GLY A N 1
ATOM 2118 C CA . GLY A 1 296 ? 37.190 20.894 3.704 1.00 84.12 296 GLY A CA 1
ATOM 2119 C C . GLY A 1 296 ? 36.999 19.486 3.138 1.00 84.12 296 GLY A C 1
ATOM 2120 O O . GLY A 1 296 ? 36.008 18.831 3.439 1.00 84.12 296 GLY A O 1
ATOM 2121 N N . ALA A 1 297 ? 37.953 19.009 2.337 1.00 84.69 297 ALA A N 1
ATOM 2122 C CA . ALA A 1 297 ? 37.980 17.595 1.965 1.00 84.69 297 ALA A CA 1
ATOM 2123 C C . ALA A 1 297 ? 38.319 16.733 3.200 1.00 84.69 297 ALA A C 1
ATOM 2125 O O . ALA A 1 297 ? 39.226 17.124 3.946 1.00 84.69 297 ALA A O 1
ATOM 2126 N N . PRO A 1 298 ? 37.639 15.591 3.416 1.00 88.44 298 PRO A N 1
ATOM 2127 C CA . PRO A 1 298 ? 37.956 14.678 4.512 1.00 88.44 298 PRO A CA 1
ATOM 2128 C C . PRO A 1 298 ? 39.331 14.023 4.319 1.00 88.44 298 PRO A C 1
ATOM 2130 O O . PRO A 1 298 ? 39.864 13.993 3.205 1.00 88.44 298 PRO A O 1
ATOM 2133 N N . HIS A 1 299 ? 39.913 13.474 5.391 1.00 90.19 299 HIS A N 1
ATOM 2134 C CA . HIS A 1 299 ? 41.241 12.843 5.331 1.00 90.19 299 HIS A CA 1
ATOM 2135 C C . HIS A 1 299 ? 41.318 11.657 4.352 1.00 90.19 299 HIS A C 1
ATOM 2137 O O . HIS A 1 299 ? 42.368 11.431 3.745 1.00 90.19 299 HIS A O 1
ATOM 2143 N N . SER A 1 300 ? 40.220 10.916 4.180 1.00 87.50 300 SER A N 1
ATOM 2144 C CA . SER A 1 300 ? 40.102 9.780 3.267 1.00 87.50 300 SER A CA 1
ATOM 2145 C C . SER A 1 300 ? 38.772 9.808 2.511 1.00 87.50 300 SER A C 1
ATOM 2147 O O . SER A 1 300 ? 37.706 9.891 3.118 1.00 87.50 300 SER A O 1
ATOM 2149 N N . ILE A 1 301 ? 38.835 9.670 1.183 1.00 85.38 301 ILE A N 1
ATOM 2150 C CA . ILE A 1 301 ? 37.674 9.393 0.325 1.00 85.38 301 ILE A CA 1
ATOM 2151 C C . ILE A 1 301 ? 37.867 8.000 -0.275 1.00 85.38 301 ILE A C 1
ATOM 2153 O O . ILE A 1 301 ? 38.882 7.733 -0.925 1.00 85.38 301 ILE A O 1
ATOM 2157 N N . THR A 1 302 ? 36.904 7.114 -0.045 1.00 81.94 302 THR A N 1
ATOM 2158 C CA . THR A 1 302 ? 36.959 5.692 -0.407 1.00 81.94 302 THR A CA 1
ATOM 2159 C C . THR A 1 302 ? 35.667 5.219 -1.065 1.00 81.94 302 THR A C 1
ATOM 2161 O O . THR A 1 302 ? 34.660 5.918 -1.114 1.00 81.94 302 THR A O 1
ATOM 2164 N N . ASN A 1 303 ? 35.725 4.007 -1.602 1.00 69.25 303 ASN A N 1
ATOM 2165 C CA . ASN A 1 303 ? 34.610 3.270 -2.171 1.00 69.25 303 ASN A CA 1
ATOM 2166 C C . ASN A 1 303 ? 34.823 1.801 -1.776 1.00 69.25 303 ASN A C 1
ATOM 2168 O O . ASN A 1 303 ? 35.933 1.287 -1.972 1.00 69.25 303 ASN A O 1
ATOM 2172 N N . GLU A 1 304 ? 33.819 1.154 -1.181 1.00 57.41 304 GLU A N 1
ATOM 2173 C CA . GLU A 1 304 ? 33.971 -0.208 -0.654 1.00 57.41 304 GLU A CA 1
ATOM 2174 C C . GLU A 1 304 ? 33.400 -1.274 -1.596 1.00 57.41 304 GLU A C 1
ATOM 2176 O O . GLU A 1 304 ? 34.042 -2.316 -1.782 1.00 57.41 304 GLU A O 1
ATOM 2181 N N . ASN A 1 305 ? 32.251 -1.020 -2.233 1.00 46.25 305 ASN A N 1
ATOM 2182 C CA . ASN A 1 305 ? 31.501 -2.055 -2.948 1.00 46.25 305 ASN A CA 1
ATOM 2183 C C . ASN A 1 305 ? 31.718 -2.034 -4.474 1.00 46.25 305 ASN A C 1
ATOM 2185 O O . ASN A 1 305 ? 31.965 -3.089 -5.075 1.00 46.25 305 ASN A O 1
ATOM 2189 N N . TYR A 1 306 ? 31.687 -0.863 -5.119 1.00 51.25 306 TYR A N 1
ATOM 2190 C CA . TYR A 1 306 ? 31.632 -0.741 -6.584 1.00 51.25 306 TYR A CA 1
ATOM 2191 C C . TYR A 1 306 ? 32.846 -0.033 -7.206 1.00 51.25 306 TYR A C 1
ATOM 2193 O O . TYR A 1 306 ? 32.885 1.182 -7.375 1.00 51.25 306 TYR A O 1
ATOM 2201 N N . LYS A 1 307 ? 33.817 -0.818 -7.698 1.00 41.72 307 LYS A N 1
ATOM 2202 C CA . LYS A 1 307 ? 35.043 -0.312 -8.359 1.00 41.72 307 LYS A CA 1
ATOM 2203 C C . LYS A 1 307 ? 34.828 0.286 -9.764 1.00 41.72 307 LYS A C 1
ATOM 2205 O O . LYS A 1 307 ? 35.390 -0.200 -10.747 1.00 41.72 307 LYS A O 1
ATOM 2210 N N . GLY A 1 308 ? 34.078 1.382 -9.842 1.00 48.28 308 GLY A N 1
ATOM 2211 C CA . GLY A 1 308 ? 33.944 2.279 -10.991 1.00 48.28 308 GLY A CA 1
ATOM 2212 C C . GLY A 1 308 ? 33.685 3.703 -10.492 1.00 48.28 308 GLY A C 1
ATOM 2213 O O . GLY A 1 308 ? 32.777 3.910 -9.700 1.00 48.28 308 GLY A O 1
ATOM 2214 N N . LEU A 1 309 ? 34.506 4.677 -10.898 1.00 45.38 309 LEU A N 1
ATOM 2215 C CA . LEU A 1 309 ? 34.509 5.998 -10.258 1.00 45.38 309 LEU A CA 1
ATOM 2216 C C . LEU A 1 309 ? 33.234 6.809 -10.538 1.00 45.38 309 LEU A C 1
ATOM 2218 O O . LEU A 1 309 ? 33.067 7.338 -11.638 1.00 45.38 309 LEU A O 1
ATOM 2222 N N . VAL A 1 310 ? 32.468 7.059 -9.481 1.00 50.94 310 VAL A N 1
ATOM 2223 C CA . VAL A 1 310 ? 32.000 8.413 -9.159 1.00 50.94 310 VAL A CA 1
ATOM 2224 C C . VAL A 1 310 ? 32.924 8.940 -8.059 1.00 50.94 310 VAL A C 1
ATOM 2226 O O . VAL A 1 310 ? 33.299 8.194 -7.158 1.00 50.94 310 VAL A O 1
ATOM 2229 N N . ALA A 1 311 ? 33.357 10.195 -8.154 1.00 63.12 311 ALA A N 1
ATOM 2230 C CA . ALA A 1 311 ? 34.171 10.839 -7.125 1.00 63.12 311 ALA A CA 1
ATOM 2231 C C . ALA A 1 311 ? 33.325 11.902 -6.425 1.00 63.12 311 ALA A C 1
ATOM 2233 O O . ALA A 1 311 ? 32.683 12.695 -7.111 1.00 63.12 311 ALA A O 1
ATOM 2234 N N . ALA A 1 312 ? 33.343 11.927 -5.090 1.00 77.00 312 ALA A N 1
ATOM 2235 C CA . ALA A 1 312 ? 32.650 12.963 -4.333 1.00 77.00 312 ALA A CA 1
ATOM 2236 C C . ALA A 1 312 ? 33.223 14.350 -4.680 1.00 77.00 312 ALA A C 1
ATOM 2238 O O . ALA A 1 312 ? 34.446 14.522 -4.735 1.00 77.00 312 ALA A O 1
ATOM 2239 N N . LEU A 1 313 ? 32.351 15.326 -4.937 1.00 84.31 313 LEU A N 1
ATOM 2240 C CA . LEU A 1 313 ? 32.734 16.667 -5.396 1.00 84.31 313 LEU A CA 1
ATOM 2241 C C . LEU A 1 313 ? 32.596 17.708 -4.273 1.00 84.31 313 LEU A C 1
ATOM 2243 O O . LEU A 1 313 ? 31.697 17.591 -3.448 1.00 84.31 313 LEU A O 1
ATOM 2247 N N . PRO A 1 314 ? 33.441 18.751 -4.211 1.00 86.25 314 PRO A N 1
ATOM 2248 C CA . PRO A 1 314 ? 33.204 19.862 -3.297 1.00 86.25 314 PRO A CA 1
ATOM 2249 C C . PRO A 1 314 ? 31.994 20.683 -3.764 1.00 86.25 314 PRO A C 1
ATOM 2251 O O . PRO A 1 314 ? 31.955 21.099 -4.925 1.00 86.25 314 PRO A O 1
ATOM 2254 N N . VAL A 1 315 ? 31.065 20.978 -2.848 1.00 88.94 315 VAL A N 1
ATOM 2255 C CA . VAL A 1 315 ? 29.904 21.849 -3.119 1.00 88.94 315 VAL A CA 1
ATOM 2256 C C . VAL A 1 315 ? 30.320 23.199 -3.717 1.00 88.94 315 VAL A C 1
ATOM 2258 O O . VAL A 1 315 ? 31.374 23.765 -3.395 1.00 88.94 315 VAL A O 1
ATOM 2261 N N . ALA A 1 316 ? 29.457 23.783 -4.549 1.00 80.75 316 ALA A N 1
ATOM 2262 C CA . ALA A 1 316 ? 29.673 25.133 -5.068 1.00 80.75 316 ALA A CA 1
ATOM 2263 C C . ALA A 1 316 ? 29.784 26.167 -3.927 1.00 80.75 316 ALA A C 1
ATOM 2265 O O . ALA A 1 316 ? 28.981 26.173 -3.000 1.00 80.75 316 ALA A O 1
ATOM 2266 N N . GLY A 1 317 ? 30.715 27.126 -4.016 1.00 73.88 317 GLY A N 1
ATOM 2267 C CA . GLY A 1 317 ? 30.971 28.118 -2.950 1.00 73.88 317 GLY A CA 1
ATOM 2268 C C . GLY A 1 317 ? 29.815 29.083 -2.609 1.00 73.88 317 GLY A C 1
ATOM 2269 O O . GLY A 1 317 ? 29.948 29.906 -1.703 1.00 73.88 317 GLY A O 1
ATOM 2270 N N . SER A 1 318 ? 28.692 29.003 -3.326 1.00 78.06 318 SER A N 1
ATOM 2271 C CA . SER A 1 318 ? 27.419 29.672 -3.024 1.00 78.06 318 SER A CA 1
ATOM 2272 C C . SER A 1 318 ? 26.474 28.849 -2.136 1.00 78.06 318 SER A C 1
ATOM 2274 O O . SER A 1 318 ? 25.433 29.364 -1.734 1.00 78.06 318 SER A O 1
ATOM 2276 N N . TYR A 1 319 ? 26.813 27.590 -1.852 1.00 84.69 319 TYR A N 1
ATOM 2277 C CA . TYR A 1 319 ? 25.998 26.642 -1.101 1.00 84.69 319 TYR A CA 1
ATOM 2278 C C . TYR A 1 319 ? 25.674 27.111 0.333 1.00 84.69 319 TYR A C 1
ATOM 2280 O O . TYR A 1 319 ? 26.455 27.797 1.016 1.00 84.69 319 TYR A O 1
ATOM 2288 N N . ARG A 1 320 ? 24.475 26.726 0.773 1.00 79.38 320 ARG A N 1
ATOM 2289 C CA . ARG A 1 320 ? 23.906 26.897 2.111 1.00 79.38 320 ARG A CA 1
ATOM 2290 C C . ARG A 1 320 ? 23.021 25.673 2.379 1.00 79.38 320 ARG A C 1
ATOM 2292 O O . ARG A 1 320 ? 22.203 25.401 1.502 1.00 79.38 320 ARG A O 1
ATOM 2299 N N . PRO A 1 321 ? 23.136 24.998 3.538 1.00 76.12 321 PRO A N 1
ATOM 2300 C CA . PRO A 1 321 ? 22.215 23.921 3.889 1.00 76.12 321 PRO A CA 1
ATOM 2301 C C . PRO A 1 321 ? 20.761 24.402 3.898 1.00 76.12 321 PRO A C 1
ATOM 2303 O O . PRO A 1 321 ? 20.481 25.538 4.307 1.00 76.12 321 PRO A O 1
ATOM 2306 N N . ALA A 1 322 ? 19.848 23.552 3.439 1.00 73.81 322 ALA A N 1
ATOM 2307 C CA . ALA A 1 322 ? 18.433 23.860 3.289 1.00 73.81 322 ALA A CA 1
ATOM 2308 C C . ALA A 1 322 ? 17.719 23.938 4.652 1.00 73.81 322 ALA A C 1
ATOM 2310 O O . ALA A 1 322 ? 17.451 22.921 5.290 1.00 73.81 322 ALA A O 1
ATOM 2311 N N . GLY A 1 323 ? 17.385 25.156 5.093 1.00 74.38 323 GLY A N 1
ATOM 2312 C CA . GLY A 1 323 ? 16.538 25.382 6.271 1.00 74.38 323 GLY A CA 1
ATOM 2313 C C . GLY A 1 323 ? 15.064 25.062 5.997 1.00 74.38 323 GLY A C 1
ATOM 2314 O O . GLY A 1 323 ? 14.580 25.250 4.879 1.00 74.38 323 GLY A O 1
ATOM 2315 N N . CYS A 1 324 ? 14.341 24.603 7.017 1.00 86.50 324 CYS A N 1
ATOM 2316 C CA . CYS A 1 324 ? 13.001 24.039 6.837 1.00 86.50 324 CYS A CA 1
ATOM 2317 C C . CYS A 1 324 ? 11.897 25.100 6.697 1.00 86.50 324 CYS A C 1
ATOM 2319 O O . CYS A 1 324 ? 11.866 26.096 7.427 1.00 86.50 324 CYS A O 1
ATOM 2321 N N . GLU A 1 325 ? 10.925 24.863 5.808 1.00 85.06 325 GLU A N 1
ATOM 2322 C CA . GLU A 1 325 ? 9.751 25.733 5.691 1.00 85.06 325 GLU A CA 1
ATOM 2323 C C . GLU A 1 325 ? 8.856 25.601 6.932 1.00 85.06 325 GLU A C 1
ATOM 2325 O O . GLU A 1 325 ? 8.361 24.518 7.252 1.00 85.06 325 GLU A O 1
ATOM 2330 N N . LYS A 1 326 ? 8.646 26.716 7.647 1.00 85.19 326 LYS A N 1
ATOM 2331 C CA . LYS A 1 326 ? 7.806 26.746 8.847 1.00 85.19 326 LYS A CA 1
ATOM 2332 C C . LYS A 1 326 ? 6.408 27.272 8.553 1.00 85.19 326 LYS A C 1
ATOM 2334 O O . LYS A 1 326 ? 6.214 28.469 8.335 1.00 85.19 326 LYS A O 1
ATOM 2339 N N . TYR A 1 327 ? 5.427 26.391 8.680 1.00 87.44 327 TYR A N 1
ATOM 2340 C CA . TYR A 1 327 ? 4.015 26.715 8.550 1.00 87.44 327 TYR A CA 1
ATOM 2341 C C . TYR A 1 327 ? 3.482 27.371 9.839 1.00 87.44 327 TYR A C 1
ATOM 2343 O O . TYR A 1 327 ? 3.880 26.970 10.944 1.00 87.44 327 TYR A O 1
ATOM 2351 N N . PRO A 1 328 ? 2.588 28.379 9.745 1.00 86.25 328 PRO A N 1
ATOM 2352 C CA . PRO A 1 328 ? 1.958 28.986 10.914 1.00 86.25 328 PRO A CA 1
ATOM 2353 C C . PRO A 1 328 ? 1.177 27.943 11.720 1.00 86.25 328 PRO A C 1
ATOM 2355 O O . PRO A 1 328 ? 0.298 27.282 11.178 1.00 86.25 328 PRO A O 1
ATOM 2358 N N . VAL A 1 329 ? 1.479 27.812 13.014 1.00 85.06 329 VAL A N 1
ATOM 2359 C CA . VAL A 1 329 ? 0.746 26.916 13.924 1.00 85.06 329 VAL A CA 1
ATOM 2360 C C . VAL A 1 329 ? -0.671 27.466 14.129 1.00 85.06 329 VAL A C 1
ATOM 2362 O O . VAL A 1 329 ? -0.795 28.599 14.605 1.00 85.06 329 VAL A O 1
ATOM 2365 N N . PRO A 1 330 ? -1.741 26.714 13.811 1.00 84.25 330 PRO A N 1
ATOM 2366 C CA . PRO A 1 330 ? -3.099 27.196 14.024 1.00 84.25 330 PRO A CA 1
ATOM 2367 C C . PRO A 1 330 ? -3.452 27.256 15.510 1.00 84.25 330 PRO A C 1
ATOM 2369 O O . PRO A 1 330 ? -3.273 26.289 16.254 1.00 84.25 330 PRO A O 1
ATOM 2372 N N . LEU A 1 331 ? -4.000 28.396 15.923 1.00 75.31 331 LEU A N 1
ATOM 2373 C CA . LEU A 1 331 ? -4.463 28.669 17.281 1.00 75.31 331 LEU A CA 1
ATOM 2374 C C . LEU A 1 331 ? -5.984 28.851 17.283 1.00 75.31 331 LEU A C 1
ATOM 2376 O O . LEU A 1 331 ? -6.555 29.352 16.313 1.00 75.31 331 LEU A O 1
ATOM 2380 N N . LEU A 1 332 ? -6.638 28.507 18.394 1.00 74.31 332 LEU A N 1
ATOM 2381 C CA . LEU A 1 332 ? -8.010 28.949 18.641 1.00 74.31 332 LEU A CA 1
ATOM 2382 C C . LEU A 1 332 ? -8.014 30.417 19.068 1.00 74.31 332 LEU A C 1
ATOM 2384 O O . LEU A 1 332 ? -7.384 30.786 20.060 1.00 74.31 332 LEU A O 1
ATOM 2388 N N . GLU A 1 333 ? -8.779 31.249 18.362 1.00 54.78 333 GLU A N 1
ATOM 2389 C CA . GLU A 1 333 ? -9.058 32.608 18.819 1.00 54.78 333 GLU A CA 1
ATOM 2390 C C . GLU A 1 333 ? -9.898 32.563 20.103 1.00 54.78 333 GLU A C 1
ATOM 2392 O O . GLU A 1 333 ? -11.019 32.049 20.134 1.00 54.78 333 GLU A O 1
ATOM 2397 N N . SER A 1 334 ? -9.353 33.112 21.191 1.00 41.94 334 SER A N 1
ATOM 2398 C CA . SER A 1 334 ? -10.067 33.197 22.463 1.00 41.94 334 SER A CA 1
ATOM 2399 C C . SER A 1 334 ? -11.147 34.275 22.383 1.00 41.94 334 SER A C 1
ATOM 2401 O O . SER A 1 334 ? -10.878 35.463 22.576 1.00 41.94 334 SER A O 1
ATOM 2403 N N . THR A 1 335 ? -12.391 33.862 22.129 1.00 34.44 335 THR A N 1
ATOM 2404 C CA . THR A 1 335 ? -13.578 34.726 22.184 1.00 34.44 335 THR A CA 1
ATOM 2405 C C . THR A 1 335 ? -13.895 35.136 23.629 1.00 34.44 335 THR A C 1
ATOM 2407 O O . THR A 1 335 ? -14.882 34.685 24.215 1.00 34.44 335 THR A O 1
ATOM 2410 N N . ARG A 1 336 ? -13.064 35.999 24.224 1.00 29.52 336 ARG A N 1
ATOM 2411 C CA . ARG A 1 336 ? -13.428 36.735 25.440 1.00 29.52 336 ARG A CA 1
ATOM 2412 C C . ARG A 1 336 ? -14.518 37.742 25.088 1.00 29.52 336 ARG A C 1
ATOM 2414 O O . ARG A 1 336 ? -14.248 38.749 24.438 1.00 29.52 336 ARG A O 1
ATOM 2421 N N . THR A 1 337 ? -15.737 37.481 25.544 1.00 27.16 337 THR A N 1
ATOM 2422 C CA . THR A 1 337 ? -16.820 38.465 25.529 1.00 27.16 337 THR A CA 1
ATOM 2423 C C . THR A 1 337 ? -16.422 39.664 26.386 1.00 27.16 337 THR A C 1
ATOM 2425 O O . THR A 1 337 ? -16.187 39.545 27.588 1.00 27.16 337 THR A O 1
ATOM 2428 N N . THR A 1 338 ? -16.306 40.838 25.767 1.00 26.48 338 THR A N 1
ATOM 2429 C CA . THR A 1 338 ? -15.990 42.089 26.464 1.00 26.48 338 THR A CA 1
ATOM 2430 C C . THR A 1 338 ? -17.237 42.655 27.141 1.00 26.48 338 THR A C 1
ATOM 2432 O O . THR A 1 338 ? -17.800 43.652 26.686 1.00 26.48 338 THR A O 1
ATOM 2435 N N . ASP A 1 339 ? -17.672 42.018 28.229 1.00 29.77 339 ASP A N 1
ATOM 2436 C CA . ASP A 1 339 ? -18.709 42.562 29.109 1.00 29.77 339 ASP A CA 1
ATOM 2437 C C . ASP A 1 339 ? -18.148 43.720 29.948 1.00 29.77 339 ASP A C 1
ATOM 2439 O O . ASP A 1 339 ? -17.703 43.564 31.086 1.00 29.77 339 ASP A O 1
ATOM 2443 N N . SER A 1 340 ? -18.179 44.920 29.369 1.00 29.06 340 SER A N 1
ATOM 2444 C CA . SER A 1 340 ? -17.979 46.181 30.084 1.00 29.06 340 SER A CA 1
ATOM 2445 C C . SER A 1 340 ? -19.013 47.222 29.645 1.00 29.06 340 SER A C 1
ATOM 2447 O O . SER A 1 340 ? -18.831 47.988 28.699 1.00 29.06 340 SER A O 1
ATOM 2449 N N . VAL A 1 341 ? -20.137 47.252 30.368 1.00 30.19 341 VAL A N 1
ATOM 2450 C CA . VAL A 1 341 ? -21.191 48.266 30.205 1.00 30.19 341 VAL A CA 1
ATOM 2451 C C . VAL A 1 341 ? -20.601 49.670 30.443 1.00 30.19 341 VAL A C 1
ATOM 2453 O O . VAL A 1 341 ? -19.933 49.878 31.458 1.00 30.19 341 VAL A O 1
ATOM 2456 N N . PRO A 1 342 ? -20.834 50.653 29.552 1.00 31.12 342 PRO A N 1
ATOM 2457 C CA . PRO A 1 342 ? -20.216 51.971 29.666 1.00 31.12 342 PRO A CA 1
ATOM 2458 C C . PRO A 1 342 ? -20.851 52.831 30.769 1.00 31.12 342 PRO A C 1
ATOM 2460 O O . PRO A 1 342 ? -22.074 52.949 30.860 1.00 31.12 342 PRO A O 1
ATOM 2463 N N . LEU A 1 343 ? -20.009 53.525 31.541 1.00 24.86 343 LEU A N 1
ATOM 2464 C CA . LEU A 1 343 ? -20.396 54.628 32.430 1.00 24.86 343 LEU A CA 1
ATOM 2465 C C . LEU A 1 343 ? -19.549 55.889 32.131 1.00 24.86 343 LEU A C 1
ATOM 2467 O O . LEU A 1 343 ? -18.413 55.758 31.674 1.00 24.86 343 LEU A O 1
ATOM 2471 N N . PRO A 1 344 ? -20.103 57.110 32.305 1.00 28.69 344 PRO A N 1
ATOM 2472 C CA . PRO A 1 344 ? -19.585 58.321 31.658 1.00 28.69 344 PRO A CA 1
ATOM 2473 C C . PRO A 1 344 ? -18.517 59.106 32.449 1.00 28.69 344 PRO A C 1
ATOM 2475 O O . PRO A 1 344 ? -18.251 58.864 33.621 1.00 28.69 344 PRO A O 1
ATOM 2478 N N . ALA A 1 345 ? -17.915 60.081 31.760 1.00 28.94 345 ALA A N 1
ATOM 2479 C CA . ALA A 1 345 ? -16.664 60.756 32.111 1.00 28.94 345 ALA A CA 1
ATOM 2480 C C . ALA A 1 345 ? -16.706 61.852 33.205 1.00 28.94 345 ALA A C 1
ATOM 2482 O O . ALA A 1 345 ? -17.676 62.596 33.345 1.00 28.94 345 ALA A O 1
ATOM 2483 N N . ALA A 1 346 ? -15.543 62.041 33.843 1.00 22.67 346 ALA A N 1
ATOM 2484 C CA . ALA A 1 346 ? -15.044 63.248 34.526 1.00 22.67 346 ALA A CA 1
ATOM 2485 C C . ALA A 1 346 ? -13.494 63.249 34.365 1.00 22.67 346 ALA A C 1
ATOM 2487 O O . ALA A 1 346 ? -12.899 62.177 34.400 1.00 22.67 346 ALA A O 1
ATOM 2488 N N . LYS A 1 347 ? -12.820 64.327 33.917 1.00 22.31 347 LYS A N 1
ATOM 2489 C CA . LYS A 1 347 ? -12.278 65.469 34.706 1.00 22.31 347 LYS A CA 1
ATOM 2490 C C . LYS A 1 347 ? -11.312 65.037 35.846 1.00 22.31 347 LYS A C 1
ATOM 2492 O O . LYS A 1 347 ? -11.671 64.159 36.612 1.00 22.31 347 LYS A O 1
ATOM 2497 N N . GLU A 1 348 ? -10.124 65.631 36.056 1.00 23.36 348 GLU A N 1
ATOM 2498 C CA . GLU A 1 348 ? -9.482 66.790 35.393 1.00 23.36 348 GLU A CA 1
ATOM 2499 C C . GLU A 1 348 ? -7.958 66.931 35.686 1.00 23.36 348 GLU A C 1
ATOM 2501 O O . GLU A 1 348 ? -7.491 66.504 36.732 1.00 23.36 348 GLU A O 1
ATOM 2506 N N . ALA A 1 349 ? -7.243 67.617 34.778 1.00 22.80 349 ALA A N 1
ATOM 2507 C CA . ALA A 1 349 ? -6.111 68.555 34.978 1.00 22.80 349 ALA A CA 1
ATOM 2508 C C . ALA A 1 349 ? -4.782 68.200 35.724 1.00 22.80 349 ALA A C 1
ATOM 2510 O O . ALA A 1 349 ? -4.719 68.088 36.941 1.00 22.80 349 ALA A O 1
ATOM 2511 N N . ASN A 1 350 ? -3.686 68.297 34.952 1.00 24.75 350 ASN A N 1
ATOM 2512 C CA . ASN A 1 350 ? -2.477 69.140 35.136 1.00 24.75 350 ASN A CA 1
ATOM 2513 C C . ASN A 1 350 ? -1.701 69.242 36.477 1.00 24.75 350 ASN A C 1
ATOM 2515 O O . ASN A 1 350 ? -2.116 69.957 37.385 1.00 24.75 350 ASN A O 1
ATOM 2519 N N . ALA A 1 351 ? -0.435 68.797 36.442 1.00 24.55 351 ALA A N 1
ATOM 2520 C CA . ALA A 1 351 ? 0.806 69.527 36.809 1.00 24.55 351 ALA A CA 1
ATOM 2521 C C . ALA A 1 351 ? 2.009 68.652 36.354 1.00 24.55 351 ALA A C 1
ATOM 2523 O O . ALA A 1 351 ? 1.875 67.436 36.432 1.00 24.55 351 ALA A O 1
ATOM 2524 N N . ALA A 1 352 ? 3.182 69.050 35.841 1.00 25.98 352 ALA A N 1
ATOM 2525 C CA . ALA A 1 352 ? 3.962 70.285 35.637 1.00 25.98 352 ALA A CA 1
ATOM 2526 C C . ALA A 1 352 ? 5.393 70.056 36.200 1.00 25.98 352 ALA A C 1
ATOM 2528 O O . ALA A 1 352 ? 5.518 69.672 37.357 1.00 25.98 352 ALA A O 1
ATOM 2529 N N . ASP A 1 353 ? 6.414 70.333 35.372 1.00 26.91 353 ASP A N 1
ATOM 2530 C CA . ASP A 1 353 ? 7.865 70.476 35.656 1.00 26.91 353 ASP A CA 1
ATOM 2531 C C . ASP A 1 353 ? 8.681 69.292 36.240 1.00 26.91 353 ASP A C 1
ATOM 2533 O O . ASP A 1 353 ? 8.171 68.455 36.978 1.00 26.91 353 ASP A O 1
ATOM 2537 N N . GLU A 1 354 ? 9.986 69.134 35.948 1.00 26.97 354 GLU A N 1
ATOM 2538 C CA . GLU A 1 354 ? 10.896 69.785 34.957 1.00 26.97 354 GLU A CA 1
ATOM 2539 C C . GLU A 1 354 ? 11.693 68.657 34.208 1.00 26.97 354 GLU A C 1
ATOM 2541 O O . GLU A 1 354 ? 11.245 67.514 34.227 1.00 26.97 354 GLU A O 1
ATOM 2546 N N . LEU A 1 355 ? 12.830 68.768 33.495 1.00 26.16 355 LEU A N 1
ATOM 2547 C CA . LEU A 1 355 ? 13.910 69.767 33.395 1.00 26.16 355 LEU A CA 1
ATOM 2548 C C . LEU A 1 355 ? 14.474 69.821 31.939 1.00 26.16 355 LEU A C 1
ATOM 2550 O O . LEU A 1 355 ? 13.734 70.042 30.984 1.00 26.16 355 LEU A O 1
ATOM 2554 N N . ARG A 1 356 ? 15.792 69.640 31.741 1.00 27.22 356 ARG A N 1
ATOM 2555 C CA . ARG A 1 356 ? 16.576 69.744 30.478 1.00 27.22 356 ARG A CA 1
ATOM 2556 C C . ARG A 1 356 ? 17.554 68.545 30.395 1.00 27.22 356 ARG A C 1
ATOM 2558 O O . ARG A 1 356 ? 17.696 67.844 31.389 1.00 27.22 356 ARG A O 1
ATOM 2565 N N . SER A 1 357 ? 18.275 68.215 29.314 1.00 27.20 357 SER A N 1
ATOM 2566 C CA . SER A 1 357 ? 18.682 68.891 28.054 1.00 27.20 357 SER A CA 1
ATOM 2567 C C . SER A 1 357 ? 19.030 67.837 26.970 1.00 27.20 357 SER A C 1
ATOM 2569 O O . SER A 1 357 ? 19.308 66.703 27.336 1.00 27.20 357 SER A O 1
ATOM 2571 N N . GLY A 1 358 ? 19.135 68.121 25.660 1.00 24.69 358 GLY A N 1
ATOM 2572 C CA . GLY A 1 358 ? 18.983 69.386 24.919 1.00 24.69 358 GLY A CA 1
ATOM 2573 C C . GLY A 1 358 ? 19.218 69.244 23.391 1.00 24.69 358 GLY A C 1
ATOM 2574 O O . GLY A 1 358 ? 19.660 68.200 22.926 1.00 24.69 358 GLY A O 1
ATOM 2575 N N . PHE A 1 359 ? 18.894 70.309 22.640 1.00 26.62 359 PHE A N 1
ATOM 2576 C CA . PHE A 1 359 ? 18.937 70.489 21.162 1.00 26.62 359 PHE A CA 1
ATOM 2577 C C . PHE A 1 359 ? 20.319 70.215 20.505 1.00 26.62 359 PHE A C 1
ATOM 2579 O O . PHE A 1 359 ? 21.323 70.216 21.212 1.00 26.62 359 PHE A O 1
ATOM 2586 N N . TRP A 1 360 ? 20.473 69.987 19.185 1.00 27.20 360 TRP A N 1
ATOM 2587 C CA . TRP A 1 360 ? 20.086 70.803 17.997 1.00 27.20 360 TRP A CA 1
ATOM 2588 C C . TRP A 1 360 ? 19.810 69.900 16.755 1.00 27.20 360 TRP A C 1
ATOM 2590 O O . TRP A 1 360 ? 20.597 69.001 16.485 1.00 27.20 360 TRP A O 1
ATOM 2600 N N . SER A 1 361 ? 18.624 69.950 16.121 1.00 27.00 361 SER A N 1
ATOM 2601 C CA . SER A 1 361 ? 18.217 70.733 14.915 1.00 27.00 361 SER A CA 1
ATOM 2602 C C . SER A 1 361 ? 18.784 70.231 13.552 1.00 27.00 361 SER A C 1
ATOM 2604 O O . SER A 1 361 ? 19.999 70.261 13.391 1.00 27.00 361 SER A O 1
ATOM 2606 N N . ASP A 1 362 ? 18.026 69.688 12.578 1.00 26.78 362 ASP A N 1
ATOM 2607 C CA . ASP A 1 362 ? 16.984 70.268 11.661 1.00 26.78 362 ASP A CA 1
ATOM 2608 C C . ASP A 1 362 ? 17.574 70.546 10.239 1.00 26.78 362 ASP A C 1
ATOM 2610 O O . ASP A 1 362 ? 18.790 70.724 10.151 1.00 26.78 362 ASP A O 1
ATOM 2614 N N . PRO A 1 363 ? 16.812 70.720 9.127 1.00 45.19 363 PRO A N 1
ATOM 2615 C CA . PRO A 1 363 ? 15.604 70.030 8.617 1.00 45.19 363 PRO A CA 1
ATOM 2616 C C . PRO A 1 363 ? 15.689 69.641 7.101 1.00 45.19 363 PRO A C 1
ATOM 2618 O O . PRO A 1 363 ? 16.646 69.988 6.414 1.00 45.19 363 PRO A O 1
ATOM 2621 N N . GLY A 1 364 ? 14.608 69.076 6.517 1.00 25.83 364 GLY A N 1
ATOM 2622 C CA . GLY A 1 364 ? 14.129 69.570 5.200 1.00 25.83 364 GLY A CA 1
ATOM 2623 C C . GLY A 1 364 ? 13.646 68.597 4.096 1.00 25.83 364 GLY A C 1
ATOM 2624 O O . GLY A 1 364 ? 14.464 68.031 3.385 1.00 25.83 364 GLY A O 1
ATOM 2625 N N . LEU A 1 365 ? 12.324 68.626 3.826 1.00 27.11 365 LEU A N 1
ATOM 2626 C CA . LEU A 1 365 ? 11.617 68.328 2.547 1.00 27.11 365 LEU A CA 1
ATOM 2627 C C . LEU A 1 365 ? 11.690 66.903 1.919 1.00 27.11 365 LEU A C 1
ATOM 2629 O O . LEU A 1 365 ? 12.610 66.143 2.172 1.00 27.11 365 LEU A O 1
ATOM 2633 N N . ALA A 1 366 ? 10.792 66.487 1.004 1.00 27.16 366 ALA A N 1
ATOM 2634 C CA . ALA A 1 366 ? 9.335 66.713 0.873 1.00 27.16 366 ALA A CA 1
ATOM 2635 C C . ALA A 1 366 ? 8.700 65.779 -0.200 1.00 27.16 366 ALA A C 1
ATOM 2637 O O . ALA A 1 366 ? 9.160 65.745 -1.333 1.00 27.16 366 ALA A O 1
ATOM 2638 N N . ASN A 1 367 ? 7.590 65.120 0.160 1.00 26.16 367 ASN A N 1
ATOM 2639 C CA . ASN A 1 367 ? 6.388 64.780 -0.634 1.00 26.16 367 ASN A CA 1
ATOM 2640 C C . ASN A 1 367 ? 6.397 64.255 -2.106 1.00 26.16 367 ASN A C 1
ATOM 2642 O O . ASN A 1 367 ? 6.862 64.900 -3.036 1.00 26.16 367 ASN A O 1
ATOM 2646 N N . HIS A 1 368 ? 5.542 63.229 -2.288 1.00 28.06 368 HIS A N 1
ATOM 2647 C CA . HIS A 1 368 ? 4.637 62.939 -3.428 1.00 28.06 368 HIS A CA 1
ATOM 2648 C C . HIS A 1 368 ? 5.119 62.265 -4.743 1.00 28.06 368 HIS A C 1
ATOM 2650 O O . HIS A 1 368 ? 5.709 62.873 -5.625 1.00 28.06 368 HIS A O 1
ATOM 2656 N N . THR A 1 369 ? 4.681 61.002 -4.919 1.00 26.06 369 THR A N 1
ATOM 2657 C CA . THR A 1 369 ? 3.694 60.517 -5.936 1.00 26.06 369 THR A CA 1
ATOM 2658 C C . THR A 1 369 ? 3.463 61.367 -7.212 1.00 26.06 369 THR A C 1
ATOM 2660 O O . THR A 1 369 ? 3.190 62.554 -7.089 1.00 26.06 369 THR A O 1
ATOM 2663 N N . SER A 1 370 ? 3.317 60.837 -8.446 1.00 24.78 370 SER A N 1
ATOM 2664 C CA . SER A 1 370 ? 3.076 59.442 -8.916 1.00 24.78 370 SER A CA 1
ATOM 2665 C C . SER A 1 370 ? 2.966 59.330 -10.471 1.00 24.78 370 SER A C 1
ATOM 2667 O O . SER A 1 370 ? 2.934 60.352 -11.146 1.00 24.78 370 SER A O 1
ATOM 2669 N N . PHE A 1 371 ? 2.772 58.094 -10.984 1.00 24.06 371 PHE A N 1
ATOM 2670 C CA . PHE A 1 371 ? 2.043 57.687 -12.222 1.00 24.06 371 PHE A CA 1
ATOM 2671 C C . PHE A 1 371 ? 2.704 57.596 -13.640 1.00 24.06 371 PHE A C 1
ATOM 2673 O O . PHE A 1 371 ? 3.222 58.561 -14.181 1.00 24.06 371 PHE A O 1
ATOM 2680 N N . ILE A 1 372 ? 2.408 56.447 -14.301 1.00 24.56 372 ILE A N 1
ATOM 2681 C CA . ILE A 1 372 ? 1.970 56.234 -15.721 1.00 24.56 372 ILE A CA 1
ATOM 2682 C C . ILE A 1 372 ? 2.963 55.844 -16.876 1.00 24.56 372 ILE A C 1
ATOM 2684 O O . ILE A 1 372 ? 3.779 56.633 -17.328 1.00 24.56 372 ILE A O 1
ATOM 2688 N N . ARG A 1 373 ? 2.688 54.644 -17.458 1.00 20.23 373 ARG A N 1
ATOM 2689 C CA . ARG A 1 373 ? 2.881 54.090 -18.846 1.00 20.23 373 ARG A CA 1
ATOM 2690 C C . ARG A 1 373 ? 4.272 53.775 -19.478 1.00 20.23 373 ARG A C 1
ATOM 2692 O O . ARG A 1 373 ? 5.022 54.671 -19.824 1.00 20.23 373 ARG A O 1
ATOM 2699 N N . LEU A 1 374 ? 4.453 52.473 -19.806 1.00 29.84 374 LEU A N 1
ATOM 2700 C CA . LEU A 1 374 ? 4.709 51.819 -21.134 1.00 29.84 374 LEU A CA 1
ATOM 2701 C C . LEU A 1 374 ? 5.644 52.491 -22.181 1.00 29.84 374 LEU A C 1
ATOM 2703 O O . LEU A 1 374 ? 5.433 53.665 -22.480 1.00 29.84 374 LEU A O 1
ATOM 2707 N N . PRO A 1 375 ? 6.543 51.743 -22.892 1.00 31.45 375 PRO A N 1
ATOM 2708 C CA . PRO A 1 375 ? 6.110 50.890 -24.035 1.00 31.45 375 PRO A CA 1
ATOM 2709 C C . PRO A 1 375 ? 6.991 49.654 -24.429 1.00 31.45 375 PRO A C 1
ATOM 2711 O O . PRO A 1 375 ? 7.996 49.339 -23.802 1.00 31.45 375 PRO A O 1
ATOM 2714 N N . HIS A 1 376 ? 6.607 48.958 -25.518 1.00 26.66 376 HIS A N 1
ATOM 2715 C CA . HIS A 1 376 ? 7.289 47.806 -26.162 1.00 26.66 376 HIS A CA 1
ATOM 2716 C C . HIS A 1 376 ? 8.591 48.125 -26.939 1.00 26.66 376 HIS A C 1
ATOM 2718 O O . HIS A 1 376 ? 8.685 49.183 -27.564 1.00 26.66 376 HIS A O 1
ATOM 2724 N N . LYS A 1 377 ? 9.468 47.108 -27.131 1.00 22.45 377 LYS A N 1
ATOM 2725 C CA . LYS A 1 377 ? 10.173 46.876 -28.422 1.00 22.45 377 LYS A CA 1
ATOM 2726 C C . LYS A 1 377 ? 10.709 45.437 -28.652 1.00 22.45 377 LYS A C 1
ATOM 2728 O O . LYS A 1 377 ? 11.047 44.732 -27.709 1.00 22.45 377 LYS A O 1
ATOM 2733 N N . LYS A 1 378 ? 10.786 45.039 -29.932 1.00 26.36 378 LYS A N 1
ATOM 2734 C CA . LYS A 1 378 ? 11.392 43.838 -30.586 1.00 26.36 378 LYS A CA 1
ATOM 2735 C C . LYS A 1 378 ? 11.480 44.162 -32.110 1.00 26.36 378 LYS A C 1
ATOM 2737 O O . LYS A 1 378 ? 10.891 45.182 -32.482 1.00 26.36 378 LYS A O 1
ATOM 2742 N N . PRO A 1 379 ? 12.062 43.345 -33.022 1.00 50.62 379 PRO A N 1
ATOM 2743 C CA . PRO A 1 379 ? 13.061 42.261 -32.914 1.00 50.62 379 PRO A CA 1
ATOM 2744 C C . PRO A 1 379 ? 14.266 42.457 -33.896 1.00 50.62 379 PRO A C 1
ATOM 2746 O O . PRO A 1 379 ? 14.354 43.507 -34.528 1.00 50.62 379 PRO A O 1
ATOM 2749 N N . ASN A 1 380 ? 15.168 41.459 -34.032 1.00 21.55 380 ASN A N 1
ATOM 2750 C CA . ASN A 1 380 ? 15.880 40.987 -35.262 1.00 21.55 380 ASN A CA 1
ATOM 2751 C C . ASN A 1 380 ? 17.128 40.129 -34.899 1.00 21.55 380 ASN A C 1
ATOM 2753 O O . ASN A 1 380 ? 17.553 40.154 -33.751 1.00 21.55 380 ASN A O 1
ATOM 2757 N N . HIS A 1 381 ? 17.822 39.461 -35.837 1.00 25.86 381 HIS A N 1
ATOM 2758 C CA . HIS A 1 381 ? 17.469 38.173 -36.481 1.00 25.86 381 HIS A CA 1
ATOM 2759 C C . HIS A 1 381 ? 18.748 37.486 -37.052 1.00 25.86 381 HIS A C 1
ATOM 2761 O O . HIS A 1 381 ? 19.733 38.180 -37.280 1.00 25.86 381 HIS A O 1
ATOM 2767 N N . SER A 1 382 ? 18.690 36.177 -37.384 1.00 24.48 382 SER A N 1
ATOM 2768 C CA . SER A 1 382 ? 19.708 35.346 -38.110 1.00 24.48 382 SER A CA 1
ATOM 2769 C C . SER A 1 382 ? 20.999 34.943 -37.340 1.00 24.48 382 SER A C 1
ATOM 2771 O O . SER A 1 382 ? 21.497 35.740 -36.558 1.00 24.48 382 SER A O 1
ATOM 2773 N N . SER A 1 383 ? 21.590 33.735 -37.493 1.00 24.73 383 SER A N 1
ATOM 2774 C CA . SER A 1 383 ? 21.140 32.502 -38.198 1.00 24.73 383 SER A CA 1
ATOM 2775 C C . SER A 1 383 ? 21.933 31.205 -37.879 1.00 24.73 383 SER A C 1
ATOM 2777 O O . SER A 1 383 ? 23.156 31.236 -37.878 1.00 24.73 383 SER A O 1
ATOM 2779 N N . LEU A 1 384 ? 21.200 30.072 -37.880 1.00 22.33 384 LEU A N 1
ATOM 2780 C CA . LEU A 1 384 ? 21.537 28.720 -38.410 1.00 22.33 384 LEU A CA 1
ATOM 2781 C C . LEU A 1 384 ? 22.393 27.668 -37.641 1.00 22.33 384 LEU A C 1
ATOM 2783 O O . LEU A 1 384 ? 23.540 27.900 -37.288 1.00 22.33 384 LEU A O 1
ATOM 2787 N N . LEU A 1 385 ? 21.832 26.437 -37.678 1.00 22.47 385 LEU A N 1
ATOM 2788 C CA . LEU A 1 385 ? 22.406 25.066 -37.636 1.00 22.47 385 LEU A CA 1
ATOM 2789 C C . LEU A 1 385 ? 22.628 24.323 -36.292 1.00 22.47 385 LEU A C 1
ATOM 2791 O O . LEU A 1 385 ? 22.950 24.920 -35.278 1.00 22.47 385 LEU A O 1
ATOM 2795 N N . GLN A 1 386 ? 22.432 22.987 -36.368 1.00 24.55 386 GLN A N 1
ATOM 2796 C CA . GLN A 1 386 ? 22.477 21.935 -35.318 1.00 24.55 386 GLN A CA 1
ATOM 2797 C C . GLN A 1 386 ? 21.512 22.157 -34.124 1.00 24.55 386 GLN A C 1
ATOM 2799 O O . GLN A 1 386 ? 21.776 22.986 -33.268 1.00 24.55 386 GLN A O 1
ATOM 2804 N N . CYS A 1 387 ? 20.324 21.543 -33.988 1.00 19.67 387 CYS A N 1
ATOM 2805 C CA . CYS A 1 387 ? 19.698 20.286 -34.461 1.00 19.67 387 CYS A CA 1
ATOM 2806 C C . CYS A 1 387 ? 19.912 19.041 -33.560 1.00 19.67 387 CYS A C 1
ATOM 2808 O O . CYS A 1 387 ? 20.973 18.433 -33.600 1.00 19.67 387 CYS A O 1
ATOM 2810 N N . GLN A 1 388 ? 18.834 18.666 -32.843 1.00 25.56 388 GLN A N 1
ATOM 2811 C CA . GLN A 1 388 ? 18.500 17.374 -32.198 1.00 25.56 388 GLN A CA 1
ATOM 2812 C C . GLN A 1 388 ? 19.501 16.708 -31.226 1.00 25.56 388 GLN A C 1
ATOM 2814 O O . GLN A 1 388 ? 20.496 16.129 -31.648 1.00 25.56 388 GLN A O 1
ATOM 2819 N N . SER A 1 389 ? 19.115 16.579 -29.945 1.00 23.92 389 SER A N 1
ATOM 2820 C CA . SER A 1 389 ? 18.573 15.325 -29.359 1.00 23.92 389 SER A CA 1
ATOM 2821 C C . SER A 1 389 ? 18.274 15.503 -27.845 1.00 23.92 389 SER A C 1
ATOM 2823 O O . SER A 1 389 ? 18.398 16.609 -27.329 1.00 23.92 389 SER A O 1
ATOM 2825 N N . ILE A 1 390 ? 17.933 14.406 -27.152 1.00 24.48 390 ILE A N 1
ATOM 2826 C CA . ILE A 1 390 ? 17.793 14.231 -25.687 1.00 24.48 390 ILE A CA 1
ATOM 2827 C C . ILE A 1 390 ? 16.540 14.880 -25.063 1.00 24.48 390 ILE A C 1
ATOM 2829 O O . ILE A 1 390 ? 16.574 15.968 -24.500 1.00 24.48 390 ILE A O 1
ATOM 2833 N N . MET A 1 391 ? 15.432 14.134 -25.106 1.00 25.02 391 MET A N 1
ATOM 2834 C CA . MET A 1 391 ? 14.223 14.346 -24.297 1.00 25.02 391 MET A CA 1
ATOM 2835 C C . MET A 1 391 ? 13.525 12.983 -24.123 1.00 25.02 391 MET A C 1
ATOM 2837 O O . MET A 1 391 ? 12.752 12.591 -24.989 1.00 25.02 391 MET A O 1
ATOM 2841 N N . MET A 1 392 ? 13.908 12.220 -23.087 1.00 25.42 392 MET A N 1
ATOM 2842 C CA . MET A 1 392 ? 13.257 10.998 -22.554 1.00 25.42 392 MET A CA 1
ATOM 2843 C C . MET A 1 392 ? 14.214 10.285 -21.580 1.00 25.42 392 MET A C 1
ATOM 2845 O O . MET A 1 392 ? 15.269 9.825 -22.017 1.00 25.42 392 MET A O 1
ATOM 2849 N N . LYS A 1 393 ? 13.837 10.174 -20.296 1.00 23.00 393 LYS A N 1
ATOM 2850 C CA . LYS A 1 393 ? 14.306 9.188 -19.289 1.00 23.00 393 LYS A CA 1
ATOM 2851 C C . LYS A 1 393 ? 13.764 9.582 -17.907 1.00 23.00 393 LYS A C 1
ATOM 2853 O O . LYS A 1 393 ? 14.298 10.518 -17.342 1.00 23.00 393 LYS A O 1
ATOM 2858 N N . HIS A 1 394 ? 12.741 8.890 -17.398 1.00 25.20 394 HIS A N 1
ATOM 2859 C CA . HIS A 1 394 ? 12.394 8.739 -15.967 1.00 25.20 394 HIS A CA 1
ATOM 2860 C C . HIS A 1 394 ? 11.185 7.787 -15.862 1.00 25.20 394 HIS A C 1
ATOM 2862 O O . HIS A 1 394 ? 10.043 8.233 -15.843 1.00 25.20 394 HIS A O 1
ATOM 2868 N N . VAL A 1 395 ? 11.421 6.469 -15.842 1.00 25.12 395 VAL A N 1
ATOM 2869 C CA . VAL A 1 395 ? 10.399 5.458 -15.502 1.00 25.12 395 VAL A CA 1
ATOM 2870 C C . VAL A 1 395 ? 11.078 4.295 -14.772 1.00 25.12 395 VAL A C 1
ATOM 2872 O O . VAL A 1 395 ? 12.068 3.776 -15.282 1.00 25.12 395 VAL A O 1
ATOM 2875 N N . SER A 1 396 ? 10.475 3.859 -13.655 1.00 26.80 396 SER A N 1
ATOM 2876 C CA . SER A 1 396 ? 10.687 2.584 -12.924 1.00 26.80 396 SER A CA 1
ATOM 2877 C C . SER A 1 396 ? 11.330 2.638 -11.529 1.00 26.80 396 SER A C 1
ATOM 2879 O O . SER A 1 396 ? 12.317 1.958 -11.283 1.00 26.80 396 SER A O 1
ATOM 2881 N N . LEU A 1 397 ? 10.680 3.310 -10.570 1.00 24.33 397 LEU A N 1
ATOM 2882 C CA . LEU A 1 397 ? 10.676 2.843 -9.171 1.00 24.33 397 LEU A CA 1
ATOM 2883 C C . LEU A 1 397 ? 9.354 3.212 -8.475 1.00 24.33 397 LEU A C 1
ATOM 2885 O O . LEU A 1 397 ? 9.264 4.178 -7.728 1.00 24.33 397 LEU A O 1
ATOM 2889 N N . ALA A 1 398 ? 8.291 2.479 -8.819 1.00 27.28 398 ALA A N 1
ATOM 2890 C CA . ALA A 1 398 ? 6.940 2.682 -8.288 1.00 27.28 398 ALA A CA 1
ATOM 2891 C C . ALA A 1 398 ? 6.047 1.479 -8.637 1.00 27.28 398 ALA A C 1
ATOM 2893 O O . ALA A 1 398 ? 5.391 1.509 -9.672 1.00 27.28 398 ALA A O 1
ATOM 2894 N N . VAL A 1 399 ? 6.105 0.396 -7.859 1.00 27.97 399 VAL A N 1
ATOM 2895 C CA . VAL A 1 399 ? 5.031 -0.597 -7.619 1.00 27.97 399 VAL A CA 1
ATOM 2896 C C . VAL A 1 399 ? 5.474 -1.402 -6.397 1.00 27.97 399 VAL A C 1
ATOM 2898 O O . VAL A 1 399 ? 6.497 -2.075 -6.430 1.00 27.97 399 VAL A O 1
ATOM 2901 N N . ALA A 1 400 ? 4.736 -1.199 -5.309 1.00 26.36 400 ALA A N 1
ATOM 2902 C CA . ALA A 1 400 ? 4.832 -1.846 -3.993 1.00 26.36 400 ALA A CA 1
ATOM 2903 C C . ALA A 1 400 ? 3.782 -1.216 -3.052 1.00 26.36 400 ALA A C 1
ATOM 2905 O O . ALA A 1 400 ? 3.207 -1.890 -2.209 1.00 26.36 400 ALA A O 1
ATOM 2906 N N . LEU A 1 401 ? 3.502 0.084 -3.241 1.00 27.30 401 LEU A N 1
ATOM 2907 C CA . LEU A 1 401 ? 2.644 0.912 -2.380 1.00 27.30 401 LEU A CA 1
ATOM 2908 C C . LEU A 1 401 ? 1.247 1.224 -2.968 1.00 27.30 401 LEU A C 1
ATOM 2910 O O . LEU A 1 401 ? 0.573 2.136 -2.500 1.00 27.30 401 LEU A O 1
ATOM 2914 N N . ALA A 1 402 ? 0.823 0.527 -4.028 1.00 25.83 402 ALA A N 1
ATOM 2915 C CA . ALA A 1 402 ? -0.357 0.903 -4.823 1.00 25.83 402 ALA A CA 1
ATOM 2916 C C . ALA A 1 402 ? -1.708 0.417 -4.252 1.00 25.83 402 ALA A C 1
ATOM 2918 O O . ALA A 1 402 ? -2.753 0.969 -4.581 1.00 25.83 402 ALA A O 1
ATOM 2919 N N . THR A 1 403 ? -1.707 -0.595 -3.382 1.00 30.98 403 THR A N 1
ATOM 2920 C CA . THR A 1 403 ? -2.898 -1.384 -3.003 1.00 30.98 403 THR A CA 1
ATOM 2921 C C . THR A 1 403 ? -3.733 -0.812 -1.850 1.00 30.98 403 THR A C 1
ATOM 2923 O O . THR A 1 403 ? -4.523 -1.535 -1.248 1.00 30.98 403 THR A O 1
ATOM 2926 N N . ALA A 1 404 ? -3.576 0.476 -1.522 1.00 28.45 404 ALA A N 1
ATOM 2927 C CA . ALA A 1 404 ? -4.253 1.111 -0.383 1.00 28.45 404 ALA A CA 1
ATOM 2928 C C . ALA A 1 404 ? -4.912 2.476 -0.682 1.00 28.45 404 ALA A C 1
ATOM 2930 O O . ALA A 1 404 ? -5.510 3.057 0.221 1.00 28.45 404 ALA A O 1
ATOM 2931 N N . LEU A 1 405 ? -4.803 3.015 -1.907 1.00 28.77 405 LEU A N 1
ATOM 2932 C CA . LEU A 1 405 ? -5.192 4.406 -2.219 1.00 28.77 405 LEU A CA 1
ATOM 2933 C C . LEU A 1 405 ? -5.944 4.575 -3.559 1.00 28.77 405 LEU A C 1
ATOM 2935 O O . LEU A 1 405 ? -5.676 5.509 -4.307 1.00 28.77 405 LEU A O 1
ATOM 2939 N N . PHE A 1 406 ? -6.927 3.711 -3.843 1.00 29.61 406 PHE A N 1
ATOM 2940 C CA . PHE A 1 406 ? -7.866 3.886 -4.969 1.00 29.61 406 PHE A CA 1
ATOM 2941 C C . PHE A 1 406 ? -9.338 3.590 -4.605 1.00 29.61 406 PHE A C 1
ATOM 2943 O O . PHE A 1 406 ? -10.044 2.876 -5.305 1.00 29.61 406 PHE A O 1
ATOM 2950 N N . HIS A 1 407 ? -9.825 4.196 -3.518 1.00 30.97 407 HIS A N 1
ATOM 2951 C CA . HIS A 1 407 ? -11.258 4.277 -3.190 1.00 30.97 407 HIS A CA 1
ATOM 2952 C C . HIS A 1 407 ? -11.690 5.749 -3.079 1.00 30.97 407 HIS A C 1
ATOM 2954 O O . HIS A 1 407 ? -11.680 6.332 -1.997 1.00 30.97 407 HIS A O 1
ATOM 2960 N N . SER A 1 408 ? -12.014 6.380 -4.214 1.00 31.72 408 SER A N 1
ATOM 2961 C CA . SER A 1 408 ? -12.445 7.791 -4.257 1.00 31.72 408 SER A CA 1
ATOM 2962 C C . SER A 1 408 ? -13.238 8.184 -5.517 1.00 31.72 408 SER A C 1
ATOM 2964 O O . SER A 1 408 ? -13.144 9.317 -5.986 1.00 31.72 408 SER A O 1
ATOM 2966 N N . PHE A 1 409 ? -14.056 7.271 -6.061 1.00 25.72 409 PHE A N 1
ATOM 2967 C CA . PHE A 1 409 ? -14.988 7.586 -7.155 1.00 25.72 409 PHE A CA 1
ATOM 2968 C C . PHE A 1 409 ? -16.380 6.959 -6.983 1.00 25.72 409 PHE A C 1
ATOM 2970 O O . PHE A 1 409 ? -16.804 6.121 -7.769 1.00 25.72 409 PHE A O 1
ATOM 2977 N N . LEU A 1 410 ? -17.105 7.429 -5.967 1.00 24.91 410 LEU A N 1
ATOM 2978 C CA . LEU A 1 410 ? -18.479 7.941 -6.073 1.00 24.91 410 LEU A CA 1
ATOM 2979 C C . LEU A 1 410 ? -18.841 8.666 -4.759 1.00 24.91 410 LEU A C 1
ATOM 2981 O O . LEU A 1 410 ? -18.069 8.657 -3.803 1.00 24.91 410 LEU A O 1
ATOM 2985 N N . LEU A 1 411 ? -19.959 9.393 -4.761 1.00 31.55 411 LEU A N 1
ATOM 2986 C CA . LEU A 1 411 ? -20.507 10.119 -3.611 1.00 31.55 411 LEU A CA 1
ATOM 2987 C C . LEU A 1 411 ? -22.021 9.880 -3.601 1.00 31.55 411 LEU A C 1
ATOM 2989 O O . LEU A 1 411 ? -22.722 10.591 -4.325 1.00 31.55 411 LEU A O 1
ATOM 2993 N N . ASN A 1 412 ? -22.532 8.914 -2.829 1.00 30.20 412 ASN A N 1
ATOM 2994 C CA . ASN A 1 412 ? -23.971 8.778 -2.563 1.00 30.20 412 ASN A CA 1
ATOM 2995 C C . ASN A 1 412 ? -24.279 7.867 -1.357 1.00 30.20 412 ASN A C 1
ATOM 2997 O O . ASN A 1 412 ? -24.297 6.651 -1.483 1.00 30.20 412 ASN A O 1
ATOM 3001 N N . ALA A 1 413 ? -24.694 8.491 -0.246 1.00 35.00 413 ALA A N 1
ATOM 3002 C CA . ALA A 1 413 ? -25.555 7.909 0.796 1.00 35.00 413 ALA A CA 1
ATOM 3003 C C . ALA A 1 413 ? -25.242 6.448 1.205 1.00 35.00 413 ALA A C 1
ATOM 3005 O O . ALA A 1 413 ? -25.934 5.522 0.796 1.00 35.00 413 ALA A O 1
ATOM 3006 N N . GLY A 1 414 ? -24.231 6.262 2.060 1.00 44.97 414 GLY A N 1
ATOM 3007 C CA . GLY A 1 414 ? -23.772 4.935 2.484 1.00 44.97 414 GLY A CA 1
ATOM 3008 C C . GLY A 1 414 ? -24.840 4.035 3.127 1.00 44.97 414 GLY A C 1
ATOM 3009 O O . GLY A 1 414 ? -25.601 4.472 3.993 1.00 44.97 414 GLY A O 1
ATOM 3010 N N . ALA A 1 415 ? -24.819 2.765 2.711 1.00 50.34 415 ALA A N 1
ATOM 3011 C CA . ALA A 1 415 ? -25.716 1.680 3.106 1.00 50.34 415 ALA A CA 1
ATOM 3012 C C . ALA A 1 415 ? -25.893 1.454 4.615 1.00 50.34 415 ALA A C 1
ATOM 3014 O O . ALA A 1 415 ? -24.957 1.588 5.410 1.00 50.34 415 ALA A O 1
ATOM 3015 N N . THR A 1 416 ? -27.074 0.951 4.992 1.00 67.38 416 THR A N 1
ATOM 3016 C CA . THR A 1 416 ? -27.406 0.555 6.372 1.00 67.38 416 THR A CA 1
ATOM 3017 C C . THR A 1 416 ? -27.452 -0.968 6.542 1.00 67.38 416 THR A C 1
ATOM 3019 O O . THR A 1 416 ? -28.463 -1.568 6.916 1.00 67.38 416 THR A O 1
ATOM 3022 N N . PHE A 1 417 ? -26.319 -1.633 6.290 1.00 83.00 417 PHE A N 1
ATOM 3023 C CA . PHE A 1 417 ? -26.188 -3.066 6.566 1.00 83.00 417 PHE A CA 1
ATOM 3024 C C . PHE A 1 417 ? -26.311 -3.381 8.063 1.00 83.00 417 PHE A C 1
ATOM 3026 O O . PHE A 1 417 ? -25.612 -2.837 8.916 1.00 83.00 417 PHE A O 1
ATOM 3033 N N . THR A 1 418 ? -27.178 -4.343 8.361 1.00 85.44 418 THR A N 1
ATOM 3034 C CA . THR A 1 418 ? -27.391 -4.940 9.678 1.00 85.44 418 THR A CA 1
ATOM 3035 C C . THR A 1 418 ? -26.963 -6.400 9.631 1.00 85.44 418 THR A C 1
ATOM 3037 O O . THR A 1 418 ? -27.347 -7.140 8.726 1.00 85.44 418 THR A O 1
ATOM 3040 N N . ILE A 1 419 ? -26.135 -6.813 10.591 1.00 90.62 419 ILE A N 1
ATOM 3041 C CA . ILE A 1 419 ? -25.567 -8.163 10.653 1.00 90.62 419 ILE A CA 1
ATOM 3042 C C . ILE A 1 419 ? -26.127 -8.857 11.891 1.00 90.62 419 ILE A C 1
ATOM 3044 O O . ILE A 1 419 ? -26.110 -8.303 12.990 1.00 90.62 419 ILE A O 1
ATOM 3048 N N . SER A 1 420 ? -26.628 -10.075 11.709 1.00 92.19 420 SER A N 1
ATOM 3049 C CA . SER A 1 420 ? -27.125 -10.934 12.785 1.00 92.19 420 SER A CA 1
ATOM 3050 C C . SER A 1 420 ? -26.409 -12.280 12.739 1.00 92.19 420 SER A C 1
ATOM 3052 O O . SER A 1 420 ? -26.229 -12.841 11.662 1.00 92.19 420 SER A O 1
ATOM 3054 N N . ALA A 1 421 ? -25.976 -12.789 13.892 1.00 93.25 421 ALA A N 1
ATOM 3055 C CA . ALA A 1 421 ? -25.235 -14.043 14.000 1.00 93.25 421 ALA A CA 1
ATOM 3056 C C . ALA A 1 421 ? -26.026 -15.090 14.795 1.00 93.25 421 ALA A C 1
ATOM 3058 O O . ALA A 1 421 ? -26.737 -14.752 15.743 1.00 93.25 421 ALA A O 1
ATOM 3059 N N . THR A 1 422 ? -25.878 -16.363 14.429 1.00 92.94 422 THR A N 1
ATOM 3060 C CA . THR A 1 422 ? -26.349 -17.500 15.230 1.00 92.94 422 THR A CA 1
ATOM 3061 C C . THR A 1 422 ? -25.264 -17.962 16.200 1.00 92.94 422 THR A C 1
ATOM 3063 O O . THR A 1 422 ? -24.072 -17.801 15.933 1.00 92.94 422 THR A O 1
ATOM 3066 N N . ASP A 1 423 ? -25.660 -18.636 17.278 1.00 90.94 423 ASP A N 1
ATOM 3067 C CA . ASP A 1 423 ? -24.735 -19.498 18.019 1.00 90.94 423 ASP A CA 1
ATOM 3068 C C . ASP A 1 423 ? -24.274 -20.682 17.129 1.00 90.94 423 ASP A C 1
ATOM 3070 O O . ASP A 1 423 ? -24.988 -21.057 16.186 1.00 90.94 423 ASP A O 1
ATOM 3074 N N . PRO A 1 424 ? -23.108 -21.301 17.401 1.00 89.81 424 PRO A N 1
ATOM 3075 C CA . PRO A 1 424 ? -22.680 -22.534 16.742 1.00 89.81 424 PRO A CA 1
ATOM 3076 C C . PRO A 1 424 ? -23.655 -23.695 16.989 1.00 89.81 424 PRO A C 1
ATOM 3078 O O . PRO A 1 424 ? -23.928 -24.057 18.135 1.00 89.81 424 PRO A O 1
ATOM 3081 N N . THR A 1 425 ? -24.148 -24.325 15.920 1.00 89.56 425 THR A N 1
ATOM 3082 C CA . THR A 1 425 ? -25.114 -25.440 15.996 1.00 89.56 425 THR A CA 1
ATOM 3083 C C . THR A 1 425 ? -24.640 -26.676 15.221 1.00 89.56 425 THR A C 1
ATOM 3085 O O . THR A 1 425 ? -23.891 -26.532 14.257 1.00 89.56 425 THR A O 1
ATOM 3088 N N . PRO A 1 426 ? -25.033 -27.910 15.602 1.00 85.06 426 PRO A N 1
ATOM 3089 C CA . PRO A 1 426 ? -24.629 -29.115 14.874 1.00 85.06 426 PRO A CA 1
ATOM 3090 C C . PRO A 1 426 ? -25.325 -29.223 13.512 1.00 85.06 426 PRO A C 1
ATOM 3092 O O . PRO A 1 426 ? -26.550 -29.135 13.430 1.00 85.06 426 PRO A O 1
ATOM 3095 N N . THR A 1 427 ? -24.563 -29.500 12.451 1.00 79.38 427 THR A N 1
ATOM 3096 C CA . THR A 1 427 ? -25.135 -29.744 11.117 1.00 79.38 427 THR A CA 1
ATOM 3097 C C . THR A 1 427 ? -25.874 -31.086 11.067 1.00 79.38 427 THR A C 1
ATOM 3099 O O . THR A 1 427 ? -25.361 -32.115 11.508 1.00 79.38 427 THR A O 1
ATOM 3102 N N . ASN A 1 428 ? -27.056 -31.114 10.447 1.00 60.41 428 ASN A N 1
ATOM 3103 C CA . ASN A 1 428 ? -27.825 -32.346 10.217 1.00 60.41 428 ASN A CA 1
ATOM 3104 C C . ASN A 1 428 ? -27.331 -33.112 8.967 1.00 60.41 428 ASN A C 1
ATOM 3106 O O . ASN A 1 428 ? -28.129 -33.480 8.106 1.00 60.41 428 ASN A O 1
ATOM 3110 N N . THR A 1 429 ? -26.014 -33.314 8.825 1.00 53.81 429 THR A N 1
ATOM 3111 C CA . THR A 1 429 ? -25.417 -33.977 7.648 1.00 53.81 429 THR A CA 1
ATOM 3112 C C . THR A 1 429 ? -24.955 -35.404 7.967 1.00 53.81 429 THR A C 1
ATOM 3114 O O . THR A 1 429 ? -23.950 -35.623 8.637 1.00 53.81 429 THR A O 1
ATOM 3117 N N . GLU A 1 430 ? -25.680 -36.408 7.457 1.00 47.41 430 GLU A N 1
ATOM 3118 C CA . GLU A 1 430 ? -25.442 -37.842 7.738 1.00 47.41 430 GLU A CA 1
ATOM 3119 C C . GLU A 1 430 ? -24.127 -38.415 7.152 1.00 47.41 430 GLU A C 1
ATOM 3121 O O . GLU A 1 430 ? -23.864 -39.612 7.262 1.00 47.41 430 GLU A O 1
ATOM 3126 N N . SER A 1 431 ? -23.300 -37.592 6.500 1.00 46.78 431 SER A N 1
ATOM 3127 C CA . SER A 1 431 ? -22.142 -38.013 5.698 1.00 46.78 431 SER A CA 1
ATOM 3128 C C . SER A 1 431 ? -20.767 -37.761 6.334 1.00 46.78 431 SER A C 1
ATOM 3130 O O . SER A 1 431 ? -19.761 -38.199 5.774 1.00 46.78 431 SER A O 1
ATOM 3132 N N . SER A 1 432 ? -20.692 -37.089 7.489 1.00 50.12 432 SER A N 1
ATOM 3133 C CA . SER A 1 432 ? -19.425 -36.805 8.182 1.00 50.12 432 SER A CA 1
ATOM 3134 C C . SER A 1 432 ? -19.166 -37.777 9.347 1.00 50.12 432 SER A C 1
ATOM 3136 O O . SER A 1 432 ? -20.039 -37.945 10.198 1.00 50.12 432 SER A O 1
ATOM 3138 N N . PRO A 1 433 ? -17.956 -38.363 9.482 1.00 54.41 433 PRO A N 1
ATOM 3139 C CA . PRO A 1 433 ? -17.568 -39.140 10.666 1.00 54.41 433 PRO A CA 1
ATOM 3140 C C . PRO A 1 433 ? -17.240 -38.266 11.895 1.00 54.41 433 PRO A C 1
ATOM 3142 O O . PRO A 1 433 ? -16.937 -38.799 12.961 1.00 54.41 433 PRO A O 1
ATOM 3145 N N . TYR A 1 434 ? -17.288 -36.937 11.757 1.00 59.41 434 TYR A N 1
ATOM 3146 C CA . TYR A 1 434 ? -17.098 -35.960 12.831 1.00 59.41 434 TYR A CA 1
ATOM 3147 C C . TYR A 1 434 ? -18.350 -35.097 12.991 1.00 59.41 434 TYR A C 1
ATOM 3149 O O . TYR A 1 434 ? -18.961 -34.710 11.994 1.00 59.41 434 TYR A O 1
ATOM 3157 N N . ALA A 1 435 ? -18.682 -34.717 14.227 1.00 72.88 435 ALA A N 1
ATOM 3158 C CA . ALA A 1 435 ? -19.682 -33.683 14.477 1.00 72.88 435 ALA A CA 1
ATOM 3159 C C . ALA A 1 435 ? -19.170 -32.336 13.933 1.00 72.88 435 ALA A C 1
ATOM 3161 O O . ALA A 1 435 ? -18.268 -31.728 14.510 1.00 72.88 435 ALA A O 1
ATOM 3162 N N . VAL A 1 436 ? -19.723 -31.902 12.799 1.00 87.00 436 VAL A N 1
ATOM 3163 C CA . VAL A 1 436 ? -19.469 -30.578 12.219 1.00 87.00 436 VAL A CA 1
ATOM 3164 C C . VAL A 1 436 ? -20.509 -29.611 12.763 1.00 87.00 436 VAL A C 1
ATOM 3166 O O . VAL A 1 436 ? -21.710 -29.883 12.690 1.00 87.00 436 VAL A O 1
ATOM 3169 N N . MET A 1 437 ? -20.030 -28.489 13.284 1.00 91.06 437 MET A N 1
ATOM 3170 C CA . MET A 1 437 ? -20.823 -27.338 13.690 1.00 91.06 437 MET A CA 1
ATOM 3171 C C . MET A 1 437 ? -20.871 -26.320 12.546 1.00 91.06 437 MET A C 1
ATOM 3173 O O . MET A 1 437 ? -19.897 -26.174 11.805 1.00 91.06 437 MET A O 1
ATOM 3177 N N . GLU A 1 438 ? -21.977 -25.595 12.426 1.00 94.19 438 GLU A N 1
ATOM 3178 C CA . GLU A 1 438 ? -22.114 -24.416 11.573 1.00 94.19 438 GLU A CA 1
ATOM 3179 C C . GLU A 1 438 ? -22.390 -23.166 12.415 1.00 94.19 438 GLU A C 1
ATOM 3181 O O . GLU A 1 438 ? -23.100 -23.222 13.423 1.00 94.19 438 GLU A O 1
ATOM 3186 N N . LYS A 1 439 ? -21.830 -22.032 11.988 1.00 95.88 439 LYS A N 1
ATOM 3187 C CA . LYS A 1 439 ? -22.175 -20.696 12.479 1.00 95.88 439 LYS A CA 1
ATOM 3188 C C . LYS A 1 439 ? -22.545 -19.819 11.290 1.00 95.88 439 LYS A C 1
ATOM 3190 O O . LYS A 1 439 ? -21.815 -19.788 10.299 1.00 95.88 439 LYS A O 1
ATOM 3195 N N . THR A 1 440 ? -23.692 -19.153 11.379 1.00 96.75 440 THR A N 1
ATOM 3196 C CA . THR A 1 440 ? -24.251 -18.320 10.309 1.00 96.75 440 THR A CA 1
ATOM 3197 C C . THR A 1 440 ? -24.247 -16.854 10.725 1.00 96.75 440 THR A C 1
ATOM 3199 O O . THR A 1 440 ? -24.693 -16.529 11.823 1.00 96.75 440 THR A O 1
ATOM 3202 N N . TRP A 1 441 ? -23.825 -15.976 9.817 1.00 97.25 441 TRP A N 1
ATOM 3203 C CA . TRP A 1 441 ? -24.077 -14.539 9.859 1.00 97.25 441 TRP A CA 1
ATOM 3204 C C . TRP A 1 441 ? -24.972 -14.176 8.672 1.00 97.25 441 TRP A C 1
ATOM 3206 O O . TRP A 1 441 ? -24.635 -14.477 7.526 1.00 97.25 441 TRP A O 1
ATOM 3216 N N . THR A 1 442 ? -26.098 -13.524 8.937 1.00 95.62 442 THR A N 1
ATOM 3217 C CA . THR A 1 442 ? -27.048 -13.033 7.932 1.00 95.62 442 THR A CA 1
ATOM 3218 C C . THR A 1 442 ? -26.968 -11.510 7.866 1.00 95.62 442 THR A C 1
ATOM 3220 O O . THR A 1 442 ? -27.036 -10.846 8.905 1.00 95.62 442 THR A O 1
ATOM 3223 N N . ILE A 1 443 ? -26.818 -10.971 6.652 1.00 93.75 443 ILE A N 1
ATOM 3224 C CA . ILE A 1 443 ? -26.610 -9.550 6.366 1.00 93.75 443 ILE A CA 1
ATOM 3225 C C . ILE A 1 443 ? -27.821 -8.995 5.607 1.00 93.75 443 ILE A C 1
ATOM 3227 O O . ILE A 1 443 ? -28.118 -9.420 4.490 1.00 93.75 443 ILE A O 1
ATOM 3231 N N . THR A 1 444 ? -28.504 -8.020 6.203 1.00 91.06 444 THR A N 1
ATOM 3232 C CA . THR A 1 444 ? -29.709 -7.375 5.659 1.00 91.06 444 THR A CA 1
ATOM 3233 C C . THR A 1 444 ? -29.539 -5.859 5.571 1.00 91.06 444 THR A C 1
ATOM 3235 O O . THR A 1 444 ? -29.032 -5.239 6.501 1.00 91.06 444 THR A O 1
ATOM 3238 N N . SER A 1 445 ? -29.995 -5.243 4.480 1.00 84.50 445 SER A N 1
ATOM 3239 C CA . SER A 1 445 ? -30.098 -3.782 4.337 1.00 84.50 445 SER A CA 1
ATOM 3240 C C . SER A 1 445 ? -31.495 -3.286 4.736 1.00 84.50 445 SER A C 1
ATOM 3242 O O . SER A 1 445 ? -32.480 -4.005 4.552 1.00 84.50 445 SER A O 1
ATOM 3244 N N . GLY A 1 446 ? -31.583 -2.060 5.263 1.00 72.62 446 GLY A N 1
ATOM 3245 C CA . GLY A 1 446 ? -32.852 -1.340 5.418 1.00 72.62 446 GLY A CA 1
ATOM 3246 C C . GLY A 1 446 ? -33.345 -0.650 4.136 1.00 72.62 446 GLY A C 1
ATOM 3247 O O . GLY A 1 446 ? -34.550 -0.446 3.986 1.00 72.62 446 GLY A O 1
ATOM 3248 N N . ASP A 1 447 ? -32.435 -0.337 3.209 1.00 66.69 447 ASP A N 1
ATOM 3249 C CA . ASP A 1 447 ? -32.628 0.618 2.107 1.00 66.69 447 ASP A CA 1
ATOM 3250 C C . ASP A 1 447 ? -32.508 -0.011 0.694 1.00 66.69 447 ASP A C 1
ATOM 3252 O O . ASP A 1 447 ? -32.558 0.701 -0.307 1.00 66.69 447 ASP A O 1
ATOM 3256 N N . LEU A 1 448 ? -32.445 -1.352 0.607 1.00 65.56 448 LEU A N 1
ATOM 3257 C CA . LEU A 1 448 ? -32.212 -2.162 -0.613 1.00 65.56 448 LEU A CA 1
ATOM 3258 C C . LEU A 1 448 ? -30.784 -2.049 -1.191 1.00 65.56 448 LEU A C 1
ATOM 3260 O O . LEU A 1 448 ? -30.581 -2.076 -2.404 1.00 65.56 448 LEU A O 1
ATOM 3264 N N . ASP A 1 449 ? -29.792 -1.953 -0.308 1.00 78.25 449 ASP A N 1
ATOM 3265 C CA . ASP A 1 449 ? -28.374 -1.871 -0.661 1.00 78.25 449 ASP A CA 1
ATOM 3266 C C . ASP A 1 449 ? -27.824 -3.199 -1.220 1.00 78.25 449 ASP A C 1
ATOM 3268 O O . ASP A 1 449 ? -27.790 -4.212 -0.521 1.00 78.25 449 ASP A O 1
ATOM 3272 N N . GLU A 1 450 ? -27.315 -3.176 -2.452 1.00 86.25 450 GLU A N 1
ATOM 3273 C CA . GLU A 1 450 ? -26.614 -4.308 -3.082 1.00 86.25 450 GLU A CA 1
ATOM 3274 C C . GLU A 1 450 ? -25.176 -4.434 -2.540 1.00 86.25 450 GLU A C 1
ATOM 3276 O O . GLU A 1 450 ? -24.500 -3.415 -2.377 1.00 86.25 450 GLU A O 1
ATOM 3281 N N . LEU A 1 451 ? -24.657 -5.652 -2.321 1.00 91.00 451 LEU A N 1
ATOM 3282 C CA . LEU A 1 451 ? -23.269 -5.857 -1.860 1.00 91.00 451 LEU A CA 1
ATOM 3283 C C . LEU A 1 451 ? -22.239 -5.572 -2.966 1.00 91.00 451 LEU A C 1
ATOM 3285 O O . LEU A 1 451 ? -22.284 -6.189 -4.033 1.00 91.00 451 LEU A O 1
ATOM 3289 N N . ARG A 1 452 ? -21.269 -4.687 -2.689 1.00 91.56 452 ARG A N 1
ATOM 3290 C CA . ARG A 1 452 ? -20.248 -4.238 -3.657 1.00 91.56 452 ARG A CA 1
ATOM 3291 C C . ARG A 1 452 ? -18.813 -4.625 -3.303 1.00 91.56 452 ARG A C 1
ATOM 3293 O O . ARG A 1 452 ? -18.069 -4.990 -4.215 1.00 91.56 452 ARG A O 1
ATOM 3300 N N . GLU A 1 453 ? -18.440 -4.617 -2.024 1.00 92.12 453 GLU A N 1
ATOM 3301 C CA . GLU A 1 453 ? -17.125 -5.082 -1.551 1.00 92.12 453 GLU A CA 1
ATOM 3302 C C . GLU A 1 453 ? -17.258 -6.326 -0.656 1.00 92.12 453 GLU A C 1
ATOM 3304 O O . GLU A 1 453 ? -18.088 -6.374 0.256 1.00 92.12 453 GLU A O 1
ATOM 3309 N N . LEU A 1 454 ? -16.383 -7.311 -0.874 1.00 94.69 454 LEU A N 1
ATOM 3310 C CA . LEU A 1 454 ? -16.183 -8.448 0.020 1.00 94.69 454 LEU A CA 1
ATOM 3311 C C . LEU A 1 454 ? -14.709 -8.568 0.435 1.00 94.69 454 LEU A C 1
ATOM 3313 O O . LEU A 1 454 ? -13.848 -8.954 -0.358 1.00 94.69 454 LEU A O 1
ATOM 3317 N N . LYS A 1 455 ? -14.435 -8.304 1.712 1.00 93.50 455 LYS A N 1
ATOM 3318 C CA . LYS A 1 455 ? -13.124 -8.483 2.338 1.00 93.50 455 LYS A CA 1
ATOM 3319 C C . LYS A 1 455 ? -13.083 -9.786 3.139 1.00 93.50 455 LYS A C 1
ATOM 3321 O O . LYS A 1 455 ? -13.978 -10.071 3.935 1.00 93.50 455 LYS A O 1
ATOM 3326 N N . VAL A 1 456 ? -12.041 -10.586 2.928 1.00 94.81 456 VAL A N 1
ATOM 3327 C CA . VAL A 1 456 ? -11.878 -11.928 3.504 1.00 94.81 456 VAL A CA 1
ATOM 3328 C C . VAL A 1 456 ? -10.516 -12.031 4.186 1.00 94.81 456 VAL A C 1
ATOM 3330 O O . VAL A 1 456 ? -9.479 -12.078 3.533 1.00 94.81 456 VAL A O 1
ATOM 3333 N N . GLN A 1 457 ? -10.522 -12.070 5.515 1.00 92.50 457 GLN A N 1
ATOM 3334 C CA . GLN A 1 457 ? -9.345 -12.141 6.387 1.00 92.50 457 GLN A CA 1
ATOM 3335 C C . GLN A 1 457 ? -9.370 -13.395 7.283 1.00 92.50 457 GLN A C 1
ATOM 3337 O O . GLN A 1 457 ? -8.874 -13.372 8.410 1.00 92.50 457 GLN A O 1
ATOM 3342 N N . VAL A 1 458 ? -9.980 -14.482 6.797 1.00 93.62 458 VAL A N 1
ATOM 3343 C CA . VAL A 1 458 ? -10.082 -15.782 7.481 1.00 93.62 458 VAL A CA 1
ATOM 3344 C C . VAL A 1 458 ? -9.356 -16.876 6.702 1.00 93.62 458 VAL A C 1
ATOM 3346 O O . VAL A 1 458 ? -9.323 -16.854 5.476 1.00 93.62 458 VAL A O 1
ATOM 3349 N N . ALA A 1 459 ? -8.772 -17.832 7.421 1.00 91.50 459 ALA A N 1
ATOM 3350 C CA . ALA A 1 459 ? -7.917 -18.875 6.867 1.00 91.50 459 ALA A CA 1
ATOM 3351 C C . ALA A 1 459 ? -8.677 -20.074 6.272 1.00 91.50 459 ALA A C 1
ATOM 3353 O O . ALA A 1 459 ? -9.830 -20.346 6.615 1.00 91.50 459 ALA A O 1
ATOM 3354 N N . GLY A 1 460 ? -7.985 -20.835 5.417 1.00 90.44 460 GLY A N 1
ATOM 3355 C CA . GLY A 1 460 ? -8.529 -22.003 4.716 1.00 90.44 460 GLY A CA 1
ATOM 3356 C C . GLY A 1 460 ? -9.234 -21.641 3.408 1.00 90.44 460 GLY A C 1
ATOM 3357 O O . GLY A 1 460 ? -8.946 -20.610 2.799 1.00 90.44 460 GLY A O 1
ATOM 3358 N N . ASN A 1 461 ? -10.143 -22.507 2.953 1.00 94.50 461 ASN A N 1
ATOM 3359 C CA . ASN A 1 461 ? -10.886 -22.296 1.710 1.00 94.50 461 ASN A CA 1
ATOM 3360 C C . ASN A 1 461 ? -12.179 -21.504 1.942 1.00 94.50 461 ASN A C 1
ATOM 3362 O O . ASN A 1 461 ? -12.980 -21.843 2.821 1.00 94.50 461 ASN A O 1
ATOM 3366 N N . VAL A 1 462 ? -12.415 -20.514 1.080 1.00 96.94 462 VAL A N 1
ATOM 3367 C CA . VAL A 1 462 ? -13.634 -19.699 1.060 1.00 96.94 462 VAL A CA 1
ATOM 3368 C C . VAL A 1 462 ? -14.323 -19.823 -0.298 1.00 96.94 462 VAL A C 1
ATOM 3370 O O . VAL A 1 462 ? -13.705 -19.645 -1.345 1.00 96.94 462 VAL A O 1
ATOM 3373 N N . PHE A 1 463 ? -15.618 -20.126 -0.291 1.00 97.50 463 PHE A N 1
ATOM 3374 C CA . PHE A 1 463 ? -16.428 -20.276 -1.502 1.00 97.50 463 PHE A CA 1
ATOM 3375 C C . PHE A 1 463 ? -17.507 -19.200 -1.528 1.00 97.50 463 PHE A C 1
ATOM 3377 O O . PHE A 1 463 ? -18.345 -19.161 -0.628 1.00 97.50 463 PHE A O 1
ATOM 3384 N N . VAL A 1 464 ? -17.492 -18.346 -2.550 1.00 97.44 464 VAL A N 1
ATOM 3385 C CA . VAL A 1 464 ? -18.501 -17.300 -2.757 1.00 97.44 464 VAL A CA 1
ATOM 3386 C C . VAL A 1 464 ? -19.425 -17.738 -3.889 1.00 97.44 464 VAL A C 1
ATOM 3388 O O . VAL A 1 464 ? -18.950 -18.104 -4.964 1.00 97.44 464 VAL A O 1
ATOM 3391 N N . THR A 1 465 ? -20.735 -17.730 -3.659 1.00 95.75 465 THR A N 1
ATOM 3392 C CA . THR A 1 465 ? -21.740 -18.239 -4.608 1.00 95.75 465 THR A CA 1
ATOM 3393 C C . THR A 1 465 ? -23.002 -17.387 -4.599 1.00 95.75 465 THR A C 1
ATOM 3395 O O . THR A 1 465 ? -23.499 -17.033 -3.533 1.00 95.75 465 THR A O 1
ATOM 3398 N N . TYR A 1 466 ? -23.560 -17.109 -5.773 1.00 94.75 466 TYR A N 1
ATOM 3399 C CA . TYR A 1 466 ? -24.892 -16.524 -5.897 1.00 94.75 466 TYR A CA 1
ATOM 3400 C C . TYR A 1 466 ? -25.975 -17.527 -5.457 1.00 94.75 466 TYR A C 1
ATOM 3402 O O . TYR A 1 466 ? -25.917 -18.699 -5.837 1.00 94.75 466 TYR A O 1
ATOM 3410 N N . ASP A 1 467 ? -26.958 -17.072 -4.674 1.00 94.50 467 ASP A N 1
ATOM 3411 C CA . ASP A 1 467 ? -28.126 -17.865 -4.269 1.00 94.50 467 ASP A CA 1
ATOM 3412 C C . ASP A 1 467 ? -29.430 -17.091 -4.519 1.00 94.50 467 ASP A C 1
ATOM 3414 O O . ASP A 1 467 ? -29.844 -16.244 -3.731 1.00 94.50 467 ASP A O 1
ATOM 3418 N N . ALA A 1 468 ? -30.118 -17.446 -5.607 1.00 91.62 468 ALA A N 1
ATOM 3419 C CA . ALA A 1 468 ? -31.397 -16.862 -6.016 1.00 91.62 468 ALA A CA 1
ATOM 3420 C C . ALA A 1 468 ? -32.582 -17.143 -5.059 1.00 91.62 468 ALA A C 1
ATOM 3422 O O . ALA A 1 468 ? -33.703 -16.720 -5.346 1.00 91.62 468 ALA A O 1
ATOM 3423 N N . SER A 1 469 ? -32.376 -17.901 -3.975 1.00 92.19 469 SER A N 1
ATOM 3424 C CA . SER A 1 469 ? -33.379 -18.157 -2.931 1.00 92.19 469 SER A CA 1
ATOM 3425 C C . SER A 1 469 ? -33.154 -17.352 -1.645 1.00 92.19 469 SER A C 1
ATOM 3427 O O . SER A 1 469 ? -34.027 -17.350 -0.770 1.00 92.19 469 SER A O 1
ATOM 3429 N N . LEU A 1 470 ? -32.022 -16.648 -1.539 1.00 91.25 470 LEU A N 1
ATOM 3430 C CA . LEU A 1 470 ? -31.725 -15.736 -0.440 1.00 91.25 470 LEU A CA 1
ATOM 3431 C C . LEU A 1 470 ? -32.593 -14.470 -0.572 1.00 91.25 470 LEU A C 1
ATOM 3433 O O . LEU A 1 470 ? -32.733 -13.920 -1.662 1.00 91.25 470 LEU A O 1
ATOM 3437 N N . ASN A 1 471 ? -33.203 -14.020 0.527 1.00 87.00 471 ASN A N 1
ATOM 3438 C CA . ASN A 1 471 ? -33.967 -12.756 0.573 1.00 87.00 471 ASN A CA 1
ATOM 3439 C C . ASN A 1 471 ? -33.140 -11.630 1.219 1.00 87.00 471 ASN A C 1
ATOM 3441 O O . ASN A 1 471 ? -33.559 -10.475 1.270 1.00 87.00 471 ASN A O 1
ATOM 3445 N N . GLU A 1 472 ? -31.989 -12.002 1.765 1.00 90.44 472 GLU A N 1
ATOM 3446 C CA . GLU A 1 472 ? -31.017 -11.177 2.455 1.00 90.44 472 GLU A CA 1
ATOM 3447 C C . GLU A 1 472 ? -29.860 -10.829 1.503 1.00 90.44 472 GLU A C 1
ATOM 3449 O O . GLU A 1 472 ? -29.581 -11.562 0.556 1.00 90.44 472 GLU A O 1
ATOM 3454 N N . VAL A 1 473 ? -29.164 -9.717 1.752 1.00 91.81 473 VAL A N 1
ATOM 3455 C CA . VAL A 1 473 ? -28.119 -9.202 0.847 1.00 91.81 473 VAL A CA 1
ATOM 3456 C C . VAL A 1 473 ? -26.959 -10.198 0.733 1.00 91.81 473 VAL A C 1
ATOM 3458 O O . VAL A 1 473 ? -26.463 -10.489 -0.359 1.00 91.81 473 VAL A O 1
ATOM 3461 N N . ALA A 1 474 ? -26.544 -10.757 1.871 1.00 95.06 474 ALA A N 1
ATOM 3462 C CA . ALA A 1 474 ? -25.561 -11.827 1.925 1.00 95.06 474 ALA A CA 1
ATOM 3463 C C . ALA A 1 474 ? -25.741 -12.706 3.169 1.00 95.06 474 ALA A C 1
ATOM 3465 O O . ALA A 1 474 ? -26.353 -12.316 4.166 1.00 95.06 474 ALA A O 1
ATOM 3466 N N . LYS A 1 475 ? -25.159 -13.905 3.121 1.00 96.56 475 LYS A N 1
ATOM 3467 C CA . LYS A 1 475 ? -25.146 -14.868 4.222 1.00 96.56 475 LYS A CA 1
ATOM 3468 C C . LYS A 1 475 ? -23.808 -15.597 4.269 1.00 96.56 475 LYS A C 1
ATOM 3470 O O . LYS A 1 475 ? -23.464 -16.344 3.355 1.00 96.56 475 LYS A O 1
ATOM 3475 N N . VAL A 1 476 ? -23.059 -15.404 5.347 1.00 97.56 476 VAL A N 1
ATOM 3476 C CA . VAL A 1 476 ? -21.792 -16.096 5.610 1.00 97.56 476 VAL A CA 1
ATOM 3477 C C . VAL A 1 476 ? -22.084 -17.312 6.482 1.00 97.56 476 VAL A C 1
ATOM 3479 O O . VAL A 1 476 ? -22.773 -17.195 7.493 1.00 97.56 476 VAL A O 1
ATOM 3482 N N . VAL A 1 477 ? -21.563 -18.481 6.116 1.00 96.50 477 VAL A N 1
ATOM 3483 C CA . VAL A 1 477 ? -21.674 -19.710 6.910 1.00 96.50 477 VAL A CA 1
ATOM 3484 C C . VAL A 1 477 ? -20.299 -20.351 7.044 1.00 96.50 477 VAL A C 1
ATOM 3486 O O . VAL A 1 477 ? -19.731 -20.846 6.067 1.00 96.50 477 VAL A O 1
ATOM 3489 N N . ALA A 1 478 ? -19.762 -20.351 8.262 1.00 95.56 478 ALA A N 1
ATOM 3490 C CA . ALA A 1 478 ? -18.530 -21.055 8.593 1.00 95.56 478 ALA A CA 1
ATOM 3491 C C . ALA A 1 478 ? -18.868 -22.436 9.165 1.00 95.56 478 ALA A C 1
ATOM 3493 O O . ALA A 1 478 ? -19.689 -22.561 10.075 1.00 95.56 478 ALA A O 1
ATOM 3494 N N . TYR A 1 479 ? -18.221 -23.471 8.636 1.00 94.62 479 TYR A N 1
ATOM 3495 C CA . TYR A 1 479 ? -18.362 -24.855 9.082 1.00 94.62 479 TYR A CA 1
ATOM 3496 C C . TYR A 1 479 ? -17.075 -25.296 9.769 1.00 94.62 479 TYR A C 1
ATOM 3498 O O . TYR A 1 479 ? -15.999 -25.149 9.187 1.00 94.62 479 TYR A O 1
ATOM 3506 N N . SER A 1 480 ? -17.160 -25.876 10.970 1.00 93.94 480 SER A N 1
ATOM 3507 C CA . SER A 1 480 ? -15.978 -26.406 11.652 1.00 93.94 480 SER A CA 1
ATOM 3508 C C . SER A 1 480 ? -16.231 -27.632 12.526 1.00 93.94 480 SER A C 1
ATOM 3510 O O . SER A 1 480 ? -17.311 -27.827 13.073 1.00 93.94 480 SER A O 1
ATOM 3512 N N . THR A 1 481 ? -15.193 -28.449 12.718 1.00 92.25 481 THR A N 1
ATOM 3513 C CA . THR A 1 481 ? -15.153 -29.494 13.759 1.00 92.25 481 THR A CA 1
ATOM 3514 C C . THR A 1 481 ? -14.791 -28.949 15.150 1.00 92.25 481 THR A C 1
ATOM 3516 O O . THR A 1 481 ? -14.551 -29.737 16.062 1.00 92.25 481 THR A O 1
ATOM 3519 N N . SER A 1 482 ? -14.666 -27.628 15.312 1.00 91.38 482 SER A N 1
ATOM 3520 C CA . SER A 1 482 ? -14.312 -26.960 16.568 1.00 91.38 482 SER A CA 1
ATOM 3521 C C . SER A 1 482 ? -15.203 -25.738 16.785 1.00 91.38 482 SER A C 1
ATOM 3523 O O . SER A 1 482 ? -15.360 -24.916 15.886 1.00 91.38 482 SER A O 1
ATOM 3525 N N . VAL A 1 483 ? -15.787 -25.617 17.980 1.00 92.31 483 VAL A N 1
ATOM 3526 C CA . VAL A 1 483 ? -16.618 -24.460 18.359 1.00 92.31 483 VAL A CA 1
ATOM 3527 C C . VAL A 1 483 ? -15.745 -23.214 18.519 1.00 92.31 483 VAL A C 1
ATOM 3529 O O . VAL A 1 483 ? -16.093 -22.156 18.006 1.00 92.31 483 VAL A O 1
ATOM 3532 N N . ASP A 1 484 ? -14.564 -23.356 19.124 1.00 91.31 484 ASP A N 1
ATOM 3533 C CA . ASP A 1 484 ? -13.628 -22.249 19.355 1.00 91.31 484 ASP A CA 1
ATOM 3534 C C . ASP A 1 484 ? -13.162 -21.611 18.032 1.00 91.31 484 ASP A C 1
ATOM 3536 O O . ASP A 1 484 ? -13.004 -20.396 17.938 1.00 91.31 484 ASP A O 1
ATOM 3540 N N . MET A 1 485 ? -13.017 -22.425 16.977 1.00 92.69 485 MET A N 1
ATOM 3541 C CA . MET A 1 485 ? -12.699 -21.974 15.614 1.00 92.69 485 MET A CA 1
ATOM 3542 C C . MET A 1 485 ? -13.821 -21.123 14.988 1.00 92.69 485 MET A C 1
ATOM 3544 O O . MET A 1 485 ? -13.539 -20.255 14.167 1.00 92.69 485 MET A O 1
ATOM 3548 N N . LEU A 1 486 ? -15.082 -21.345 15.376 1.00 94.12 486 LEU A N 1
ATOM 3549 C CA . LEU A 1 486 ? -16.233 -20.542 14.939 1.00 94.12 486 LEU A CA 1
ATOM 3550 C C . LEU A 1 486 ? -16.446 -19.303 15.821 1.00 94.12 486 LEU A C 1
ATOM 3552 O O . LEU A 1 486 ? -17.018 -18.318 15.358 1.00 94.12 486 LEU A O 1
ATOM 3556 N N . GLU A 1 487 ? -15.981 -19.325 17.073 1.00 94.12 487 GLU A N 1
ATOM 3557 C CA . GLU A 1 487 ? -16.084 -18.174 17.974 1.00 94.12 487 GLU A CA 1
ATOM 3558 C C . GLU A 1 487 ? -15.014 -17.104 17.767 1.00 94.12 487 GLU A C 1
ATOM 3560 O O . GLU A 1 487 ? -15.280 -15.946 18.083 1.00 94.12 487 GLU A O 1
ATOM 3565 N N . VAL A 1 488 ? -13.852 -17.431 17.195 1.00 93.94 488 VAL A N 1
ATOM 3566 C CA . VAL A 1 488 ? -12.850 -16.410 16.828 1.00 93.94 488 VAL A CA 1
ATOM 3567 C C . VAL A 1 488 ? -13.191 -15.637 15.549 1.00 93.94 488 VAL A C 1
ATOM 3569 O O . VAL A 1 488 ? -12.612 -14.579 15.319 1.00 93.94 488 VAL A O 1
ATOM 3572 N N . VAL A 1 489 ? -14.103 -16.142 14.712 1.00 95.19 489 VAL A N 1
ATOM 3573 C CA . VAL A 1 489 ? -14.543 -15.475 13.473 1.00 95.19 489 VAL A CA 1
ATOM 3574 C C . VAL A 1 489 ? -15.609 -14.423 13.784 1.00 95.19 489 VAL A C 1
ATOM 3576 O O . VAL A 1 489 ? -16.446 -14.618 14.670 1.00 95.19 489 VAL A O 1
ATOM 3579 N N . ASP A 1 490 ? -15.602 -13.327 13.027 1.00 93.31 490 ASP A N 1
ATOM 3580 C CA . ASP A 1 490 ? -16.694 -12.358 12.992 1.00 93.31 490 ASP A CA 1
ATOM 3581 C C . ASP A 1 490 ? -16.916 -11.750 11.598 1.00 93.31 490 ASP A C 1
ATOM 3583 O O . ASP A 1 490 ? -16.092 -11.893 10.687 1.00 93.31 490 ASP A O 1
ATOM 3587 N N . VAL A 1 491 ? -18.047 -11.061 11.432 1.00 94.25 491 VAL A N 1
ATOM 3588 C CA . VAL A 1 491 ? -18.409 -10.359 10.193 1.00 94.25 491 VAL A CA 1
ATOM 3589 C C . VAL A 1 491 ? -18.884 -8.947 10.522 1.00 94.25 491 VAL A C 1
ATOM 3591 O O . VAL A 1 491 ? -19.876 -8.767 11.224 1.00 94.25 491 VAL A O 1
ATOM 3594 N N . THR A 1 492 ? -18.187 -7.942 9.995 1.00 89.62 492 THR A N 1
ATOM 3595 C CA . THR A 1 492 ? -18.504 -6.514 10.170 1.00 89.62 492 THR A CA 1
ATOM 3596 C C . THR A 1 492 ? -18.822 -5.843 8.836 1.00 89.62 492 THR A C 1
ATOM 3598 O O . THR A 1 492 ? -18.488 -6.349 7.764 1.00 89.62 492 THR A O 1
ATOM 3601 N N . VAL A 1 493 ? -19.480 -4.685 8.901 1.00 87.12 493 VAL A N 1
ATOM 3602 C CA . VAL A 1 493 ? -19.639 -3.775 7.757 1.00 87.12 493 VAL A CA 1
ATOM 3603 C C . VAL A 1 493 ? -18.308 -3.055 7.519 1.00 87.12 493 VAL A C 1
ATOM 3605 O O . VAL A 1 493 ? -17.639 -2.667 8.478 1.00 87.12 493 VAL A O 1
ATOM 3608 N N . SER A 1 494 ? -17.908 -2.884 6.259 1.00 72.38 494 SER A N 1
ATOM 3609 C CA . SER A 1 494 ? -16.684 -2.156 5.905 1.00 72.38 494 SER A CA 1
ATOM 3610 C C . SER A 1 494 ? -16.859 -0.666 6.216 1.00 72.38 494 SER A C 1
ATOM 3612 O O . SER A 1 494 ? -17.706 0.002 5.634 1.00 72.38 494 SER A O 1
ATOM 3614 N N . ALA A 1 495 ? -16.070 -0.129 7.151 1.00 53.88 495 ALA A N 1
ATOM 3615 C CA . ALA A 1 495 ? -16.224 1.250 7.630 1.00 53.88 495 ALA A CA 1
ATOM 3616 C C . ALA A 1 495 ? -15.804 2.333 6.609 1.00 53.88 495 ALA A C 1
ATOM 3618 O O . ALA A 1 495 ? -16.021 3.518 6.856 1.00 53.88 495 ALA A O 1
ATOM 3619 N N . ASN A 1 496 ? -15.192 1.932 5.489 1.00 51.31 496 ASN A N 1
ATOM 3620 C CA . ASN A 1 496 ? -14.528 2.826 4.535 1.00 51.31 496 ASN A CA 1
ATOM 3621 C C . ASN A 1 496 ? -15.180 2.851 3.138 1.00 51.31 496 ASN A C 1
ATOM 3623 O O . ASN A 1 496 ? -14.689 3.572 2.271 1.00 51.31 496 ASN A O 1
ATOM 3627 N N . THR A 1 497 ? -16.231 2.063 2.888 1.00 55.12 497 THR A N 1
ATOM 3628 C CA . THR A 1 497 ? -16.807 1.881 1.544 1.00 55.12 497 THR A CA 1
ATOM 3629 C C . THR A 1 497 ? -18.333 1.897 1.554 1.00 55.12 497 THR 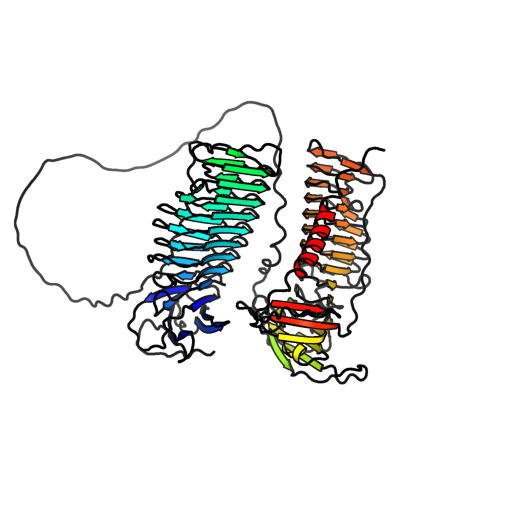A C 1
ATOM 3631 O O . THR A 1 497 ? -18.985 1.428 2.486 1.00 55.12 497 THR A O 1
ATOM 3634 N N . GLU A 1 498 ? -18.917 2.428 0.478 1.00 55.25 498 GLU A N 1
ATOM 3635 C CA . GLU A 1 498 ? -20.341 2.268 0.191 1.00 55.25 498 GLU A CA 1
ATOM 3636 C C . GLU A 1 498 ? -20.585 0.774 -0.133 1.00 55.25 498 GLU A C 1
ATOM 3638 O O . GLU A 1 498 ? -20.145 0.257 -1.160 1.00 55.25 498 GLU A O 1
ATOM 3643 N N . ASN A 1 499 ? -21.266 0.075 0.784 1.00 80.31 499 ASN A N 1
ATOM 3644 C CA . ASN A 1 499 ? -21.797 -1.286 0.627 1.00 80.31 499 ASN A CA 1
ATOM 3645 C C . ASN A 1 499 ? -20.757 -2.438 0.664 1.00 80.31 499 ASN A C 1
ATOM 3647 O O . ASN A 1 499 ? -20.826 -3.370 -0.147 1.00 80.31 499 ASN A O 1
ATOM 3651 N N . GLY A 1 500 ? -19.824 -2.425 1.625 1.00 88.31 500 GLY A N 1
ATOM 3652 C CA . GLY A 1 500 ? -18.867 -3.523 1.865 1.00 88.31 500 GLY A CA 1
ATOM 3653 C C . GLY A 1 500 ? -19.100 -4.358 3.136 1.00 88.31 500 GLY A C 1
ATOM 3654 O O . GLY A 1 500 ? -19.612 -3.847 4.134 1.00 88.31 500 GLY A O 1
ATOM 3655 N N . ILE A 1 501 ? -18.652 -5.625 3.145 1.00 92.56 501 ILE A N 1
ATOM 3656 C CA . ILE A 1 501 ? -18.534 -6.460 4.366 1.00 92.56 501 ILE A CA 1
ATOM 3657 C C . ILE A 1 501 ? -17.141 -7.086 4.524 1.00 92.56 501 ILE A C 1
ATOM 3659 O O . ILE A 1 501 ? -16.462 -7.384 3.541 1.00 92.56 501 ILE A O 1
ATOM 3663 N N . SER A 1 502 ? -16.739 -7.332 5.774 1.00 92.31 502 SER A N 1
ATOM 3664 C CA . SER A 1 502 ? -15.447 -7.911 6.158 1.00 92.31 502 SER A CA 1
ATOM 3665 C C . SER A 1 502 ? -15.619 -9.158 7.029 1.00 92.31 502 SER A C 1
ATOM 3667 O O . SER A 1 502 ? -15.996 -9.067 8.199 1.00 92.31 502 SER A O 1
ATOM 3669 N N . VAL A 1 503 ? -15.301 -10.331 6.477 1.00 94.88 503 VAL A N 1
ATOM 3670 C CA . VAL A 1 503 ? -15.223 -11.609 7.206 1.00 94.88 503 VAL A CA 1
ATOM 3671 C C . VAL A 1 503 ? -13.807 -11.753 7.756 1.00 94.88 503 VAL A C 1
ATOM 3673 O O . VAL A 1 503 ? -12.861 -11.877 6.982 1.00 94.88 503 VAL A O 1
ATOM 3676 N N . HIS A 1 504 ? -13.635 -11.709 9.073 1.00 93.50 504 HIS A N 1
ATOM 3677 C CA . HIS A 1 504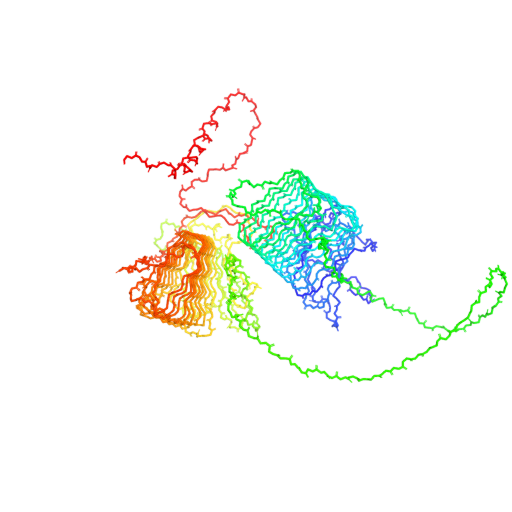 ? -12.326 -11.556 9.720 1.00 93.50 504 HIS A CA 1
ATOM 3678 C C . HIS A 1 504 ? -12.265 -12.300 11.063 1.00 93.50 504 HIS A C 1
ATOM 3680 O O . HIS A 1 504 ? -13.224 -12.958 11.469 1.00 93.50 504 HIS A O 1
ATOM 3686 N N . TYR A 1 505 ? -11.125 -12.221 11.750 1.00 92.69 505 TYR A N 1
ATOM 3687 C CA . TYR A 1 505 ? -10.990 -12.687 13.129 1.00 92.69 505 TYR A CA 1
ATOM 3688 C C . TYR A 1 505 ? -11.166 -11.535 14.115 1.00 92.69 505 TYR A C 1
ATOM 3690 O O . TYR A 1 505 ? -10.636 -10.446 13.892 1.00 92.69 505 TYR A O 1
ATOM 3698 N N . LYS A 1 506 ? -11.842 -11.804 15.234 1.00 90.94 506 LYS A N 1
ATOM 3699 C CA . LYS A 1 506 ? -11.953 -10.883 16.372 1.00 90.94 506 LYS A CA 1
ATOM 3700 C C . LYS A 1 506 ? -10.563 -10.514 16.886 1.00 90.94 506 LYS A C 1
ATOM 3702 O O . LYS A 1 506 ? -9.687 -11.376 16.973 1.00 90.94 506 LYS A O 1
ATOM 3707 N N . ASN A 1 507 ? -10.365 -9.255 17.276 1.00 84.69 507 ASN A N 1
ATOM 3708 C CA . ASN A 1 507 ? -9.103 -8.808 17.861 1.00 84.69 507 ASN A CA 1
ATOM 3709 C C . ASN A 1 507 ? -8.946 -9.322 19.307 1.00 84.69 507 ASN A C 1
ATOM 3711 O O . ASN A 1 507 ? -9.309 -8.649 20.270 1.00 84.69 507 ASN A O 1
ATOM 3715 N N . GLN A 1 508 ? -8.460 -10.555 19.443 1.00 83.19 508 GLN A N 1
ATOM 3716 C CA . GLN A 1 508 ? -8.243 -11.245 20.714 1.00 83.19 508 GLN A CA 1
ATOM 3717 C C . GLN A 1 508 ? -7.070 -12.228 20.614 1.00 83.19 508 GLN A C 1
ATOM 3719 O O . GLN A 1 508 ? -6.779 -12.759 19.541 1.00 83.19 508 GLN A O 1
ATOM 3724 N N . ASP A 1 509 ? -6.448 -12.533 21.753 1.00 81.38 509 ASP A N 1
ATOM 3725 C CA . ASP A 1 509 ? -5.547 -13.679 21.862 1.00 81.38 509 ASP A CA 1
ATOM 3726 C C . ASP A 1 509 ? -6.344 -14.988 21.748 1.00 81.38 509 ASP A C 1
ATOM 3728 O O . ASP A 1 509 ? -7.347 -15.189 22.442 1.00 81.38 509 ASP A O 1
ATOM 3732 N N . ALA A 1 510 ? -5.893 -15.902 20.887 1.00 82.38 510 ALA A N 1
ATOM 3733 C CA . ALA A 1 510 ? -6.464 -17.241 20.780 1.00 82.38 510 ALA A CA 1
ATOM 3734 C C . ALA A 1 510 ? -5.457 -18.252 20.216 1.00 82.38 510 ALA A C 1
ATOM 3736 O O . ALA A 1 510 ? -4.679 -17.948 19.314 1.00 82.38 510 ALA A O 1
ATOM 3737 N N . TRP A 1 511 ? -5.537 -19.493 20.695 1.00 88.56 511 TRP A N 1
ATOM 3738 C CA . TRP A 1 511 ? -4.886 -20.642 20.068 1.00 88.56 511 TRP A CA 1
ATOM 3739 C C . TRP A 1 511 ? -5.943 -21.708 19.790 1.00 88.56 511 TRP A C 1
ATOM 3741 O O . TRP A 1 511 ? -6.364 -22.420 20.703 1.00 88.56 511 TRP A O 1
ATOM 3751 N N . VAL A 1 512 ? -6.405 -21.802 18.542 1.00 90.38 512 VAL A N 1
ATOM 3752 C CA . VAL A 1 512 ? -7.522 -22.684 18.157 1.00 90.38 512 VAL A CA 1
ATOM 3753 C C . VAL A 1 512 ? -7.109 -23.665 17.070 1.00 90.38 512 VAL A C 1
ATOM 3755 O O . VAL A 1 512 ? -6.362 -23.327 16.156 1.00 90.38 512 VAL A O 1
ATOM 3758 N N . ARG A 1 513 ? -7.614 -24.898 17.151 1.00 91.12 513 ARG A N 1
ATOM 3759 C CA . ARG A 1 513 ? -7.419 -25.940 16.136 1.00 91.12 513 ARG A CA 1
ATOM 3760 C C . ARG A 1 513 ? -8.757 -26.558 15.763 1.00 91.12 513 ARG A C 1
ATOM 3762 O O . ARG A 1 513 ? -9.604 -26.796 16.622 1.00 91.12 513 ARG A O 1
ATOM 3769 N N . GLY A 1 514 ? -8.926 -26.845 14.481 1.00 88.25 514 GLY A N 1
ATOM 3770 C CA . GLY A 1 514 ? -10.126 -27.466 13.938 1.00 88.25 514 GLY A CA 1
ATOM 3771 C C . GLY A 1 514 ? -10.017 -27.632 12.431 1.00 88.25 514 GLY A C 1
ATOM 3772 O O . GLY A 1 514 ? -9.116 -27.083 11.800 1.00 88.25 514 GLY A O 1
ATOM 3773 N N . ARG A 1 515 ? -10.943 -28.385 11.840 1.00 91.31 515 ARG A N 1
ATOM 3774 C CA . ARG A 1 515 ? -11.137 -28.351 10.388 1.00 91.31 515 ARG A CA 1
ATOM 3775 C C . ARG A 1 515 ? -12.101 -27.234 10.045 1.00 91.31 515 ARG A C 1
ATOM 3777 O O . ARG A 1 515 ? -13.071 -27.088 10.782 1.00 91.31 515 ARG A O 1
ATOM 3784 N N . VAL A 1 516 ? -11.867 -26.461 8.990 1.00 92.56 516 VAL A N 1
ATOM 3785 C CA . VAL A 1 516 ? -12.715 -25.311 8.634 1.00 92.56 516 VAL A CA 1
ATOM 3786 C C . VAL A 1 516 ? -12.950 -25.198 7.126 1.00 92.56 516 VAL A C 1
ATOM 3788 O O . VAL A 1 516 ? -12.098 -25.580 6.324 1.00 92.56 516 VAL A O 1
ATOM 3791 N N . VAL A 1 517 ? -14.127 -24.693 6.749 1.00 94.81 517 VAL A N 1
ATOM 3792 C CA . VAL A 1 517 ? -14.432 -24.154 5.415 1.00 94.81 517 VAL A CA 1
ATOM 3793 C C . VAL A 1 517 ? -15.493 -23.059 5.551 1.00 94.81 517 VAL A C 1
ATOM 3795 O O . VAL A 1 517 ? -16.436 -23.205 6.335 1.00 94.81 517 VAL A O 1
ATOM 3798 N N . THR A 1 518 ? -15.363 -21.978 4.783 1.00 96.38 518 THR A N 1
ATOM 3799 C CA . THR A 1 518 ? -16.312 -20.853 4.805 1.00 96.38 518 THR A CA 1
ATOM 3800 C C . THR A 1 518 ? -17.074 -20.782 3.486 1.00 96.38 518 THR A C 1
ATOM 3802 O O . THR A 1 518 ? -16.484 -20.851 2.407 1.00 96.38 518 THR A O 1
ATOM 3805 N N . ARG A 1 519 ? -18.398 -20.635 3.557 1.00 96.94 519 ARG A N 1
ATOM 3806 C CA . ARG A 1 519 ? -19.267 -20.344 2.410 1.00 96.94 519 ARG A CA 1
ATOM 3807 C C . ARG A 1 519 ? -19.859 -18.948 2.559 1.00 96.94 519 ARG A C 1
ATOM 3809 O O . ARG A 1 519 ? -20.207 -18.544 3.665 1.00 96.94 519 ARG A O 1
ATOM 3816 N N . ILE A 1 520 ? -19.975 -18.222 1.456 1.00 97.56 520 ILE A N 1
ATOM 3817 C CA . ILE A 1 520 ? -20.539 -16.875 1.399 1.00 97.56 520 ILE A CA 1
ATOM 3818 C C . ILE A 1 520 ? -21.562 -16.863 0.267 1.00 97.56 520 ILE A C 1
ATOM 3820 O O . ILE A 1 520 ? -21.213 -16.995 -0.904 1.00 97.56 520 ILE A O 1
ATOM 3824 N N . PHE A 1 521 ? -22.830 -16.736 0.630 1.00 96.94 521 PHE A N 1
ATOM 3825 C CA . PHE A 1 521 ? -23.937 -16.630 -0.308 1.00 96.94 521 PHE A CA 1
ATOM 3826 C C . PHE A 1 521 ? -24.261 -15.152 -0.529 1.00 96.94 521 PHE A C 1
ATOM 3828 O O . PHE A 1 521 ? -24.330 -14.400 0.445 1.00 96.94 521 PHE A O 1
ATOM 3835 N N . VAL A 1 522 ? -24.443 -14.736 -1.782 1.00 95.56 522 VAL A N 1
ATOM 3836 C CA . VAL A 1 522 ? -24.871 -13.372 -2.148 1.00 95.56 522 VAL A CA 1
ATOM 3837 C C . VAL A 1 522 ? -26.256 -13.416 -2.793 1.00 95.56 522 VAL A C 1
ATOM 3839 O O . VAL A 1 522 ? -26.515 -14.293 -3.621 1.00 95.56 522 VAL A O 1
ATOM 3842 N N . GLY A 1 523 ? -27.144 -12.506 -2.381 1.00 93.06 523 GLY A N 1
ATOM 3843 C CA . GLY A 1 523 ? -28.540 -12.454 -2.836 1.00 93.06 523 GLY A CA 1
ATOM 3844 C C . GLY A 1 523 ? -28.731 -11.731 -4.171 1.00 93.06 523 GLY A C 1
ATOM 3845 O O . GLY A 1 523 ? -29.656 -12.053 -4.915 1.00 93.06 523 GLY A O 1
ATOM 3846 N N . ASP A 1 524 ? -27.824 -10.814 -4.521 1.00 91.31 524 ASP A N 1
ATOM 3847 C CA . ASP A 1 524 ? -27.840 -10.103 -5.801 1.00 91.31 524 ASP A CA 1
ATOM 3848 C C . ASP A 1 524 ? -26.846 -10.714 -6.808 1.00 91.31 524 ASP A C 1
ATOM 3850 O O . ASP A 1 524 ? -25.665 -10.883 -6.484 1.00 91.31 524 ASP A O 1
ATOM 3854 N N . PRO A 1 525 ? -27.269 -11.013 -8.052 1.00 93.38 525 PRO A N 1
ATOM 3855 C CA . PRO A 1 525 ? -26.377 -11.560 -9.065 1.00 93.38 525 PRO A CA 1
ATOM 3856 C C . PRO A 1 525 ? -25.468 -10.478 -9.660 1.00 93.38 525 PRO A C 1
ATOM 3858 O O . PRO A 1 525 ? -25.921 -9.410 -10.081 1.00 93.38 525 PRO A O 1
ATOM 3861 N N . SER A 1 526 ? -24.181 -10.804 -9.768 1.00 92.94 526 SER A N 1
ATOM 3862 C CA . SER A 1 526 ? -23.146 -10.033 -10.461 1.00 92.94 526 SER A CA 1
ATOM 3863 C C . SER A 1 526 ? -22.989 -8.578 -10.007 1.00 92.94 526 SER A C 1
ATOM 3865 O O . SER A 1 526 ? -22.821 -7.676 -10.829 1.00 92.94 526 SER A O 1
ATOM 3867 N N . LYS A 1 527 ? -23.033 -8.339 -8.689 1.00 92.69 527 LYS A N 1
ATOM 3868 C CA . LYS A 1 527 ? -22.889 -6.991 -8.103 1.00 92.69 527 LYS A CA 1
ATOM 3869 C C . LYS A 1 527 ? -21.541 -6.702 -7.452 1.00 92.69 527 LYS A C 1
ATOM 3871 O O . LYS A 1 527 ? -21.192 -5.524 -7.359 1.00 92.69 527 LYS A O 1
ATOM 3876 N N . LEU A 1 528 ? -20.778 -7.726 -7.054 1.00 93.31 528 LEU A N 1
ATOM 3877 C CA . LEU A 1 528 ? -19.471 -7.524 -6.424 1.00 93.31 528 LEU A CA 1
ATOM 3878 C C . LEU A 1 528 ? -18.475 -6.888 -7.405 1.00 93.31 528 LEU A C 1
ATOM 3880 O O . LEU A 1 528 ? -18.241 -7.407 -8.500 1.00 93.31 528 LEU A O 1
ATOM 3884 N N . LEU A 1 529 ? -17.892 -5.774 -6.959 1.00 93.88 529 LEU A N 1
ATOM 3885 C CA . LEU A 1 529 ? -16.900 -4.960 -7.662 1.00 93.88 529 LEU A CA 1
ATOM 3886 C C . LEU A 1 529 ? -15.501 -5.143 -7.064 1.00 93.88 529 LEU A C 1
ATOM 3888 O O . LEU A 1 529 ? -14.523 -5.158 -7.800 1.00 93.88 529 LEU A O 1
ATOM 3892 N N . ALA A 1 530 ? -15.390 -5.318 -5.745 1.00 92.94 530 ALA A N 1
ATOM 3893 C CA . ALA A 1 530 ? -14.109 -5.473 -5.060 1.00 92.94 530 ALA A CA 1
ATOM 3894 C C . ALA A 1 530 ? -14.087 -6.742 -4.200 1.00 92.94 530 ALA A C 1
ATOM 3896 O O . ALA A 1 530 ? -14.980 -6.968 -3.380 1.00 92.94 530 ALA A O 1
ATOM 3897 N N . ILE A 1 531 ? -13.052 -7.567 -4.376 1.00 94.50 531 ILE A N 1
ATOM 3898 C CA . ILE A 1 531 ? -12.766 -8.728 -3.530 1.00 94.50 531 ILE A CA 1
ATOM 3899 C C . ILE A 1 531 ? -11.325 -8.611 -3.042 1.00 94.50 531 ILE A C 1
ATOM 3901 O O . ILE A 1 531 ? -10.395 -8.594 -3.850 1.00 94.50 531 ILE A O 1
ATOM 3905 N N . SER A 1 532 ? -11.134 -8.548 -1.723 1.00 92.00 532 SER A N 1
ATOM 3906 C CA . SER A 1 532 ? -9.809 -8.461 -1.099 1.00 92.00 532 SER A CA 1
ATOM 3907 C C . SER A 1 532 ? -9.572 -9.594 -0.099 1.00 92.00 532 SER A C 1
ATOM 3909 O O . SER A 1 532 ? -10.462 -9.961 0.669 1.00 92.00 532 SER A O 1
ATOM 3911 N N . ALA A 1 533 ? -8.371 -10.177 -0.124 1.00 89.44 533 ALA A N 1
ATOM 3912 C CA . ALA A 1 533 ? -8.054 -11.414 0.583 1.00 89.44 533 ALA A CA 1
ATOM 3913 C C . ALA A 1 533 ? -6.740 -11.357 1.383 1.00 89.44 533 ALA A C 1
ATOM 3915 O O . ALA A 1 533 ? -5.700 -10.916 0.884 1.00 89.44 533 ALA A O 1
ATOM 3916 N N . ALA A 1 534 ? -6.780 -11.883 2.607 1.00 85.06 534 ALA A N 1
ATOM 3917 C CA . ALA A 1 534 ? -5.625 -12.141 3.463 1.00 85.06 534 ALA A CA 1
ATOM 3918 C C . ALA A 1 534 ? -5.842 -13.436 4.264 1.00 85.06 534 ALA A C 1
ATOM 3920 O O . ALA A 1 534 ? -6.968 -13.752 4.645 1.00 85.06 534 ALA A O 1
ATOM 3921 N N . HIS A 1 535 ? -4.766 -14.171 4.552 1.00 85.25 535 HIS A N 1
ATOM 3922 C CA . HIS A 1 535 ? -4.739 -15.412 5.356 1.00 85.25 535 HIS A CA 1
ATOM 3923 C C . HIS A 1 535 ? -5.522 -16.626 4.806 1.00 85.25 535 HIS A C 1
ATOM 3925 O O . HIS A 1 535 ? -5.222 -17.751 5.204 1.00 85.25 535 HIS A O 1
ATOM 3931 N N . ALA A 1 536 ? -6.489 -16.436 3.902 1.00 87.38 536 ALA A N 1
ATOM 3932 C CA . ALA A 1 536 ? -7.153 -17.508 3.163 1.00 87.38 536 ALA A CA 1
ATOM 3933 C C . ALA A 1 536 ? -6.145 -18.302 2.310 1.00 87.38 536 ALA A C 1
ATOM 3935 O O . ALA A 1 536 ? -5.215 -17.731 1.747 1.00 87.38 536 ALA A O 1
ATOM 3936 N N . GLU A 1 537 ? -6.348 -19.613 2.172 1.00 89.38 537 GLU A N 1
ATOM 3937 C CA . GLU A 1 537 ? -5.554 -20.441 1.251 1.00 89.38 537 GLU A CA 1
ATOM 3938 C C . GLU A 1 537 ? -6.064 -20.269 -0.188 1.00 89.38 537 GLU A C 1
ATOM 3940 O O . GLU A 1 537 ? -5.292 -20.061 -1.126 1.00 89.38 537 GLU A O 1
ATOM 3945 N N . ASN A 1 538 ? -7.388 -20.328 -0.368 1.00 93.88 538 ASN A N 1
ATOM 3946 C CA . ASN A 1 538 ? -8.041 -20.165 -1.663 1.00 93.88 538 ASN A CA 1
ATOM 3947 C C . ASN A 1 538 ? -9.395 -19.460 -1.501 1.00 93.88 538 ASN A C 1
ATOM 3949 O O . ASN A 1 538 ? -10.160 -19.787 -0.591 1.00 93.88 538 ASN A O 1
ATOM 3953 N N . ILE A 1 539 ? -9.734 -18.579 -2.443 1.00 96.69 539 ILE A N 1
ATOM 3954 C CA . ILE A 1 539 ? -11.088 -18.041 -2.621 1.00 96.69 539 ILE A CA 1
ATOM 3955 C C . ILE A 1 539 ? -11.608 -18.464 -3.992 1.00 96.69 539 ILE A C 1
ATOM 3957 O O . ILE A 1 539 ? -10.958 -18.232 -5.008 1.00 96.69 539 ILE A O 1
ATOM 3961 N N . VAL A 1 540 ? -12.791 -19.070 -4.036 1.00 96.94 540 VAL A N 1
ATOM 3962 C CA . VAL A 1 540 ? -13.439 -19.496 -5.282 1.00 96.94 540 VAL A CA 1
ATOM 3963 C C . VAL A 1 540 ? -14.701 -18.671 -5.492 1.00 96.94 540 VAL A C 1
ATOM 3965 O O . VAL A 1 540 ? -15.651 -18.798 -4.719 1.00 96.94 540 VAL A O 1
ATOM 3968 N N . LEU A 1 541 ? -14.707 -17.830 -6.528 1.00 96.12 541 LEU A N 1
ATOM 3969 C CA . LEU A 1 541 ? -15.864 -17.026 -6.924 1.00 96.12 541 LEU A CA 1
ATOM 3970 C C . LEU A 1 541 ? -16.677 -17.799 -7.971 1.00 96.12 541 LEU A C 1
ATOM 3972 O O . LEU A 1 541 ? -16.176 -18.121 -9.049 1.00 96.12 541 LEU A O 1
ATOM 3976 N N . GLY A 1 542 ? -17.918 -18.136 -7.624 1.00 91.56 542 GLY A N 1
ATOM 3977 C CA . GLY A 1 542 ? -18.836 -18.884 -8.480 1.00 91.56 542 GLY A CA 1
ATOM 3978 C C . GLY A 1 542 ? -19.451 -18.068 -9.622 1.00 91.56 542 GLY A C 1
ATOM 3979 O O . GLY A 1 542 ? -19.245 -16.861 -9.756 1.00 91.56 542 GLY A O 1
ATOM 3980 N N . GLU A 1 543 ? -20.257 -18.753 -10.433 1.00 89.06 543 GLU A N 1
ATOM 3981 C CA . GLU A 1 543 ? -21.061 -18.140 -11.497 1.00 89.06 543 GLU A CA 1
ATOM 3982 C C . GLU A 1 543 ? -22.000 -17.061 -10.916 1.00 89.06 543 GLU A C 1
ATOM 3984 O O . GLU A 1 543 ? -22.555 -17.227 -9.828 1.00 89.06 543 GLU A O 1
ATOM 3989 N N . SER A 1 544 ? -22.155 -15.945 -11.638 1.00 89.88 544 SER A N 1
ATOM 3990 C CA . SER A 1 544 ? -22.984 -14.784 -11.255 1.00 89.88 544 SER A CA 1
ATOM 3991 C C . SER A 1 544 ? -22.642 -14.108 -9.911 1.00 89.88 544 SER A C 1
ATOM 3993 O O . SER A 1 544 ? -23.508 -13.483 -9.307 1.00 89.88 544 SER A O 1
ATOM 3995 N N . VAL A 1 545 ? -21.393 -14.189 -9.436 1.00 94.00 545 VAL A N 1
ATOM 3996 C CA . VAL A 1 545 ? -20.942 -13.510 -8.198 1.00 94.00 545 VAL A CA 1
ATOM 3997 C C . VAL A 1 545 ? -20.381 -12.108 -8.470 1.00 94.00 545 VAL A C 1
ATOM 3999 O O . VAL A 1 545 ? -20.891 -11.114 -7.952 1.00 94.00 545 VAL A O 1
ATOM 4002 N N . VAL A 1 546 ? -19.330 -12.025 -9.287 1.00 94.62 546 VAL A N 1
ATOM 4003 C CA . VAL A 1 546 ? -18.685 -10.761 -9.691 1.00 94.62 546 VAL A CA 1
ATOM 4004 C C . VAL A 1 546 ? -19.478 -10.058 -10.788 1.00 94.62 546 VAL A C 1
ATOM 4006 O O . VAL A 1 546 ? -20.256 -10.705 -11.491 1.00 94.62 546 VAL A O 1
ATOM 4009 N N . VAL A 1 547 ? -19.262 -8.755 -10.970 1.00 93.31 547 VAL A N 1
ATOM 4010 C CA . VAL A 1 547 ? -19.740 -8.029 -12.157 1.00 93.31 547 VAL A CA 1
ATOM 4011 C C . VAL A 1 547 ? -19.241 -8.685 -13.456 1.00 93.31 547 VAL A C 1
ATOM 4013 O O . VAL A 1 547 ? -18.094 -9.125 -13.542 1.00 93.31 547 VAL A O 1
ATOM 4016 N N . VAL A 1 548 ? -20.132 -8.794 -14.450 1.00 90.81 548 VAL A N 1
ATOM 4017 C CA . VAL A 1 548 ? -19.872 -9.481 -15.733 1.00 90.81 548 VAL A CA 1
ATOM 4018 C C . VAL A 1 548 ? -20.153 -8.586 -16.940 1.00 90.81 548 VAL A C 1
ATOM 4020 O O . VAL A 1 548 ? -19.332 -8.569 -17.847 1.00 90.81 548 VAL A O 1
ATOM 4023 N N . ASP A 1 549 ? -21.264 -7.843 -16.963 1.00 91.19 549 ASP A N 1
ATOM 4024 C CA . ASP A 1 549 ? -21.646 -6.972 -18.088 1.00 91.19 549 ASP A CA 1
ATOM 4025 C C . ASP A 1 549 ? -22.001 -5.558 -17.603 1.00 91.19 549 ASP A C 1
ATOM 4027 O O . ASP A 1 549 ? -23.166 -5.209 -17.413 1.00 91.19 549 ASP A O 1
ATOM 4031 N N . ASP A 1 550 ? -20.960 -4.766 -17.349 1.00 92.62 550 ASP A N 1
ATOM 4032 C CA . ASP A 1 550 ? -21.035 -3.328 -17.102 1.00 92.62 550 ASP A CA 1
ATOM 4033 C C . ASP A 1 550 ? -19.724 -2.660 -17.576 1.00 92.62 550 ASP A C 1
ATOM 4035 O O . ASP A 1 550 ? -18.726 -2.660 -16.847 1.00 92.62 550 ASP A O 1
ATOM 4039 N N . PRO A 1 551 ? -19.700 -2.038 -18.772 1.00 91.12 551 PRO A N 1
ATOM 4040 C CA . PRO A 1 551 ? -18.506 -1.399 -19.327 1.00 91.12 551 PRO A CA 1
ATOM 4041 C C . PRO A 1 551 ? -18.096 -0.103 -18.599 1.00 91.12 551 PRO A C 1
ATOM 4043 O O . PRO A 1 551 ? -17.167 0.575 -19.036 1.00 91.12 551 PRO A O 1
ATOM 4046 N N . THR A 1 552 ? -18.777 0.271 -17.509 1.00 90.38 552 THR A N 1
ATOM 4047 C CA . THR A 1 552 ? -18.377 1.362 -16.606 1.00 90.38 552 THR A CA 1
ATOM 4048 C C . THR A 1 552 ? -17.853 0.864 -15.256 1.00 90.38 552 THR A C 1
ATOM 4050 O O . THR A 1 552 ? -17.203 1.628 -14.543 1.00 90.38 552 THR A O 1
ATOM 4053 N N . ALA A 1 553 ? -18.076 -0.408 -14.914 1.00 89.94 553 ALA A N 1
ATOM 4054 C CA . ALA A 1 553 ? -17.642 -0.991 -13.653 1.00 89.94 553 ALA A CA 1
ATOM 4055 C C . ALA A 1 553 ? -16.141 -1.314 -13.625 1.00 89.94 553 ALA A C 1
ATOM 4057 O O . ALA A 1 553 ? -15.538 -1.709 -14.627 1.00 89.94 553 ALA A O 1
ATOM 4058 N N . GLY A 1 554 ? -15.557 -1.207 -12.430 1.00 91.81 554 GLY A N 1
ATOM 4059 C CA . GLY A 1 554 ? -14.254 -1.777 -12.111 1.00 91.81 554 GLY A CA 1
ATOM 4060 C C . GLY A 1 554 ? -14.397 -3.067 -11.312 1.00 91.81 554 GLY A C 1
ATOM 4061 O O . GLY A 1 554 ? -15.137 -3.091 -10.331 1.00 91.81 554 GLY A O 1
ATOM 4062 N N . LEU A 1 555 ? -13.680 -4.117 -11.718 1.00 95.12 555 LEU A N 1
ATOM 4063 C CA . LEU A 1 555 ? -13.523 -5.350 -10.947 1.00 95.12 555 LEU A CA 1
ATOM 4064 C C . LEU A 1 555 ? -12.112 -5.397 -10.346 1.00 95.12 555 LEU A C 1
ATOM 4066 O O . LEU A 1 555 ? -11.138 -5.551 -11.081 1.00 95.12 555 LEU A O 1
ATOM 4070 N N . GLN A 1 556 ? -12.003 -5.274 -9.023 1.00 95.00 556 GLN A N 1
ATOM 4071 C CA . GLN A 1 556 ? -10.746 -5.339 -8.274 1.00 95.00 556 GLN A CA 1
ATOM 4072 C C . GLN A 1 556 ? -10.611 -6.684 -7.545 1.00 95.00 556 GLN A C 1
ATOM 4074 O O . GLN A 1 556 ? -11.496 -7.097 -6.794 1.00 95.00 556 GLN A O 1
ATOM 4079 N N . LEU A 1 557 ? -9.475 -7.353 -7.748 1.00 95.50 557 LEU A N 1
ATOM 4080 C CA . LEU A 1 557 ? -9.114 -8.635 -7.143 1.00 95.50 557 LEU A CA 1
ATOM 4081 C C . LEU A 1 557 ? -7.771 -8.485 -6.416 1.00 95.50 557 LEU A C 1
ATOM 4083 O O . LEU A 1 557 ? -6.710 -8.502 -7.042 1.00 95.50 557 LEU A O 1
ATOM 4087 N N . ALA A 1 558 ? -7.819 -8.321 -5.093 1.00 90.81 558 ALA A N 1
ATOM 4088 C CA . ALA A 1 558 ? -6.651 -8.070 -4.253 1.00 90.81 558 ALA A CA 1
ATOM 4089 C C . ALA A 1 558 ? -6.312 -9.272 -3.354 1.00 90.81 558 ALA A C 1
ATOM 4091 O O . ALA A 1 558 ? -7.183 -9.864 -2.718 1.00 90.81 558 ALA A O 1
ATOM 4092 N N . THR A 1 559 ? -5.026 -9.605 -3.259 1.00 88.25 559 THR A N 1
ATOM 4093 C CA . THR A 1 559 ? -4.498 -10.733 -2.474 1.00 88.25 559 THR A CA 1
ATOM 4094 C C . THR A 1 559 ? -3.276 -10.324 -1.653 1.00 88.25 559 THR A C 1
ATOM 4096 O O . THR A 1 559 ? -2.525 -9.423 -2.030 1.00 88.25 559 THR A O 1
ATOM 4099 N N . SER A 1 560 ? -3.088 -10.974 -0.504 1.00 83.94 560 SER A N 1
ATOM 4100 C CA . SER A 1 560 ? -1.881 -10.850 0.313 1.00 83.94 560 SER A CA 1
ATOM 4101 C C . SER A 1 560 ? -1.526 -12.175 0.993 1.00 83.94 560 SER A C 1
ATOM 4103 O O . SER A 1 560 ? -2.409 -12.927 1.422 1.00 83.94 560 SER A O 1
ATOM 4105 N N . GLY A 1 561 ? -0.226 -12.464 1.069 1.00 79.31 561 GLY A N 1
ATOM 4106 C CA . GLY A 1 561 ? 0.291 -13.784 1.427 1.00 79.31 561 GLY A CA 1
ATOM 4107 C C . GLY A 1 561 ? 0.010 -14.824 0.338 1.00 79.31 561 GLY A C 1
ATOM 4108 O O . GLY A 1 561 ? 0.032 -14.522 -0.855 1.00 79.31 561 GLY A O 1
ATOM 4109 N N . ASP A 1 562 ? -0.275 -16.053 0.761 1.00 83.56 562 ASP A N 1
ATOM 4110 C CA . ASP A 1 562 ? -0.263 -17.247 -0.099 1.00 83.56 562 ASP A CA 1
ATOM 4111 C C . ASP A 1 562 ? -1.601 -17.499 -0.833 1.00 83.56 562 ASP A C 1
ATOM 4113 O O . ASP A 1 562 ? -1.766 -18.501 -1.538 1.00 83.56 562 ASP A O 1
ATOM 4117 N N . CYS A 1 563 ? -2.573 -16.597 -0.659 1.00 87.94 563 CYS A N 1
ATOM 4118 C CA . CYS A 1 563 ? -3.962 -16.754 -1.091 1.00 87.94 563 CYS A CA 1
ATOM 4119 C C . CYS A 1 563 ? -4.120 -16.815 -2.617 1.00 87.94 563 CYS A C 1
ATOM 4121 O O . CYS A 1 563 ? -3.625 -15.943 -3.333 1.00 87.94 563 CYS A O 1
ATOM 4123 N N . ARG A 1 564 ? -4.906 -17.777 -3.124 1.00 94.44 564 ARG A N 1
ATOM 4124 C CA . ARG A 1 564 ? -5.281 -17.848 -4.552 1.00 94.44 564 ARG A CA 1
ATOM 4125 C C . ARG A 1 564 ? -6.760 -17.573 -4.809 1.00 94.44 564 ARG A C 1
ATOM 4127 O O . ARG A 1 564 ? -7.610 -18.307 -4.312 1.00 94.44 564 ARG A O 1
ATOM 4134 N N . ILE A 1 565 ? -7.071 -16.570 -5.633 1.00 96.44 565 ILE A N 1
ATOM 4135 C CA . ILE A 1 565 ? -8.439 -16.324 -6.119 1.00 96.44 565 ILE A CA 1
ATOM 4136 C C . ILE A 1 565 ? -8.667 -17.068 -7.444 1.00 96.44 565 ILE A C 1
ATOM 4138 O O . ILE A 1 565 ? -7.857 -16.981 -8.368 1.00 96.44 565 ILE A O 1
ATOM 4142 N N . TYR A 1 566 ? -9.798 -17.761 -7.552 1.00 96.69 566 TYR A N 1
ATOM 4143 C CA . TYR A 1 566 ? -10.308 -18.380 -8.776 1.00 96.69 566 TYR A CA 1
ATOM 4144 C C . TYR A 1 566 ? -11.568 -17.631 -9.222 1.00 96.69 566 TYR A C 1
ATOM 4146 O O . TYR A 1 566 ? -12.507 -17.509 -8.432 1.00 96.69 566 TYR A O 1
ATOM 4154 N N . VAL A 1 567 ? -11.599 -17.152 -10.469 1.00 95.12 567 VAL A N 1
ATOM 4155 C CA . VAL A 1 567 ? -12.728 -16.386 -11.028 1.00 95.12 567 VAL A CA 1
ATOM 4156 C C . VAL A 1 567 ? -13.133 -16.938 -12.392 1.00 95.12 567 VAL A C 1
ATOM 4158 O O . VAL A 1 567 ? -12.285 -17.079 -13.272 1.00 95.12 567 VAL A O 1
ATOM 4161 N N . GLY A 1 568 ? -14.432 -17.189 -12.570 1.00 86.62 568 GLY A N 1
ATOM 4162 C CA . GLY A 1 568 ? -15.046 -17.480 -13.868 1.00 86.62 568 GLY A CA 1
ATOM 4163 C C . GLY A 1 568 ? -14.664 -18.822 -14.505 1.00 86.62 568 GLY A C 1
ATOM 4164 O O . GLY A 1 568 ? -13.971 -19.668 -13.931 1.00 86.62 568 GLY A O 1
ATOM 4165 N N . SER A 1 569 ? -15.165 -19.031 -15.721 1.00 79.50 569 SER A N 1
ATOM 4166 C CA . SER A 1 569 ? -15.052 -20.268 -16.481 1.00 79.50 569 SER A CA 1
ATOM 4167 C C . SER A 1 569 ? -14.771 -20.010 -17.959 1.00 79.50 569 SER A C 1
ATOM 4169 O O . SER A 1 569 ? -15.567 -19.398 -18.677 1.00 79.50 569 SER A O 1
ATOM 4171 N N . SER A 1 570 ? -13.695 -20.623 -18.461 1.00 72.50 570 SER A N 1
ATOM 4172 C CA . SER A 1 570 ? -13.222 -20.560 -19.858 1.00 72.50 570 SER A CA 1
ATOM 4173 C C . SER A 1 570 ? -14.180 -21.139 -20.922 1.00 72.50 570 SER A C 1
ATOM 4175 O O . SER A 1 570 ? -13.805 -21.320 -22.082 1.00 72.50 570 SER A O 1
ATOM 4177 N N . ARG A 1 571 ? -15.420 -21.473 -20.541 1.00 71.19 571 ARG A N 1
ATOM 4178 C CA . ARG A 1 571 ? -16.451 -22.117 -21.376 1.00 71.19 571 ARG A CA 1
ATOM 4179 C C . ARG A 1 571 ? -17.838 -21.468 -21.285 1.00 71.19 571 ARG A C 1
ATOM 4181 O O . ARG A 1 571 ? -18.752 -21.963 -21.941 1.00 71.19 571 ARG A O 1
ATOM 4188 N N . LYS A 1 572 ? -18.017 -20.443 -20.446 1.00 74.19 572 LYS A N 1
ATOM 4189 C CA . LYS A 1 572 ? -19.327 -19.832 -20.160 1.00 74.19 572 LYS A CA 1
ATOM 4190 C C . LYS A 1 572 ? -19.278 -18.311 -20.139 1.00 74.19 572 LYS A C 1
ATOM 4192 O O . LYS A 1 572 ? -20.106 -17.678 -20.786 1.00 74.19 572 LYS A O 1
ATOM 4197 N N . ASP A 1 573 ? -18.329 -17.753 -19.397 1.00 82.00 573 ASP A N 1
ATOM 4198 C CA . ASP A 1 573 ? -18.470 -16.394 -18.879 1.00 82.00 573 ASP A CA 1
ATOM 4199 C C . ASP A 1 573 ? -17.807 -15.385 -19.817 1.00 82.00 573 ASP A C 1
ATOM 4201 O O . ASP A 1 573 ? -16.588 -15.398 -19.988 1.00 82.00 573 ASP A O 1
ATOM 4205 N N . ALA A 1 574 ? -18.617 -14.531 -20.443 1.00 90.94 574 ALA A N 1
ATOM 4206 C CA . ALA A 1 574 ? -18.149 -13.447 -21.299 1.00 90.94 574 ALA A CA 1
ATOM 4207 C C . ALA A 1 574 ? -18.213 -12.124 -20.528 1.00 90.94 574 ALA A C 1
ATOM 4209 O O . ALA A 1 574 ? -19.292 -11.744 -20.081 1.00 90.94 574 ALA A O 1
ATOM 4210 N N . PHE A 1 575 ? -17.078 -11.438 -20.372 1.00 94.38 575 PHE A N 1
ATOM 4211 C CA . PHE A 1 575 ? -16.980 -10.214 -19.569 1.00 94.38 575 PHE A CA 1
ATOM 4212 C C . PHE A 1 575 ? -16.959 -8.944 -20.430 1.00 94.38 575 PHE A C 1
ATOM 4214 O O . PHE A 1 575 ? -16.332 -8.906 -21.488 1.00 94.38 575 PHE A O 1
ATOM 4221 N N . SER A 1 576 ? -17.603 -7.898 -19.926 1.00 95.94 576 SER A N 1
ATOM 4222 C CA . SER A 1 576 ? -17.729 -6.549 -20.478 1.00 95.94 576 SER A CA 1
ATOM 4223 C C . SER A 1 576 ? -17.550 -5.581 -19.301 1.00 95.94 576 SER A C 1
ATOM 4225 O O . SER A 1 576 ? -18.418 -5.496 -18.434 1.00 95.94 576 SER A O 1
ATOM 4227 N N . LEU A 1 577 ? -16.369 -4.957 -19.191 1.00 95.50 577 LEU A N 1
ATOM 4228 C CA . LEU A 1 577 ? -15.922 -4.210 -18.000 1.00 95.50 577 LEU A CA 1
ATOM 4229 C C . LEU A 1 577 ? -15.235 -2.885 -18.365 1.00 95.50 577 LEU A C 1
ATOM 4231 O O . LEU A 1 577 ? -14.579 -2.778 -19.399 1.00 95.50 577 LEU A O 1
ATOM 4235 N N . GLY A 1 578 ? -15.312 -1.886 -17.485 1.00 93.94 578 GLY A N 1
ATOM 4236 C CA . GLY A 1 578 ? -14.526 -0.654 -17.617 1.00 93.94 578 GLY A CA 1
ATOM 4237 C C . GLY A 1 578 ? -13.048 -0.877 -17.279 1.00 93.94 578 GLY A C 1
ATOM 4238 O O . GLY A 1 578 ? -12.162 -0.509 -18.051 1.00 93.94 578 GLY A O 1
ATOM 4239 N N . ILE A 1 579 ? -12.779 -1.535 -16.148 1.00 94.56 579 ILE A N 1
ATOM 4240 C CA . ILE A 1 579 ? -11.423 -1.889 -15.702 1.00 94.56 579 ILE A CA 1
ATOM 4241 C C . ILE A 1 579 ? -11.402 -3.241 -14.974 1.00 94.56 579 ILE A C 1
ATOM 4243 O O . ILE A 1 579 ? -12.306 -3.560 -14.203 1.00 94.56 579 ILE A O 1
ATOM 4247 N N . LEU A 1 580 ? -10.346 -4.027 -15.196 1.00 96.56 580 LEU A N 1
ATOM 4248 C CA . LEU A 1 580 ? -9.991 -5.195 -14.386 1.00 96.56 580 LEU A CA 1
ATOM 4249 C C . LEU A 1 580 ? -8.662 -4.916 -13.681 1.00 96.56 580 LEU A C 1
ATOM 4251 O O . LEU A 1 580 ? -7.631 -4.779 -14.337 1.00 96.56 580 LEU A O 1
ATOM 4255 N N . GLU A 1 581 ? -8.675 -4.861 -12.353 1.00 95.38 581 GLU A N 1
ATOM 4256 C CA . GLU A 1 581 ? -7.483 -4.670 -11.531 1.00 95.38 581 GLU A CA 1
ATOM 4257 C C . GLU A 1 581 ? -7.176 -5.940 -10.729 1.00 95.38 581 GLU A C 1
ATOM 4259 O O . GLU A 1 581 ? -8.011 -6.442 -9.979 1.00 95.38 581 GLU A O 1
ATOM 4264 N N . ILE A 1 582 ? -5.961 -6.460 -10.881 1.00 96.25 582 ILE A N 1
ATOM 4265 C CA . ILE A 1 582 ? -5.445 -7.617 -10.152 1.00 96.25 582 ILE A CA 1
ATOM 4266 C C . ILE A 1 582 ? -4.205 -7.183 -9.376 1.00 96.25 582 ILE A C 1
ATOM 4268 O O . ILE A 1 582 ? -3.222 -6.728 -9.968 1.00 96.25 582 ILE A O 1
ATOM 4272 N N . ALA A 1 583 ? -4.220 -7.376 -8.060 1.00 90.38 583 ALA A N 1
ATOM 4273 C CA . ALA A 1 583 ? -3.093 -7.052 -7.198 1.00 90.38 583 ALA A CA 1
ATOM 4274 C C . ALA A 1 583 ? -2.750 -8.195 -6.235 1.00 90.38 583 ALA A C 1
ATOM 4276 O O . ALA A 1 583 ? -3.635 -8.772 -5.599 1.00 90.38 583 ALA A O 1
ATOM 4277 N N . ASN A 1 584 ? -1.458 -8.500 -6.088 1.00 89.12 584 ASN A N 1
ATOM 4278 C CA . ASN A 1 584 ? -0.975 -9.443 -5.078 1.00 89.12 584 ASN A CA 1
ATOM 4279 C C . ASN A 1 584 ? 0.314 -8.959 -4.403 1.00 89.12 584 ASN A C 1
ATOM 4281 O O . ASN A 1 584 ? 1.159 -8.318 -5.032 1.00 89.12 584 ASN A O 1
ATOM 4285 N N . SER A 1 585 ? 0.466 -9.314 -3.129 1.00 84.06 585 SER A N 1
ATOM 4286 C CA . SER A 1 585 ? 1.676 -9.113 -2.336 1.00 84.06 585 SER A CA 1
ATOM 4287 C C . SER A 1 585 ? 1.971 -10.378 -1.522 1.00 84.06 585 SER A C 1
ATOM 4289 O O . SER A 1 585 ? 1.346 -10.615 -0.485 1.00 84.06 585 SER A O 1
ATOM 4291 N N . GLY A 1 586 ? 2.885 -11.211 -2.022 1.00 79.75 586 GLY A N 1
ATOM 4292 C CA . GLY A 1 586 ? 3.201 -12.549 -1.508 1.00 79.75 586 GLY A CA 1
ATOM 4293 C C . GLY A 1 586 ? 3.102 -13.646 -2.576 1.00 79.75 586 GLY A C 1
ATOM 4294 O O . GLY A 1 586 ? 3.038 -13.371 -3.777 1.00 79.75 586 GLY A O 1
ATOM 4295 N N . ASP A 1 587 ? 3.054 -14.898 -2.125 1.00 84.69 587 ASP A N 1
ATOM 4296 C CA . ASP A 1 587 ? 3.269 -16.103 -2.951 1.00 84.69 587 ASP A CA 1
ATOM 4297 C C . ASP A 1 587 ? 1.948 -16.693 -3.516 1.00 84.69 587 ASP A C 1
ATOM 4299 O O . ASP A 1 587 ? 1.891 -17.784 -4.104 1.00 84.69 587 ASP A O 1
ATOM 4303 N N . GLY A 1 588 ? 0.848 -15.964 -3.299 1.00 87.12 588 GLY A N 1
ATOM 4304 C CA . GLY A 1 588 ? -0.496 -16.247 -3.791 1.00 87.12 588 GLY A CA 1
ATOM 4305 C C . GLY A 1 588 ? -0.701 -15.973 -5.286 1.00 87.12 588 GLY A C 1
ATOM 4306 O O . GLY A 1 588 ? 0.216 -16.078 -6.107 1.00 87.12 588 GLY A O 1
ATOM 4307 N N . GLY A 1 589 ? -1.932 -15.640 -5.676 1.00 93.12 589 GLY A N 1
ATOM 4308 C CA . GLY A 1 589 ? -2.225 -15.373 -7.081 1.00 93.12 589 GLY A CA 1
ATOM 4309 C C . GLY A 1 589 ? -3.693 -15.254 -7.471 1.00 93.12 589 GLY A C 1
ATOM 4310 O O . GLY A 1 589 ? -4.601 -15.398 -6.654 1.00 93.12 589 GLY A O 1
ATOM 4311 N N . VAL A 1 590 ? -3.927 -15.048 -8.769 1.00 96.69 590 VAL A N 1
ATOM 4312 C CA . VAL A 1 590 ? -5.273 -14.994 -9.360 1.00 96.69 590 VAL A CA 1
ATOM 4313 C C . VAL A 1 590 ? -5.318 -15.804 -10.653 1.00 96.69 590 VAL A C 1
ATOM 4315 O O . VAL A 1 590 ? -4.563 -15.539 -11.589 1.00 96.69 590 VAL A O 1
ATOM 4318 N N . GLN A 1 591 ? -6.234 -16.771 -10.719 1.00 96.94 591 GLN A N 1
ATOM 4319 C CA . GLN A 1 591 ? -6.602 -17.473 -11.946 1.00 96.94 591 GLN A CA 1
ATOM 4320 C C . GLN A 1 591 ? -7.966 -16.962 -12.426 1.00 96.94 591 GLN A C 1
ATOM 4322 O O . GLN A 1 591 ? -9.008 -17.364 -11.904 1.00 96.94 591 GLN A O 1
ATOM 4327 N N . PHE A 1 592 ? -7.947 -16.103 -13.441 1.00 96.38 592 PHE A N 1
ATOM 4328 C CA . PHE A 1 592 ? -9.134 -15.558 -14.094 1.00 96.38 592 PHE A CA 1
ATOM 4329 C C . PHE A 1 592 ? -9.426 -16.346 -15.377 1.00 96.38 592 PHE A C 1
ATOM 4331 O O . PHE A 1 592 ? -8.528 -16.523 -16.205 1.00 96.38 592 PHE A O 1
ATOM 4338 N N . GLN A 1 593 ? -10.660 -16.819 -15.567 1.00 95.19 593 GLN A N 1
ATOM 4339 C CA . GLN A 1 593 ? -11.083 -17.525 -16.778 1.00 95.19 593 GLN A CA 1
ATOM 4340 C C . GLN A 1 593 ? -12.347 -16.923 -17.401 1.00 95.19 593 GLN A C 1
ATOM 4342 O O . GLN A 1 593 ? -13.293 -16.589 -16.693 1.00 95.19 593 GLN A O 1
ATOM 4347 N N . ALA A 1 594 ? -12.384 -16.867 -18.733 1.00 94.44 594 ALA A N 1
ATOM 4348 C CA . ALA A 1 594 ? -13.512 -16.348 -19.508 1.00 94.44 594 ALA A CA 1
ATOM 4349 C C . ALA A 1 594 ? -13.645 -17.054 -20.868 1.00 94.44 594 ALA A C 1
ATOM 4351 O O . ALA A 1 594 ? -12.669 -17.595 -21.395 1.00 94.44 594 ALA A O 1
ATOM 4352 N N . SER A 1 595 ? -14.832 -17.039 -21.475 1.00 93.81 595 SER A N 1
ATOM 4353 C CA . SER A 1 595 ? -14.987 -17.384 -22.895 1.00 93.81 595 SER A CA 1
ATOM 4354 C C . SER A 1 595 ? -14.476 -16.245 -23.780 1.00 93.81 595 SER A C 1
ATOM 4356 O O . SER A 1 595 ? -13.564 -16.445 -24.581 1.00 93.81 595 SER A O 1
ATOM 4358 N N . ALA A 1 596 ? -14.981 -15.034 -23.556 1.00 94.56 596 ALA A N 1
ATOM 4359 C CA . ALA A 1 596 ? -14.556 -13.802 -24.214 1.00 94.56 596 ALA A CA 1
ATOM 4360 C C . ALA A 1 596 ? -14.463 -12.646 -23.205 1.00 94.56 596 ALA A C 1
ATOM 4362 O O . ALA A 1 596 ? -15.073 -12.690 -22.137 1.00 94.56 596 ALA A O 1
ATOM 4363 N N . MET A 1 597 ? -13.700 -11.606 -23.531 1.00 95.31 597 MET A N 1
ATOM 4364 C CA . MET A 1 597 ? -13.553 -10.418 -22.693 1.00 95.31 597 MET A CA 1
ATOM 4365 C C . MET A 1 597 ? -13.438 -9.155 -23.546 1.00 95.31 597 MET A C 1
ATOM 4367 O O . MET A 1 597 ? -12.600 -9.086 -24.445 1.00 95.31 597 MET A O 1
ATOM 4371 N N . GLN A 1 598 ? -14.224 -8.139 -23.206 1.00 96.69 598 GLN A N 1
ATOM 4372 C CA . GLN A 1 598 ? -14.032 -6.756 -23.622 1.00 96.69 598 GLN A CA 1
ATOM 4373 C C . GLN A 1 598 ? -13.815 -5.909 -22.362 1.00 96.69 598 GLN A C 1
ATOM 4375 O O . GLN A 1 598 ? -14.686 -5.848 -21.497 1.00 96.69 598 GLN A O 1
ATOM 4380 N N . VAL A 1 599 ? -12.647 -5.281 -22.236 1.00 95.94 599 VAL A N 1
ATOM 4381 C CA . VAL A 1 599 ? -12.293 -4.441 -21.078 1.00 95.94 599 VAL A CA 1
ATOM 4382 C C . VAL A 1 599 ? -11.698 -3.123 -21.573 1.00 95.94 599 VAL A C 1
ATOM 4384 O O . VAL A 1 599 ? -11.065 -3.111 -22.621 1.00 95.94 599 VAL A O 1
ATOM 4387 N N . GLY A 1 600 ? -11.864 -2.015 -20.851 1.00 95.44 600 GLY A N 1
ATOM 4388 C CA . GLY A 1 600 ? -11.058 -0.811 -21.097 1.00 95.44 600 GLY A CA 1
ATOM 4389 C C . GLY A 1 600 ? -9.592 -1.052 -20.717 1.00 95.44 600 GLY A C 1
ATOM 4390 O O . GLY A 1 600 ? -8.756 -1.374 -21.564 1.00 95.44 600 GLY A O 1
ATOM 4391 N N . ASP A 1 601 ? -9.300 -0.956 -19.420 1.00 93.44 601 ASP A N 1
ATOM 4392 C CA . ASP A 1 601 ? -7.963 -1.189 -18.857 1.00 93.44 601 ASP A CA 1
ATOM 4393 C C . ASP A 1 601 ? -7.865 -2.542 -18.130 1.00 93.44 601 ASP A C 1
ATOM 4395 O O . ASP A 1 601 ? -8.726 -2.892 -17.322 1.00 93.44 601 ASP A O 1
ATOM 4399 N N . VAL A 1 602 ? -6.764 -3.272 -18.323 1.00 96.75 602 VAL A N 1
ATOM 4400 C CA . VAL A 1 602 ? -6.379 -4.413 -17.474 1.00 96.75 602 VAL A CA 1
ATOM 4401 C C . VAL A 1 602 ? -5.088 -4.073 -16.735 1.00 96.75 602 VAL A C 1
ATOM 4403 O O . VAL A 1 602 ? -4.043 -3.906 -17.362 1.00 96.75 602 VAL A O 1
ATOM 4406 N N . LYS A 1 603 ? -5.133 -3.990 -15.403 1.00 93.50 603 LYS A N 1
ATOM 4407 C CA . LYS A 1 603 ? -3.980 -3.645 -14.557 1.00 93.50 603 LYS A CA 1
ATOM 4408 C C . LYS A 1 603 ? -3.591 -4.823 -13.677 1.00 93.50 603 LYS A C 1
ATOM 4410 O O . LYS A 1 603 ? -4.425 -5.372 -12.966 1.00 93.50 603 LYS A O 1
ATOM 4415 N N . VAL A 1 604 ? -2.319 -5.207 -13.718 1.00 96.38 604 VAL A N 1
ATOM 4416 C CA . VAL A 1 604 ? -1.757 -6.320 -12.943 1.00 96.38 604 VAL A CA 1
ATOM 4417 C C . VAL A 1 604 ? -0.541 -5.812 -12.170 1.00 96.38 604 VAL A C 1
ATOM 4419 O O . VAL A 1 604 ? 0.459 -5.444 -12.784 1.00 96.38 604 VAL A O 1
ATOM 4422 N N . SER A 1 605 ? -0.623 -5.781 -10.838 1.00 91.62 605 SER A N 1
ATOM 4423 C CA . SER A 1 605 ? 0.438 -5.289 -9.941 1.00 91.62 605 SER A CA 1
ATOM 4424 C C . SER A 1 605 ? 0.846 -6.357 -8.928 1.00 91.62 605 SER A C 1
ATOM 4426 O O . SER A 1 605 ? 0.089 -6.649 -8.002 1.00 91.62 605 SER A O 1
ATOM 4428 N N . LEU A 1 606 ? 2.038 -6.937 -9.087 1.00 90.50 606 LEU A N 1
ATOM 4429 C CA . LEU A 1 606 ? 2.518 -8.048 -8.255 1.00 90.50 606 LEU A CA 1
ATOM 4430 C C . LEU A 1 606 ? 3.806 -7.708 -7.501 1.00 90.50 606 LEU A C 1
ATOM 4432 O O . LEU A 1 606 ? 4.680 -7.017 -8.030 1.00 90.50 606 LEU A O 1
ATOM 4436 N N . SER A 1 607 ? 3.927 -8.240 -6.285 1.00 85.31 607 SER A N 1
ATOM 4437 C CA . SER A 1 607 ? 5.104 -8.122 -5.423 1.00 85.31 607 SER A CA 1
ATOM 4438 C C . SER A 1 607 ? 5.367 -9.445 -4.695 1.00 85.31 607 SER A C 1
ATOM 4440 O O . SER A 1 607 ? 4.465 -9.974 -4.050 1.00 85.31 607 SER A O 1
ATOM 4442 N N . GLY A 1 608 ? 6.597 -9.957 -4.757 1.00 82.12 608 GLY A N 1
ATOM 4443 C CA . GLY A 1 608 ? 6.967 -11.287 -4.249 1.00 82.12 608 GLY A CA 1
ATOM 4444 C C . GLY A 1 608 ? 6.819 -12.373 -5.319 1.00 82.12 608 GLY A C 1
ATOM 4445 O O . GLY A 1 608 ? 6.908 -12.083 -6.515 1.00 82.12 608 GLY A O 1
ATOM 4446 N N . ASP A 1 609 ? 6.547 -13.612 -4.909 1.00 88.75 609 ASP A N 1
ATOM 4447 C CA . ASP A 1 609 ? 6.599 -14.790 -5.793 1.00 88.75 609 ASP A CA 1
ATOM 4448 C C . ASP A 1 609 ? 5.203 -15.148 -6.359 1.00 88.75 609 ASP A C 1
ATOM 4450 O O . ASP A 1 609 ? 4.830 -16.309 -6.541 1.00 88.75 609 ASP A O 1
ATOM 4454 N N . SER A 1 610 ? 4.401 -14.113 -6.631 1.00 89.31 610 SER A N 1
ATOM 4455 C CA . SER A 1 610 ? 3.002 -14.194 -7.069 1.00 89.31 610 SER A CA 1
ATOM 4456 C C . SER A 1 610 ? 2.810 -14.860 -8.436 1.00 89.31 610 SER A C 1
ATOM 4458 O O . SER A 1 610 ? 3.621 -14.677 -9.342 1.00 89.31 610 SER A O 1
ATOM 4460 N N . VAL A 1 611 ? 1.660 -15.507 -8.667 1.00 94.94 611 VAL A N 1
ATOM 4461 C CA . VAL A 1 611 ? 1.295 -16.034 -10.000 1.00 94.94 611 VAL A CA 1
ATOM 4462 C C . VAL A 1 611 ? -0.083 -15.552 -10.463 1.00 94.94 611 VAL A C 1
ATOM 4464 O O . VAL A 1 611 ? -1.097 -15.861 -9.841 1.00 94.94 611 VAL A O 1
ATOM 4467 N N . VAL A 1 612 ? -0.149 -14.857 -11.602 1.00 97.31 612 VAL A N 1
ATOM 4468 C CA . VAL A 1 612 ? -1.418 -14.463 -12.247 1.00 97.31 612 VAL A CA 1
ATOM 4469 C C . VAL A 1 612 ? -1.571 -15.118 -13.614 1.00 97.31 612 VAL A C 1
ATOM 4471 O O . VAL A 1 612 ? -0.656 -15.101 -14.438 1.00 97.31 612 VAL A O 1
ATOM 4474 N N . ALA A 1 613 ? -2.756 -15.667 -13.871 1.00 96.88 613 ALA A N 1
ATOM 4475 C CA . ALA A 1 613 ? -3.132 -16.266 -15.143 1.00 96.88 613 ALA A CA 1
ATOM 4476 C C . ALA A 1 613 ? -4.493 -15.731 -15.609 1.00 96.88 613 ALA A C 1
ATOM 4478 O O . ALA A 1 613 ? -5.509 -15.961 -14.954 1.00 96.88 613 ALA A O 1
ATOM 4479 N N . ILE A 1 614 ? -4.505 -15.041 -16.751 1.00 96.69 614 ILE A N 1
ATOM 4480 C CA . ILE A 1 614 ? -5.708 -14.552 -17.437 1.00 96.69 614 ILE A CA 1
ATOM 4481 C C . ILE A 1 614 ? -5.938 -15.454 -18.652 1.00 96.69 614 ILE A C 1
ATOM 4483 O O . ILE A 1 614 ? -5.124 -15.471 -19.579 1.00 96.69 614 ILE A O 1
ATOM 4487 N N . LEU A 1 615 ? -7.015 -16.242 -18.612 1.00 95.69 615 LEU A N 1
ATOM 4488 C CA . LEU A 1 615 ? -7.267 -17.373 -19.508 1.00 95.69 615 LEU A CA 1
ATOM 4489 C C . LEU A 1 615 ? -8.612 -17.214 -20.233 1.00 95.69 615 LEU A C 1
ATOM 4491 O O . LEU A 1 615 ? -9.658 -17.674 -19.769 1.00 95.69 615 LEU A O 1
ATOM 4495 N N . VAL A 1 616 ? -8.569 -16.575 -21.395 1.00 95.38 616 VAL A N 1
ATOM 4496 C CA . VAL A 1 616 ? -9.711 -16.393 -22.298 1.00 95.38 616 VAL A CA 1
ATOM 4497 C C . VAL A 1 616 ? -9.683 -17.499 -23.362 1.00 95.38 616 VAL A C 1
ATOM 4499 O O . VAL A 1 616 ? -8.597 -17.930 -23.754 1.00 95.38 616 VAL A O 1
ATOM 4502 N N . SER A 1 617 ? -10.825 -18.014 -23.827 1.00 93.06 617 SER A N 1
ATOM 4503 C CA . SER A 1 617 ? -10.830 -19.097 -24.834 1.00 93.06 617 SER A CA 1
ATOM 4504 C C . SER A 1 617 ? -11.086 -18.643 -26.274 1.00 93.06 617 SER A C 1
ATOM 4506 O O . SER A 1 617 ? -10.621 -19.316 -27.195 1.00 93.06 617 SER A O 1
ATOM 4508 N N . GLU A 1 618 ? -11.742 -17.499 -26.478 1.00 92.88 618 GLU A N 1
ATOM 4509 C CA . GLU A 1 618 ? -12.075 -16.954 -27.799 1.00 92.88 618 GLU A CA 1
ATOM 4510 C C . GLU A 1 618 ? -11.334 -15.636 -28.082 1.00 92.88 618 GLU A C 1
ATOM 4512 O O . GLU A 1 618 ? -10.377 -15.625 -28.858 1.00 92.88 618 GLU A O 1
ATOM 4517 N N . GLN A 1 619 ? -11.730 -14.524 -27.456 1.00 93.94 619 GLN A N 1
ATOM 4518 C CA . GLN A 1 619 ? -11.164 -13.204 -27.762 1.00 93.94 619 GLN A CA 1
ATOM 4519 C C . GLN A 1 619 ? -11.045 -12.309 -26.526 1.00 93.94 619 GLN A C 1
ATOM 4521 O O . GLN A 1 619 ? -11.970 -12.231 -25.720 1.00 93.94 619 GLN A O 1
ATOM 4526 N N . LEU A 1 620 ? -9.920 -11.597 -26.427 1.00 96.00 620 LEU A N 1
ATOM 4527 C CA . LEU A 1 620 ? -9.654 -10.540 -25.452 1.00 96.00 620 LEU A CA 1
ATOM 4528 C C . LEU A 1 620 ? -9.454 -9.220 -26.213 1.00 96.00 620 LEU A C 1
ATOM 4530 O O . LEU A 1 620 ? -8.461 -9.057 -26.926 1.00 96.00 620 LEU A O 1
ATOM 4534 N N . VAL A 1 621 ? -10.406 -8.297 -26.084 1.00 96.62 621 VAL A N 1
ATOM 4535 C CA . VAL A 1 621 ? -10.346 -6.934 -26.635 1.00 96.62 621 VAL A CA 1
ATOM 4536 C C . VAL A 1 621 ? -10.111 -5.959 -25.488 1.00 96.62 621 VAL A C 1
ATOM 4538 O O . VAL A 1 621 ? -10.862 -5.967 -24.512 1.00 96.62 621 VAL A O 1
ATOM 4541 N N . VAL A 1 622 ? -9.067 -5.141 -25.599 1.00 96.62 622 VAL A N 1
ATOM 4542 C CA . VAL A 1 622 ? -8.631 -4.202 -24.558 1.00 96.62 622 VAL A CA 1
ATOM 4543 C C . VAL A 1 622 ? -8.164 -2.875 -25.147 1.00 96.62 622 VAL A C 1
ATOM 4545 O O . VAL A 1 622 ? -7.570 -2.847 -26.227 1.00 96.62 622 VAL A O 1
ATOM 4548 N N . ASP A 1 623 ? -8.355 -1.771 -24.429 1.00 94.62 623 ASP A N 1
ATOM 4549 C CA . ASP A 1 623 ? -7.654 -0.529 -24.758 1.00 94.62 623 ASP A CA 1
ATOM 4550 C C . ASP A 1 623 ? -6.219 -0.579 -24.214 1.00 94.62 623 ASP A C 1
ATOM 4552 O O . ASP A 1 623 ? -5.267 -0.382 -24.982 1.00 94.62 623 ASP A O 1
ATOM 4556 N N . SER A 1 624 ? -6.025 -0.952 -22.943 1.00 93.44 624 SER A N 1
ATOM 4557 C CA . SER A 1 624 ? -4.683 -1.164 -22.383 1.00 93.44 624 SER A CA 1
ATOM 4558 C C . SER A 1 624 ? -4.538 -2.432 -21.535 1.00 93.44 624 SER A C 1
ATOM 4560 O O . SER A 1 624 ? -5.472 -2.880 -20.869 1.00 93.44 624 SER A O 1
ATOM 4562 N N . ILE A 1 625 ? -3.327 -2.999 -21.538 1.00 96.25 625 ILE A N 1
ATOM 4563 C CA . ILE A 1 625 ? -2.855 -3.896 -20.475 1.00 96.25 625 ILE A CA 1
ATOM 4564 C C . ILE A 1 625 ? -1.602 -3.276 -19.862 1.00 96.25 625 ILE A C 1
ATOM 4566 O O . ILE A 1 625 ? -0.602 -3.091 -20.558 1.00 96.25 625 ILE A O 1
ATOM 4570 N N . GLU A 1 626 ? -1.640 -2.994 -18.562 1.00 94.00 626 GLU A N 1
ATOM 4571 C CA . GLU A 1 626 ? -0.489 -2.589 -17.758 1.00 94.00 626 GLU A CA 1
ATOM 4572 C C . GLU A 1 626 ? -0.116 -3.728 -16.803 1.00 94.00 626 GLU A C 1
ATOM 4574 O O . GLU A 1 626 ? -0.871 -4.090 -15.903 1.00 94.00 626 GLU A O 1
ATOM 4579 N N . THR A 1 627 ? 1.063 -4.317 -16.994 1.00 93.50 627 THR A N 1
ATOM 4580 C CA . THR A 1 627 ? 1.614 -5.342 -16.096 1.00 93.50 627 THR A CA 1
ATOM 4581 C C . THR A 1 627 ? 2.862 -4.812 -15.407 1.00 93.50 627 THR A C 1
ATOM 4583 O O . THR A 1 627 ? 3.848 -4.520 -16.084 1.00 93.50 627 THR A O 1
ATOM 4586 N N . THR A 1 628 ? 2.865 -4.746 -14.076 1.00 89.69 628 THR A N 1
ATOM 4587 C CA . THR A 1 628 ? 4.081 -4.512 -13.292 1.00 89.69 628 THR A CA 1
ATOM 4588 C C . THR A 1 628 ? 4.328 -5.629 -12.280 1.00 89.69 628 THR A C 1
ATOM 4590 O O . THR A 1 628 ? 3.436 -5.992 -11.515 1.00 89.69 628 THR A O 1
ATOM 4593 N N . THR A 1 629 ? 5.560 -6.136 -12.241 1.00 90.50 629 THR A N 1
ATOM 4594 C CA . THR A 1 629 ? 6.020 -7.149 -11.283 1.00 90.50 629 THR A CA 1
ATOM 4595 C C . THR A 1 629 ? 7.244 -6.678 -10.498 1.00 90.50 629 THR A C 1
ATOM 4597 O O . THR A 1 629 ? 8.114 -5.982 -11.031 1.00 90.50 629 THR A O 1
ATOM 4600 N N . SER A 1 630 ? 7.314 -7.084 -9.230 1.00 84.62 630 SER A N 1
ATOM 4601 C CA . SER A 1 630 ? 8.461 -6.908 -8.336 1.00 84.62 630 SER A CA 1
ATOM 4602 C C . SER A 1 630 ? 8.800 -8.244 -7.664 1.00 84.62 630 SER A C 1
ATOM 4604 O O . SER A 1 630 ? 7.915 -8.864 -7.075 1.00 84.62 630 SER A O 1
ATOM 4606 N N . GLY A 1 631 ? 10.048 -8.706 -7.759 1.00 82.44 631 GLY A N 1
ATOM 4607 C CA . GLY A 1 631 ? 10.450 -10.067 -7.369 1.00 82.44 631 GLY A CA 1
ATOM 4608 C C . GLY A 1 631 ? 10.202 -11.110 -8.469 1.00 82.44 631 GLY A C 1
ATOM 4609 O O . GLY A 1 631 ? 10.130 -10.767 -9.654 1.00 82.44 631 GLY A O 1
ATOM 4610 N N . ASP A 1 632 ? 10.051 -12.378 -8.082 1.00 90.50 632 ASP A N 1
ATOM 4611 C CA . ASP A 1 632 ? 10.064 -13.535 -8.999 1.00 90.50 632 ASP A CA 1
ATOM 4612 C C . ASP A 1 632 ? 8.663 -13.879 -9.564 1.00 90.50 632 ASP A C 1
ATOM 4614 O O . ASP A 1 632 ? 8.430 -14.947 -10.141 1.00 90.50 632 ASP A O 1
ATOM 4618 N N . SER A 1 633 ? 7.722 -12.936 -9.429 1.00 90.56 633 SER A N 1
ATOM 4619 C CA . SER A 1 633 ? 6.335 -13.004 -9.902 1.00 90.56 633 SER A CA 1
ATOM 4620 C C . SER A 1 633 ? 6.183 -13.429 -11.371 1.00 90.56 633 SER A C 1
ATOM 4622 O O . SER A 1 633 ? 6.916 -12.979 -12.255 1.00 90.56 633 SER A O 1
ATOM 4624 N N . GLN A 1 634 ? 5.147 -14.220 -11.660 1.00 95.50 634 GLN A N 1
ATOM 4625 C CA . GLN A 1 634 ? 4.839 -14.740 -12.996 1.00 95.50 634 GLN A CA 1
ATOM 4626 C C . GLN A 1 634 ? 3.465 -14.275 -13.491 1.00 95.50 634 GLN A C 1
ATOM 4628 O O . GLN A 1 634 ? 2.473 -14.346 -12.763 1.00 95.50 634 GLN A O 1
ATOM 4633 N N . VAL A 1 635 ? 3.389 -13.844 -14.754 1.00 97.50 635 VAL A N 1
ATOM 4634 C CA . VAL A 1 635 ? 2.137 -13.404 -15.395 1.00 97.50 635 VAL A CA 1
ATOM 4635 C C . VAL A 1 635 ? 1.939 -14.114 -16.726 1.00 97.50 635 VAL A C 1
ATOM 4637 O O . VAL A 1 635 ? 2.803 -14.068 -17.602 1.00 97.50 635 VAL A O 1
ATOM 4640 N N . PHE A 1 636 ? 0.769 -14.723 -16.903 1.00 97.31 636 PHE A N 1
ATOM 4641 C CA . PHE A 1 636 ? 0.377 -15.424 -18.122 1.00 97.31 636 PHE A CA 1
ATOM 4642 C C . PHE A 1 636 ? -0.912 -14.830 -18.692 1.00 97.31 636 PHE A C 1
ATOM 4644 O O . PHE A 1 636 ? -1.963 -14.901 -18.058 1.00 97.31 636 PHE A O 1
ATOM 4651 N N . VAL A 1 637 ? -0.846 -14.295 -19.911 1.00 96.62 637 VAL A N 1
ATOM 4652 C CA . VAL A 1 637 ? -2.018 -13.844 -20.675 1.00 96.62 637 VAL A CA 1
ATOM 4653 C C . VAL A 1 637 ? -2.220 -14.793 -21.852 1.00 96.62 637 VAL A C 1
ATOM 4655 O O . VAL A 1 637 ? -1.347 -14.931 -22.718 1.00 96.62 637 VAL A O 1
ATOM 4658 N N . GLN A 1 638 ? -3.363 -15.480 -21.861 1.00 95.00 638 GLN A N 1
ATOM 4659 C CA . GLN A 1 638 ? -3.703 -16.507 -22.843 1.00 95.00 638 GLN A CA 1
ATOM 4660 C C . GLN A 1 638 ? -5.118 -16.267 -23.391 1.00 95.00 638 GLN A C 1
ATOM 4662 O O . GLN A 1 638 ? -6.071 -16.125 -22.637 1.00 95.00 638 GLN A O 1
ATOM 4667 N N . THR A 1 639 ? -5.234 -16.218 -24.716 1.00 93.31 639 THR A N 1
ATOM 4668 C CA . THR A 1 639 ? -6.474 -16.073 -25.508 1.00 93.31 639 THR A CA 1
ATOM 4669 C C . THR A 1 639 ? -6.328 -16.833 -26.842 1.00 93.31 639 THR A C 1
ATOM 4671 O O . THR A 1 639 ? -5.255 -17.396 -27.092 1.00 93.31 639 THR A O 1
ATOM 4674 N N . ALA A 1 640 ? -7.335 -16.876 -27.720 1.00 91.19 640 ALA A N 1
ATOM 4675 C CA . ALA A 1 640 ? -7.113 -17.252 -29.126 1.00 91.19 640 ALA A CA 1
ATOM 4676 C C . ALA A 1 640 ? -6.793 -16.020 -30.003 1.00 91.19 640 ALA A C 1
ATOM 4678 O O . ALA A 1 640 ? -5.918 -16.102 -30.870 1.00 91.19 640 ALA A O 1
ATOM 4679 N N . ASP A 1 641 ? -7.414 -14.871 -29.712 1.00 93.69 641 ASP A N 1
ATOM 4680 C CA . ASP A 1 641 ? -7.093 -13.558 -30.292 1.00 93.69 641 ASP A CA 1
ATOM 4681 C C . ASP A 1 641 ? -6.968 -12.469 -29.205 1.00 93.69 641 ASP A C 1
ATOM 4683 O O . ASP A 1 641 ? -7.812 -12.385 -28.306 1.00 93.69 641 ASP A O 1
ATOM 4687 N N . LEU A 1 642 ? -5.912 -11.648 -29.274 1.00 96.06 642 LEU A N 1
ATOM 4688 C CA . LEU A 1 642 ? -5.708 -10.449 -28.446 1.00 96.06 642 LEU A CA 1
ATOM 4689 C C . LEU A 1 642 ? -5.695 -9.202 -29.333 1.00 96.06 642 LEU A C 1
ATOM 4691 O O . LEU A 1 642 ? -4.827 -9.062 -30.198 1.00 96.06 642 LEU A O 1
ATOM 4695 N N . GLN A 1 643 ? -6.594 -8.259 -29.066 1.00 96.38 643 GLN A N 1
ATOM 4696 C CA . GLN A 1 643 ? -6.608 -6.948 -29.714 1.00 96.38 643 GLN A CA 1
ATOM 4697 C C . GLN A 1 643 ? -6.422 -5.862 -28.655 1.00 96.38 643 GLN A C 1
ATOM 4699 O O . GLN A 1 643 ? -7.292 -5.683 -27.809 1.00 96.38 643 GLN A O 1
ATOM 4704 N N . ALA A 1 644 ? -5.284 -5.163 -28.697 1.00 95.69 644 ALA A N 1
ATOM 4705 C CA . ALA A 1 644 ? -4.920 -4.117 -27.739 1.00 95.69 644 ALA A CA 1
ATOM 4706 C C . ALA A 1 644 ? -4.570 -2.796 -28.445 1.00 95.69 644 ALA A C 1
ATOM 4708 O O . ALA A 1 644 ? -3.929 -2.826 -29.499 1.00 95.69 644 ALA A O 1
ATOM 4709 N N . GLN A 1 645 ? -4.880 -1.630 -27.861 1.00 93.81 645 GLN A N 1
ATOM 4710 C CA . GLN A 1 645 ? -4.186 -0.401 -28.283 1.00 93.81 645 GLN A CA 1
ATOM 4711 C C . GLN A 1 645 ? -2.772 -0.399 -27.692 1.00 93.81 645 GLN A C 1
ATOM 4713 O O . GLN A 1 645 ? -1.795 -0.377 -28.444 1.00 93.81 645 GLN A O 1
ATOM 4718 N N . THR A 1 646 ? -2.669 -0.505 -26.362 1.00 92.31 646 THR A N 1
ATOM 4719 C CA . THR A 1 646 ? -1.404 -0.377 -25.621 1.00 92.31 646 THR A CA 1
ATOM 4720 C C . THR A 1 646 ? -1.073 -1.626 -24.806 1.00 92.31 646 THR A C 1
ATOM 4722 O O . THR A 1 646 ? -1.902 -2.109 -24.038 1.00 92.31 646 THR A O 1
ATOM 4725 N N . LEU A 1 647 ? 0.168 -2.113 -24.906 1.00 95.31 647 LEU A N 1
ATOM 4726 C CA . LEU A 1 647 ? 0.729 -3.111 -23.987 1.00 95.31 647 LEU A CA 1
ATOM 4727 C C . LEU A 1 647 ? 1.905 -2.506 -23.212 1.00 95.31 647 LEU A C 1
ATOM 4729 O O . LEU A 1 647 ? 2.985 -2.309 -23.773 1.00 95.31 647 LEU A O 1
ATOM 4733 N N . MET A 1 648 ? 1.711 -2.229 -21.924 1.00 94.00 648 MET A N 1
ATOM 4734 C CA . MET A 1 648 ? 2.754 -1.742 -21.023 1.00 94.00 648 MET A CA 1
ATOM 4735 C C . MET A 1 648 ? 3.191 -2.851 -20.062 1.00 94.00 648 MET A C 1
ATOM 4737 O O . MET A 1 648 ? 2.382 -3.559 -19.467 1.00 94.00 648 MET A O 1
ATOM 4741 N N . THR A 1 649 ? 4.497 -3.048 -19.931 1.00 93.62 649 THR A N 1
ATOM 4742 C CA . THR A 1 649 ? 5.088 -4.120 -19.127 1.00 93.62 649 THR A CA 1
ATOM 4743 C C . THR A 1 649 ? 6.317 -3.607 -18.390 1.00 93.62 649 THR A C 1
ATOM 4745 O O . THR A 1 649 ? 7.167 -2.947 -18.985 1.00 93.62 649 THR A O 1
ATOM 4748 N N . LYS A 1 650 ? 6.421 -3.913 -17.097 1.00 89.56 650 LYS A N 1
ATOM 4749 C CA . LYS A 1 650 ? 7.483 -3.434 -16.211 1.00 89.56 650 LYS A CA 1
ATOM 4750 C C . LYS A 1 650 ? 7.895 -4.532 -15.232 1.00 89.56 650 LYS A C 1
ATOM 4752 O O . LYS A 1 650 ? 7.085 -4.972 -14.428 1.00 89.56 650 LYS A O 1
ATOM 4757 N N . VAL A 1 651 ? 9.148 -4.968 -15.298 1.00 91.94 651 VAL A N 1
ATOM 4758 C CA . VAL A 1 651 ? 9.709 -6.016 -14.430 1.00 91.94 651 VAL A CA 1
ATOM 4759 C C . VAL A 1 651 ? 10.811 -5.424 -13.561 1.00 91.94 651 VAL A C 1
ATOM 4761 O O . VAL A 1 651 ? 11.684 -4.722 -14.075 1.00 91.94 651 VAL A O 1
ATOM 4764 N N . SER A 1 652 ? 10.772 -5.720 -12.263 1.00 86.75 652 SER A N 1
ATOM 4765 C CA . SER A 1 652 ? 11.802 -5.368 -11.284 1.00 86.75 652 SER A CA 1
ATOM 4766 C C . SER A 1 652 ? 12.217 -6.619 -10.501 1.00 86.75 652 SER A C 1
ATOM 4768 O O . SER A 1 652 ? 11.508 -7.037 -9.591 1.00 86.75 652 SER A O 1
ATOM 4770 N N . GLY A 1 653 ? 13.346 -7.229 -10.856 1.00 84.50 653 GLY A N 1
ATOM 4771 C CA . GLY A 1 653 ? 13.758 -8.561 -10.399 1.00 84.50 653 GLY A CA 1
ATOM 4772 C C . GLY A 1 653 ? 13.668 -9.606 -11.515 1.00 84.50 653 GLY A C 1
ATOM 4773 O O . GLY A 1 653 ? 13.744 -9.265 -12.700 1.00 84.50 653 GLY A O 1
ATOM 4774 N N . ASP A 1 654 ? 13.496 -10.872 -11.132 1.00 88.56 654 ASP A N 1
ATOM 4775 C CA . ASP A 1 654 ? 13.718 -12.019 -12.026 1.00 88.56 654 ASP A CA 1
ATOM 4776 C C . ASP A 1 654 ? 12.411 -12.650 -12.557 1.00 88.56 654 ASP A C 1
ATOM 4778 O O . ASP A 1 654 ? 12.428 -13.673 -13.249 1.00 88.56 654 ASP A O 1
ATOM 4782 N N . GLY A 1 655 ? 11.271 -12.003 -12.286 1.00 86.69 655 GLY A N 1
ATOM 4783 C CA . GLY A 1 655 ? 9.935 -12.418 -12.713 1.00 86.69 655 GLY A CA 1
ATOM 4784 C C . GLY A 1 655 ? 9.743 -12.595 -14.227 1.00 86.69 655 GLY A C 1
ATOM 4785 O O . GLY A 1 655 ? 10.488 -12.077 -15.067 1.00 86.69 655 GLY A O 1
ATOM 4786 N N . GLU A 1 656 ? 8.702 -13.345 -14.594 1.00 95.19 656 GLU A N 1
ATOM 4787 C CA . GLU A 1 656 ? 8.479 -13.814 -15.965 1.00 95.19 656 GLU A CA 1
ATOM 4788 C C . GLU A 1 656 ? 7.067 -13.505 -16.475 1.00 95.19 656 GLU A C 1
ATOM 4790 O O . GLU A 1 656 ? 6.066 -14.032 -15.989 1.00 95.19 656 GLU A O 1
ATOM 4795 N N . ILE A 1 657 ? 6.988 -12.665 -17.507 1.00 96.00 657 ILE A N 1
ATOM 4796 C CA . ILE A 1 657 ? 5.733 -12.192 -18.100 1.00 96.00 657 ILE A CA 1
ATOM 4797 C C . ILE A 1 657 ? 5.598 -12.779 -19.501 1.00 96.00 657 ILE A C 1
ATOM 4799 O O . ILE A 1 657 ? 6.491 -12.641 -20.338 1.00 96.00 657 ILE A O 1
ATOM 4803 N N . THR A 1 658 ? 4.475 -13.443 -19.770 1.00 96.81 658 THR A N 1
ATOM 4804 C CA . THR A 1 658 ? 4.246 -14.166 -21.020 1.00 96.81 658 THR A CA 1
ATOM 4805 C C . THR A 1 658 ? 2.857 -13.923 -21.607 1.00 96.81 658 THR A C 1
ATOM 4807 O O . THR A 1 658 ? 1.839 -14.266 -21.012 1.00 96.81 658 THR A O 1
ATOM 4810 N N . TYR A 1 659 ? 2.839 -13.444 -22.849 1.00 95.00 659 TYR A N 1
ATOM 4811 C CA . TYR A 1 659 ? 1.665 -13.380 -23.714 1.00 95.00 659 TYR A CA 1
ATOM 4812 C C . TYR A 1 659 ? 1.800 -14.501 -24.750 1.00 95.00 659 TYR A C 1
ATOM 4814 O O . TYR A 1 659 ? 2.503 -14.359 -25.752 1.00 95.00 659 TYR A O 1
ATOM 4822 N N . SER A 1 660 ? 1.189 -15.659 -24.486 1.00 87.50 660 SER A N 1
ATOM 4823 C CA . SER A 1 660 ? 1.432 -16.870 -25.292 1.00 87.50 660 SER A CA 1
ATOM 4824 C C . SER A 1 660 ? 0.759 -16.847 -26.668 1.00 87.50 660 SER A C 1
ATOM 4826 O O . SER A 1 660 ? 1.124 -17.618 -27.554 1.00 87.50 660 SER A O 1
ATOM 4828 N N . SER A 1 661 ? -0.242 -15.990 -26.838 1.00 81.50 661 SER A N 1
ATOM 4829 C CA . SER A 1 661 ? -1.283 -16.124 -27.858 1.00 81.50 661 SER A CA 1
ATOM 4830 C C . SER A 1 661 ? -1.132 -15.169 -29.032 1.00 81.50 661 SER A C 1
ATOM 4832 O O . SER A 1 661 ? -0.532 -14.111 -28.893 1.00 81.50 661 SER A O 1
ATOM 4834 N N . SER A 1 662 ? -1.689 -15.538 -30.186 1.00 86.31 662 SER A N 1
ATOM 4835 C CA . SER A 1 662 ? -1.780 -14.664 -31.358 1.00 86.31 662 SER A CA 1
ATOM 4836 C C . SER A 1 662 ? -2.593 -13.402 -31.066 1.00 86.31 662 SER A C 1
ATOM 4838 O O . SER A 1 662 ? -3.614 -13.459 -30.385 1.00 86.31 662 SER A O 1
ATOM 4840 N N . GLY A 1 663 ? -2.156 -12.273 -31.621 1.00 93.00 663 GLY A N 1
ATOM 4841 C CA . GLY A 1 663 ? -2.879 -11.010 -31.522 1.00 93.00 663 GLY A CA 1
ATOM 4842 C C . GLY A 1 663 ? -2.150 -9.847 -32.186 1.00 93.00 663 GLY A C 1
ATOM 4843 O O . GLY A 1 663 ? -1.087 -10.016 -32.793 1.00 93.00 663 GLY A O 1
ATOM 4844 N N . THR A 1 664 ? -2.707 -8.647 -32.043 1.00 95.56 664 THR A N 1
ATOM 4845 C CA . THR A 1 664 ? -2.144 -7.394 -32.567 1.00 95.56 664 THR A CA 1
ATOM 4846 C C . THR A 1 664 ? -2.178 -6.289 -31.518 1.00 95.56 664 THR A C 1
ATOM 4848 O O . THR A 1 664 ? -3.139 -6.208 -30.751 1.00 95.56 664 THR A O 1
ATOM 4851 N N . CYS A 1 665 ? -1.175 -5.406 -31.525 1.00 96.44 665 CYS A N 1
ATOM 4852 C CA . CYS A 1 665 ? -1.232 -4.159 -30.761 1.00 96.44 665 CYS A CA 1
ATOM 4853 C C . CYS A 1 665 ? -0.808 -2.928 -31.577 1.00 96.44 665 CYS A C 1
ATOM 4855 O O . CYS A 1 665 ? -0.200 -3.056 -32.646 1.00 96.44 665 CYS A O 1
ATOM 4857 N N . VAL A 1 666 ? -1.136 -1.723 -31.105 1.00 95.00 666 VAL A N 1
ATOM 4858 C CA . VAL A 1 666 ? -0.614 -0.483 -31.698 1.00 95.00 666 VAL A CA 1
ATOM 4859 C C . VAL A 1 666 ? 0.754 -0.182 -31.095 1.00 95.00 666 VAL A C 1
ATOM 4861 O O . VAL A 1 666 ? 1.760 -0.329 -31.793 1.00 95.00 666 VAL A O 1
ATOM 4864 N N . ASP A 1 667 ? 0.795 0.144 -29.806 1.00 88.62 667 ASP A N 1
ATOM 4865 C CA . ASP A 1 667 ? 1.999 0.590 -29.110 1.00 88.62 667 ASP A CA 1
ATOM 4866 C C . ASP A 1 667 ? 2.352 -0.339 -27.939 1.00 88.62 667 ASP A C 1
ATOM 4868 O O . ASP A 1 667 ? 1.499 -0.781 -27.170 1.00 88.62 667 ASP A O 1
ATOM 4872 N N . GLN A 1 668 ? 3.641 -0.641 -27.798 1.00 94.69 668 GLN A N 1
ATOM 4873 C CA . GLN A 1 668 ? 4.171 -1.519 -26.762 1.00 94.69 668 GLN A CA 1
ATOM 4874 C C . GLN A 1 668 ? 5.328 -0.849 -26.021 1.00 94.69 668 GLN A C 1
ATOM 4876 O O . GLN A 1 668 ? 6.270 -0.362 -26.647 1.00 94.69 668 GLN A O 1
ATOM 4881 N N . THR A 1 669 ? 5.304 -0.909 -24.692 1.00 91.62 669 THR A N 1
ATOM 4882 C CA . THR A 1 669 ? 6.359 -0.387 -23.817 1.00 91.62 669 THR A CA 1
ATOM 4883 C C . THR A 1 669 ? 6.805 -1.474 -22.847 1.00 91.62 669 THR A C 1
ATOM 4885 O O . THR A 1 669 ? 5.993 -1.993 -22.087 1.00 91.62 669 THR A O 1
ATOM 4888 N N . ILE A 1 670 ? 8.094 -1.817 -22.861 1.00 93.69 670 ILE A N 1
ATOM 4889 C CA . ILE A 1 670 ? 8.696 -2.823 -21.977 1.00 93.69 670 ILE A CA 1
ATOM 4890 C C . ILE A 1 670 ? 9.843 -2.187 -21.185 1.00 93.69 670 ILE A C 1
ATOM 4892 O O . ILE A 1 670 ? 10.830 -1.722 -21.758 1.00 93.69 670 ILE A O 1
ATOM 4896 N N . HIS A 1 671 ? 9.740 -2.226 -19.862 1.00 91.25 671 HIS A N 1
ATOM 4897 C CA . HIS A 1 671 ? 10.798 -1.873 -18.921 1.00 91.25 671 HIS A CA 1
ATOM 4898 C C . HIS A 1 671 ? 11.229 -3.137 -18.161 1.00 91.25 671 HIS A C 1
ATOM 4900 O O . HIS A 1 671 ? 10.383 -3.832 -17.607 1.00 91.25 671 HIS A O 1
ATOM 4906 N N . VAL A 1 672 ? 12.523 -3.454 -18.122 1.00 91.12 672 VAL A N 1
ATOM 4907 C CA . VAL A 1 672 ? 13.061 -4.585 -17.341 1.00 91.12 672 VAL A CA 1
ATOM 4908 C C . VAL A 1 672 ? 14.272 -4.113 -16.544 1.00 91.12 672 VAL A C 1
ATOM 4910 O O . VAL A 1 672 ? 15.200 -3.543 -17.115 1.00 91.12 672 VAL A O 1
ATOM 4913 N N . SER A 1 673 ? 14.276 -4.350 -15.237 1.00 87.19 673 SER A N 1
ATOM 4914 C CA . SER A 1 673 ? 15.407 -4.077 -14.352 1.00 87.19 673 SER A CA 1
ATOM 4915 C C . SER A 1 673 ? 15.664 -5.305 -13.483 1.00 87.19 673 SER A C 1
ATOM 4917 O O . SER A 1 673 ? 14.788 -5.681 -12.712 1.00 87.19 673 SER A O 1
ATOM 4919 N N . GLY A 1 674 ? 16.829 -5.937 -13.617 1.00 85.62 674 GLY A N 1
ATOM 4920 C CA . GLY A 1 674 ? 17.064 -7.321 -13.173 1.00 85.62 674 GLY A CA 1
ATOM 4921 C C . GLY A 1 674 ? 17.068 -8.319 -14.338 1.00 85.62 674 GLY A C 1
ATOM 4922 O O . GLY A 1 674 ? 17.113 -7.911 -15.506 1.00 85.62 674 GLY A O 1
ATOM 4923 N N . ASP A 1 675 ? 17.031 -9.618 -14.030 1.00 87.81 675 ASP A N 1
ATOM 4924 C CA . ASP A 1 675 ? 17.294 -10.686 -15.008 1.00 87.81 675 ASP A CA 1
ATOM 4925 C C . ASP A 1 675 ? 16.015 -11.373 -15.532 1.00 87.81 675 ASP A C 1
ATOM 4927 O O . ASP A 1 675 ? 16.072 -12.386 -16.239 1.00 87.81 675 ASP A O 1
ATOM 4931 N N . GLY A 1 676 ? 14.849 -10.785 -15.240 1.00 87.88 676 GLY A N 1
ATOM 4932 C CA . GLY A 1 676 ? 13.536 -11.279 -15.648 1.00 87.88 676 GLY A CA 1
ATOM 4933 C C . GLY A 1 676 ? 13.317 -11.403 -17.162 1.00 87.88 676 GLY A C 1
ATOM 4934 O O . GLY A 1 676 ? 14.031 -10.832 -17.998 1.00 87.88 676 GLY A O 1
ATOM 4935 N N . ARG A 1 677 ? 12.286 -12.176 -17.532 1.00 94.75 677 ARG A N 1
ATOM 4936 C CA . ARG A 1 677 ? 11.949 -12.489 -18.934 1.00 94.75 677 ARG A CA 1
ATOM 4937 C C . ARG A 1 677 ? 10.587 -11.940 -19.336 1.00 94.75 677 ARG A C 1
ATOM 4939 O O . ARG A 1 677 ? 9.587 -12.167 -18.663 1.00 94.75 677 ARG A O 1
ATOM 4946 N N . VAL A 1 678 ? 10.534 -11.307 -20.506 1.00 96.50 678 VAL A N 1
ATOM 4947 C CA . VAL A 1 678 ? 9.297 -10.791 -21.106 1.00 96.50 678 VAL A CA 1
ATOM 4948 C C . VAL A 1 678 ? 9.101 -11.403 -22.497 1.00 96.50 678 VAL A C 1
ATOM 4950 O O . VAL A 1 678 ? 9.769 -11.024 -23.460 1.00 96.50 678 VAL A O 1
ATOM 4953 N N . SER A 1 679 ? 8.176 -12.361 -22.604 1.00 96.62 679 SER A N 1
ATOM 4954 C CA . SER A 1 679 ? 7.835 -13.090 -23.835 1.00 96.62 679 SER A CA 1
ATOM 4955 C C . SER A 1 679 ? 6.500 -12.608 -24.414 1.00 96.62 679 SER A C 1
ATOM 4957 O O . SER A 1 679 ? 5.436 -13.110 -24.059 1.00 96.62 679 SER A O 1
ATOM 4959 N N . VAL A 1 680 ? 6.563 -11.663 -25.355 1.00 95.44 680 VAL A N 1
ATOM 4960 C CA . VAL A 1 680 ? 5.421 -11.105 -26.117 1.00 95.44 680 VAL A CA 1
ATOM 4961 C C . VAL A 1 680 ? 5.539 -11.386 -27.625 1.00 95.44 680 VAL A C 1
ATOM 4963 O O . VAL A 1 680 ? 4.863 -10.768 -28.443 1.00 95.44 680 VAL A O 1
ATOM 4966 N N . GLY A 1 681 ? 6.402 -12.326 -28.028 1.00 93.88 681 GLY A N 1
ATOM 4967 C CA . GLY A 1 681 ? 6.667 -12.667 -29.434 1.00 93.88 681 GLY A CA 1
ATOM 4968 C C . GLY A 1 681 ? 5.464 -13.197 -30.226 1.00 93.88 681 GLY A C 1
ATOM 4969 O O . GLY A 1 681 ? 5.576 -13.381 -31.433 1.00 93.88 681 GLY A O 1
ATOM 4970 N N . SER A 1 682 ? 4.326 -13.453 -29.574 1.00 94.25 682 SER A N 1
ATOM 4971 C CA . SER A 1 682 ? 3.080 -13.867 -30.230 1.00 94.25 682 SER A CA 1
ATOM 4972 C C . SER A 1 682 ? 2.178 -12.692 -30.655 1.00 94.25 682 SER A C 1
ATOM 4974 O O . SER A 1 682 ? 1.255 -12.904 -31.442 1.00 94.25 682 SER A O 1
ATOM 4976 N N . ILE A 1 683 ? 2.444 -11.463 -30.184 1.00 94.81 683 ILE A N 1
ATOM 4977 C CA . ILE A 1 683 ? 1.631 -10.270 -30.480 1.00 94.81 683 ILE A CA 1
ATOM 4978 C C . ILE A 1 683 ? 2.328 -9.378 -31.506 1.00 94.81 683 ILE A C 1
ATOM 4980 O O . ILE A 1 683 ? 3.416 -8.862 -31.264 1.00 94.81 683 ILE A O 1
ATOM 4984 N N . ALA A 1 684 ? 1.671 -9.142 -32.640 1.00 95.12 684 ALA A N 1
ATOM 4985 C CA . ALA A 1 684 ? 2.167 -8.258 -33.687 1.00 95.12 684 ALA A CA 1
ATOM 4986 C C . ALA A 1 684 ? 1.869 -6.783 -33.359 1.00 95.12 684 ALA A C 1
ATOM 4988 O O . ALA A 1 684 ? 0.815 -6.254 -33.718 1.00 95.12 684 ALA A O 1
ATOM 4989 N N . CYS A 1 685 ? 2.802 -6.111 -32.687 1.00 95.75 685 CYS A N 1
ATOM 4990 C CA . CYS A 1 685 ? 2.700 -4.681 -32.389 1.00 95.75 685 CYS A CA 1
ATOM 4991 C C . CYS A 1 685 ? 3.198 -3.800 -33.553 1.00 95.75 685 CYS A C 1
ATOM 4993 O O . CYS A 1 685 ? 4.011 -4.233 -34.381 1.00 95.75 685 CYS A O 1
ATOM 4995 N N . LYS A 1 686 ? 2.728 -2.547 -33.653 1.00 95.62 686 LYS A N 1
ATOM 4996 C CA . LYS A 1 686 ? 3.241 -1.591 -34.659 1.00 95.62 686 LYS A CA 1
ATOM 4997 C C . LYS A 1 686 ? 4.529 -0.942 -34.178 1.00 95.62 686 LYS A C 1
ATOM 4999 O O . LYS A 1 686 ? 5.536 -1.016 -34.884 1.00 95.62 686 LYS A O 1
ATOM 5004 N N . ASN A 1 687 ? 4.508 -0.390 -32.970 1.00 91.88 687 ASN A N 1
ATOM 5005 C CA . ASN A 1 687 ? 5.664 0.220 -32.325 1.00 91.88 687 ASN A CA 1
ATOM 5006 C C . ASN A 1 687 ? 5.999 -0.515 -31.025 1.00 91.88 687 ASN A C 1
ATOM 5008 O O . ASN A 1 687 ? 5.100 -0.893 -30.278 1.00 91.88 687 ASN A O 1
ATOM 5012 N N . SER A 1 688 ? 7.290 -0.675 -30.742 1.00 92.62 688 SER A N 1
ATOM 5013 C CA . SER A 1 688 ? 7.791 -1.260 -29.498 1.00 92.62 688 SER A CA 1
ATOM 5014 C C . SER A 1 688 ? 8.959 -0.434 -28.959 1.00 92.62 688 SER A C 1
ATOM 5016 O O . SER A 1 688 ? 9.971 -0.253 -29.642 1.00 92.62 688 SER A O 1
ATOM 5018 N N . TYR A 1 689 ? 8.839 0.039 -27.721 1.00 91.00 689 TYR A N 1
ATOM 5019 C CA . TYR A 1 689 ? 9.884 0.728 -26.970 1.00 91.00 689 TYR A CA 1
ATOM 5020 C C . TYR A 1 689 ? 10.349 -0.156 -25.807 1.00 91.00 689 TYR A C 1
ATOM 5022 O O . TYR A 1 689 ? 9.541 -0.575 -24.981 1.00 91.00 689 TYR A O 1
ATOM 5030 N N . VAL A 1 690 ? 11.646 -0.458 -25.745 1.00 92.00 690 VAL A N 1
ATOM 5031 C CA . VAL A 1 690 ? 12.239 -1.346 -24.732 1.00 92.00 690 VAL A CA 1
ATOM 5032 C C . VAL A 1 690 ? 13.358 -0.625 -23.983 1.00 92.00 690 VAL A C 1
ATOM 5034 O O . VAL A 1 690 ? 14.284 -0.101 -24.603 1.00 92.00 690 VAL A O 1
ATOM 5037 N N . THR A 1 691 ? 13.335 -0.649 -22.652 1.00 88.19 691 THR A N 1
ATOM 5038 C CA . THR A 1 691 ? 14.477 -0.243 -21.814 1.00 88.19 691 THR A CA 1
ATOM 5039 C C . THR A 1 691 ? 14.864 -1.373 -20.877 1.00 88.19 691 THR A C 1
ATOM 5041 O O . THR A 1 691 ? 13.991 -1.894 -20.182 1.00 88.19 691 THR A O 1
ATOM 5044 N N . MET A 1 692 ? 16.150 -1.717 -20.809 1.00 84.69 692 MET A N 1
ATOM 5045 C CA . MET A 1 692 ? 16.607 -2.824 -19.970 1.00 84.69 692 MET A CA 1
ATOM 5046 C C . MET A 1 692 ? 17.900 -2.518 -19.199 1.00 84.69 692 MET A C 1
ATOM 5048 O O . MET A 1 692 ? 18.866 -1.978 -19.752 1.00 84.69 692 MET A O 1
ATOM 5052 N N . SER A 1 693 ? 17.893 -2.856 -17.909 1.00 81.50 693 SER A N 1
ATOM 5053 C CA . SER A 1 693 ? 18.983 -2.681 -16.941 1.00 81.50 693 SER A CA 1
ATOM 5054 C C . SER A 1 693 ? 19.185 -3.964 -16.126 1.00 81.50 693 SER A C 1
ATOM 5056 O O . SER A 1 693 ? 18.737 -4.082 -14.990 1.00 81.50 693 SER A O 1
ATOM 5058 N N . GLY A 1 694 ? 19.854 -4.934 -16.747 1.00 80.12 694 GLY A N 1
ATOM 5059 C CA . GLY A 1 694 ? 20.175 -6.263 -16.216 1.00 80.12 694 GLY A CA 1
ATOM 5060 C C . GLY A 1 694 ? 20.681 -7.161 -17.350 1.00 80.12 694 GLY A C 1
ATOM 5061 O O . GLY A 1 694 ? 20.914 -6.662 -18.458 1.00 80.12 694 GLY A O 1
ATOM 5062 N N . ASP A 1 695 ? 20.808 -8.464 -17.101 1.00 83.19 695 ASP A N 1
ATOM 5063 C CA . ASP A 1 695 ? 21.130 -9.477 -18.120 1.00 83.19 695 ASP A CA 1
ATOM 5064 C C . ASP A 1 695 ? 19.871 -10.197 -18.666 1.00 83.19 695 ASP A C 1
ATOM 5066 O O . ASP A 1 695 ? 19.976 -11.167 -19.424 1.00 83.19 695 ASP A O 1
ATOM 5070 N N . GLY A 1 696 ? 18.678 -9.677 -18.340 1.00 85.56 696 GLY A N 1
ATOM 5071 C CA . GLY A 1 696 ? 17.363 -10.205 -18.719 1.00 85.56 696 GLY A CA 1
ATOM 5072 C C . GLY A 1 696 ? 17.073 -10.354 -20.223 1.00 85.56 696 GLY A C 1
ATOM 5073 O O . GLY A 1 696 ? 17.846 -9.972 -21.114 1.00 85.56 696 GLY A O 1
ATOM 5074 N N . GLU A 1 697 ? 15.915 -10.954 -20.519 1.00 92.44 697 GLU A N 1
ATOM 5075 C CA . GLU A 1 697 ? 15.546 -11.416 -21.864 1.00 92.44 697 GLU A CA 1
ATOM 5076 C C . GLU A 1 697 ? 14.173 -10.899 -22.320 1.00 92.44 697 GLU A C 1
ATOM 5078 O O . GLU A 1 697 ? 13.134 -11.288 -21.789 1.00 92.44 697 GLU A O 1
ATOM 5083 N N . VAL A 1 698 ? 14.156 -10.094 -23.387 1.00 94.81 698 VAL A N 1
ATOM 5084 C CA . VAL A 1 698 ? 12.923 -9.622 -24.039 1.00 94.81 698 VAL A CA 1
ATOM 5085 C C . VAL A 1 698 ? 12.769 -10.282 -25.408 1.00 94.81 698 VAL A C 1
ATOM 5087 O O . VAL A 1 698 ? 13.652 -10.166 -26.261 1.00 94.81 698 VAL A O 1
ATOM 5090 N N . LEU A 1 699 ? 11.629 -10.935 -25.641 1.00 95.25 699 LEU A N 1
ATOM 5091 C CA . LEU A 1 699 ? 11.240 -11.532 -26.920 1.00 95.25 699 LEU A CA 1
ATOM 5092 C C . LEU A 1 699 ? 9.913 -10.927 -27.394 1.00 95.25 699 LEU A C 1
ATOM 5094 O O . LEU A 1 699 ? 8.894 -11.096 -26.731 1.00 95.25 699 LEU A O 1
ATOM 5098 N N . LEU A 1 700 ? 9.906 -10.254 -28.545 1.00 95.69 700 LEU A N 1
ATOM 5099 C CA . LEU A 1 700 ? 8.748 -9.500 -29.050 1.00 95.69 700 LEU A CA 1
ATOM 5100 C C . LEU A 1 700 ? 8.546 -9.636 -30.572 1.00 95.69 700 LEU A C 1
ATOM 5102 O O . LEU A 1 700 ? 9.365 -10.237 -31.271 1.00 95.69 700 LEU A O 1
ATOM 5106 N N . GLN A 1 701 ? 7.459 -9.062 -31.091 1.00 94.75 701 GLN A N 1
ATOM 5107 C CA . GLN A 1 701 ? 7.240 -8.864 -32.525 1.00 94.75 701 GLN A CA 1
ATOM 5108 C C . GLN A 1 701 ? 6.783 -7.423 -32.795 1.00 94.75 701 GLN A C 1
ATOM 5110 O O . GLN A 1 701 ? 5.800 -6.947 -32.231 1.00 94.75 701 GLN A O 1
ATOM 5115 N N . THR A 1 702 ? 7.473 -6.746 -33.714 1.00 95.12 702 THR A N 1
ATOM 5116 C CA . THR A 1 702 ? 7.206 -5.347 -34.083 1.00 95.12 702 THR A CA 1
ATOM 5117 C C . THR A 1 702 ? 7.186 -5.210 -35.599 1.00 95.12 702 THR A C 1
ATOM 5119 O O . THR A 1 702 ? 8.036 -5.782 -36.277 1.00 95.12 702 THR A O 1
ATOM 5122 N N . THR A 1 703 ? 6.245 -4.447 -36.152 1.00 95.19 703 THR A N 1
ATOM 5123 C CA . THR A 1 703 ? 6.090 -4.307 -37.614 1.00 95.19 703 THR A CA 1
ATOM 5124 C C . THR A 1 703 ? 6.632 -2.990 -38.176 1.00 95.19 703 THR A C 1
ATOM 5126 O O . THR A 1 703 ? 7.203 -2.994 -39.270 1.00 95.19 703 THR A O 1
ATOM 5129 N N . ASP A 1 704 ? 6.518 -1.875 -37.446 1.00 93.75 704 ASP A N 1
ATOM 5130 C CA . ASP A 1 704 ? 6.923 -0.545 -37.917 1.00 93.75 704 ASP A CA 1
ATOM 5131 C C . ASP A 1 704 ? 8.205 -0.047 -37.235 1.00 93.75 704 ASP A C 1
ATOM 5133 O O . ASP A 1 704 ? 9.250 0.026 -37.889 1.00 93.75 704 ASP A O 1
ATOM 5137 N N . SER A 1 705 ? 8.181 0.233 -35.924 1.00 91.00 705 SER A N 1
ATOM 5138 C CA . SER A 1 705 ? 9.337 0.817 -35.223 1.00 91.00 705 SER A CA 1
ATOM 5139 C C . SER A 1 705 ? 9.699 0.118 -33.908 1.00 91.00 705 SER A C 1
ATOM 5141 O O . SER A 1 705 ? 8.926 0.102 -32.956 1.00 91.00 705 SER A O 1
ATOM 5143 N N . LEU A 1 706 ? 10.910 -0.444 -33.842 1.00 92.25 706 LEU A N 1
ATOM 5144 C CA . LEU A 1 706 ? 11.500 -1.012 -32.625 1.00 92.25 706 LEU A CA 1
ATOM 5145 C C . LEU A 1 706 ? 12.618 -0.095 -32.114 1.00 92.25 706 LEU A C 1
ATOM 5147 O O . LEU A 1 706 ? 13.642 0.067 -32.781 1.00 92.25 706 LEU A O 1
ATOM 5151 N N . THR A 1 707 ? 12.450 0.468 -30.920 1.00 88.00 707 THR A N 1
ATOM 5152 C CA . THR A 1 707 ? 13.486 1.247 -30.224 1.00 88.00 707 THR A CA 1
ATOM 5153 C C . THR A 1 707 ? 13.895 0.539 -28.938 1.00 88.00 707 THR A C 1
ATOM 5155 O O . THR A 1 707 ? 13.040 0.125 -28.162 1.00 88.00 707 THR A O 1
ATOM 5158 N N . ALA A 1 708 ? 15.199 0.406 -28.703 1.00 87.06 708 ALA A N 1
ATOM 5159 C CA . ALA A 1 708 ? 15.757 -0.287 -27.547 1.00 87.06 708 ALA A CA 1
ATOM 5160 C C . ALA A 1 708 ? 16.884 0.512 -26.879 1.00 87.06 708 ALA A C 1
ATOM 5162 O O . ALA A 1 708 ? 17.748 1.068 -27.560 1.00 87.06 708 ALA A O 1
ATOM 5163 N N . VAL A 1 709 ? 16.909 0.528 -25.546 1.00 82.44 709 VAL A N 1
ATOM 5164 C CA . VAL A 1 709 ? 17.876 1.277 -24.729 1.00 82.44 709 VAL A CA 1
ATOM 5165 C C . VAL A 1 709 ? 18.431 0.385 -23.616 1.00 82.44 709 VAL A C 1
ATOM 5167 O O . VAL A 1 709 ? 17.664 -0.260 -22.906 1.00 82.44 709 VAL A O 1
ATOM 5170 N N . GLY A 1 710 ? 19.752 0.394 -23.418 1.00 74.19 710 GLY A N 1
ATOM 5171 C CA . GLY A 1 710 ? 20.398 -0.261 -22.270 1.00 74.19 710 GLY A CA 1
ATOM 5172 C C . GLY A 1 710 ? 21.108 -1.586 -22.577 1.00 74.19 710 GLY A C 1
ATOM 5173 O O . GLY A 1 710 ? 21.698 -1.742 -23.652 1.00 74.19 710 GLY A O 1
ATOM 5174 N N . HIS A 1 711 ? 21.111 -2.484 -21.591 1.00 70.31 711 HIS A N 1
ATOM 5175 C CA . HIS A 1 711 ? 21.897 -3.727 -21.514 1.00 70.31 711 HIS A CA 1
ATOM 5176 C C . HIS A 1 711 ? 20.967 -4.960 -21.486 1.00 70.31 711 HIS A C 1
ATOM 5178 O O . HIS A 1 711 ? 19.764 -4.790 -21.332 1.00 70.31 711 HIS A O 1
ATOM 5184 N N . GLY A 1 712 ? 21.492 -6.175 -21.684 1.00 73.31 712 GLY A N 1
ATOM 5185 C CA . GLY A 1 712 ? 20.705 -7.420 -21.755 1.00 73.31 712 GLY A CA 1
ATOM 5186 C C . GLY A 1 712 ? 20.358 -7.878 -23.185 1.00 73.31 712 GLY A C 1
ATOM 5187 O O . GLY A 1 712 ? 20.897 -7.363 -24.173 1.00 73.31 712 GLY A O 1
ATOM 5188 N N . SER A 1 713 ? 19.479 -8.881 -23.321 1.00 87.50 713 SER A N 1
ATOM 5189 C CA . SER A 1 713 ? 19.204 -9.570 -24.596 1.00 87.50 713 SER A CA 1
ATOM 5190 C C . SER A 1 713 ? 17.820 -9.248 -25.178 1.00 87.50 713 SER A C 1
ATOM 5192 O O . SER A 1 713 ? 16.799 -9.628 -24.610 1.00 87.50 713 SER A O 1
ATOM 5194 N N . ILE A 1 714 ? 17.771 -8.596 -26.349 1.00 91.31 714 ILE A N 1
ATOM 5195 C CA . ILE A 1 714 ? 16.512 -8.219 -27.021 1.00 91.31 714 ILE A CA 1
ATOM 5196 C C . ILE A 1 714 ? 16.381 -8.982 -28.341 1.00 91.31 714 ILE A C 1
ATOM 5198 O O . ILE A 1 714 ? 17.275 -8.965 -29.193 1.00 91.31 714 ILE A O 1
ATOM 5202 N N . LYS A 1 715 ? 15.250 -9.663 -28.519 1.00 92.75 715 LYS A N 1
ATOM 5203 C CA . LYS A 1 715 ? 14.987 -10.578 -29.633 1.00 92.75 715 LYS A CA 1
ATOM 5204 C C . LYS A 1 715 ? 13.670 -10.225 -30.314 1.00 92.75 715 LYS A C 1
ATOM 5206 O O . LYS A 1 715 ? 12.652 -10.066 -29.646 1.00 92.75 715 LYS A O 1
ATOM 5211 N N . TYR A 1 716 ? 13.681 -10.158 -31.643 1.00 93.69 716 TYR A N 1
ATOM 5212 C CA . TYR A 1 716 ? 12.462 -10.103 -32.451 1.00 93.69 716 TYR A CA 1
ATOM 5213 C C . TYR A 1 716 ? 12.266 -11.386 -33.260 1.00 93.69 716 TYR A C 1
ATOM 5215 O O . TYR A 1 716 ? 13.230 -11.980 -33.756 1.00 93.69 716 TYR A O 1
ATOM 5223 N N . VAL A 1 717 ? 11.010 -11.807 -33.390 1.00 93.00 717 VAL A N 1
ATOM 5224 C CA . VAL A 1 717 ? 10.585 -12.905 -34.272 1.00 93.00 717 VAL A CA 1
ATOM 5225 C C . VAL A 1 717 ? 9.964 -12.367 -35.559 1.00 93.00 717 VAL A C 1
ATOM 5227 O O . VAL A 1 717 ? 9.605 -11.193 -35.638 1.00 93.00 717 VAL A O 1
ATOM 5230 N N . ASN A 1 718 ? 9.782 -13.261 -36.535 1.00 90.38 718 ASN A N 1
ATOM 5231 C CA . ASN A 1 718 ? 9.167 -12.976 -37.833 1.00 90.38 718 ASN A CA 1
ATOM 5232 C C . ASN A 1 718 ? 9.942 -11.898 -38.625 1.00 90.38 718 ASN A C 1
ATOM 5234 O O . ASN A 1 718 ? 11.162 -11.777 -38.473 1.00 90.38 718 ASN A O 1
ATOM 5238 N N . ASP A 1 719 ? 9.275 -11.196 -39.544 1.00 88.56 719 ASP A N 1
ATOM 5239 C CA . ASP A 1 719 ? 9.921 -10.211 -40.414 1.00 88.56 719 ASP A CA 1
ATOM 5240 C C . ASP A 1 719 ? 10.571 -9.068 -39.622 1.00 88.56 719 ASP A C 1
ATOM 5242 O O . ASP A 1 719 ? 10.095 -8.641 -38.570 1.00 88.56 719 ASP A O 1
ATOM 5246 N N . ARG A 1 720 ? 11.678 -8.539 -40.154 1.00 89.62 720 ARG A N 1
ATOM 5247 C CA . ARG A 1 720 ? 12.407 -7.436 -39.523 1.00 89.62 720 ARG A CA 1
ATOM 5248 C C . ARG A 1 720 ? 11.537 -6.161 -39.477 1.00 89.62 720 ARG A C 1
ATOM 5250 O O . ARG A 1 720 ? 11.055 -5.753 -40.536 1.00 89.62 720 ARG A O 1
ATOM 5257 N N . PRO A 1 721 ? 11.438 -5.465 -38.323 1.00 92.06 721 PRO A N 1
ATOM 5258 C CA . PRO A 1 721 ? 10.741 -4.180 -38.234 1.00 92.06 721 PRO A CA 1
ATOM 5259 C C . PRO A 1 721 ? 11.327 -3.155 -39.216 1.00 92.06 721 PRO A C 1
ATOM 5261 O O . PRO A 1 721 ? 12.550 -3.096 -39.401 1.00 92.06 721 PRO A O 1
ATOM 5264 N N . ARG A 1 722 ? 10.472 -2.324 -39.829 1.00 92.75 722 ARG A N 1
ATOM 5265 C CA . ARG A 1 722 ? 10.889 -1.329 -40.841 1.00 92.75 722 ARG A CA 1
ATOM 5266 C C . ARG A 1 722 ? 11.956 -0.362 -40.316 1.00 92.75 722 ARG A C 1
ATOM 5268 O O . ARG A 1 722 ? 12.869 -0.003 -41.060 1.00 92.75 722 ARG A O 1
ATOM 5275 N N . SER A 1 723 ? 11.867 0.021 -39.043 1.00 90.56 723 SER A N 1
ATOM 5276 C CA . SER A 1 723 ? 12.883 0.782 -38.314 1.00 90.56 723 SER A CA 1
ATOM 5277 C C . SER A 1 723 ? 13.323 0.032 -37.056 1.00 90.56 723 SER A C 1
ATOM 5279 O O . SER A 1 723 ? 12.495 -0.485 -36.308 1.00 90.56 723 SER A O 1
ATOM 5281 N N . VAL A 1 724 ? 14.636 -0.013 -36.813 1.00 87.31 724 VAL A N 1
ATOM 5282 C CA . VAL A 1 724 ? 15.243 -0.616 -35.616 1.00 87.31 724 VAL A CA 1
ATOM 5283 C C . VAL A 1 724 ? 16.341 0.315 -35.102 1.00 87.31 724 VAL A C 1
ATOM 5285 O O . VAL A 1 724 ? 17.328 0.536 -35.807 1.00 87.31 724 VAL A O 1
ATOM 5288 N N . LEU A 1 725 ? 16.181 0.839 -33.886 1.00 84.56 725 LEU A N 1
ATOM 5289 C CA . LEU A 1 725 ? 17.090 1.796 -33.249 1.00 84.56 725 LEU A CA 1
ATOM 5290 C C . LEU A 1 725 ? 17.571 1.265 -31.890 1.00 84.56 725 LEU A C 1
ATOM 5292 O O . LEU A 1 725 ? 16.775 1.095 -30.972 1.00 84.56 725 LEU A O 1
ATOM 5296 N N . GLY A 1 726 ? 18.878 1.031 -31.750 1.00 75.19 726 GLY A N 1
ATOM 5297 C CA . GLY A 1 726 ? 19.516 0.680 -30.475 1.00 75.19 726 GLY A CA 1
ATOM 5298 C C . GLY A 1 726 ? 20.316 1.854 -29.910 1.00 75.19 726 GLY A C 1
ATOM 5299 O O . GLY A 1 726 ? 21.135 2.432 -30.625 1.00 75.19 726 GLY A O 1
ATOM 5300 N N . VAL A 1 727 ? 20.100 2.198 -28.638 1.00 61.75 727 VAL A N 1
ATOM 5301 C CA . VAL A 1 727 ? 20.752 3.326 -27.951 1.00 61.75 727 VAL A CA 1
ATOM 5302 C C . VAL A 1 727 ? 21.557 2.820 -26.750 1.00 61.75 727 VAL A C 1
ATOM 5304 O O . VAL A 1 727 ? 21.084 2.766 -25.615 1.00 61.75 727 VAL A O 1
ATOM 5307 N N . GLY A 1 728 ? 22.810 2.458 -27.017 1.00 56.50 728 GLY A N 1
ATOM 5308 C CA . GLY A 1 728 ? 23.770 1.975 -26.025 1.00 56.50 728 GLY A CA 1
ATOM 5309 C C . GLY A 1 728 ? 24.937 1.246 -26.693 1.00 56.50 728 GLY A C 1
ATOM 5310 O O . GLY A 1 728 ? 24.817 0.776 -27.821 1.00 56.50 728 GLY A O 1
ATOM 5311 N N . LYS A 1 729 ? 26.082 1.127 -26.007 1.00 47.47 729 LYS A N 1
ATOM 5312 C CA . LYS A 1 729 ? 27.242 0.366 -26.525 1.00 47.47 729 LYS A CA 1
ATOM 5313 C C . LYS A 1 729 ? 27.035 -1.159 -26.515 1.00 47.47 729 LYS A C 1
ATOM 5315 O O . LYS A 1 729 ? 27.829 -1.868 -27.123 1.00 47.47 729 LYS A O 1
ATOM 5320 N N . HIS A 1 730 ? 25.991 -1.643 -25.836 1.00 51.78 730 HIS A N 1
ATOM 5321 C CA . HIS A 1 730 ? 25.760 -3.062 -25.531 1.00 51.78 730 HIS A CA 1
ATOM 5322 C C . HIS A 1 730 ? 24.311 -3.522 -25.795 1.00 51.78 730 HIS A C 1
ATOM 5324 O O . HIS A 1 730 ? 23.902 -4.578 -25.326 1.00 51.78 730 HIS A O 1
ATOM 5330 N N . SER A 1 731 ? 23.516 -2.746 -26.540 1.00 56.28 731 SER A N 1
ATOM 5331 C CA . SER A 1 731 ? 22.105 -3.062 -26.808 1.00 56.28 731 SER A CA 1
ATOM 5332 C C . SER A 1 731 ? 21.979 -4.136 -27.900 1.00 56.28 731 SER A C 1
ATOM 5334 O O . SER A 1 731 ? 21.864 -3.832 -29.090 1.00 56.28 731 SER A O 1
ATOM 5336 N N . HIS A 1 732 ? 22.041 -5.409 -27.503 1.00 70.75 732 HIS A N 1
ATOM 5337 C CA . HIS A 1 732 ? 22.064 -6.558 -28.412 1.00 70.75 732 HIS A CA 1
ATOM 5338 C C . HIS A 1 732 ? 20.667 -6.925 -28.945 1.00 70.75 732 HIS A C 1
ATOM 5340 O O . HIS A 1 732 ? 20.043 -7.882 -28.489 1.00 70.75 732 HIS A O 1
ATOM 5346 N N . ILE A 1 733 ? 20.198 -6.180 -29.955 1.00 83.94 733 ILE A N 1
ATOM 5347 C CA . ILE A 1 733 ? 18.986 -6.507 -30.725 1.00 83.94 733 ILE A CA 1
ATOM 5348 C C . ILE A 1 733 ? 19.307 -7.602 -31.757 1.00 83.94 733 ILE A C 1
ATOM 5350 O O . ILE A 1 733 ? 20.176 -7.421 -32.613 1.00 83.94 733 ILE A O 1
ATOM 5354 N N . THR A 1 734 ? 18.586 -8.723 -31.719 1.00 88.31 734 THR A N 1
ATOM 5355 C CA . THR A 1 734 ? 18.796 -9.883 -32.607 1.00 88.31 734 THR A CA 1
ATOM 5356 C C . THR A 1 734 ? 17.483 -10.427 -33.181 1.00 88.31 734 THR A C 1
ATOM 5358 O O . THR A 1 734 ? 16.420 -10.234 -32.601 1.00 88.31 734 THR A O 1
ATOM 5361 N N . SER A 1 735 ? 17.546 -11.100 -34.333 1.00 89.50 735 SER A N 1
ATOM 5362 C CA . SER A 1 735 ? 16.411 -11.852 -34.894 1.00 89.50 735 SER A CA 1
ATOM 5363 C C . SER A 1 735 ? 16.497 -13.317 -34.466 1.00 89.50 735 SER A C 1
ATOM 5365 O O . SER A 1 735 ? 17.600 -13.872 -34.437 1.00 89.50 735 SER A O 1
ATOM 5367 N N . VAL A 1 736 ? 15.363 -13.958 -34.167 1.00 91.62 736 VAL A N 1
ATOM 5368 C CA . VAL A 1 736 ? 15.302 -15.397 -33.862 1.00 91.62 736 VAL A CA 1
ATOM 5369 C C . VAL A 1 736 ? 14.189 -16.108 -34.638 1.00 91.62 736 VAL A C 1
ATOM 5371 O O . VAL A 1 736 ? 13.063 -15.633 -34.743 1.00 91.62 736 VAL A O 1
ATOM 5374 N N . MET A 1 737 ? 14.505 -17.300 -35.154 1.00 84.62 737 MET A N 1
ATOM 5375 C CA . MET A 1 737 ? 13.630 -18.103 -36.030 1.00 84.62 737 MET A CA 1
ATOM 5376 C C . MET A 1 737 ? 12.476 -18.820 -35.302 1.00 84.62 737 MET A C 1
ATOM 5378 O O . MET A 1 737 ? 11.715 -19.554 -35.925 1.00 84.62 737 MET A O 1
ATOM 5382 N N . SER A 1 738 ? 12.385 -18.696 -33.977 1.00 87.56 738 SER A N 1
ATOM 5383 C CA . SER A 1 738 ? 11.428 -19.423 -33.141 1.00 87.56 738 SER A CA 1
ATOM 5384 C C . SER A 1 738 ? 10.972 -18.524 -32.004 1.00 87.56 738 SER A C 1
ATOM 5386 O O . SER A 1 738 ? 11.782 -18.091 -31.184 1.00 87.56 738 SER A O 1
ATOM 5388 N N . ASN A 1 739 ? 9.664 -18.286 -31.952 1.00 90.00 739 ASN A N 1
ATOM 5389 C CA . ASN A 1 739 ? 9.012 -17.730 -30.779 1.00 90.00 739 ASN A CA 1
ATOM 5390 C C . ASN A 1 739 ? 9.056 -18.769 -29.643 1.00 90.00 739 ASN A C 1
ATOM 5392 O O . ASN A 1 739 ? 8.757 -19.944 -29.871 1.00 90.00 739 ASN A O 1
ATOM 5396 N N . LYS A 1 740 ? 9.479 -18.347 -28.448 1.00 88.56 740 LYS A N 1
ATOM 5397 C CA . LYS A 1 740 ? 9.608 -19.181 -27.250 1.00 88.56 740 LYS A CA 1
ATOM 5398 C C . LYS A 1 740 ? 8.940 -18.480 -26.076 1.00 88.56 740 LYS A C 1
ATOM 5400 O O . LYS A 1 740 ? 9.361 -17.409 -25.643 1.00 88.56 740 LYS A O 1
ATOM 5405 N N . PHE A 1 741 ? 7.921 -19.129 -25.546 1.00 89.69 741 PHE A N 1
ATOM 5406 C CA . PHE A 1 741 ? 7.115 -18.653 -24.436 1.00 89.69 741 PHE A CA 1
ATOM 5407 C C . PHE A 1 741 ? 6.711 -19.843 -23.564 1.00 89.69 741 PHE A C 1
ATOM 5409 O O . PHE A 1 741 ? 6.709 -20.986 -24.030 1.00 89.69 741 PHE A O 1
ATOM 5416 N N . LYS A 1 742 ? 6.382 -19.585 -22.298 1.00 91.75 742 LYS A N 1
ATOM 5417 C CA . LYS A 1 742 ? 5.726 -20.572 -21.434 1.00 91.75 742 LYS A CA 1
ATOM 5418 C C . LYS A 1 742 ? 4.206 -20.499 -21.612 1.00 91.75 742 LYS A C 1
ATOM 5420 O O . LYS A 1 742 ? 3.663 -19.503 -22.074 1.00 91.75 742 LYS A O 1
ATOM 5425 N N . THR A 1 743 ? 3.506 -21.557 -21.238 1.00 92.00 743 THR A N 1
ATOM 5426 C CA . THR A 1 743 ? 2.040 -21.577 -21.187 1.00 92.00 743 THR A CA 1
ATOM 5427 C C . THR A 1 743 ? 1.618 -21.957 -19.786 1.00 92.00 743 THR A C 1
ATOM 5429 O O . THR A 1 743 ? 2.169 -22.910 -19.229 1.00 92.00 743 THR A O 1
ATOM 5432 N N . TYR A 1 744 ? 0.629 -21.260 -19.237 1.00 93.88 744 TYR A N 1
ATOM 5433 C CA . TYR A 1 744 ? 0.010 -21.698 -17.998 1.00 93.88 744 TYR A CA 1
ATOM 5434 C C . TYR A 1 744 ? -0.792 -22.986 -18.240 1.00 93.88 744 TYR A C 1
ATOM 5436 O O . TYR A 1 744 ? -1.102 -23.358 -19.374 1.00 93.88 744 TYR A O 1
ATOM 5444 N N . SER A 1 745 ? -1.087 -23.715 -17.171 1.00 92.62 745 SER A N 1
ATOM 5445 C CA . SER A 1 745 ? -1.960 -24.888 -17.202 1.00 92.62 745 SER A CA 1
ATOM 5446 C C . SER A 1 745 ? -2.953 -24.728 -16.060 1.00 92.62 745 SER A C 1
ATOM 5448 O O . SER A 1 745 ? -2.523 -24.838 -14.912 1.00 92.62 745 SER A O 1
ATOM 5450 N N . PRO A 1 746 ? -4.233 -24.408 -16.339 1.00 90.44 746 PRO A N 1
ATOM 5451 C CA . PRO A 1 746 ? -5.172 -24.031 -15.295 1.00 90.44 746 PRO A CA 1
ATOM 5452 C C . PRO A 1 746 ? -5.313 -25.105 -14.220 1.00 90.44 746 PRO A C 1
ATOM 5454 O O . PRO A 1 746 ? -5.582 -26.273 -14.516 1.00 90.44 746 PRO A O 1
ATOM 5457 N N . THR A 1 747 ? -5.166 -24.692 -12.965 1.00 91.25 747 THR A N 1
ATOM 5458 C CA . THR A 1 747 ? -5.458 -25.530 -11.809 1.00 91.25 747 THR A CA 1
ATOM 5459 C C . THR A 1 747 ? -6.969 -25.615 -11.608 1.00 91.25 747 THR A C 1
ATOM 5461 O O . THR A 1 747 ? -7.729 -24.682 -11.890 1.00 91.25 747 THR A O 1
ATOM 5464 N N . SER A 1 748 ? -7.427 -26.772 -11.130 1.00 89.44 748 SER A N 1
ATOM 5465 C CA . SER A 1 748 ? -8.814 -26.919 -10.682 1.00 89.44 748 SER A CA 1
ATOM 5466 C C . SER A 1 748 ? -8.980 -26.233 -9.320 1.00 89.44 748 SER A C 1
ATOM 5468 O O . SER A 1 748 ? -8.099 -26.413 -8.476 1.00 89.44 748 SER A O 1
ATOM 5470 N N . PRO A 1 749 ? -10.079 -25.495 -9.075 1.00 89.50 749 PRO A N 1
ATOM 5471 C CA . PRO A 1 749 ? -10.403 -24.995 -7.742 1.00 89.50 749 PRO A CA 1
ATOM 5472 C C . PRO A 1 749 ? -10.465 -26.135 -6.706 1.00 89.50 749 PRO A C 1
ATOM 5474 O O . PRO A 1 749 ? -10.797 -27.270 -7.070 1.00 89.50 749 PRO A O 1
ATOM 5477 N N . PRO A 1 750 ? -10.160 -25.866 -5.424 1.00 91.31 750 PRO A N 1
ATOM 5478 C CA . PRO A 1 750 ? -10.169 -26.887 -4.380 1.00 91.31 750 PRO A CA 1
ATOM 5479 C C . PRO A 1 750 ? -11.576 -27.426 -4.077 1.00 91.31 750 PRO A C 1
ATOM 5481 O O . PRO A 1 750 ? -12.593 -26.794 -4.368 1.00 91.31 750 PRO A O 1
ATOM 5484 N N . SER A 1 751 ? -11.636 -28.597 -3.437 1.00 87.69 751 SER A N 1
ATOM 5485 C CA . SER A 1 751 ? -12.881 -29.171 -2.921 1.00 87.69 751 SER A CA 1
ATOM 5486 C C . SER A 1 751 ? -13.435 -28.363 -1.738 1.00 87.69 751 SER A C 1
ATOM 5488 O O . SER A 1 751 ? -12.691 -27.749 -0.974 1.00 87.69 751 SER A O 1
ATOM 5490 N N . GLN A 1 752 ? -14.757 -28.413 -1.541 1.00 88.56 752 GLN A N 1
ATOM 5491 C CA . GLN A 1 752 ? -15.440 -27.807 -0.383 1.00 88.56 752 GLN A CA 1
ATOM 5492 C C . GLN A 1 752 ? -15.327 -28.659 0.901 1.00 88.56 752 GLN A C 1
ATOM 5494 O O . GLN A 1 752 ? -16.259 -28.712 1.705 1.00 88.56 752 GLN A O 1
ATOM 5499 N N . GLU A 1 753 ? -14.217 -29.378 1.067 1.00 87.25 753 GLU A N 1
ATOM 5500 C CA . GLU A 1 753 ? -13.932 -30.178 2.260 1.00 87.25 753 GLU A CA 1
ATOM 5501 C C . GLU A 1 753 ? -13.298 -29.309 3.357 1.00 87.25 753 GLU A C 1
ATOM 5503 O O . GLU A 1 753 ? -12.669 -28.289 3.075 1.00 87.25 753 GLU A O 1
ATOM 5508 N N . LEU A 1 754 ? -13.469 -29.703 4.623 1.00 86.56 754 LEU A N 1
ATOM 5509 C CA . LEU A 1 754 ? -12.938 -28.950 5.759 1.00 86.56 754 LEU A CA 1
ATOM 5510 C C . LEU A 1 754 ? -11.432 -29.221 5.921 1.00 86.56 754 LEU A C 1
ATOM 5512 O O . LEU A 1 754 ? -11.040 -30.349 6.242 1.00 86.56 754 LEU A O 1
ATOM 5516 N N . ILE A 1 755 ? -10.598 -28.190 5.768 1.00 87.50 755 ILE A N 1
ATOM 5517 C CA . ILE A 1 755 ? -9.133 -28.284 5.905 1.00 87.50 755 ILE A CA 1
ATOM 5518 C C . ILE A 1 755 ? -8.730 -28.129 7.373 1.00 87.50 755 ILE A C 1
ATOM 5520 O O . ILE A 1 755 ? -9.241 -27.253 8.066 1.00 87.50 755 ILE A O 1
ATOM 5524 N N . GLU A 1 756 ? -7.831 -28.989 7.863 1.00 88.62 756 GLU A N 1
ATOM 5525 C CA . GLU A 1 756 ? -7.359 -28.965 9.254 1.00 88.62 756 GLU A CA 1
ATOM 5526 C C . GLU A 1 756 ? -6.268 -27.913 9.477 1.00 88.62 756 GLU A C 1
ATOM 5528 O O . GLU A 1 756 ? -5.142 -28.065 9.000 1.00 88.62 756 GLU A O 1
ATOM 5533 N N . LEU A 1 757 ? -6.613 -26.880 10.249 1.00 90.62 757 LEU A N 1
ATOM 5534 C CA . LEU A 1 757 ? -5.764 -25.735 10.562 1.00 90.62 757 LEU A CA 1
ATOM 5535 C C . LEU A 1 757 ? -5.586 -25.567 12.075 1.00 90.62 757 LEU A C 1
ATOM 5537 O O . LEU A 1 757 ? -6.463 -25.910 12.876 1.00 90.62 757 LEU A O 1
ATOM 5541 N N . THR A 1 758 ? -4.457 -24.977 12.456 1.00 86.69 758 THR A N 1
ATOM 5542 C CA . THR A 1 758 ? -4.243 -24.356 13.768 1.00 86.69 758 THR A CA 1
ATOM 5543 C C . THR A 1 758 ? -3.987 -22.866 13.562 1.00 86.69 758 THR A C 1
ATOM 5545 O O . THR A 1 758 ? -3.245 -22.494 12.654 1.00 86.69 758 THR A O 1
ATOM 5548 N N . LEU A 1 759 ? -4.590 -22.021 14.394 1.00 88.19 759 LEU A N 1
ATOM 5549 C CA . LEU A 1 759 ? -4.423 -20.570 14.373 1.00 88.19 759 LEU A CA 1
ATOM 5550 C C . LEU A 1 759 ? -3.772 -20.099 15.673 1.00 88.19 759 LEU A C 1
ATOM 5552 O O . LEU A 1 759 ? -4.237 -20.455 16.757 1.00 88.19 759 LEU A O 1
ATOM 5556 N N . GLU A 1 760 ? -2.748 -19.260 15.548 1.00 86.69 760 GLU A N 1
ATOM 5557 C CA . GLU A 1 760 ? -2.263 -18.373 16.609 1.00 86.69 760 GLU A CA 1
ATOM 5558 C C . GLU A 1 760 ? -2.775 -16.966 16.274 1.00 86.69 760 GLU A C 1
ATOM 5560 O O . GLU A 1 760 ? -2.303 -16.339 15.325 1.00 86.69 760 GLU A O 1
ATOM 5565 N N . LEU A 1 761 ? -3.769 -16.493 17.028 1.00 85.94 761 LEU A N 1
ATOM 5566 C CA . LEU A 1 761 ? -4.222 -15.103 17.011 1.00 85.94 761 LEU A CA 1
ATOM 5567 C C . LEU A 1 761 ? -3.576 -14.372 18.186 1.00 85.94 761 LEU A C 1
ATOM 5569 O O . LEU A 1 761 ? -3.567 -14.895 19.305 1.00 85.94 761 LEU A O 1
ATOM 5573 N N . LYS A 1 762 ? -3.057 -13.170 17.937 1.00 71.56 762 LYS A N 1
ATOM 5574 C CA . LYS A 1 762 ? -2.590 -12.253 18.984 1.00 71.56 762 LYS A CA 1
ATOM 5575 C C . LYS A 1 762 ? -3.276 -10.912 18.860 1.00 71.56 762 LYS A C 1
ATOM 5577 O O . LYS A 1 762 ? -3.299 -10.354 17.762 1.00 71.56 762 LYS A O 1
ATOM 5582 N N . ALA A 1 763 ? -3.798 -10.401 19.968 1.00 70.25 763 ALA A N 1
ATOM 5583 C CA . ALA A 1 763 ? -4.439 -9.098 19.991 1.00 70.25 763 ALA A CA 1
ATOM 5584 C C . ALA A 1 763 ? -3.461 -8.008 19.514 1.00 70.25 763 ALA A C 1
ATOM 5586 O O . ALA A 1 763 ? -2.287 -7.996 19.893 1.00 70.25 763 ALA A O 1
ATOM 5587 N N . THR A 1 764 ? -3.928 -7.102 18.655 1.00 55.22 764 THR A N 1
ATOM 5588 C CA . THR A 1 764 ? -3.172 -5.907 18.270 1.00 55.22 764 THR A CA 1
ATOM 5589 C C . THR A 1 764 ? -3.649 -4.700 19.046 1.00 55.22 764 THR A C 1
ATOM 5591 O O . THR A 1 764 ? -4.840 -4.493 19.265 1.00 55.22 764 THR A O 1
ATOM 5594 N N . TRP A 1 765 ? -2.694 -3.843 19.387 1.00 38.53 765 TRP A N 1
ATOM 5595 C CA . TRP A 1 765 ? -2.942 -2.633 20.162 1.00 38.53 765 TRP A CA 1
ATOM 5596 C C . TRP A 1 765 ? -3.519 -1.495 19.287 1.00 38.53 765 TRP A C 1
ATOM 5598 O O . TRP A 1 765 ? -3.692 -0.375 19.763 1.00 38.53 765 TRP A O 1
ATOM 5608 N N . PHE A 1 766 ? -3.766 -1.753 17.990 1.00 37.25 766 PHE A N 1
ATOM 5609 C CA . PHE A 1 766 ? -4.213 -0.780 16.987 1.00 37.25 766 PHE A CA 1
ATOM 5610 C C . PHE A 1 766 ? -5.065 -1.446 15.892 1.00 37.25 766 PHE A C 1
ATOM 5612 O O . PHE A 1 766 ? -4.529 -2.088 14.991 1.00 37.25 766 PHE A O 1
ATOM 5619 N N . GLY A 1 767 ? -6.380 -1.206 15.931 1.00 48.88 767 GLY A N 1
ATOM 5620 C CA . GLY A 1 767 ? -7.353 -1.667 14.931 1.00 48.88 767 GLY A CA 1
ATOM 5621 C C . GLY A 1 767 ? -8.167 -2.890 15.366 1.00 48.88 767 GLY A C 1
ATOM 5622 O O . GLY A 1 767 ? -7.930 -3.479 16.415 1.00 48.88 767 GLY A O 1
ATOM 5623 N N . ASP A 1 768 ? -9.141 -3.278 14.543 1.00 61.72 768 ASP A N 1
ATOM 5624 C CA . ASP A 1 768 ? -10.111 -4.340 14.854 1.00 61.72 768 ASP A CA 1
ATOM 5625 C C . ASP A 1 768 ? -9.672 -5.731 14.351 1.00 61.72 768 ASP A C 1
ATOM 5627 O O . ASP A 1 768 ? -10.496 -6.589 14.049 1.00 61.72 768 ASP A O 1
ATOM 5631 N N . SER A 1 769 ? -8.365 -5.977 14.200 1.00 71.88 769 SER A N 1
ATOM 5632 C CA . SER A 1 769 ? -7.838 -7.242 13.658 1.00 71.88 769 SER A CA 1
ATOM 5633 C C . SER A 1 769 ? -6.603 -7.733 14.423 1.00 71.88 769 SER A C 1
ATOM 5635 O O . SER A 1 769 ? -5.687 -6.941 14.655 1.00 71.88 769 SER A O 1
ATOM 5637 N N . PRO A 1 770 ? -6.530 -9.027 14.785 1.00 81.12 770 PRO A N 1
ATOM 5638 C CA . PRO A 1 770 ? -5.365 -9.604 15.446 1.00 81.12 770 PRO A CA 1
ATOM 5639 C C . PRO A 1 770 ? -4.205 -9.818 14.458 1.00 81.12 770 PRO A C 1
ATOM 5641 O O . PRO A 1 770 ? -4.396 -9.880 13.242 1.00 81.12 770 PRO A O 1
ATOM 5644 N N . ILE A 1 771 ? -2.996 -10.037 14.979 1.00 72.06 771 ILE A N 1
ATOM 5645 C CA . ILE A 1 771 ? -1.923 -10.688 14.219 1.00 72.06 771 ILE A CA 1
ATOM 5646 C C . ILE A 1 771 ? -2.317 -12.157 14.061 1.00 72.06 771 ILE A C 1
ATOM 5648 O O . ILE A 1 771 ? -2.354 -12.905 15.039 1.00 72.06 771 ILE A O 1
ATOM 5652 N N . VAL A 1 772 ? -2.614 -12.553 12.825 1.00 81.62 772 VAL A N 1
ATOM 5653 C CA . VAL A 1 772 ? -2.994 -13.920 12.452 1.00 81.62 772 VAL A CA 1
ATOM 5654 C C . VAL A 1 772 ? -1.759 -14.707 12.024 1.00 81.62 772 VAL A C 1
ATOM 5656 O O . VAL A 1 772 ? -0.987 -14.259 11.173 1.00 81.62 772 VAL A O 1
ATOM 5659 N N . ARG A 1 773 ? -1.606 -15.920 12.552 1.00 74.94 773 ARG A N 1
ATOM 5660 C CA . ARG A 1 773 ? -0.682 -16.938 12.040 1.00 74.94 773 ARG A CA 1
ATOM 5661 C C . ARG A 1 773 ? -1.423 -18.249 11.836 1.00 74.94 773 ARG A C 1
ATOM 5663 O O . ARG A 1 773 ? -2.152 -18.697 12.720 1.00 74.94 773 ARG A O 1
ATOM 5670 N N . VAL A 1 774 ? -1.221 -18.849 10.670 1.00 80.69 774 VAL A N 1
ATOM 5671 C CA . VAL A 1 774 ? -1.894 -20.073 10.227 1.00 80.69 774 VAL A CA 1
ATOM 5672 C C . VAL A 1 774 ? -0.863 -21.191 10.130 1.00 80.69 774 VAL A C 1
ATOM 5674 O O . VAL A 1 774 ? 0.206 -20.995 9.558 1.00 80.69 774 VAL A O 1
ATOM 5677 N N . PHE A 1 775 ? -1.191 -22.364 10.665 1.00 79.88 775 PHE A N 1
ATOM 5678 C CA . PHE A 1 775 ? -0.400 -23.584 10.526 1.00 79.88 775 PHE A CA 1
ATOM 5679 C C . PHE A 1 775 ? -1.293 -24.687 9.947 1.00 79.88 775 PHE A C 1
ATOM 5681 O O . PHE A 1 775 ? -2.326 -25.017 10.539 1.00 79.88 775 PHE A O 1
ATOM 5688 N N . SER A 1 776 ? -0.904 -25.268 8.811 1.00 70.00 776 SER A N 1
ATOM 5689 C CA . SER A 1 776 ? -1.632 -26.351 8.146 1.00 70.00 776 SER A CA 1
ATOM 5690 C C . SER A 1 776 ? -0.848 -27.670 8.195 1.00 70.00 776 SER A C 1
ATOM 5692 O O . SER A 1 776 ? 0.383 -27.708 8.168 1.00 70.00 776 SER A O 1
ATOM 5694 N N . GLY A 1 777 ? -1.564 -28.792 8.298 1.00 52.41 777 GLY A N 1
ATOM 5695 C CA . GLY A 1 777 ? -0.954 -30.127 8.317 1.00 52.41 777 GLY A CA 1
ATOM 5696 C C . GLY A 1 777 ? -0.257 -30.515 9.633 1.00 52.41 777 GLY A C 1
ATOM 5697 O O . GLY A 1 777 ? -0.604 -30.046 10.715 1.00 52.41 777 GLY A O 1
ATOM 5698 N N . MET A 1 778 ? 0.685 -31.465 9.557 1.00 35.28 778 MET A N 1
ATOM 5699 C CA . MET A 1 778 ? 1.304 -32.111 10.730 1.00 35.28 778 MET A CA 1
ATOM 5700 C C . MET A 1 778 ? 2.635 -31.471 11.166 1.00 35.28 778 MET A C 1
ATOM 5702 O O . MET A 1 778 ? 3.502 -32.158 11.713 1.00 35.28 778 MET A O 1
ATOM 5706 N N . GLU A 1 779 ? 2.813 -30.166 10.948 1.00 34.47 779 GLU A N 1
ATOM 5707 C CA . GLU A 1 779 ? 3.918 -29.441 11.576 1.00 34.47 779 GLU A CA 1
ATOM 5708 C C . GLU A 1 779 ? 3.661 -29.343 13.084 1.00 34.47 779 GLU A C 1
ATOM 5710 O O . GLU A 1 779 ? 2.753 -28.660 13.559 1.00 34.47 779 GLU A O 1
ATOM 5715 N N . GLN A 1 780 ? 4.444 -30.088 13.864 1.00 32.03 780 GLN A N 1
ATOM 5716 C CA . GLN A 1 780 ? 4.401 -29.987 15.316 1.00 32.03 780 GLN A CA 1
ATOM 5717 C C . GLN A 1 780 ? 4.979 -28.636 15.731 1.00 32.03 780 GLN A C 1
ATOM 5719 O O . GLN A 1 780 ? 6.163 -28.379 15.509 1.00 32.03 780 GLN A O 1
ATOM 5724 N N . ALA A 1 781 ? 4.165 -27.814 16.396 1.00 29.02 781 ALA A N 1
ATOM 5725 C CA . ALA A 1 781 ? 4.637 -26.632 17.101 1.00 29.02 781 ALA A CA 1
ATOM 5726 C C . ALA A 1 781 ? 5.690 -27.050 18.144 1.00 29.02 781 ALA A C 1
ATOM 5728 O O . ALA A 1 781 ? 5.374 -27.526 19.236 1.00 29.02 781 ALA A O 1
ATOM 5729 N N . LEU A 1 782 ? 6.967 -26.907 17.784 1.00 28.06 782 LEU A N 1
ATOM 5730 C CA . LEU A 1 782 ? 8.099 -27.095 18.684 1.00 28.06 782 LEU A CA 1
ATOM 5731 C C . LEU A 1 782 ? 8.139 -25.893 19.630 1.00 28.06 782 LEU A C 1
ATOM 5733 O O . LEU A 1 782 ? 8.772 -24.881 19.339 1.00 28.06 782 LEU A O 1
ATOM 5737 N N . ASN A 1 783 ? 7.382 -26.010 20.726 1.00 28.56 783 ASN A N 1
ATOM 5738 C CA . ASN A 1 783 ? 7.098 -24.940 21.679 1.00 28.56 783 ASN A CA 1
ATOM 5739 C C . ASN A 1 783 ? 8.313 -24.046 21.967 1.00 28.56 783 ASN A C 1
ATOM 5741 O O . ASN A 1 783 ? 9.262 -24.458 22.639 1.00 28.56 783 ASN A O 1
ATOM 5745 N N . ALA A 1 784 ? 8.208 -22.771 21.590 1.00 27.41 784 ALA A N 1
ATOM 5746 C CA . ALA A 1 784 ? 9.099 -21.704 22.041 1.00 27.41 784 ALA A CA 1
ATOM 5747 C C . ALA A 1 784 ? 8.814 -21.300 23.509 1.00 27.41 784 ALA A C 1
ATOM 5749 O O . ALA A 1 784 ? 8.787 -20.124 23.856 1.00 27.41 784 ALA A O 1
ATOM 5750 N N . SER A 1 785 ? 8.589 -22.284 24.387 1.00 27.98 785 SER A N 1
ATOM 5751 C CA . SER A 1 785 ? 8.326 -22.106 25.816 1.00 27.98 785 SER A CA 1
ATOM 5752 C C . SER A 1 785 ? 9.592 -22.390 26.629 1.00 27.98 785 SER A C 1
ATOM 5754 O O . SER A 1 785 ? 9.653 -23.350 27.401 1.00 27.98 785 SER A O 1
ATOM 5756 N N . VAL A 1 786 ? 10.632 -21.568 26.447 1.00 26.31 786 VAL A N 1
ATOM 5757 C CA . VAL A 1 786 ? 11.850 -21.629 27.277 1.00 26.31 786 VAL A CA 1
ATOM 5758 C C . VAL A 1 786 ? 11.581 -20.942 28.620 1.00 26.31 786 VAL A C 1
ATOM 5760 O O . VAL A 1 786 ? 12.083 -19.860 28.913 1.00 26.31 786 VAL A O 1
ATOM 5763 N N . SER A 1 787 ? 10.768 -21.587 29.456 1.00 26.06 787 SER A N 1
ATOM 5764 C CA . SER A 1 787 ? 10.698 -21.274 30.881 1.00 26.06 787 SER A CA 1
ATOM 5765 C C . SER A 1 787 ? 12.018 -21.694 31.529 1.00 26.06 787 SER A C 1
ATOM 5767 O O . SER A 1 787 ? 12.282 -22.891 31.660 1.00 26.06 787 SER A O 1
ATOM 5769 N N . LEU A 1 788 ? 12.854 -20.725 31.905 1.00 24.72 788 LEU A N 1
ATOM 5770 C CA . LEU A 1 788 ? 14.114 -20.966 32.611 1.00 24.72 788 LEU A CA 1
ATOM 5771 C C . LEU A 1 788 ? 13.859 -21.659 33.963 1.00 24.72 788 LEU A C 1
ATOM 5773 O O . LEU A 1 788 ? 13.188 -21.073 34.813 1.00 24.72 788 LEU A O 1
ATOM 5777 N N . PRO A 1 789 ? 14.420 -22.855 34.218 1.00 25.52 789 PRO A N 1
ATOM 5778 C CA . PRO A 1 789 ? 14.508 -23.408 35.561 1.00 25.52 789 PRO A CA 1
ATOM 5779 C C . PRO A 1 789 ? 15.753 -22.846 36.255 1.00 25.52 789 PRO A C 1
ATOM 5781 O O . PRO A 1 789 ? 16.865 -22.953 35.734 1.00 25.52 789 PRO A O 1
ATOM 5784 N N . GLU A 1 790 ? 15.594 -22.294 37.456 1.00 27.47 790 GLU A N 1
ATOM 5785 C CA . GLU A 1 790 ? 16.731 -21.982 38.323 1.00 27.47 790 GLU A CA 1
ATOM 5786 C C . GLU A 1 790 ? 17.424 -23.288 38.754 1.00 27.47 790 GLU A C 1
ATOM 5788 O O . GLU A 1 790 ? 16.807 -24.156 39.372 1.00 27.47 790 GLU A O 1
ATOM 5793 N N . GLY A 1 791 ? 18.710 -23.459 38.432 1.00 27.92 791 GLY A N 1
ATOM 5794 C CA . GLY A 1 791 ? 19.442 -24.676 38.805 1.00 27.92 791 GLY A CA 1
ATOM 5795 C C . GLY A 1 791 ? 20.816 -24.802 38.152 1.00 27.92 791 GLY A C 1
ATOM 5796 O O . GLY A 1 791 ? 20.945 -25.240 37.011 1.00 27.92 791 GLY A O 1
ATOM 5797 N N . THR A 1 792 ? 21.872 -24.450 38.882 1.00 29.38 792 THR A N 1
ATOM 5798 C CA . THR A 1 792 ? 23.253 -24.530 38.391 1.00 29.38 792 THR A CA 1
ATOM 5799 C C . THR A 1 792 ? 23.783 -25.966 38.339 1.00 29.38 792 THR A C 1
ATOM 5801 O O . THR A 1 792 ? 23.849 -26.659 39.350 1.00 29.38 792 THR A O 1
ATOM 5804 N N . SER A 1 793 ? 24.307 -26.388 37.183 1.00 27.14 793 SER A N 1
ATOM 5805 C CA . SER A 1 793 ? 25.476 -27.284 37.142 1.00 27.14 793 SER A CA 1
ATOM 5806 C C . SER A 1 793 ? 26.230 -27.174 35.810 1.00 27.14 793 SER A C 1
ATOM 5808 O O . SER A 1 793 ? 25.648 -27.047 34.734 1.00 27.14 793 SER A O 1
ATOM 5810 N N . THR A 1 794 ? 27.560 -27.177 35.876 1.00 38.16 794 THR A N 1
ATOM 5811 C CA . THR A 1 794 ? 28.442 -26.890 34.737 1.00 38.16 794 THR A CA 1
ATOM 5812 C C . THR A 1 794 ? 28.913 -28.168 34.042 1.00 38.16 794 THR A C 1
ATOM 5814 O O . THR A 1 794 ? 29.997 -28.645 34.367 1.00 38.16 794 THR A O 1
ATOM 5817 N N . LEU A 1 795 ? 28.137 -28.714 33.090 1.00 33.16 795 LEU A N 1
ATOM 5818 C CA . LEU A 1 795 ? 28.616 -29.719 32.109 1.00 33.16 795 LEU A CA 1
ATOM 5819 C C . LEU A 1 795 ? 27.618 -29.974 30.943 1.00 33.16 795 LEU A C 1
ATOM 5821 O O . LEU A 1 795 ? 27.215 -31.104 30.689 1.00 33.16 795 LEU A O 1
ATOM 5825 N N . GLY A 1 796 ? 27.217 -28.922 30.210 1.00 33.97 796 GLY A N 1
ATOM 5826 C CA . GLY A 1 796 ? 26.275 -29.038 29.070 1.00 33.97 796 GLY A CA 1
ATOM 5827 C C . GLY A 1 796 ? 26.627 -28.265 27.785 1.00 33.97 796 GLY A C 1
ATOM 5828 O O . GLY A 1 796 ? 25.994 -28.462 26.752 1.00 33.97 796 GLY A O 1
ATOM 5829 N N . LEU A 1 797 ? 27.651 -27.405 27.804 1.00 31.27 797 LEU A N 1
ATOM 5830 C CA . LEU A 1 797 ? 27.883 -26.382 26.766 1.00 31.27 797 LEU A CA 1
ATOM 5831 C C . LEU A 1 797 ? 28.508 -26.869 25.440 1.00 31.27 797 LEU A C 1
ATOM 5833 O O . LEU A 1 797 ? 28.730 -26.063 24.541 1.00 31.27 797 LEU A O 1
ATOM 5837 N N . VAL A 1 798 ? 28.779 -28.168 25.282 1.00 33.88 798 VAL A N 1
ATOM 5838 C CA . VAL A 1 798 ? 29.469 -28.709 24.090 1.00 33.88 798 VAL A CA 1
ATOM 5839 C C . VAL A 1 798 ? 28.495 -29.121 22.971 1.00 33.88 798 VAL A C 1
ATOM 5841 O O . VAL A 1 798 ? 28.877 -29.145 21.804 1.00 33.88 798 VAL A O 1
ATOM 5844 N N . GLY A 1 799 ? 27.220 -29.390 23.285 1.00 33.78 799 GLY A N 1
ATOM 5845 C CA . GLY A 1 799 ? 26.232 -29.836 22.290 1.00 33.78 799 GLY A CA 1
ATOM 5846 C C . GLY A 1 799 ? 25.760 -28.740 21.323 1.00 33.78 799 GLY A C 1
ATOM 5847 O O . GLY A 1 799 ? 25.630 -28.984 20.125 1.00 33.78 799 GLY A O 1
ATOM 5848 N N . ALA A 1 800 ? 25.537 -27.517 21.817 1.00 33.66 800 ALA A N 1
ATOM 5849 C CA . ALA A 1 800 ? 24.916 -26.440 21.036 1.00 33.66 800 ALA A CA 1
ATOM 5850 C C . ALA A 1 800 ? 25.799 -25.913 19.883 1.00 33.66 800 ALA A C 1
ATOM 5852 O O . ALA A 1 800 ? 25.295 -25.570 18.812 1.00 33.66 800 ALA A O 1
ATOM 5853 N N . ALA A 1 801 ? 27.125 -25.901 20.062 1.00 34.50 801 ALA A N 1
ATOM 5854 C CA . ALA A 1 801 ? 28.071 -25.409 19.055 1.00 34.50 801 ALA A CA 1
ATOM 5855 C C . ALA A 1 801 ? 28.118 -26.275 17.774 1.00 34.50 801 ALA A C 1
ATOM 5857 O O . ALA A 1 801 ? 28.482 -25.786 16.699 1.00 34.50 801 ALA A O 1
ATOM 5858 N N . ALA A 1 802 ? 27.726 -27.551 17.866 1.00 34.34 802 ALA A N 1
ATOM 5859 C CA . ALA A 1 802 ? 27.750 -28.490 16.745 1.00 34.34 802 ALA A CA 1
ATOM 5860 C C . ALA A 1 802 ? 26.600 -28.284 15.738 1.00 34.34 802 ALA A C 1
ATOM 5862 O O . ALA A 1 802 ? 26.745 -28.644 14.573 1.00 34.34 802 ALA A O 1
ATOM 5863 N N . LEU A 1 803 ? 25.469 -27.691 16.146 1.00 34.38 803 LEU A N 1
ATOM 5864 C CA . LEU A 1 803 ? 24.340 -27.439 15.236 1.00 34.38 803 LEU A CA 1
ATOM 5865 C C . LEU A 1 803 ? 24.537 -26.157 14.413 1.00 34.38 803 LEU A C 1
ATOM 5867 O O . LEU A 1 803 ? 24.365 -26.164 13.193 1.00 34.38 803 LEU A O 1
ATOM 5871 N N . LEU A 1 804 ? 24.962 -25.071 15.066 1.00 35.62 804 LEU A N 1
ATOM 5872 C CA . LEU A 1 804 ? 25.185 -23.769 14.421 1.00 35.62 804 LEU A CA 1
ATOM 5873 C C . LEU A 1 804 ? 26.268 -23.835 13.330 1.00 35.62 804 LEU A C 1
ATOM 5875 O O . LEU A 1 804 ? 26.137 -23.212 12.276 1.00 35.62 804 LEU A O 1
ATOM 5879 N N . THR A 1 805 ? 27.307 -24.648 13.538 1.00 34.22 805 THR A N 1
ATOM 5880 C CA . THR A 1 805 ? 28.380 -24.859 12.553 1.00 34.22 805 THR A CA 1
ATOM 5881 C C . THR A 1 805 ? 27.904 -25.583 11.287 1.00 34.22 805 THR A C 1
ATOM 5883 O O . THR A 1 805 ? 28.354 -25.239 10.194 1.00 34.22 805 THR A O 1
ATOM 5886 N N . VAL A 1 806 ? 26.946 -26.515 11.387 1.00 39.03 806 VAL A N 1
ATOM 5887 C CA . VAL A 1 806 ? 26.346 -27.197 10.219 1.00 39.03 806 VAL A CA 1
ATOM 5888 C C . VAL A 1 806 ? 25.466 -26.248 9.397 1.00 39.03 806 VAL A C 1
ATOM 5890 O O . VAL A 1 806 ? 25.499 -26.290 8.164 1.00 39.03 806 VAL A O 1
ATOM 5893 N N . ILE A 1 807 ? 24.720 -25.355 10.056 1.00 38.97 807 ILE A N 1
ATOM 5894 C CA . ILE A 1 807 ? 23.883 -24.344 9.388 1.00 38.97 807 ILE A CA 1
ATOM 5895 C C . ILE A 1 807 ? 24.767 -23.327 8.644 1.00 38.97 807 ILE A C 1
ATOM 5897 O O . ILE A 1 807 ? 24.569 -23.094 7.449 1.00 38.97 807 ILE A O 1
ATOM 5901 N N . ALA A 1 808 ? 25.813 -22.807 9.298 1.00 35.19 808 ALA A N 1
ATOM 5902 C CA . ALA A 1 808 ? 26.776 -21.891 8.681 1.00 35.19 808 ALA A CA 1
ATOM 5903 C C . ALA A 1 808 ? 27.507 -22.509 7.468 1.00 35.19 808 ALA A C 1
ATOM 5905 O O . ALA A 1 808 ? 27.719 -21.835 6.454 1.00 35.19 808 ALA A O 1
ATOM 5906 N N . LEU A 1 809 ? 27.849 -23.804 7.528 1.00 35.91 809 LEU A N 1
ATOM 5907 C CA . LEU A 1 809 ? 28.465 -24.530 6.411 1.00 35.91 809 LEU A CA 1
ATOM 5908 C C . LEU A 1 809 ? 27.523 -24.697 5.208 1.00 35.91 809 LEU A C 1
ATOM 5910 O O . LEU A 1 809 ? 27.976 -24.556 4.071 1.00 35.91 809 LEU A O 1
ATOM 5914 N N . LYS A 1 810 ? 26.220 -24.934 5.425 1.00 33.25 810 LYS A N 1
ATOM 5915 C CA . LYS A 1 810 ? 25.237 -24.977 4.325 1.00 33.25 810 LYS A CA 1
ATOM 5916 C C . LYS A 1 810 ? 25.048 -23.616 3.649 1.00 33.25 810 LYS A C 1
ATOM 5918 O O . LYS A 1 810 ? 24.934 -23.577 2.425 1.00 33.25 810 LYS A O 1
ATOM 5923 N N . LEU A 1 811 ? 25.061 -22.518 4.406 1.00 35.97 811 LEU A N 1
ATOM 5924 C CA . LEU A 1 811 ? 24.930 -21.166 3.846 1.00 35.97 811 LEU A CA 1
ATOM 5925 C C . LEU A 1 811 ? 26.157 -20.780 3.000 1.00 35.97 811 LEU A C 1
ATOM 5927 O O . LEU A 1 811 ? 26.002 -20.416 1.831 1.00 35.97 811 LEU A O 1
ATOM 5931 N N . ARG A 1 812 ? 27.383 -20.991 3.507 1.00 32.16 812 ARG A N 1
ATOM 5932 C CA . ARG A 1 812 ? 28.614 -20.771 2.714 1.00 32.16 812 ARG A CA 1
ATOM 5933 C C . ARG A 1 812 ? 28.707 -21.651 1.459 1.00 32.16 812 ARG A C 1
ATOM 5935 O O . ARG A 1 812 ? 29.351 -21.249 0.494 1.00 32.16 812 ARG A O 1
ATOM 5942 N N . ALA A 1 813 ? 28.057 -22.816 1.429 1.00 34.12 813 ALA A N 1
ATOM 5943 C CA . ALA A 1 813 ? 28.068 -23.701 0.262 1.00 34.12 813 ALA A CA 1
ATOM 5944 C C . ALA A 1 813 ? 27.251 -23.186 -0.944 1.00 34.12 813 ALA A C 1
ATOM 5946 O O . ALA A 1 813 ? 27.488 -23.654 -2.060 1.00 34.12 813 ALA A O 1
ATOM 5947 N N . ARG A 1 814 ? 26.322 -22.228 -0.762 1.00 33.75 814 ARG A N 1
ATOM 5948 C CA . ARG A 1 814 ? 25.590 -21.596 -1.881 1.00 33.75 814 ARG A CA 1
ATOM 5949 C C . ARG A 1 814 ? 26.399 -20.482 -2.563 1.00 33.75 814 ARG A C 1
ATOM 5951 O O . ARG A 1 814 ? 26.475 -20.471 -3.786 1.00 33.75 814 ARG A O 1
ATOM 5958 N N . GLN A 1 815 ? 27.079 -19.617 -1.806 1.00 36.09 815 GLN A N 1
ATOM 5959 C CA . GLN A 1 815 ? 27.766 -18.423 -2.343 1.00 36.09 815 GLN A CA 1
ATOM 5960 C C . GLN A 1 815 ? 29.068 -18.685 -3.136 1.00 36.09 815 GLN A C 1
ATOM 5962 O O . GLN A 1 815 ? 29.627 -17.755 -3.707 1.00 36.09 815 GLN A O 1
ATOM 5967 N N . VAL A 1 816 ? 29.577 -19.923 -3.200 1.00 33.84 816 VAL A N 1
ATOM 5968 C CA . VAL A 1 816 ? 30.880 -20.230 -3.841 1.00 33.84 816 VAL A CA 1
ATOM 5969 C C . VAL A 1 816 ? 30.742 -20.903 -5.223 1.00 33.84 816 VAL A C 1
ATOM 5971 O O . VAL A 1 816 ? 31.719 -21.020 -5.958 1.00 33.84 816 VAL A O 1
ATOM 5974 N N . ARG A 1 817 ? 29.534 -21.301 -5.650 1.00 32.06 817 ARG A N 1
ATOM 5975 C CA . ARG A 1 817 ? 29.313 -22.096 -6.882 1.00 32.06 817 ARG A CA 1
ATOM 5976 C C . ARG A 1 817 ? 29.263 -21.318 -8.214 1.00 32.06 817 ARG A C 1
ATOM 5978 O O . ARG A 1 817 ? 28.777 -21.857 -9.201 1.00 32.06 817 ARG A O 1
ATOM 5985 N N . GLN A 1 818 ? 29.811 -20.102 -8.277 1.00 35.31 818 GLN A N 1
ATOM 5986 C CA . GLN A 1 818 ? 29.923 -19.320 -9.525 1.00 35.31 818 GLN A CA 1
ATOM 5987 C C . GLN A 1 818 ? 31.345 -18.828 -9.865 1.00 35.31 818 GLN A C 1
ATOM 5989 O O . GLN A 1 818 ? 31.520 -17.983 -10.741 1.00 35.31 818 GLN A O 1
ATOM 5994 N N . ARG A 1 819 ? 32.400 -19.379 -9.244 1.00 36.16 819 ARG A N 1
ATOM 5995 C CA . ARG A 1 819 ? 33.783 -19.198 -9.734 1.00 36.16 819 ARG A CA 1
ATOM 5996 C C . ARG A 1 819 ? 34.498 -20.541 -9.886 1.00 36.16 819 ARG A C 1
ATOM 5998 O O . ARG A 1 819 ? 34.394 -21.398 -9.018 1.00 36.16 819 ARG A O 1
ATOM 6005 N N . TYR A 1 820 ? 35.240 -20.661 -10.990 1.00 32.28 820 TYR A N 1
ATOM 6006 C CA . TYR A 1 820 ? 35.944 -21.850 -11.494 1.00 32.28 820 TYR A CA 1
ATOM 6007 C C . TYR A 1 820 ? 35.071 -23.020 -11.980 1.00 32.28 820 TYR A C 1
ATOM 6009 O O . TYR A 1 820 ? 34.807 -23.963 -11.242 1.00 32.28 820 TYR A O 1
ATOM 6017 N N . GLN A 1 821 ? 34.827 -23.058 -13.295 1.00 28.09 821 GLN A N 1
ATOM 6018 C CA . GLN A 1 821 ? 35.460 -24.111 -14.103 1.00 28.09 821 GLN A CA 1
ATOM 6019 C C . GLN A 1 821 ? 35.652 -23.688 -15.571 1.00 28.09 821 GLN A C 1
ATOM 6021 O O . GLN A 1 821 ? 34.730 -23.668 -16.379 1.00 28.09 821 GLN A O 1
ATOM 6026 N N . SER A 1 822 ? 36.902 -23.382 -15.903 1.00 32.78 822 SER A N 1
ATOM 6027 C CA . SER A 1 822 ? 37.488 -23.510 -17.239 1.00 32.78 822 SER A CA 1
ATOM 6028 C C . SER A 1 822 ? 38.866 -24.172 -17.063 1.00 32.78 822 SER A C 1
ATOM 6030 O O . SER A 1 822 ? 39.310 -24.342 -15.925 1.00 32.78 822 SER A O 1
ATOM 6032 N N . ILE A 1 823 ? 39.532 -24.546 -18.162 1.00 32.88 823 ILE A N 1
ATOM 6033 C CA . ILE A 1 823 ? 40.721 -25.427 -18.199 1.00 32.88 823 ILE A CA 1
ATOM 6034 C C . ILE A 1 823 ? 40.374 -26.919 -18.012 1.00 32.88 823 ILE A C 1
ATOM 6036 O O . ILE A 1 823 ? 40.678 -27.541 -16.994 1.00 32.88 823 ILE A O 1
ATOM 6040 N N . ALA A 1 824 ? 39.798 -27.493 -19.068 1.00 31.42 824 ALA A N 1
ATOM 6041 C CA . ALA A 1 824 ? 40.370 -28.649 -19.764 1.00 31.42 824 ALA A CA 1
ATOM 6042 C C . ALA A 1 824 ? 40.072 -28.492 -21.265 1.00 31.42 824 ALA A C 1
ATOM 6044 O O . ALA A 1 824 ? 38.925 -28.093 -21.569 1.00 31.42 824 ALA A O 1
#